Protein 4DXM (pdb70)

Solvent-accessible surface area: 31803 Å² total

B-factor: mean 14.16, std 7.62, range [3.79, 49.58]

Nearest PDB structures (foldseek):
  4dxm-assembly1_B  TM=1.004E+00  e=4.460E-47  synthetic construct
  4dxi-assembly1_D  TM=1.003E+00  e=5.837E-47  synthetic construct
  4tzg-assembly2_B  TM=1.002E+00  e=8.785E-44  synthetic construct
  4jc2-assembly1_A  TM=1.002E+00  e=3.962E-43  Alcyonium
  8i4k-assembly1_A  TM=1.000E+00  e=3.558E-43  Galaxea fascicularis

Sequence (878 aa):
SVIKSSDMMKIKLRMEEGTTVNNGHKFVIEGEGEGKPYEGTQTMMNLKVKEGAPLPFAYDILTTAFNRVFTKKYPKDIPDYFKQSFPEGYSWERSMTFEDGGICTATSDITLEGDCFFFYEIRFDGVNFPPNGPVMQKKTLKWEPSTEKMMYVRDGVLMMGDVNMALLLEGGGHYRCDFKTTYKAKKGVQLPDYHFVDHRIEILSHDKDYNNVKLYEHAVARYSMLPRQVIKSSDMMKIKLRMEGTTVNNGHKFVIEGEGEGKPYEGTQTMMNLKVKEGAPLPFAYDILTTAFNRVFTKYPKDIPDYFKQSFPEGYSWERSMTFEDGGICTATSDITLEGDCFFYEIRFDGVNFPPNGPVMQKKTLKWEPSTEKMMYVRDGVLMGDVNMALLLEGGGHYRCDFKTTYKAKKGVQQLPDYHFVDHRIEILSHDKDYNNVKLYEHAVARYSMLPRQAKSVIKSSDMMKKIKLRMEGTTVNNGHKFVIEGEGEGKPYEGTQTMMNLKVKEGAPLPFAYDILTTAFNRVFTKYPKDIPDYFKQSFPEGYSSWERSMTFEDGGICTATSDITLEGDCFFYEIRFDGVNFPPNGPVMQKKKTLKWEPSTEKMMYVRDGVLMMGDVNMALLLEGGGHYRCDFKTTYKAKKGVQLPDYHFVDHRIEILSHDKDYNNVKLYEHAVARYSMLPRQSVIKSDMMKIKLRMEGTTVNGHHKFVIEGEGEGKPYEGTQTMMNLKVKEGAPLPFAYDILTTAFNRVFTKYPKDIPDYFKQSFPEGYSSWERSMTFEDGGICTATSDITLEGDCFFYEEIRFDGVNFPPNGPVMQKKTLKWEPSTEKMMYVRDGVLMMGDVNMALLLEGGGHYRCDFKTTYKAKKGVQLPDYHFVDHRIEILSHDKKDYNNVKLYEHAVARYSMLPRQA

Secondary structure (DSSP, 8-state):
--S-SSEEEEEEEEEEETTEEEEEEEEEEEETTTTEEEEEEEEEESPSPSS-THHHHTT--TTSSB--TTS--HHHHTTTT-EEEEEEEEETTS-EEEEEEEEEEETTEEEEEEEEEEE---TTSTTTTT-EEEEPPEEEEEEEETTEEEEEEEEEEEETTS-EEEEEEEEEEEESS--PPPPSEEEEEEEEEEEE-TTSSEEEEEEEEEEE--SSPP-/---SSEEEEEEEEEEETTEEEEEEEEEEEETTTTEEEEEEEEEESPSP-S-THHHHTT--TTSSB--TTS--HHHHTTTT-EEEEEEEEETTS-EEEEEEEEEEETTEEEEEEEEEEE---TTSTTTTT-EEEEPPEEEEEEEETTEEEEEEEEEEEETTS-EEEEEEEEEEEESS--PPPPSEEEEEEEEEEEE-GGGSEEEEEEEEEEE---SPP---/--S-SSEEEEEEEEEEETTEEEEEEEEEEEETTTTEEEEEEEEEESPSP-S-THHHHTT--TTSSB--TTS--HHHHTTTT-EEEEEEEEETTS-EEEEEEEEEEETTEEEEEEEEEEE---TTSTTTTT-EEEEPPEEEEEEEETTEEEEEEEEEEEETTS-EEEEEEEEEEEESS--PPPPSEEEEEEEEEEEE-TTSSEEEEEEEEEEE--SSPP-/--S-SSEEEEEEEEEEETTEEEEEEEEEEEETTTTEEEEEEEEEESPSP-S-THHHHTT--TTSSB--TTS--HHHHTTTT-EEEEEEEEETTS-EEEEEEEEEEETTEEEEEEEEEEE---TTSTTTTT-EEEEPPEEEEEEEETTEEEEEEEEEEEETTS-EEEEEEEEEEEESS--PPPPSEEEEEEEEEEEE-TTSSEEEEEEEEEEE---SPP--

Structure (mmCIF, N/CA/C/O backbone):
data_4DXM
#
_entry.id   4DXM
#
_cell.length_a   106.280
_cell.length_b   92.710
_cell.length_c   89.060
_cell.angle_alpha   90.00
_cell.angle_beta   93.18
_cell.angle_gamma   90.00
#
_symmetry.space_group_name_H-M   'C 1 2 1'
#
loop_
_entity.i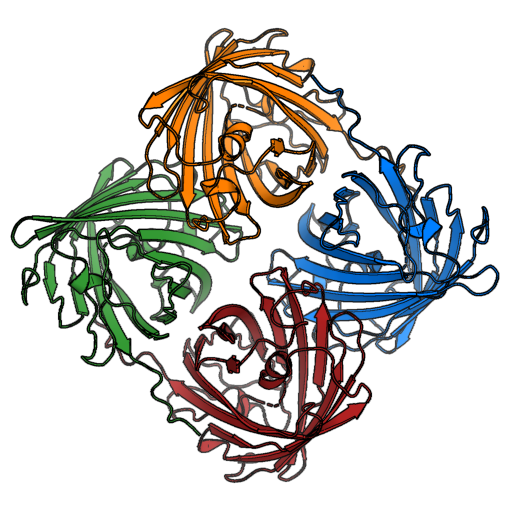d
_entity.type
_entity.pdbx_description
1 polymer 'GREEN FLUORESCENT PROTEIN'
2 non-polymer 'SULFATE ION'
3 water water
#
loop_
_atom_site.group_PDB
_atom_site.id
_atom_site.type_symbol
_atom_site.label_atom_id
_atom_site.label_alt_id
_atom_site.label_comp_id
_atom_site.label_asym_id
_atom_site.label_entity_id
_atom_site.label_seq_id
_atom_site.pdbx_PDB_ins_code
_atom_site.Cartn_x
_atom_site.Cartn_y
_atom_site.Cartn_z
_atom_site.occupancy
_atom_site.B_iso_or_equiv
_atom_site.auth_seq_id
_atom_site.auth_comp_id
_atom_site.auth_asym_id
_atom_site.auth_atom_id
_atom_site.pdbx_PDB_model_num
ATOM 1 N N . SER A 1 2 ? -40.577 2.412 37.339 1.00 28.39 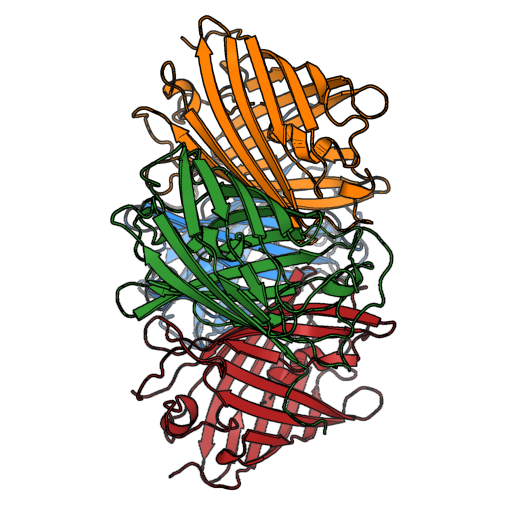2 SER A N 1
ATOM 2 C CA . SER A 1 2 ? -39.417 1.551 37.732 1.00 27.65 2 SER A CA 1
ATOM 3 C C . SER A 1 2 ? -38.121 1.935 36.982 1.00 26.40 2 SER A C 1
ATOM 4 O O . SER A 1 2 ? -38.082 2.946 36.266 1.00 26.80 2 SER A O 1
ATOM 7 N N . VAL A 1 3 ? -37.046 1.162 37.174 1.00 24.46 3 VAL A N 1
ATOM 8 C CA . VAL A 1 3 ? -35.822 1.339 36.381 1.00 23.10 3 VAL A CA 1
ATOM 9 C C . VAL A 1 3 ? -36.063 0.932 34.931 1.00 21.25 3 VAL A C 1
ATOM 10 O O . VAL A 1 3 ? -35.356 1.373 34.034 1.00 21.30 3 VAL A O 1
ATOM 14 N N . ILE A 1 4 ? -37.084 0.115 34.710 1.00 19.45 4 ILE A N 1
ATOM 15 C CA . ILE A 1 4 ? -37.425 -0.297 33.356 1.00 18.29 4 ILE A CA 1
ATOM 16 C C . ILE A 1 4 ? -38.441 0.708 32.810 1.00 17.73 4 ILE A C 1
ATOM 17 O O . ILE A 1 4 ? -39.605 0.736 33.234 1.00 16.81 4 ILE A O 1
ATOM 22 N N . LYS A 1 5 ? -37.978 1.514 31.858 1.00 17.41 5 LYS A N 1
ATOM 23 C CA . LYS A 1 5 ? -38.791 2.568 31.261 1.00 17.88 5 LYS A CA 1
ATOM 24 C C . LYS A 1 5 ? -39.478 2.081 30.008 1.00 16.93 5 LYS A C 1
ATOM 25 O O . LYS A 1 5 ? -39.219 0.976 29.519 1.00 15.38 5 LYS A O 1
ATOM 31 N N A SER A 1 6 ? -40.366 2.904 29.466 0.80 16.20 6 SER A N 1
ATOM 32 N N B SER A 1 6 ? -40.372 2.908 29.476 0.20 16.55 6 SER A N 1
ATOM 33 C CA A SER A 1 6 ? -41.139 2.500 28.303 0.80 16.35 6 SER A CA 1
ATOM 34 C CA B SER A 1 6 ? -41.146 2.553 28.289 0.20 16.37 6 SER A CA 1
ATOM 35 C C A SER A 1 6 ? -40.260 2.316 27.058 0.80 15.45 6 SER A C 1
ATOM 36 C C B SER A 1 6 ? -40.267 2.335 27.053 0.20 15.96 6 SER A C 1
ATOM 37 O O A SER A 1 6 ? -40.611 1.557 26.164 0.80 13.92 6 SER A O 1
ATOM 38 O O B SER A 1 6 ? -40.625 1.570 26.161 0.20 15.66 6 SER A O 1
ATOM 43 N N . ASP A 1 7 ? -39.131 3.028 27.013 1.00 15.32 7 ASP A N 1
ATOM 44 C CA . ASP A 1 7 ? -38.126 2.871 25.975 1.00 15.50 7 ASP A CA 1
ATOM 45 C C . ASP A 1 7 ? -36.775 2.594 26.612 1.00 14.87 7 ASP A C 1
ATOM 46 O O . ASP A 1 7 ? -36.351 3.296 27.532 1.00 15.52 7 ASP A O 1
ATOM 51 N N A MET A 1 8 ? -36.111 1.547 26.146 0.70 13.44 8 MET A N 1
ATOM 52 N N B MET A 1 8 ? -36.086 1.570 26.121 0.30 14.68 8 MET A N 1
ATOM 53 C CA A MET A 1 8 ? -34.788 1.209 26.650 0.70 13.26 8 MET A CA 1
ATOM 54 C CA B MET A 1 8 ? -34.781 1.212 26.663 0.30 14.66 8 MET A CA 1
ATOM 55 C C A MET A 1 8 ? -33.870 0.903 25.482 0.70 13.10 8 MET A C 1
ATOM 56 C C B MET A 1 8 ? -33.841 0.739 25.569 0.30 14.11 8 MET A C 1
ATOM 57 O O A MET A 1 8 ? -34.334 0.487 24.411 0.70 13.18 8 MET A O 1
ATOM 58 O O B MET A 1 8 ? -34.247 0.001 24.667 0.30 13.89 8 MET A O 1
ATOM 67 N N . LYS A 1 9 ? -32.577 1.137 25.684 1.00 13.14 9 LYS A N 1
ATOM 68 C CA . LYS A 1 9 ? -31.546 0.774 24.717 1.00 13.40 9 LYS A CA 1
ATOM 69 C C . LYS A 1 9 ? -30.951 -0.587 25.098 1.00 12.74 9 LYS A C 1
ATOM 70 O O . LYS A 1 9 ? -31.134 -1.089 26.225 1.00 11.81 9 LYS A O 1
ATOM 76 N N . ILE A 1 10 ? -30.270 -1.177 24.122 1.00 12.19 10 ILE A N 1
ATOM 77 C CA . ILE A 1 10 ? -29.617 -2.488 24.253 1.00 12.67 10 ILE A CA 1
ATOM 78 C C . ILE A 1 10 ? -28.231 -2.452 23.601 1.00 12.80 10 ILE A C 1
ATOM 79 O O . ILE A 1 10 ? -28.064 -1.891 22.525 1.00 11.90 10 ILE A O 1
ATOM 84 N N . LYS A 1 11 ? -27.249 -3.074 24.255 1.00 12.42 11 LYS A N 1
ATOM 85 C CA . LYS A 1 11 ? -25.959 -3.336 23.659 1.00 12.95 11 LYS A CA 1
ATOM 86 C C . LYS A 1 11 ? -25.626 -4.787 23.971 1.00 11.76 11 LYS A C 1
ATOM 87 O O . LYS A 1 11 ? -25.994 -5.302 25.028 1.00 12.57 11 LYS A O 1
ATOM 93 N N . LEU A 1 12 ? -24.934 -5.446 23.062 1.00 10.03 12 LEU A N 1
ATOM 94 C CA . LEU A 1 12 ? -24.562 -6.843 23.283 1.00 10.02 12 LEU A CA 1
ATOM 95 C C . LEU A 1 12 ? -23.262 -7.202 22.604 1.00 10.03 12 LEU A C 1
ATOM 96 O O . LEU A 1 12 ? -22.846 -6.576 21.622 1.00 9.86 12 LEU A O 1
ATOM 101 N N . ARG A 1 13 ? -22.629 -8.235 23.141 1.00 9.37 13 ARG A N 1
ATOM 102 C CA . ARG A 1 13 ? -21.521 -8.917 22.490 1.00 9.78 13 ARG A CA 1
ATOM 103 C C . ARG A 1 13 ? -21.757 -10.415 22.639 1.00 9.80 13 ARG A C 1
ATOM 104 O O . ARG A 1 13 ? -21.968 -10.897 23.730 1.00 10.73 13 ARG A O 1
ATOM 112 N N . MET A 1 14 ? -21.710 -11.111 21.521 1.00 8.94 14 MET A N 1
ATOM 113 C CA . MET A 1 14 ? -21.696 -12.559 21.474 1.00 9.07 14 MET A CA 1
ATOM 114 C C . MET A 1 14 ? -20.349 -13.055 20.952 1.00 9.43 14 MET A C 1
ATOM 115 O O . MET A 1 14 ? -19.823 -12.574 19.944 1.00 9.85 14 MET A O 1
ATOM 120 N N A GLU A 1 15 ? -19.792 -14.028 21.674 0.80 9.68 15 GLU A N 1
ATOM 121 N N B GLU A 1 15 ? -19.783 -14.022 21.664 0.20 9.50 15 GLU A N 1
ATOM 122 C CA A GLU A 1 15 ? -18.646 -14.781 21.217 0.80 10.38 15 GLU A CA 1
ATOM 123 C CA B GLU A 1 15 ? -18.653 -14.767 21.153 0.20 9.56 15 GLU A CA 1
ATOM 124 C C A GLU A 1 15 ? -19.084 -16.237 21.095 0.80 10.02 15 GLU A C 1
ATOM 125 C C B GLU A 1 15 ? -19.066 -16.225 21.100 0.20 9.62 15 GLU A C 1
ATOM 126 O O A GLU A 1 15 ? -19.827 -16.718 21.919 0.80 9.36 15 GLU A O 1
ATOM 127 O O B GLU A 1 15 ? -19.772 -16.700 21.979 0.20 9.41 15 GLU A O 1
ATOM 138 N N . GLY A 1 16 ? -18.645 -16.930 20.060 1.00 9.31 16 GLY A N 1
ATOM 139 C CA . GLY A 1 16 ? -19.089 -18.303 19.876 1.00 9.68 16 GLY A CA 1
ATOM 140 C C . GLY A 1 16 ? -18.349 -19.090 18.840 1.00 10.45 16 GLY A C 1
ATOM 141 O O . GLY A 1 16 ? -17.418 -18.594 18.224 1.00 9.95 16 GLY A O 1
ATOM 142 N N . THR A 1 17 ? -18.772 -20.343 18.717 1.00 11.24 17 THR A N 1
ATOM 143 C CA A THR A 1 17 ? -18.246 -21.272 17.738 0.70 12.63 17 THR A CA 1
ATOM 144 C CA B THR A 1 17 ? -18.267 -21.266 17.695 0.30 10.98 17 THR A CA 1
ATOM 145 C C . THR A 1 17 ? -19.418 -22.088 17.179 1.00 11.48 17 THR A C 1
ATOM 146 O O . THR A 1 17 ? -20.324 -22.447 17.927 1.00 12.76 17 THR A O 1
ATOM 153 N N . VAL A 1 18 ? -19.422 -22.338 15.876 1.00 10.11 18 VAL A N 1
ATOM 154 C CA . VAL A 1 18 ? -20.354 -23.268 15.278 1.00 10.62 18 VAL A CA 1
ATOM 155 C C . VAL A 1 18 ? -19.539 -24.163 14.354 1.00 10.70 18 VAL A C 1
ATOM 156 O O . VAL A 1 18 ? -18.822 -23.672 13.498 1.00 11.38 18 VAL A O 1
ATOM 160 N N . ASN A 1 19 ? -19.644 -25.476 14.544 1.00 11.71 19 ASN A N 1
ATOM 161 C CA A ASN A 1 19 ? -18.887 -26.357 13.645 0.40 12.15 19 ASN A CA 1
ATOM 162 C CA B ASN A 1 19 ? -18.853 -26.499 13.848 0.60 11.93 19 ASN A CA 1
ATOM 163 C C . ASN A 1 19 ? -17.368 -26.067 13.759 1.00 12.43 19 ASN A C 1
ATOM 164 O O . ASN A 1 19 ? -16.645 -26.208 12.756 1.00 13.69 19 ASN A O 1
ATOM 173 N N . GLY A 1 20 ? -16.891 -25.599 14.914 1.00 12.51 20 GLY A N 1
ATOM 174 C CA . GLY A 1 20 ? -15.499 -25.221 15.109 1.00 13.25 20 GLY A CA 1
ATOM 175 C C . GLY A 1 20 ? -15.142 -23.845 14.615 1.00 13.87 20 GLY A C 1
ATOM 176 O O . GLY A 1 20 ? -14.024 -23.400 14.821 1.00 15.63 20 GLY A O 1
ATOM 177 N N . HIS A 1 21 ? -16.070 -23.180 13.940 1.00 13.63 21 HIS A N 1
ATOM 178 C CA . HIS A 1 21 ? -15.807 -21.851 13.365 1.00 13.17 21 HIS A CA 1
ATOM 179 C C . HIS A 1 21 ? -16.070 -20.766 14.392 1.00 11.81 21 HIS A C 1
ATOM 180 O O . HIS A 1 21 ? -17.210 -20.596 14.830 1.00 11.91 21 HIS A O 1
ATOM 187 N N . LYS A 1 22 ? -15.026 -20.028 14.756 1.00 11.92 22 LYS A N 1
ATOM 188 C CA . LYS A 1 22 ? -15.111 -18.952 15.744 1.00 12.21 22 LYS A CA 1
ATOM 189 C C . LYS A 1 22 ? -15.651 -17.661 15.162 1.00 11.09 22 LYS A C 1
ATOM 190 O O . LYS A 1 22 ? -15.385 -17.309 13.999 1.00 11.72 22 LYS A O 1
ATOM 196 N N . PHE A 1 23 ? -16.413 -16.936 15.974 1.00 10.09 23 PHE A N 1
ATOM 197 C CA . PHE A 1 23 ? -16.944 -15.649 15.555 1.00 10.05 23 PHE A CA 1
ATOM 198 C C . PHE A 1 23 ? -17.248 -14.753 16.737 1.00 10.12 23 PHE A C 1
ATOM 199 O O . PHE A 1 23 ? -17.383 -15.213 17.865 1.00 9.63 23 PHE A O 1
ATOM 207 N N . VAL A 1 24 ? -17.325 -13.451 16.464 1.00 10.13 24 VAL A N 1
ATOM 208 C CA . VAL A 1 24 ? -17.802 -12.463 17.430 1.00 10.75 24 VAL A CA 1
ATOM 209 C C . VAL A 1 24 ? -18.794 -11.566 16.700 1.00 10.16 24 VAL A C 1
ATOM 210 O O . VAL A 1 24 ? -18.523 -11.146 15.556 1.00 10.07 24 VAL A O 1
ATOM 214 N N . ILE A 1 25 ? -19.904 -11.269 17.370 1.00 9.85 25 ILE A N 1
ATOM 215 C CA . ILE A 1 25 ? -20.921 -10.349 16.875 1.00 10.10 25 ILE A CA 1
ATOM 216 C C . ILE A 1 25 ? -21.244 -9.350 17.952 1.00 11.17 25 ILE A C 1
ATOM 217 O O . ILE A 1 25 ? -21.382 -9.705 19.105 1.00 11.05 25 ILE A O 1
ATOM 222 N N . GLU A 1 26 ? -21.306 -8.081 17.569 1.00 11.50 26 GLU A N 1
ATOM 223 C CA . GLU A 1 26 ? -21.750 -7.019 18.459 1.00 12.45 26 GLU A CA 1
ATOM 224 C C . GLU A 1 26 ? -23.069 -6.443 17.976 1.00 11.49 26 GLU A C 1
ATOM 225 O O . GLU A 1 26 ? -23.336 -6.393 16.766 1.00 12.34 26 GLU A O 1
ATOM 231 N N . GLY A 1 27 ? -23.884 -5.973 18.912 1.00 11.57 27 GLY A N 1
ATOM 232 C CA . GLY A 1 27 ? -25.174 -5.418 18.577 1.00 11.75 27 GLY A CA 1
ATOM 233 C C . GLY A 1 27 ? -25.523 -4.174 19.375 1.00 10.96 27 GLY A C 1
ATOM 234 O O . GLY A 1 27 ? -25.070 -3.980 20.500 1.00 10.36 27 GLY A O 1
ATOM 235 N N . GLU A 1 28 ? -26.361 -3.343 18.772 1.00 11.76 28 GLU A N 1
ATOM 236 C CA . GLU A 1 28 ? -26.950 -2.197 19.430 1.00 11.59 28 GLU A CA 1
ATOM 237 C C . GLU A 1 28 ? -28.385 -2.091 18.964 1.00 11.21 28 GLU A C 1
ATOM 238 O O . GLU A 1 28 ? -28.677 -2.305 17.785 1.00 11.51 28 GLU A O 1
ATOM 244 N N . GLY A 1 29 ? -29.282 -1.794 19.891 1.00 10.65 29 GLY A N 1
ATOM 245 C CA . GLY A 1 29 ? -30.664 -1.627 19.528 1.00 11.29 29 GLY A CA 1
ATOM 246 C C . GLY A 1 29 ? -31.474 -0.926 20.575 1.00 10.52 29 GLY A C 1
ATOM 247 O O . GLY A 1 29 ? -30.956 -0.242 21.451 1.00 10.87 29 GLY A O 1
ATOM 248 N N . GLU A 1 30 ? -32.776 -1.112 20.489 1.00 11.56 30 GLU A N 1
ATOM 249 C CA . GLU A 1 30 ? -33.693 -0.504 21.433 1.00 12.95 30 GLU A CA 1
ATOM 250 C C . GLU A 1 30 ? -34.990 -1.285 21.415 1.00 12.00 30 GLU A C 1
ATOM 251 O O . GLU A 1 30 ? -35.270 -2.043 20.475 1.00 12.83 30 GLU A O 1
ATOM 257 N N . GLY A 1 31 ? -35.793 -1.080 22.437 1.00 11.53 31 GLY A N 1
ATOM 258 C CA . GLY A 1 31 ? -37.059 -1.753 22.489 1.00 11.33 31 GLY A CA 1
ATOM 259 C C . GLY A 1 31 ? -37.998 -1.107 23.472 1.00 10.49 31 GLY A C 1
ATOM 260 O O . GLY A 1 31 ? -37.660 -0.129 24.156 1.00 11.40 31 GLY A O 1
ATOM 261 N N . LYS A 1 32 ? -39.162 -1.709 23.567 1.00 10.58 32 LYS A N 1
ATOM 262 C CA . LYS A 1 32 ? -40.256 -1.208 24.360 1.00 10.98 32 LYS A CA 1
ATOM 263 C C . LYS A 1 32 ? -40.637 -2.343 25.307 1.00 9.96 32 LYS A C 1
ATOM 264 O O . LYS A 1 32 ? -41.390 -3.236 24.938 1.00 10.11 32 LYS A O 1
ATOM 270 N N . PRO A 1 33 ? -40.072 -2.333 26.520 1.00 9.59 33 PRO A N 1
ATOM 271 C CA . PRO A 1 33 ? -40.248 -3.524 27.393 1.00 9.33 33 PRO A CA 1
ATOM 272 C C . PRO A 1 33 ? -41.686 -3.909 27.664 1.00 9.82 33 PRO A C 1
ATOM 273 O O . PRO A 1 33 ? -42.030 -5.086 27.772 1.00 9.94 33 PRO A O 1
ATOM 277 N N . TYR A 1 34 ? -42.534 -2.908 27.817 1.00 9.35 34 TYR A N 1
ATOM 278 C CA . TYR A 1 34 ? -43.924 -3.151 28.185 1.00 10.26 34 TYR A CA 1
ATOM 279 C C . TYR A 1 34 ? -44.804 -3.516 26.994 1.00 10.13 34 TYR A C 1
ATOM 280 O O . TYR A 1 34 ? -45.856 -4.127 27.181 1.00 11.57 34 TYR A O 1
ATOM 289 N N . GLU A 1 35 ? -44.348 -3.227 25.779 1.00 10.43 35 GLU A N 1
ATOM 290 C CA . GLU A 1 35 ? -45.006 -3.696 24.564 1.00 10.36 35 GLU A CA 1
ATOM 291 C C . GLU A 1 35 ? -44.557 -5.101 24.168 1.00 10.14 35 GLU A C 1
ATOM 292 O O . GLU A 1 35 ? -45.249 -5.788 23.439 1.00 11.32 35 GLU A O 1
ATOM 298 N N . GLY A 1 36 ? -43.380 -5.488 24.638 1.00 8.84 36 GLY A N 1
ATOM 299 C CA . GLY A 1 36 ? -42.770 -6.736 24.252 1.00 9.15 36 GLY A CA 1
ATOM 300 C C . GLY A 1 36 ? -42.131 -6.705 22.896 1.00 9.42 36 GLY A C 1
ATOM 301 O O . GLY A 1 36 ? -42.072 -7.741 22.240 1.00 11.35 36 GLY A O 1
ATOM 302 N N . THR A 1 37 ? -41.603 -5.547 22.476 1.00 9.55 37 THR A N 1
ATOM 303 C CA . THR A 1 37 ? -40.980 -5.443 21.147 1.00 10.61 37 THR A CA 1
ATOM 304 C C . THR A 1 37 ? -39.571 -4.930 21.244 1.00 11.38 37 THR A C 1
ATOM 305 O O . THR A 1 37 ? -39.224 -4.212 22.181 1.00 11.46 37 THR A O 1
ATOM 309 N N . GLN A 1 38 ? -38.747 -5.301 20.272 1.00 11.78 38 GLN A N 1
ATOM 310 C CA . GLN A 1 38 ? -37.375 -4.814 20.257 1.00 12.65 38 GLN A CA 1
ATOM 311 C C . GLN A 1 38 ? -36.743 -5.000 18.886 1.00 12.52 38 GLN A C 1
ATOM 312 O O . GLN A 1 38 ? -37.120 -5.908 18.124 1.00 11.35 38 GLN A O 1
ATOM 318 N N . THR A 1 39 ? -35.778 -4.135 18.582 1.00 12.86 39 THR A N 1
ATOM 319 C CA . THR A 1 39 ? -35.079 -4.162 17.308 1.00 14.35 39 THR A CA 1
ATOM 320 C C . THR A 1 39 ? -33.595 -3.978 17.591 1.00 14.51 39 THR A C 1
ATOM 321 O O . THR A 1 39 ? -33.230 -3.203 18.469 1.00 15.69 39 THR A O 1
ATOM 325 N N . MET A 1 40 ? -32.757 -4.694 16.849 1.00 14.38 40 MET A N 1
ATOM 326 C CA A MET A 1 40 ? -31.327 -4.613 17.027 0.50 14.45 40 MET A CA 1
ATOM 327 C CA B MET A 1 40 ? -31.299 -4.730 17.049 0.50 14.53 40 MET A CA 1
ATOM 328 C C . MET A 1 40 ? -30.617 -4.644 15.697 1.00 13.57 40 MET A C 1
ATOM 329 O O . MET A 1 40 ? -31.072 -5.288 14.767 1.00 12.55 40 MET A O 1
ATOM 338 N N . ASN A 1 41 ? -29.507 -3.918 15.626 1.00 12.74 41 ASN A N 1
ATOM 339 C CA . ASN A 1 41 ? -28.590 -3.980 14.499 1.00 12.46 41 ASN A CA 1
ATOM 340 C C . ASN A 1 41 ? -27.343 -4.751 14.921 1.00 11.50 41 ASN A C 1
ATOM 341 O O . ASN A 1 41 ? -26.713 -4.393 15.909 1.00 11.95 41 ASN A O 1
ATOM 346 N N . LEU A 1 42 ? -26.998 -5.793 14.170 1.00 10.32 42 LEU A N 1
ATOM 347 C CA . LEU A 1 42 ? -25.909 -6.710 14.529 1.00 10.65 42 LEU A CA 1
ATOM 348 C C . LEU A 1 42 ? -24.811 -6.687 13.491 1.00 10.77 42 LEU A C 1
ATOM 349 O O . LEU A 1 42 ? -25.102 -6.640 12.287 1.00 10.64 42 LEU A O 1
ATOM 354 N N . LYS A 1 43 ? -23.570 -6.721 13.966 1.00 10.95 43 LYS A N 1
ATOM 355 C CA . LYS A 1 43 ? -22.398 -6.640 13.105 1.00 11.26 43 LYS A CA 1
ATOM 356 C C . LYS A 1 43 ? -21.444 -7.767 13.462 1.00 10.86 43 LYS A C 1
ATOM 357 O O . LYS A 1 43 ? -21.038 -7.875 14.612 1.00 11.28 43 LYS A O 1
ATOM 363 N N . VAL A 1 44 ? -21.086 -8.568 12.469 1.00 11.38 44 VAL A N 1
ATOM 364 C CA . VAL A 1 44 ? -20.012 -9.557 12.609 1.00 11.84 44 VAL A CA 1
ATOM 365 C C . VAL A 1 44 ? -18.647 -8.853 12.675 1.00 11.98 44 VAL A C 1
ATOM 366 O O . VAL A 1 44 ? -18.257 -8.101 11.767 1.00 13.30 44 VAL A O 1
ATOM 370 N N . LYS A 1 45 ? -17.948 -9.056 13.776 1.00 12.14 45 LYS A N 1
ATOM 371 C CA . LYS A 1 45 ? -16.658 -8.421 14.035 1.00 13.81 45 LYS A CA 1
ATOM 372 C C . LYS A 1 45 ? -15.499 -9.352 13.747 1.00 14.67 45 LYS A C 1
ATOM 373 O O . LYS A 1 45 ? -14.416 -8.914 13.388 1.00 15.28 45 LYS A O 1
ATOM 379 N N . GLU A 1 46 ? -15.705 -10.638 13.981 1.00 14.21 46 GLU A N 1
ATOM 380 C CA . GLU A 1 46 ? -14.686 -11.647 13.728 1.00 15.08 46 GLU A CA 1
ATOM 381 C C . GLU A 1 46 ? -15.381 -12.869 13.178 1.00 14.37 46 GLU A C 1
ATOM 382 O O . GLU A 1 46 ? -16.509 -13.184 13.598 1.00 13.34 46 GLU A O 1
ATOM 388 N N . GLY A 1 47 ? -14.716 -13.560 12.261 1.00 14.78 47 GLY A N 1
ATOM 389 C CA . GLY A 1 47 ? -15.238 -14.781 11.644 1.00 15.08 47 GLY A CA 1
ATOM 390 C C . GLY A 1 47 ? -16.081 -14.604 10.394 1.00 15.70 47 GLY A C 1
ATOM 391 O O . GLY A 1 47 ? -16.679 -15.559 9.911 1.00 15.32 47 GLY A O 1
ATOM 392 N N . ALA A 1 48 ? -16.105 -13.400 9.833 1.00 16.15 48 ALA A N 1
ATOM 393 C CA . ALA A 1 48 ? -16.832 -13.160 8.582 1.00 17.07 48 ALA A CA 1
ATOM 394 C C . ALA A 1 48 ? -16.099 -13.785 7.386 1.00 17.54 48 ALA A C 1
ATOM 395 O O . ALA A 1 48 ? -14.861 -13.791 7.361 1.00 18.39 48 ALA A O 1
ATOM 397 N N . PRO A 1 49 ? -16.851 -14.303 6.388 1.00 17.49 49 PRO A N 1
ATOM 398 C CA . PRO A 1 49 ? -18.312 -14.475 6.331 1.00 17.32 49 PRO A CA 1
ATOM 399 C C . PRO A 1 49 ? -18.733 -15.731 7.072 1.00 16.50 49 PRO A C 1
ATOM 400 O O . PRO A 1 49 ? -18.123 -16.777 6.877 1.00 17.35 49 PRO A O 1
ATOM 404 N N . LEU A 1 50 ? -19.766 -15.646 7.897 1.00 15.03 50 LEU A N 1
ATOM 405 C CA . LEU A 1 50 ? -20.185 -16.822 8.673 1.00 14.45 50 LEU A CA 1
ATOM 406 C C . LEU A 1 50 ? -20.584 -17.956 7.708 1.00 13.77 50 LEU A C 1
ATOM 407 O O . LEU A 1 50 ? -21.331 -17.729 6.764 1.00 13.00 50 LEU A O 1
ATOM 412 N N . PRO A 1 51 ? -20.095 -19.188 7.942 1.00 13.27 51 PRO A N 1
ATOM 413 C CA . PRO A 1 51 ? -20.380 -20.325 7.048 1.00 13.98 51 PRO A CA 1
ATOM 414 C C . PRO A 1 51 ? -21.621 -21.165 7.395 1.00 14.27 51 PRO A C 1
ATOM 415 O O . PRO A 1 51 ? -21.789 -22.268 6.879 1.00 16.96 51 PRO A O 1
ATOM 419 N N . PHE A 1 52 ? -22.502 -20.623 8.223 1.00 12.12 52 PHE A N 1
ATOM 420 C CA . PHE A 1 52 ? -23.697 -21.331 8.695 1.00 11.17 52 PHE A CA 1
ATOM 421 C C . PHE A 1 52 ? -24.887 -20.371 8.703 1.00 10.76 52 PHE A C 1
ATOM 422 O O . PHE A 1 52 ? -24.713 -19.161 8.669 1.00 11.85 52 PHE A O 1
ATOM 430 N N . ALA A 1 53 ? -26.083 -20.931 8.812 1.00 9.27 53 ALA A N 1
ATOM 431 C CA . ALA A 1 53 ? -27.344 -20.168 8.831 1.00 9.88 53 ALA A CA 1
ATOM 432 C C . ALA A 1 53 ? -27.386 -19.203 10.017 1.00 9.81 53 ALA A C 1
ATOM 433 O O . ALA A 1 53 ? -27.379 -19.626 11.174 1.00 9.91 53 ALA A O 1
ATOM 435 N N . TYR A 1 54 ? -27.475 -17.912 9.724 1.00 9.48 54 TYR A N 1
ATOM 436 C CA . TYR A 1 54 ? -27.533 -16.890 10.750 1.00 9.03 54 TYR A CA 1
ATOM 437 C C . TYR A 1 54 ? -28.707 -17.085 11.702 1.00 8.27 54 TYR A C 1
ATOM 438 O O . TYR A 1 54 ? -28.601 -16.790 12.899 1.00 8.36 54 TYR A O 1
ATOM 447 N N . ASP A 1 55 ? -29.805 -17.616 11.168 1.00 7.82 55 ASP A N 1
ATOM 448 C CA . ASP A 1 55 ? -30.998 -17.896 11.975 1.00 8.99 55 ASP A CA 1
ATOM 449 C C . ASP A 1 55 ? -30.704 -18.651 13.262 1.00 8.81 55 ASP A C 1
ATOM 450 O O . ASP A 1 55 ? -31.390 -18.428 14.258 1.00 9.45 55 ASP A O 1
ATOM 455 N N . ILE A 1 56 ? -29.712 -19.541 13.271 1.00 8.60 56 ILE A N 1
ATOM 456 C CA . ILE A 1 56 ? -29.483 -20.275 14.543 1.00 8.89 56 ILE A CA 1
ATOM 457 C C . ILE A 1 56 ? -29.053 -19.384 15.718 1.00 8.86 56 ILE A C 1
ATOM 458 O O . ILE A 1 56 ? -29.213 -19.749 16.882 1.00 9.11 56 ILE A O 1
ATOM 463 N N . LEU A 1 57 ? -28.520 -18.209 15.399 1.00 7.91 57 LEU A N 1
ATOM 464 C CA . LEU A 1 57 ? -28.065 -17.278 16.417 1.00 7.99 57 LEU A CA 1
ATOM 465 C C . LEU A 1 57 ? -29.130 -16.334 16.974 1.00 8.30 57 LEU A C 1
ATOM 466 O O . LEU A 1 57 ? -28.958 -15.775 18.064 1.00 8.42 57 LEU A O 1
ATOM 471 N N . THR A 1 58 ? -30.209 -16.126 16.226 1.00 7.74 58 THR A N 1
ATOM 472 C CA . THR A 1 58 ? -31.017 -14.942 16.467 1.00 7.49 58 THR A CA 1
ATOM 473 C C . THR A 1 58 ? -31.770 -14.952 17.798 1.00 7.74 58 THR A C 1
ATOM 474 O O . THR A 1 58 ? -31.928 -13.897 18.410 1.00 7.35 58 THR A O 1
ATOM 478 N N . THR A 1 59 ? -32.194 -16.128 18.256 1.00 8.03 59 THR A N 1
ATOM 479 C CA . THR A 1 59 ? -32.887 -16.209 19.533 1.00 7.86 59 THR A CA 1
ATOM 480 C C . THR A 1 59 ? -31.951 -16.010 20.728 1.00 7.87 59 THR A C 1
ATOM 481 O O . THR A 1 59 ? -32.413 -15.756 21.837 1.00 8.10 59 THR A O 1
ATOM 485 N N . ALA A 1 60 ? -30.635 -16.048 20.508 1.00 7.51 60 ALA A N 1
ATOM 486 C CA . ALA A 1 60 ? -29.695 -15.709 21.581 1.00 7.47 60 ALA A CA 1
ATOM 487 C C . ALA A 1 60 ? -29.542 -14.195 21.707 1.00 7.78 60 ALA A C 1
ATOM 488 O O . ALA A 1 60 ? -29.254 -13.693 22.782 1.00 8.42 60 ALA A O 1
ATOM 490 N N . PHE A 1 61 ? -29.761 -13.473 20.611 1.00 8.24 61 PHE A N 1
ATOM 491 C CA . PHE A 1 61 ? -29.775 -12.005 20.644 1.00 7.93 61 PHE A CA 1
ATOM 492 C C . PHE A 1 61 ? -31.093 -11.506 21.211 1.00 8.57 61 PHE A C 1
ATOM 493 O O . PHE A 1 61 ? -31.132 -10.586 22.019 1.00 8.75 61 PHE A O 1
ATOM 526 N N . ASN A 1 63 ? -33.850 -11.736 25.450 1.00 8.38 65 ASN A N 1
ATOM 527 C CA . ASN A 1 63 ? -34.058 -10.979 26.701 1.00 7.71 65 ASN A CA 1
ATOM 528 C C . ASN A 1 63 ? -35.536 -10.834 26.961 1.00 7.59 65 ASN A C 1
ATOM 529 O O . ASN A 1 63 ? -36.205 -9.982 26.365 1.00 8.72 65 ASN A O 1
ATOM 534 N N . ARG A 1 64 ? -36.050 -11.696 27.820 1.00 7.68 66 ARG A N 1
ATOM 535 C CA . ARG A 1 64 ? -37.459 -11.717 28.141 1.00 7.86 66 ARG A CA 1
ATOM 536 C C . ARG A 1 64 ? -37.984 -10.497 28.905 1.00 7.83 66 ARG A C 1
ATOM 537 O O . ARG A 1 64 ? -39.177 -10.421 29.153 1.00 8.80 66 ARG A O 1
ATOM 545 N N . VAL A 1 65 ? -37.124 -9.546 29.277 1.00 7.85 67 VAL A N 1
ATOM 546 C CA . VAL A 1 65 ? -37.621 -8.229 29.679 1.00 8.67 67 VAL A CA 1
ATOM 547 C C . VAL A 1 65 ? -38.535 -7.666 28.595 1.00 8.64 67 VAL A C 1
ATOM 548 O O . VAL A 1 65 ? -39.518 -6.981 28.909 1.00 9.57 67 VAL A O 1
ATOM 552 N N . PHE A 1 66 ? -38.219 -7.942 27.329 1.00 9.15 68 PHE A N 1
ATOM 553 C CA . PHE A 1 66 ? -39.046 -7.467 26.224 1.00 9.01 68 PHE A CA 1
ATOM 554 C C . PHE A 1 66 ? -40.163 -8.471 25.932 1.00 8.75 68 PHE A C 1
ATOM 555 O O . PHE A 1 66 ? -40.178 -9.171 24.915 1.00 8.78 68 PHE A O 1
ATOM 563 N N . THR A 1 67 ? -41.090 -8.543 26.877 1.00 8.21 69 THR A N 1
ATOM 564 C CA . THR A 1 67 ? -42.275 -9.382 26.798 1.00 7.84 69 THR A CA 1
ATOM 565 C C . THR A 1 67 ? -43.411 -8.597 27.442 1.00 8.49 69 THR A C 1
ATOM 566 O O . THR A 1 67 ? -43.254 -8.100 28.542 1.00 9.16 69 THR A O 1
ATOM 570 N N . LYS A 1 68 ? -44.552 -8.476 26.775 1.00 8.90 70 LYS A N 1
ATOM 571 C CA A LYS A 1 68 ? -45.713 -7.875 27.413 0.60 9.54 70 LYS A CA 1
ATOM 572 C CA B LYS A 1 68 ? -45.738 -7.881 27.384 0.40 9.70 70 LYS A CA 1
ATOM 573 C C . LYS A 1 68 ? -46.331 -8.857 28.391 1.00 9.76 70 LYS A C 1
ATOM 574 O O . LYS A 1 68 ? -46.855 -9.889 27.997 1.00 9.69 70 LYS A O 1
ATOM 585 N N . TYR A 1 69 ? -46.256 -8.515 29.670 1.00 9.21 71 TYR A N 1
ATOM 586 C CA . TYR A 1 69 ? -46.824 -9.318 30.747 1.00 9.94 71 TYR A CA 1
ATOM 587 C C . TYR A 1 69 ? -48.125 -8.700 31.264 1.00 10.58 71 TYR A C 1
ATOM 588 O O . TYR A 1 69 ? -48.118 -7.540 31.707 1.00 10.27 71 TYR A O 1
ATOM 597 N N . PRO A 1 70 ? -49.240 -9.452 31.187 1.00 11.57 72 PRO A N 1
ATOM 598 C CA . PRO A 1 70 ? -50.440 -8.942 31.831 1.00 12.45 72 PRO A CA 1
ATOM 599 C C . PRO A 1 70 ? -50.257 -8.831 33.346 1.00 13.32 72 PRO A C 1
ATOM 600 O O . PRO A 1 70 ? -49.434 -9.502 33.918 1.00 12.43 72 PRO A O 1
ATOM 604 N N . LYS A 1 71 ? -51.023 -7.955 33.981 1.00 14.03 73 LYS A N 1
ATOM 605 C CA . LYS A 1 71 ? -50.891 -7.711 35.410 1.00 15.78 73 LYS A CA 1
ATOM 606 C C . LYS A 1 71 ? -51.134 -8.952 36.268 1.00 15.56 73 LYS A C 1
ATOM 607 O O . LYS A 1 71 ? -50.576 -9.066 37.363 1.00 16.00 73 LYS A O 1
ATOM 613 N N . ASP A 1 72 ? -51.932 -9.892 35.768 1.00 15.72 74 ASP A N 1
ATOM 614 C CA . ASP A 1 72 ? -52.249 -11.117 36.517 1.00 15.97 74 ASP A CA 1
ATOM 615 C C . ASP A 1 72 ? -51.243 -12.275 36.358 1.00 14.68 74 ASP A C 1
ATOM 616 O O . ASP A 1 72 ? -51.512 -13.357 36.857 1.00 15.22 74 ASP A O 1
ATOM 621 N N . ILE A 1 73 ? -50.113 -12.027 35.685 1.00 12.90 75 ILE A N 1
ATOM 622 C CA . ILE A 1 73 ? -48.989 -12.956 35.653 1.00 12.06 75 ILE A CA 1
ATOM 623 C C . ILE A 1 73 ? -47.730 -12.228 36.157 1.00 10.69 75 ILE A C 1
ATOM 624 O O . ILE A 1 73 ? -47.270 -11.278 35.523 1.00 10.35 75 ILE A O 1
ATOM 629 N N . PRO A 1 74 ? -47.178 -12.663 37.295 1.00 9.93 76 PRO A N 1
ATOM 630 C CA . PRO A 1 74 ? -45.921 -12.084 37.769 1.00 10.31 76 PRO A CA 1
ATOM 631 C C . PRO A 1 74 ? -44.858 -12.138 36.682 1.00 10.39 76 PRO A C 1
ATOM 632 O O . PRO A 1 74 ? -44.729 -13.164 36.001 1.00 10.44 76 PRO A O 1
ATOM 636 N N . ASP A 1 75 ? -44.149 -11.019 36.515 1.00 9.95 77 ASP A N 1
ATOM 637 C CA . ASP A 1 75 ? -43.160 -10.837 35.458 1.00 9.47 77 ASP A CA 1
ATOM 638 C C . ASP A 1 75 ? -41.792 -11.094 36.067 1.00 8.77 77 ASP A C 1
ATOM 639 O O . ASP A 1 75 ? -41.197 -10.243 36.726 1.00 9.29 77 ASP A O 1
ATOM 644 N N . TYR A 1 76 ? -41.314 -12.318 35.882 1.00 8.11 78 TYR A N 1
ATOM 645 C CA . TYR A 1 76 ? -40.057 -12.765 36.464 1.00 7.79 78 TYR A CA 1
ATOM 646 C C . TYR A 1 76 ? -38.884 -11.862 36.064 1.00 7.60 78 TYR A C 1
ATOM 647 O O . TYR A 1 76 ? -37.988 -11.568 36.853 1.00 9.17 78 TYR A O 1
ATOM 656 N N . PHE A 1 77 ? -38.935 -11.390 34.835 1.00 7.62 79 PHE A N 1
ATOM 657 C CA . PHE A 1 77 ? -37.821 -10.690 34.227 1.00 8.12 79 PHE A CA 1
ATOM 658 C C . PHE A 1 77 ? -37.738 -9.232 34.652 1.00 8.57 79 PHE A C 1
ATOM 659 O O . PHE A 1 77 ? -36.687 -8.783 35.089 1.00 9.83 79 PHE A O 1
ATOM 667 N N . LYS A 1 78 ? -38.844 -8.495 34.558 1.00 9.32 80 LYS A N 1
ATOM 668 C CA . LYS A 1 78 ? -38.807 -7.084 34.933 1.00 8.93 80 LYS A CA 1
ATOM 669 C C . LYS A 1 78 ? -38.568 -6.940 36.446 1.00 9.79 80 LYS A C 1
ATOM 670 O O . LYS A 1 78 ? -37.876 -6.021 36.869 1.00 10.25 80 LYS A O 1
ATOM 676 N N . GLN A 1 79 ? -39.110 -7.867 37.239 1.00 9.74 81 GLN A N 1
ATOM 677 C CA . GLN A 1 79 ? -38.942 -7.794 38.681 1.00 9.79 81 GLN A CA 1
ATOM 678 C C . GLN A 1 79 ? -37.471 -7.946 39.084 1.00 9.08 81 GLN A C 1
ATOM 679 O O . GLN A 1 79 ? -37.096 -7.511 40.171 1.00 10.83 81 GLN A O 1
ATOM 685 N N . SER A 1 80 ? -36.651 -8.570 38.239 1.00 9.57 82 SER A N 1
ATOM 686 C CA . SER A 1 80 ? -35.276 -8.886 38.593 1.00 9.70 82 SER A CA 1
ATOM 687 C C . SER A 1 80 ? -34.342 -7.703 38.555 1.00 10.31 82 SER A C 1
ATOM 688 O O . SER A 1 80 ? -33.249 -7.777 39.102 1.00 11.67 82 SER A O 1
ATOM 691 N N . PHE A 1 81 ? -34.776 -6.602 37.958 1.00 10.55 83 PHE A N 1
ATOM 692 C CA . PHE A 1 81 ? -33.923 -5.433 37.821 1.00 11.53 83 PHE A CA 1
ATOM 693 C C . PHE A 1 81 ? -34.094 -4.502 39.023 1.00 13.45 83 PHE A C 1
ATOM 694 O O . PHE A 1 81 ? -35.143 -4.522 39.668 1.00 13.99 83 PHE A O 1
ATOM 702 N N . PRO A 1 82 ? -33.044 -3.740 39.359 1.00 14.25 84 PRO A N 1
ATOM 703 C CA . PRO A 1 82 ? -31.815 -3.484 38.594 1.00 14.64 84 PRO A CA 1
ATOM 704 C C . PRO A 1 82 ? -30.734 -4.576 38.612 1.00 14.34 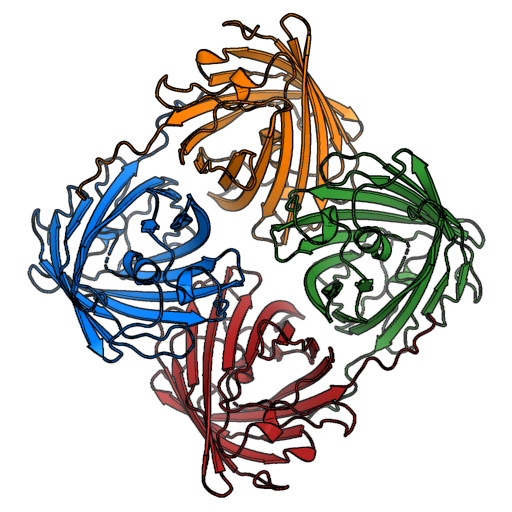84 PRO A C 1
ATOM 705 O O . PRO A 1 82 ? -29.865 -4.532 37.760 1.00 15.04 84 PRO A O 1
ATOM 709 N N . GLU A 1 83 ? -30.795 -5.541 39.525 1.00 14.07 85 GLU A N 1
ATOM 710 C CA . GLU A 1 83 ? -29.766 -6.602 39.593 1.00 14.57 85 GLU A CA 1
ATOM 711 C C . GLU A 1 83 ? -29.671 -7.435 38.304 1.00 12.95 85 GLU A C 1
ATOM 712 O O . GLU A 1 83 ? -28.577 -7.737 37.827 1.00 14.35 85 GLU A O 1
ATOM 718 N N . GLY A 1 84 ? -30.817 -7.776 37.736 1.00 11.36 86 GLY A N 1
ATOM 719 C CA . GLY A 1 84 ? -30.897 -8.466 36.467 1.00 10.18 86 GLY A CA 1
ATOM 720 C C . GLY A 1 84 ? -30.975 -9.975 36.652 1.00 8.86 86 GLY A C 1
ATOM 721 O O . GLY A 1 84 ? -31.354 -10.499 37.719 1.00 8.65 86 GLY A O 1
ATOM 722 N N . TYR A 1 85 ? -30.606 -10.681 35.595 1.00 8.48 87 TYR A N 1
ATOM 723 C CA . TYR A 1 85 ? -30.803 -12.129 35.543 1.00 8.54 87 TYR A CA 1
ATOM 724 C C . TYR A 1 85 ? -29.877 -12.694 34.489 1.00 8.22 87 TYR A C 1
ATOM 725 O O . TYR A 1 85 ? -29.314 -11.971 33.674 1.00 8.40 87 TYR A O 1
ATOM 734 N N . SER A 1 86 ? -29.712 -14.006 34.523 1.00 8.12 88 SER A N 1
ATOM 735 C CA . SER A 1 86 ? -28.947 -14.701 33.499 1.00 8.57 88 SER A CA 1
ATOM 736 C C . SER A 1 86 ? -29.834 -15.793 32.923 1.00 7.94 88 SER A C 1
ATOM 737 O O . SER A 1 86 ? -30.815 -16.202 33.539 1.00 7.73 88 SER A O 1
ATOM 740 N N . TRP A 1 87 ? -29.494 -16.275 31.744 1.00 7.03 89 TRP A N 1
ATOM 741 C CA . TRP A 1 87 ? -30.163 -17.450 31.223 1.00 7.12 89 TRP A CA 1
ATOM 742 C C . TRP A 1 87 ? -29.170 -18.425 30.620 1.00 6.89 89 TRP A C 1
ATOM 743 O O . TRP A 1 87 ? -28.070 -18.062 30.221 1.00 6.83 89 TRP A O 1
ATOM 754 N N . GLU A 1 88 ? -29.603 -19.680 30.583 1.00 6.94 90 GLU A N 1
ATOM 755 C CA . GLU A 1 88 ? -28.856 -20.792 29.999 1.00 7.57 90 GLU A CA 1
ATOM 756 C C . GLU A 1 88 ? -29.799 -21.585 29.122 1.00 6.88 90 GLU A C 1
ATOM 757 O O . GLU A 1 88 ? -30.938 -21.822 29.510 1.00 6.91 90 GLU A O 1
ATOM 763 N N . ARG A 1 89 ? -29.334 -22.001 27.950 1.00 6.38 91 ARG A N 1
ATOM 764 C CA . ARG A 1 89 ? -30.218 -22.622 26.955 1.00 6.39 91 ARG A CA 1
ATOM 765 C C . ARG A 1 89 ? -29.548 -23.754 26.221 1.00 5.60 91 ARG A C 1
ATOM 766 O O . ARG A 1 89 ? -28.361 -23.670 25.875 1.00 6.01 91 ARG A O 1
ATOM 774 N N . SER A 1 90 ? -30.297 -24.844 26.032 1.00 6.41 92 SER A N 1
ATOM 775 C CA . SER A 1 90 ? -29.916 -25.841 25.051 1.00 5.96 92 SER A CA 1
ATOM 776 C C . SER A 1 90 ? -30.882 -25.831 23.866 1.00 5.98 92 SER A C 1
ATOM 777 O O . SER A 1 90 ? -32.082 -25.625 24.040 1.00 6.88 92 SER A O 1
ATOM 780 N N . MET A 1 91 ? -30.325 -26.065 22.681 1.00 6.94 93 MET A N 1
ATOM 781 C CA . MET A 1 91 ? -31.060 -26.106 21.426 1.00 6.95 93 MET A CA 1
ATOM 782 C C . MET A 1 91 ? -30.757 -27.440 20.790 1.00 7.52 93 MET A C 1
ATOM 783 O O . MET A 1 91 ? -29.630 -27.673 20.369 1.00 8.48 93 MET A O 1
ATOM 788 N N . THR A 1 92 ? -31.738 -28.347 20.813 1.00 7.39 94 THR A N 1
ATOM 789 C CA . THR A 1 92 ? -31.566 -29.687 20.279 1.00 7.53 94 THR A CA 1
ATOM 790 C C . THR A 1 92 ? -32.274 -29.821 18.934 1.00 7.46 94 THR A C 1
ATOM 791 O O . THR A 1 92 ? -33.487 -29.835 18.862 1.00 7.55 94 THR A O 1
ATOM 795 N N . PHE A 1 93 ? -31.493 -29.863 17.866 1.00 7.50 95 PHE A N 1
ATOM 796 C CA . PHE A 1 93 ? -32.035 -29.948 16.518 1.00 8.08 95 PHE A CA 1
ATOM 797 C C . PHE A 1 93 ? -32.292 -31.415 16.121 1.00 9.22 95 PHE A C 1
ATOM 798 O O . PHE A 1 93 ? -31.653 -32.348 16.612 1.00 10.30 95 PHE A O 1
ATOM 806 N N . GLU A 1 94 ? -33.218 -31.608 15.185 1.00 9.24 96 GLU A N 1
ATOM 807 C CA . GLU A 1 94 ? -33.694 -32.945 14.871 1.00 10.53 96 GLU A CA 1
ATOM 808 C C . GLU A 1 94 ? -32.688 -33.830 14.151 1.00 11.15 96 GLU A C 1
ATOM 809 O O . GLU A 1 94 ? -32.880 -35.046 14.120 1.00 11.97 96 GLU A O 1
ATOM 815 N N . ASP A 1 95 ? -31.645 -33.222 13.599 1.00 11.06 97 ASP A N 1
ATOM 816 C CA . ASP A 1 95 ? -30.599 -33.973 12.861 1.00 11.99 97 ASP A CA 1
ATOM 817 C C . ASP A 1 95 ? -29.290 -34.141 13.633 1.00 12.75 97 ASP A C 1
ATOM 818 O O . ASP A 1 95 ? -28.254 -34.439 13.049 1.00 13.47 97 ASP A O 1
ATOM 823 N N . GLY A 1 96 ? -29.343 -33.943 14.943 1.00 12.65 98 GLY A N 1
ATOM 824 C CA . GLY A 1 96 ? -28.195 -34.163 15.800 1.00 12.37 98 GLY A CA 1
ATOM 825 C C . GLY A 1 96 ? -27.417 -32.921 16.187 1.00 11.64 98 GLY A C 1
ATOM 826 O O . GLY A 1 96 ? -26.613 -32.967 17.142 1.00 12.21 98 GLY A O 1
ATOM 827 N N . GLY A 1 97 ? -27.637 -31.798 15.495 1.00 10.12 99 GLY A N 1
ATOM 828 C CA . GLY A 1 97 ? -26.980 -30.546 15.876 1.00 10.31 99 GLY A CA 1
ATOM 829 C C . GLY A 1 97 ? -27.422 -30.175 17.285 1.00 8.70 99 GLY A C 1
ATOM 830 O O . GLY A 1 97 ? -28.600 -30.326 17.630 1.00 8.79 99 GLY A O 1
ATOM 831 N N . ILE A 1 98 ? -26.491 -29.671 18.105 1.00 8.30 100 ILE A N 1
ATOM 832 C CA . ILE A 1 98 ? -26.821 -29.212 19.464 1.00 9.25 100 ILE A CA 1
ATOM 833 C C . ILE A 1 98 ? -26.111 -27.886 19.671 1.00 8.41 100 ILE A C 1
ATOM 834 O O . ILE A 1 98 ? -24.928 -27.761 19.382 1.00 8.87 100 ILE A O 1
ATOM 839 N N . CYS A 1 99 ? -26.828 -26.913 20.223 1.00 7.74 101 CYS A N 1
ATOM 840 C CA . CYS A 1 99 ? -26.209 -25.679 20.664 1.00 8.28 101 CYS A CA 1
ATOM 841 C C . CYS A 1 99 ? -26.442 -25.467 22.142 1.00 7.85 101 CYS A C 1
ATOM 842 O O . CYS A 1 99 ? -27.492 -25.809 22.666 1.00 8.39 101 CYS A O 1
ATOM 845 N N . THR A 1 100 ? -25.462 -24.849 22.790 1.00 8.91 102 THR A N 1
ATOM 846 C CA . THR A 1 100 ? -25.648 -24.266 24.118 1.00 8.78 102 THR A CA 1
ATOM 847 C C . THR A 1 100 ? -25.464 -22.758 23.965 1.00 8.58 102 THR A C 1
ATOM 848 O O . THR A 1 100 ? -24.679 -22.289 23.148 1.00 8.62 102 THR A O 1
ATOM 852 N N . ALA A 1 101 ? -26.187 -22.002 24.767 1.00 7.91 103 ALA A N 1
ATOM 853 C CA . ALA A 1 101 ? -26.023 -20.551 24.816 1.00 8.17 103 ALA A CA 1
ATOM 854 C C . ALA A 1 101 ? -26.229 -20.094 26.242 1.00 7.85 103 ALA A C 1
ATOM 855 O O . ALA A 1 101 ? -27.058 -20.652 26.983 1.00 7.83 103 ALA A O 1
ATOM 857 N N . THR A 1 102 ? -25.485 -19.060 26.630 1.00 8.61 104 THR A N 1
ATOM 858 C CA . THR A 1 102 ? -25.681 -18.427 27.916 1.00 8.79 104 THR A CA 1
ATOM 859 C C . THR A 1 102 ? -25.640 -16.928 27.734 1.00 8.39 104 THR A C 1
ATOM 860 O O . THR A 1 102 ? -24.925 -16.436 26.854 1.00 9.18 104 THR A O 1
ATOM 864 N N . SER A 1 103 ? -26.371 -16.217 28.585 1.00 7.77 105 SER A N 1
ATOM 865 C CA . SER A 1 103 ? -26.357 -14.763 28.564 1.00 7.82 105 SER A CA 1
ATOM 866 C C . SER A 1 103 ? -26.494 -14.207 29.963 1.00 8.75 105 SER A C 1
ATOM 867 O O . SER A 1 103 ? -27.252 -14.698 30.766 1.00 8.58 105 SER A O 1
ATOM 870 N N . ASP A 1 104 ? -25.733 -13.174 30.225 1.00 8.65 106 ASP A N 1
ATOM 871 C CA . ASP A 1 104 ? -25.839 -12.398 31.432 1.00 10.55 106 ASP A CA 1
ATOM 872 C C . ASP A 1 104 ? -26.381 -11.024 31.052 1.00 10.48 106 ASP A C 1
ATOM 873 O O . ASP A 1 104 ? -25.781 -10.349 30.203 1.00 10.74 106 ASP A O 1
ATOM 878 N N . ILE A 1 105 ? -27.524 -10.660 31.625 1.00 11.05 107 ILE A N 1
ATOM 879 C CA . ILE A 1 105 ? -28.217 -9.415 31.283 1.00 11.10 107 ILE A CA 1
ATOM 880 C C . ILE A 1 105 ? -28.145 -8.441 32.435 1.00 11.72 107 ILE A C 1
ATOM 881 O O . ILE A 1 105 ? -28.627 -8.739 33.523 1.00 10.82 107 ILE A O 1
ATOM 886 N N . THR A 1 106 ? -27.503 -7.306 32.180 1.00 12.18 108 THR A N 1
ATOM 887 C CA . THR A 1 106 ? -27.319 -6.259 33.177 1.00 12.71 108 THR A CA 1
ATOM 888 C C . THR A 1 106 ? -27.897 -4.968 32.638 1.00 12.03 108 THR A C 1
ATOM 889 O O . THR A 1 106 ? -28.231 -4.885 31.471 1.00 11.28 108 THR A O 1
ATOM 893 N N . LEU A 1 107 ? -28.014 -3.989 33.522 1.00 11.87 109 LEU A N 1
ATOM 894 C CA . LEU A 1 107 ? -28.632 -2.701 33.209 1.00 11.82 109 LEU A CA 1
ATOM 895 C C . LEU A 1 107 ? -27.763 -1.597 33.759 1.00 12.87 109 LEU A C 1
ATOM 896 O O . LEU A 1 107 ? -27.367 -1.651 34.916 1.00 12.64 109 LEU A O 1
ATOM 901 N N . GLU A 1 108 ? -27.434 -0.632 32.907 1.00 14.58 110 GLU A N 1
ATOM 902 C CA . GLU A 1 108 ? -26.741 0.581 33.335 1.00 16.66 110 GLU A CA 1
ATOM 903 C C . GLU A 1 108 ? -27.457 1.750 32.709 1.00 16.47 110 GLU A C 1
ATOM 904 O O . GLU A 1 108 ? -27.515 1.868 31.501 1.00 16.21 110 GLU A O 1
ATOM 910 N N . GLY A 1 109 ? -27.996 2.620 33.547 1.00 17.27 111 GLY A N 1
ATOM 911 C CA . GLY A 1 109 ? -28.795 3.726 33.063 1.00 17.90 111 GLY A CA 1
ATOM 912 C C . GLY A 1 109 ? -29.987 3.221 32.279 1.00 18.12 111 GLY A C 1
ATOM 913 O O . GLY A 1 109 ? -30.804 2.464 32.797 1.00 19.00 111 GLY A O 1
ATOM 914 N N . ASP A 1 110 ? -30.099 3.669 31.036 1.00 18.38 112 ASP A N 1
ATOM 915 C CA . ASP A 1 110 ? -31.216 3.295 30.178 1.00 18.89 112 ASP A CA 1
ATOM 916 C C . ASP A 1 110 ? -30.881 2.144 29.223 1.00 17.56 112 ASP A C 1
ATOM 917 O O . ASP A 1 110 ? -31.626 1.911 28.278 1.00 17.54 112 ASP A O 1
ATOM 922 N N . CYS A 1 111 ? -29.803 1.404 29.495 1.00 15.46 113 CYS A N 1
ATOM 923 C CA . CYS A 1 111 ? -29.263 0.485 28.511 1.00 14.46 113 CYS A CA 1
ATOM 924 C C . CYS A 1 111 ? -28.992 -0.857 29.141 1.00 13.35 113 CYS A C 1
ATOM 925 O O . CYS A 1 111 ? -28.263 -0.958 30.123 1.00 13.02 113 CYS A O 1
ATOM 928 N N . PHE A 1 112 ? -29.609 -1.882 28.568 1.00 11.86 114 PHE A N 1
ATOM 929 C CA . PHE A 1 112 ? -29.265 -3.265 28.889 1.00 11.53 114 PHE A CA 1
ATOM 930 C C . PHE A 1 112 ? -27.974 -3.655 28.190 1.00 12.20 114 PHE A C 1
ATOM 931 O O . PHE A 1 112 ? -27.706 -3.215 27.066 1.00 11.73 114 PHE A O 1
ATOM 939 N N A PHE A 1 113 ? -27.225 -4.540 28.843 0.60 11.30 115 PHE A N 1
ATOM 940 N N B PHE A 1 113 ? -27.144 -4.463 28.852 0.40 12.03 115 PHE A N 1
ATOM 941 C CA A PHE A 1 113 ? -26.015 -5.113 28.274 0.60 11.24 115 PHE A CA 1
ATOM 942 C CA B PHE A 1 113 ? -26.032 -5.109 28.149 0.40 12.19 115 PHE A CA 1
ATOM 943 C C A PHE A 1 113 ? -26.162 -6.627 28.346 0.60 11.15 115 PHE A C 1
ATOM 944 C C B PHE A 1 113 ? -26.110 -6.603 28.336 0.40 11.83 115 PHE A C 1
ATOM 945 O O A PHE A 1 113 ? -26.533 -7.161 29.385 0.60 11.07 115 PHE A O 1
ATOM 946 O O B PHE A 1 113 ? -26.325 -7.100 29.438 0.40 11.75 115 PHE A O 1
ATOM 961 N N . TYR A 1 114 ? -25.916 -7.301 27.232 1.00 11.14 116 TYR A N 1
ATOM 962 C CA . TYR A 1 114 ? -25.933 -8.759 27.210 1.00 11.28 116 TYR A CA 1
ATOM 963 C C . TYR A 1 114 ? -24.559 -9.280 26.865 1.00 12.08 116 TYR A C 1
ATOM 964 O O . TYR A 1 114 ? -24.001 -8.922 25.830 1.00 13.11 116 TYR A O 1
ATOM 973 N N . GLU A 1 115 ? -24.043 -10.161 27.713 1.00 11.23 117 GLU A N 1
ATOM 974 C CA . GLU A 1 115 ? -22.810 -10.874 27.454 1.00 11.47 117 GLU A CA 1
ATOM 975 C C . GLU A 1 115 ? -23.207 -12.296 27.075 1.00 9.49 117 GLU A C 1
ATOM 976 O O . GLU A 1 115 ? -23.673 -13.038 27.923 1.00 8.67 117 GLU A O 1
ATOM 982 N N . ILE A 1 116 ? -23.040 -12.657 25.808 1.00 8.17 118 ILE A N 1
ATOM 983 C CA . ILE A 1 116 ? -23.537 -13.928 25.280 1.00 7.78 118 ILE A CA 1
ATOM 984 C C . ILE A 1 116 ? -22.409 -14.857 24.843 1.00 8.09 118 ILE A C 1
ATOM 985 O O . ILE A 1 116 ? -21.461 -14.437 24.181 1.00 8.33 118 ILE A O 1
ATOM 990 N N . ARG A 1 117 ? -22.559 -16.135 25.193 1.00 7.49 119 ARG A N 1
ATOM 991 C CA . ARG A 1 117 ? -21.721 -17.182 24.655 1.00 7.87 119 ARG A CA 1
ATOM 992 C C . ARG A 1 117 ? -22.598 -18.184 23.918 1.00 7.79 119 ARG A C 1
ATOM 993 O O . ARG A 1 117 ? -23.678 -18.524 24.400 1.00 8.24 119 ARG A O 1
ATOM 1001 N N . PHE A 1 118 ? -22.131 -18.618 22.748 1.00 7.95 120 PHE A N 1
ATOM 1002 C CA . PHE A 1 118 ? -22.904 -19.518 21.874 1.00 8.23 120 PHE A CA 1
ATOM 1003 C C . PHE A 1 118 ? -22.009 -20.572 21.273 1.00 7.94 120 PHE A C 1
ATOM 1004 O O . PHE A 1 118 ? -21.001 -20.251 20.699 1.00 9.55 120 PHE A O 1
ATOM 1012 N N . ASP A 1 119 ? -22.379 -21.843 21.416 1.00 7.44 121 ASP A N 1
ATOM 1013 C CA . ASP A 1 119 ? -21.581 -22.922 20.834 1.00 8.30 121 ASP A CA 1
ATOM 1014 C C . ASP A 1 119 ? -22.462 -23.995 20.212 1.00 8.85 121 ASP A C 1
ATOM 1015 O O . ASP A 1 119 ? -23.371 -24.477 20.859 1.00 10.57 121 ASP A O 1
ATOM 1020 N N . GLY A 1 120 ? -22.227 -24.313 18.935 1.00 9.10 122 GLY A N 1
ATOM 1021 C CA . GLY A 1 120 ? -22.998 -25.283 18.199 1.00 8.61 122 GLY A CA 1
ATOM 1022 C C . GLY A 1 120 ? -22.085 -26.372 17.675 1.00 8.39 122 GLY A C 1
ATOM 1023 O O . GLY A 1 120 ? -21.006 -26.086 17.145 1.00 9.24 122 GLY A O 1
ATOM 1024 N N . VAL A 1 121 ? -22.516 -27.616 17.864 1.00 7.88 123 VAL A N 1
ATOM 1025 C CA . VAL A 1 121 ? -21.736 -28.780 17.493 1.00 8.08 123 VAL A CA 1
ATOM 1026 C C . VAL A 1 121 ? -22.567 -29.802 16.725 1.00 7.36 123 VAL A C 1
ATOM 1027 O O . VAL A 1 121 ? -23.778 -29.873 16.853 1.00 7.31 123 VAL A O 1
ATOM 1031 N N . ASN A 1 122 ? -21.878 -30.640 15.965 1.00 7.94 124 ASN A N 1
ATOM 1032 C CA . ASN A 1 122 ? -22.488 -31.816 15.318 1.00 7.86 124 ASN A CA 1
ATOM 1033 C C . ASN A 1 122 ? -23.556 -31.484 14.274 1.00 8.59 124 ASN A C 1
ATOM 1034 O O . ASN A 1 122 ? -24.468 -32.261 14.021 1.00 9.70 124 ASN A O 1
ATOM 1039 N N . PHE A 1 123 ? -23.448 -30.328 13.643 1.00 9.08 125 PHE A N 1
ATOM 1040 C CA . PHE A 1 123 ? -24.359 -30.042 12.530 1.00 9.45 125 PHE A CA 1
ATOM 1041 C C . PHE A 1 123 ? -23.894 -30.789 11.281 1.00 10.07 125 PHE A C 1
ATOM 1042 O O . PHE A 1 123 ? -22.743 -30.635 10.865 1.00 10.10 125 PHE A O 1
ATOM 1050 N N . PRO A 1 124 ? -24.791 -31.565 10.665 1.00 9.67 126 PRO A N 1
ATOM 1051 C CA . PRO A 1 124 ? -24.379 -32.283 9.439 1.00 11.00 126 PRO A CA 1
ATOM 1052 C C . PRO A 1 124 ? -23.895 -31.349 8.332 1.00 11.92 126 PRO A C 1
ATOM 1053 O O . PRO A 1 124 ? -24.490 -30.300 8.114 1.00 10.51 126 PRO A O 1
ATOM 1057 N N . PRO A 1 125 ? -22.813 -31.717 7.625 1.00 12.27 127 PRO A N 1
ATOM 1058 C CA . PRO A 1 125 ? -22.243 -30.776 6.676 1.00 13.51 127 PRO A CA 1
ATOM 1059 C C . PRO A 1 125 ? -23.161 -30.427 5.513 1.00 14.07 127 PRO A C 1
ATOM 1060 O O . PRO A 1 125 ? -23.016 -29.343 4.941 1.00 14.55 127 PRO A O 1
ATOM 1064 N N . ASN A 1 126 ? -24.110 -31.302 5.194 1.00 15.48 128 ASN A N 1
ATOM 1065 C CA . ASN A 1 126 ? -25.051 -31.075 4.095 1.00 16.39 128 ASN A CA 1
ATOM 1066 C C . ASN A 1 126 ? -26.459 -30.751 4.586 1.00 15.66 128 ASN A C 1
ATOM 1067 O O . ASN A 1 126 ? -27.395 -30.696 3.802 1.00 15.67 128 ASN A O 1
ATOM 1072 N N . GLY A 1 127 ? -26.587 -30.478 5.885 1.00 13.57 129 GLY A N 1
ATOM 1073 C CA . GLY A 1 127 ? -27.852 -30.091 6.481 1.00 13.15 129 GLY A CA 1
ATOM 1074 C C . GLY A 1 127 ? -28.170 -28.627 6.237 1.00 11.73 129 GLY A C 1
ATOM 1075 O O . GLY A 1 127 ? -27.330 -27.866 5.744 1.00 11.40 129 GLY A O 1
ATOM 1076 N N . PRO A 1 128 ? -29.367 -28.199 6.641 1.00 11.67 1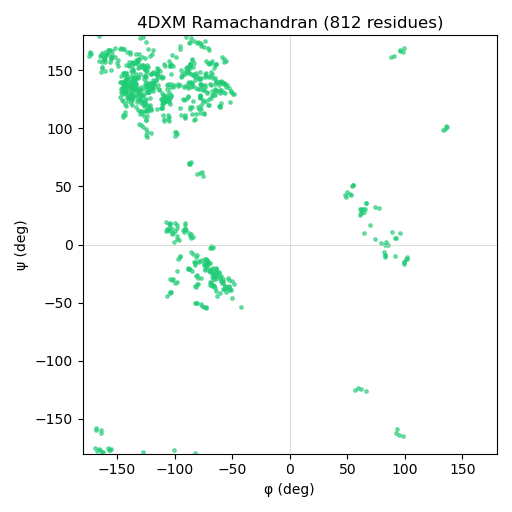30 PRO A N 1
ATOM 1077 C CA . PRO A 1 128 ? -29.810 -26.847 6.328 1.00 11.77 130 PRO A CA 1
ATOM 1078 C C . PRO A 1 128 ? -29.071 -25.735 7.044 1.00 10.91 130 PRO A C 1
ATOM 1079 O O . PRO A 1 128 ? -29.022 -24.613 6.530 1.00 10.98 130 PRO A O 1
ATOM 1083 N N . VAL A 1 129 ? -28.433 -26.045 8.171 1.00 9.89 131 VAL A N 1
ATOM 1084 C CA . VAL A 1 129 ? -27.673 -25.026 8.905 1.00 10.14 131 VAL A CA 1
ATOM 1085 C C . VAL A 1 129 ? -26.360 -24.762 8.177 1.00 10.69 131 VAL A C 1
ATOM 1086 O O . VAL A 1 129 ? -26.051 -23.641 7.827 1.00 10.23 131 VAL A O 1
ATOM 1090 N N . MET A 1 130 ? -25.592 -25.807 7.893 1.00 10.66 132 MET A N 1
ATOM 1091 C CA . MET A 1 130 ? -24.298 -25.584 7.219 1.00 11.38 132 MET A CA 1
ATOM 1092 C C . MET A 1 130 ? -24.425 -25.214 5.737 1.00 12.31 132 MET A C 1
ATOM 1093 O O . MET A 1 130 ? -23.491 -24.645 5.181 1.00 13.64 132 MET A O 1
ATOM 1098 N N . GLN A 1 131 ? -25.556 -25.551 5.115 1.00 11.94 133 GLN A N 1
ATOM 1099 C CA . GLN A 1 131 ? -25.821 -25.169 3.711 1.00 13.47 133 GLN A CA 1
ATOM 1100 C C . GLN A 1 131 ? -26.656 -23.900 3.576 1.00 12.84 133 GLN A C 1
ATOM 1101 O O . GLN A 1 131 ? -27.023 -23.501 2.460 1.00 13.56 133 GLN A O 1
ATOM 1107 N N . LYS A 1 132 ? -26.964 -23.259 4.700 1.00 12.07 134 LYS A N 1
ATOM 1108 C CA . LYS A 1 132 ? -27.673 -21.975 4.678 1.00 12.49 134 LYS A CA 1
ATOM 1109 C C . LYS A 1 132 ? -28.995 -22.039 3.893 1.00 12.25 134 LYS A C 1
ATOM 1110 O O . LYS A 1 132 ? -29.262 -21.217 2.990 1.00 12.38 134 LYS A O 1
ATOM 1116 N N . LYS A 1 133 ? -29.815 -23.025 4.243 1.00 12.90 135 LYS A N 1
ATOM 1117 C CA . LYS A 1 133 ? -31.080 -23.250 3.564 1.00 13.95 135 LYS A CA 1
ATOM 1118 C C . LYS A 1 133 ? -32.297 -22.840 4.370 1.00 13.36 135 LYS A C 1
ATOM 1119 O O . LYS A 1 133 ? -33.408 -23.226 4.017 1.00 13.77 135 LYS A O 1
ATOM 1125 N N . THR A 1 134 ? -32.090 -22.091 5.452 1.00 12.20 136 THR A N 1
ATOM 1126 C CA . THR A 1 134 ? -33.202 -21.645 6.302 1.00 12.48 136 THR A CA 1
ATOM 1127 C C . THR A 1 134 ? -33.711 -20.282 5.807 1.00 12.26 136 THR A C 1
ATOM 1128 O O . THR A 1 134 ? -32.960 -19.479 5.271 1.00 12.89 136 THR A O 1
ATOM 1132 N N . LEU A 1 135 ? -35.007 -20.063 5.950 1.00 11.12 137 LEU A N 1
ATOM 1133 C CA . LEU A 1 135 ? -35.633 -18.799 5.615 1.00 10.97 137 LEU A CA 1
ATOM 1134 C C . LEU A 1 135 ? -35.967 -17.944 6.840 1.00 10.68 137 LEU A C 1
ATOM 1135 O O . LEU A 1 135 ? -35.783 -16.727 6.814 1.00 10.77 137 LEU A O 1
ATOM 1140 N N . LYS A 1 136 ? -36.465 -18.585 7.896 1.00 9.98 138 LYS A N 1
ATOM 1141 C CA . LYS A 1 136 ? -36.875 -17.896 9.120 1.00 9.97 138 LYS A CA 1
ATOM 1142 C C . LYS A 1 136 ? -37.252 -18.922 10.161 1.00 9.56 138 LYS A C 1
ATOM 1143 O O . LYS A 1 136 ? -37.489 -20.080 9.843 1.00 10.10 138 LYS A O 1
ATOM 1149 N N . TRP A 1 137 ? -37.297 -18.484 11.415 1.00 8.22 139 TRP A N 1
ATOM 1150 C CA . TRP A 1 137 ? -38.059 -19.220 12.430 1.00 8.61 139 TRP A CA 1
ATOM 1151 C C . TRP A 1 137 ? -39.535 -18.934 12.264 1.00 8.48 139 TRP A C 1
ATOM 1152 O O . TRP A 1 137 ? -39.921 -17.789 12.002 1.00 9.27 139 TRP A O 1
ATOM 1163 N N . GLU A 1 138 ? -40.353 -19.948 12.486 1.00 7.37 140 GLU A N 1
ATOM 1164 C CA . GLU A 1 138 ? -41.779 -19.753 12.652 1.00 7.43 140 GLU A CA 1
ATOM 1165 C C . GLU A 1 138 ? -42.057 -19.044 13.986 1.00 7.00 140 GLU A C 1
ATOM 1166 O O . GLU A 1 138 ? -41.284 -19.139 14.920 1.00 6.89 140 GLU A O 1
ATOM 1172 N N . PRO A 1 139 ? -43.190 -18.338 14.093 1.00 7.35 141 PRO A N 1
ATOM 1173 C CA . PRO A 1 139 ? -43.645 -17.889 15.422 1.00 7.77 141 PRO A CA 1
ATOM 1174 C C . PRO A 1 139 ? -43.794 -19.097 16.335 1.00 7.89 141 PRO A C 1
ATOM 1175 O O . PRO A 1 139 ? -43.881 -20.235 15.852 1.00 8.27 141 PRO A O 1
ATOM 1179 N N . SER A 1 140 ? -43.782 -18.859 17.642 1.00 7.31 142 SER A N 1
ATOM 1180 C CA . SER A 1 140 ? -43.746 -19.960 18.585 1.00 6.75 142 SER A CA 1
ATOM 1181 C C . SER A 1 140 ? -44.529 -19.624 19.851 1.00 6.61 142 SER A C 1
ATOM 1182 O O . SER A 1 140 ? -44.887 -18.460 20.098 1.00 7.29 142 SER A O 1
ATOM 1185 N N . THR A 1 141 ? -44.747 -20.648 20.675 1.00 6.03 143 THR A N 1
ATOM 1186 C CA . THR A 1 141 ? -45.327 -20.502 22.005 1.00 6.78 143 THR A CA 1
ATOM 1187 C C . THR A 1 141 ? -44.446 -21.289 22.967 1.00 6.60 143 THR A C 1
ATOM 1188 O O . THR A 1 141 ? -44.357 -22.503 22.885 1.00 7.47 143 THR A O 1
ATOM 1192 N N . GLU A 1 142 ? -43.827 -20.565 23.888 1.00 5.88 144 GLU A N 1
ATOM 1193 C CA . GLU A 1 142 ? -42.941 -21.110 24.891 1.00 6.34 144 GLU A CA 1
ATOM 1194 C C . GLU A 1 142 ? -43.741 -21.342 26.158 1.00 6.61 144 GLU A C 1
ATOM 1195 O O . GLU A 1 142 ? -44.581 -20.538 26.546 1.00 7.56 144 GLU A O 1
ATOM 1201 N N . LYS A 1 143 ? -43.497 -22.481 26.776 1.00 6.25 145 LYS A N 1
ATOM 1202 C CA . LYS A 1 143 ? -44.175 -22.905 27.982 1.00 6.39 145 LYS A CA 1
ATOM 1203 C C . LYS A 1 143 ? -43.263 -22.602 29.168 1.00 6.59 145 LYS A C 1
ATOM 1204 O O . LYS A 1 143 ? -42.147 -23.091 29.225 1.00 7.26 145 LYS A O 1
ATOM 1210 N N A MET A 1 144 ? -43.738 -21.745 30.058 0.80 6.70 146 MET A N 1
ATOM 1211 N N B MET A 1 144 ? -43.752 -21.744 30.060 0.20 7.02 146 MET A N 1
ATOM 1212 C CA A MET A 1 144 ? -42.984 -21.256 31.210 0.80 6.54 146 MET A CA 1
ATOM 1213 C CA B MET A 1 144 ? -43.000 -21.261 31.210 0.20 7.11 146 MET A CA 1
ATOM 1214 C C A MET A 1 144 ? -43.489 -21.856 32.511 0.80 7.31 146 MET A C 1
ATOM 1215 C C B MET A 1 144 ? -43.500 -21.951 32.470 0.20 7.41 146 MET A C 1
ATOM 1216 O O A MET A 1 144 ? -44.683 -21.804 32.786 0.80 7.62 146 MET A O 1
ATOM 1217 O O B MET A 1 144 ? -44.709 -22.108 32.653 0.20 7.36 146 MET A O 1
ATOM 1226 N N . TYR A 1 145 ? -42.575 -22.366 33.332 1.00 7.33 147 TYR A N 1
ATOM 1227 C CA . TYR A 1 145 ? -42.940 -23.010 34.584 1.00 8.01 147 TYR A CA 1
ATOM 1228 C C . TYR A 1 145 ? -41.774 -22.933 35.560 1.00 7.61 147 TYR A C 1
ATOM 1229 O O . TYR A 1 145 ? -40.622 -22.942 35.145 1.00 7.88 147 TYR A O 1
ATOM 1238 N N . VAL A 1 146 ? -42.093 -22.918 36.847 1.00 7.56 148 VAL A N 1
ATOM 1239 C CA . VAL A 1 146 ? -41.092 -22.889 37.881 1.00 8.80 148 VAL A CA 1
ATOM 1240 C C . VAL A 1 146 ? -40.486 -24.281 38.084 1.00 9.01 148 VAL A C 1
ATOM 1241 O O . VAL A 1 146 ? -41.184 -25.289 38.057 1.00 8.87 148 VAL A O 1
ATOM 1245 N N . ARG A 1 147 ? -39.175 -24.314 38.248 1.00 9.52 149 ARG A N 1
ATOM 1246 C CA . ARG A 1 147 ? -38.447 -25.558 38.548 1.00 11.65 149 ARG A CA 1
ATOM 1247 C C . ARG A 1 147 ? -37.309 -25.132 39.466 1.00 11.93 149 ARG A C 1
ATOM 1248 O O . ARG A 1 147 ? -36.550 -24.248 39.127 1.00 12.39 149 ARG A O 1
ATOM 1256 N N . ASP A 1 148 ? -37.223 -25.735 40.645 1.00 12.95 150 ASP A N 1
ATOM 1257 C CA . ASP A 1 148 ? -36.142 -25.483 41.589 1.00 14.35 150 ASP A CA 1
ATOM 1258 C C . ASP A 1 148 ? -35.943 -23.995 41.878 1.00 13.22 150 ASP A C 1
ATOM 1259 O O . ASP A 1 148 ? -34.810 -23.466 41.923 1.00 15.29 150 ASP A O 1
ATOM 1264 N N . GLY A 1 149 ? -37.066 -23.310 42.071 1.00 12.60 151 GLY A N 1
ATOM 1265 C CA . GLY A 1 149 ? -37.080 -21.911 42.485 1.00 11.85 151 GLY A CA 1
ATOM 1266 C C . GLY A 1 149 ? -36.705 -20.856 41.468 1.00 11.18 151 GLY A C 1
ATOM 1267 O O . GLY A 1 149 ? -36.640 -19.658 41.818 1.00 12.91 151 GLY A O 1
ATOM 1268 N N . VAL A 1 150 ? -36.481 -21.284 40.222 1.00 10.23 152 VAL A N 1
ATOM 1269 C CA . VAL A 1 150 ? -36.232 -20.359 39.125 1.00 9.04 152 VAL A CA 1
ATOM 1270 C C . VAL A 1 150 ? -37.208 -20.690 37.996 1.00 8.85 152 VAL A C 1
ATOM 1271 O O . VAL A 1 150 ? -38.041 -21.587 38.149 1.00 9.62 152 VAL A O 1
ATOM 1275 N N . LEU A 1 151 ? -37.131 -19.979 36.874 1.00 8.26 153 LEU A N 1
ATOM 1276 C CA . LEU A 1 151 ? -38.110 -20.139 35.812 1.00 8.01 153 LEU A CA 1
ATOM 1277 C C . LEU A 1 151 ? -37.506 -20.898 34.644 1.00 8.37 153 LEU A C 1
ATOM 1278 O O . LEU A 1 151 ? -36.398 -20.589 34.199 1.00 9.79 153 LEU A O 1
ATOM 1283 N N . MET A 1 152 ? -38.256 -21.883 34.148 1.00 8.15 154 MET A N 1
ATOM 1284 C CA A MET A 1 152 ? -37.887 -22.682 32.980 0.60 8.50 154 MET A CA 1
ATOM 1285 C CA B MET A 1 152 ? -37.829 -22.655 32.989 0.40 7.80 154 MET A CA 1
ATOM 1286 C C . MET A 1 152 ? -38.796 -22.359 31.838 1.00 8.29 154 MET A C 1
ATOM 1287 O O . MET A 1 152 ? -39.992 -22.109 32.056 1.00 8.96 154 MET A O 1
ATOM 1296 N N . GLY A 1 153 ? -38.255 -22.392 30.625 1.00 7.36 155 GLY A N 1
ATOM 1297 C CA . GLY A 1 153 ? -39.043 -22.257 29.408 1.00 7.17 155 GLY A CA 1
ATOM 1298 C C . GLY A 1 153 ? -38.682 -23.333 28.420 1.00 7.48 155 GLY A C 1
ATOM 1299 O O . GLY A 1 153 ? -37.499 -23.579 28.160 1.00 9.24 155 GLY A O 1
ATOM 1300 N N . ASP A 1 154 ? -39.699 -23.987 27.881 1.00 6.78 156 ASP A N 1
ATOM 1301 C CA . ASP A 1 154 ? -39.507 -24.989 26.828 1.00 6.92 156 ASP A CA 1
ATOM 1302 C C . ASP A 1 154 ? -40.273 -24.527 25.594 1.00 7.24 156 ASP A C 1
ATOM 1303 O O . ASP A 1 154 ? -41.415 -24.122 25.695 1.00 7.58 156 ASP A O 1
ATOM 1308 N N . VAL A 1 155 ? -39.638 -24.586 24.428 1.00 6.70 157 VAL A N 1
ATOM 1309 C CA . VAL A 1 155 ? -40.345 -24.226 23.211 1.00 6.97 157 VAL A CA 1
ATOM 1310 C C . VAL A 1 155 ? -39.957 -25.125 22.048 1.00 7.08 157 VAL A C 1
ATOM 1311 O O . VAL A 1 155 ? -38.778 -25.392 21.833 1.00 8.52 157 VAL A O 1
ATOM 1315 N N . ASN A 1 156 ? -40.979 -25.574 21.321 1.00 6.95 158 ASN A N 1
ATOM 1316 C CA . ASN A 1 156 ? -40.827 -26.303 20.061 1.00 7.84 158 ASN A CA 1
ATOM 1317 C C . ASN A 1 156 ? -40.680 -25.260 18.966 1.00 8.15 158 ASN A C 1
ATOM 1318 O O . ASN A 1 156 ? -41.598 -24.480 18.690 1.00 9.08 158 ASN A O 1
ATOM 1323 N N . MET A 1 157 ? -39.501 -25.218 18.385 1.00 6.90 159 MET A N 1
ATOM 1324 C CA . MET A 1 157 ? -39.157 -24.260 17.349 1.00 7.35 159 MET A CA 1
ATOM 1325 C C . MET A 1 157 ? -39.037 -24.940 16.000 1.00 7.35 159 MET A C 1
ATOM 1326 O O . MET A 1 157 ? -38.736 -26.126 15.916 1.00 7.39 159 MET A O 1
ATOM 1331 N N . ALA A 1 158 ? -39.238 -24.171 14.938 1.00 6.95 160 ALA A N 1
ATOM 1332 C CA . ALA A 1 158 ? -39.095 -24.703 13.574 1.00 7.38 160 ALA A CA 1
ATOM 1333 C C . ALA A 1 158 ? -38.570 -23.649 12.636 1.00 7.62 160 ALA A C 1
ATOM 1334 O O . ALA A 1 158 ? -39.101 -22.532 12.592 1.00 8.77 160 ALA A O 1
ATOM 1336 N N . LEU A 1 159 ? -37.548 -24.020 11.873 1.00 7.48 161 LEU A N 1
ATOM 1337 C CA . LEU A 1 159 ? -37.049 -23.213 10.783 1.00 7.79 161 LEU A CA 1
ATOM 1338 C C . LEU A 1 159 ? -37.792 -23.597 9.505 1.00 8.57 161 LEU A C 1
ATOM 1339 O O . LEU A 1 159 ? -37.828 -24.769 9.142 1.00 9.08 161 LEU A O 1
ATOM 1344 N N . LEU A 1 160 ? -38.386 -22.599 8.856 1.00 9.29 162 LEU A N 1
ATOM 1345 C CA . LEU A 1 160 ? -38.938 -22.793 7.523 1.00 11.47 162 LEU A CA 1
ATOM 1346 C C . LEU A 1 160 ? -37.763 -22.862 6.544 1.00 11.87 162 LEU A C 1
ATOM 1347 O O . LEU A 1 160 ? -36.828 -22.059 6.614 1.00 11.69 162 LEU A O 1
ATOM 1352 N N . LEU A 1 161 ? -37.793 -23.850 5.663 1.00 13.37 163 LEU A N 1
ATOM 1353 C CA . LEU A 1 161 ? -36.694 -24.057 4.741 1.00 15.06 163 LEU A CA 1
ATOM 1354 C C . LEU A 1 161 ? -36.994 -23.563 3.337 1.00 17.44 163 LEU A C 1
ATOM 1355 O O . LEU A 1 161 ? -38.157 -23.517 2.931 1.00 16.26 163 LEU A O 1
ATOM 1360 N N . GLU A 1 162 ? -35.926 -23.255 2.606 1.00 20.04 164 GLU A N 1
ATOM 1361 C CA . GLU A 1 162 ? -36.003 -23.024 1.154 1.00 23.48 164 GLU A CA 1
ATOM 1362 C C . GLU A 1 162 ? -36.586 -24.254 0.485 1.00 25.13 164 GLU A C 1
ATOM 1363 O O . GLU A 1 162 ? -36.257 -25.392 0.842 1.00 25.80 164 GLU A O 1
ATOM 1369 N N . GLY A 1 163 ? -37.476 -24.023 -0.470 1.00 26.82 165 GLY A N 1
ATOM 1370 C CA . GLY A 1 163 ? -38.075 -25.127 -1.215 1.00 27.75 165 GLY A CA 1
ATOM 1371 C C . GLY A 1 163 ? -39.015 -25.921 -0.337 1.00 27.71 165 GLY A C 1
ATOM 1372 O O . GLY A 1 163 ? -39.379 -27.056 -0.657 1.00 29.44 165 GLY A O 1
ATOM 1373 N N . GLY A 1 164 ? -39.397 -25.322 0.788 1.00 27.01 166 GLY A N 1
ATOM 1374 C CA . GLY A 1 164 ? -40.415 -25.871 1.628 1.00 25.20 166 GLY A CA 1
ATOM 1375 C C . GLY A 1 164 ? -39.908 -26.853 2.660 1.00 23.23 166 GLY A C 1
ATOM 1376 O O . GLY A 1 164 ? -38.820 -27.449 2.543 1.00 24.72 166 GLY A O 1
ATOM 1377 N N . GLY A 1 165 ? -40.759 -27.042 3.647 1.00 19.61 167 GLY A N 1
ATOM 1378 C CA . GLY A 1 165 ? -40.513 -27.962 4.740 1.00 16.84 167 GLY A CA 1
ATOM 1379 C C . GLY A 1 165 ? -40.005 -27.195 5.938 1.00 13.86 167 GLY A C 1
ATOM 1380 O O . GLY A 1 165 ? -39.631 -26.021 5.837 1.00 13.72 167 GLY A O 1
ATOM 1381 N N . HIS A 1 166 ? -39.973 -27.899 7.058 1.00 10.94 168 HIS A N 1
ATOM 1382 C CA . HIS A 1 166 ? -39.496 -27.382 8.322 1.00 10.04 168 HIS A CA 1
ATOM 1383 C C . HIS A 1 166 ? -38.401 -28.247 8.901 1.00 9.13 168 HIS A C 1
ATOM 1384 O O . HIS A 1 166 ? -38.354 -29.461 8.673 1.00 10.48 168 HIS A O 1
ATOM 1391 N N . TYR A 1 167 ? -37.534 -27.593 9.660 1.00 8.69 169 TYR A N 1
ATOM 1392 C CA . TYR A 1 167 ? -36.443 -28.208 10.391 1.00 8.74 169 TYR A CA 1
ATOM 1393 C C . TYR A 1 167 ? -36.619 -27.834 11.863 1.00 8.26 169 TYR A C 1
ATOM 1394 O O . TYR A 1 167 ? -36.626 -26.664 12.229 1.00 8.43 169 TYR A O 1
ATOM 1403 N N . ARG A 1 168 ? -36.781 -28.849 12.696 1.00 7.23 170 ARG A N 1
ATOM 1404 C CA . ARG A 1 168 ? -37.218 -28.697 14.080 1.00 7.82 170 ARG A CA 1
ATOM 1405 C C . ARG A 1 168 ? -36.066 -28.592 15.070 1.00 7.68 170 ARG A C 1
ATOM 1406 O O . ARG A 1 168 ? -35.031 -29.230 14.907 1.00 8.23 170 ARG A O 1
ATOM 1414 N N . CYS A 1 169 ? -36.292 -27.783 16.090 1.00 7.81 171 CYS A N 1
ATOM 1415 C CA . CYS A 1 169 ? -35.367 -27.602 17.204 1.00 7.79 171 CYS A CA 1
ATOM 1416 C C . CYS A 1 169 ? -36.165 -27.463 18.485 1.00 7.73 171 CYS A C 1
ATOM 1417 O O . CYS A 1 169 ? -37.171 -26.752 18.515 1.00 8.55 171 CYS A O 1
ATOM 1420 N N . ASP A 1 170 ? -35.702 -28.114 19.542 1.00 7.39 172 ASP A N 1
ATOM 1421 C CA . ASP A 1 170 ? -36.304 -27.992 20.857 1.00 8.18 172 ASP A CA 1
ATOM 1422 C C . ASP A 1 170 ? -35.408 -27.178 21.795 1.00 7.53 172 ASP A C 1
ATOM 1423 O O . ASP A 1 170 ? -34.228 -27.480 21.950 1.00 6.96 172 ASP A O 1
ATOM 1428 N N . PHE A 1 171 ? -35.968 -26.113 22.359 1.00 7.09 173 PHE A N 1
ATOM 1429 C CA . PHE A 1 171 ? -35.249 -25.236 23.277 1.00 6.98 173 PHE A CA 1
ATOM 1430 C C . PHE A 1 171 ? -35.647 -25.572 24.698 1.00 6.84 173 PHE A C 1
ATOM 1431 O O . PHE A 1 171 ? -36.828 -25.724 24.970 1.00 7.26 173 PHE A O 1
ATOM 1439 N N . LYS A 1 172 ? -34.659 -25.647 25.588 1.00 6.16 174 LYS A N 1
ATOM 1440 C CA . LYS A 1 172 ? -34.882 -25.639 27.031 1.00 7.09 174 LYS A CA 1
ATOM 1441 C C . LYS A 1 172 ? -34.033 -24.537 27.606 1.00 6.87 174 LYS A C 1
ATOM 1442 O O . LYS A 1 172 ? -32.819 -24.542 27.424 1.00 6.26 174 LYS A O 1
ATOM 1448 N N . THR A 1 173 ? -34.675 -23.598 28.286 1.00 6.63 175 THR A N 1
ATOM 1449 C CA . THR A 1 173 ? -33.987 -22.465 28.867 1.00 6.84 175 THR A CA 1
ATOM 1450 C C . THR A 1 173 ? -34.267 -22.405 30.363 1.00 6.55 175 THR A C 1
ATOM 1451 O O . THR A 1 173 ? -35.398 -22.592 30.803 1.00 6.81 175 THR A O 1
ATOM 1455 N N . THR A 1 174 ? -33.241 -22.107 31.143 1.00 5.17 176 THR A N 1
ATOM 1456 C CA . THR A 1 174 ? -33.405 -21.750 32.549 1.00 6.11 176 THR A CA 1
ATOM 1457 C C . THR A 1 174 ? -33.081 -20.281 32.715 1.00 5.65 176 THR A C 1
ATOM 1458 O O . THR A 1 174 ? -32.007 -19.815 32.270 1.00 6.55 176 THR A O 1
ATOM 1462 N N . TYR A 1 175 ? -34.008 -19.567 33.361 1.00 5.42 177 TYR A N 1
ATOM 1463 C CA . TYR A 1 175 ? -33.912 -18.121 33.621 1.00 5.74 177 TYR A CA 1
ATOM 1464 C C . TYR A 1 175 ? -33.701 -17.922 35.125 1.00 6.52 177 TYR A C 1
ATOM 1465 O O . TYR A 1 175 ? -34.492 -18.390 35.919 1.00 6.65 177 TYR A O 1
ATOM 1474 N N . LYS A 1 176 ? -32.642 -17.215 35.515 1.00 6.93 178 LYS A N 1
ATOM 1475 C CA . LYS A 1 176 ? -32.214 -17.163 36.909 1.00 7.55 178 LYS A CA 1
ATOM 1476 C C . LYS A 1 176 ? -32.030 -15.707 37.366 1.00 7.49 178 LYS A C 1
ATOM 1477 O O . LYS A 1 176 ? -31.059 -15.034 37.007 1.00 8.38 178 LYS A O 1
ATOM 1483 N N . ALA A 1 177 ? -33.011 -15.232 38.118 1.00 7.37 179 ALA A N 1
ATOM 1484 C CA . ALA A 1 177 ? -32.987 -13.869 38.667 1.00 6.98 179 ALA A CA 1
ATOM 1485 C C . ALA A 1 177 ? -31.911 -13.742 39.737 1.00 8.19 179 ALA A C 1
ATOM 1486 O O . ALA A 1 177 ? -31.767 -14.628 40.567 1.00 9.17 179 ALA A O 1
ATOM 1488 N N . LYS A 1 178 ? -31.189 -12.622 39.722 1.00 8.98 180 LYS A N 1
ATOM 1489 C CA . LYS A 1 178 ? -30.133 -12.331 40.712 1.00 8.94 180 LYS A CA 1
ATOM 1490 C C . LYS A 1 178 ? -30.669 -11.795 42.050 1.00 9.08 180 LYS A C 1
ATOM 1491 O O . LYS A 1 178 ? -29.937 -11.699 43.018 1.00 9.68 180 LYS A O 1
ATOM 1497 N N . LYS A 1 179 ? -31.951 -11.482 42.096 1.00 9.38 181 LYS A N 1
ATOM 1498 C CA . LYS A 1 179 ? -32.669 -11.169 43.330 1.00 10.15 181 LYS A CA 1
ATOM 1499 C C . LYS A 1 179 ? -33.949 -11.987 43.347 1.00 10.22 181 LYS A C 1
ATOM 1500 O O . LYS A 1 179 ? -34.442 -12.429 42.291 1.00 10.79 181 LYS A O 1
ATOM 1506 N N . GLY A 1 180 ? -34.515 -12.161 44.535 1.00 9.61 182 GLY A N 1
ATOM 1507 C CA . GLY A 1 180 ? -35.773 -12.865 44.663 1.00 10.13 182 GLY A CA 1
ATOM 1508 C C . GLY A 1 180 ? -36.887 -12.047 44.042 1.00 10.83 182 GLY A C 1
ATOM 1509 O O . GLY A 1 180 ? -36.958 -10.811 44.203 1.00 12.91 182 GLY A O 1
ATOM 1510 N N . VAL A 1 181 ? -37.747 -12.746 43.310 1.00 10.39 183 VAL A N 1
ATOM 1511 C CA . VAL A 1 181 ? -38.894 -12.152 42.637 1.00 10.67 183 VAL A CA 1
ATOM 1512 C C . VAL A 1 181 ? -40.117 -13.022 42.907 1.00 11.08 183 VAL A C 1
ATOM 1513 O O . VAL A 1 181 ? -39.992 -14.199 43.232 1.00 11.37 183 VAL A O 1
ATOM 1517 N N . GLN A 1 182 ? -41.302 -12.448 42.767 1.00 10.82 184 GLN A N 1
ATOM 1518 C CA . GLN A 1 182 ? -42.524 -13.231 42.830 1.00 11.30 184 GLN A CA 1
ATOM 1519 C C . GLN A 1 182 ? -42.587 -14.180 41.641 1.00 10.88 184 GLN A C 1
ATOM 1520 O O . GLN A 1 182 ? -42.426 -13.769 40.489 1.00 10.56 184 GLN A O 1
ATOM 1526 N N . LEU A 1 183 ? -42.828 -15.448 41.936 1.00 10.69 185 LEU A N 1
ATOM 1527 C CA . LEU A 1 183 ? -42.812 -16.480 40.908 1.00 11.09 185 LEU A CA 1
ATOM 1528 C C . LEU A 1 183 ? -44.182 -16.626 40.266 1.00 11.11 185 LEU A C 1
ATOM 1529 O O . LEU A 1 183 ? -45.191 -16.627 40.961 1.00 11.73 185 LEU A O 1
ATOM 1534 N N . PRO A 1 184 ? -44.218 -16.798 38.942 1.00 10.24 186 PRO A N 1
ATOM 1535 C CA . PRO A 1 184 ? -45.482 -17.007 38.250 1.00 10.03 186 PRO A CA 1
ATOM 1536 C C . PRO A 1 184 ? -45.940 -18.463 38.251 1.00 9.96 186 PRO A C 1
ATOM 1537 O O . PRO A 1 184 ? -45.124 -19.378 38.385 1.00 11.44 186 PRO A O 1
ATOM 1541 N N . ASP A 1 185 ? -47.243 -18.652 38.050 1.00 9.54 187 ASP A N 1
ATOM 1542 C CA . ASP A 1 185 ? -47.792 -19.953 37.718 1.00 10.50 187 ASP A CA 1
ATOM 1543 C C . ASP A 1 185 ? -47.465 -20.280 36.259 1.00 9.60 187 ASP A C 1
ATOM 1544 O O . ASP A 1 185 ? -46.972 -19.453 35.510 1.00 9.52 187 ASP A O 1
ATOM 1549 N N . TYR A 1 186 ? -47.727 -21.528 35.889 1.00 8.80 188 TYR A N 1
ATOM 1550 C CA . TYR A 1 186 ? -47.525 -21.998 34.542 1.00 8.57 188 TYR A CA 1
ATOM 1551 C C . TYR A 1 186 ? -48.190 -21.067 33.546 1.00 8.17 188 TYR A C 1
ATOM 1552 O O . TYR A 1 186 ? -49.366 -20.706 33.696 1.00 7.68 188 TYR A O 1
ATOM 1561 N N . HIS A 1 187 ? -47.464 -20.680 32.510 1.00 6.41 189 HIS A N 1
ATOM 1562 C CA . HIS A 1 187 ? -48.042 -19.799 31.512 1.00 7.33 189 HIS A CA 1
ATOM 1563 C C . HIS A 1 187 ? -47.295 -19.915 30.202 1.00 6.82 189 HIS A C 1
ATOM 1564 O O . HIS A 1 187 ? -46.424 -20.791 30.051 1.00 6.25 189 HIS A O 1
ATOM 1571 N N . PHE A 1 188 ? -47.674 -19.077 29.241 1.00 7.18 190 PHE A N 1
ATOM 1572 C CA . PHE A 1 188 ? -47.181 -19.166 27.865 1.00 6.35 190 PHE A CA 1
ATOM 1573 C C . PHE A 1 188 ? -46.618 -17.829 27.447 1.00 6.93 190 PHE A C 1
ATOM 1574 O O . PHE A 1 188 ? -47.102 -16.788 27.864 1.00 8.41 190 PHE A O 1
ATOM 1582 N N . VAL A 1 189 ? -45.571 -17.873 26.640 1.00 6.58 191 VAL A N 1
ATOM 1583 C CA . VAL A 1 189 ? -45.091 -16.693 25.951 1.00 7.45 191 VAL A CA 1
ATOM 1584 C C . VAL A 1 189 ? -45.144 -16.957 24.456 1.00 7.71 191 VAL A C 1
ATOM 1585 O O . VAL A 1 189 ? -44.475 -17.863 23.954 1.00 8.07 191 VAL A O 1
ATOM 1589 N N . ASP A 1 190 ? -45.968 -16.197 23.744 1.00 7.46 192 ASP A N 1
ATOM 1590 C CA . ASP A 1 190 ? -46.011 -16.272 22.290 1.00 7.72 192 ASP A CA 1
ATOM 1591 C C . ASP A 1 190 ? -44.941 -15.347 21.727 1.00 7.74 192 ASP A C 1
ATOM 1592 O O . ASP A 1 190 ? -44.783 -14.205 22.205 1.00 8.02 192 ASP A O 1
ATOM 1597 N N . HIS A 1 191 ? -44.202 -15.831 20.727 1.00 7.23 193 HIS A N 1
ATOM 1598 C CA . HIS A 1 191 ? -43.120 -15.081 20.107 1.00 7.27 193 HIS A CA 1
ATOM 1599 C C . HIS A 1 191 ? -43.283 -15.003 18.597 1.00 8.05 193 HIS A C 1
ATOM 1600 O O . HIS A 1 191 ? -43.827 -15.906 17.961 1.00 7.91 193 HIS A O 1
ATOM 1607 N N . ARG A 1 192 ? -42.717 -13.936 18.029 1.00 7.51 194 ARG A N 1
ATOM 1608 C CA . ARG A 1 192 ? -42.382 -13.910 16.617 1.00 8.59 194 ARG A CA 1
ATOM 1609 C C . ARG A 1 192 ? -41.085 -13.147 16.424 1.00 8.24 194 ARG A C 1
ATOM 1610 O O . ARG A 1 192 ? -41.032 -11.931 16.671 1.00 8.83 194 ARG A O 1
ATOM 1618 N N . ILE A 1 193 ? -40.055 -13.863 15.980 1.00 8.10 195 ILE A N 1
ATOM 1619 C CA . ILE A 1 193 ? -38.736 -13.277 15.712 1.00 8.17 195 ILE A CA 1
ATOM 1620 C C . ILE A 1 193 ? -38.524 -13.194 14.210 1.00 8.62 195 ILE A C 1
ATOM 1621 O O . ILE A 1 193 ? -38.863 -14.138 13.490 1.00 8.95 195 ILE A O 1
ATOM 1626 N N . GLU A 1 194 ? -37.975 -12.065 13.734 1.00 9.11 196 GLU A N 1
ATOM 1627 C CA . GLU A 1 194 ? -37.817 -11.835 12.297 1.00 10.47 196 GLU A CA 1
ATOM 1628 C C . GLU A 1 194 ? -36.564 -11.040 11.988 1.00 10.71 196 GLU A C 1
ATOM 1629 O O . GLU A 1 194 ? -36.317 -9.996 12.608 1.00 10.20 196 GLU A O 1
ATOM 1635 N N . ILE A 1 195 ? -35.823 -11.485 10.982 1.00 10.68 197 ILE A N 1
ATOM 1636 C CA . ILE A 1 195 ? -34.805 -10.648 10.375 1.00 10.96 197 ILE A CA 1
ATOM 1637 C C . ILE A 1 195 ? -35.549 -9.649 9.461 1.00 12.08 197 ILE A C 1
ATOM 1638 O O . ILE A 1 195 ? -36.277 -10.043 8.555 1.00 13.78 197 ILE A O 1
ATOM 1643 N N . LEU A 1 196 ? -35.396 -8.362 9.734 1.00 12.04 198 LEU A N 1
ATOM 1644 C CA . LEU A 1 196 ? -36.036 -7.323 8.907 1.00 12.58 198 LEU A CA 1
ATOM 1645 C C . LEU A 1 196 ? -35.212 -7.020 7.663 1.00 13.28 198 LEU A C 1
ATOM 1646 O O . LEU A 1 196 ? -35.775 -6.705 6.606 1.00 15.16 198 LEU A O 1
ATOM 1651 N N . SER A 1 197 ? -33.892 -7.073 7.788 1.00 13.19 199 SER A N 1
ATOM 1652 C CA . SER A 1 197 ? -33.003 -6.849 6.648 1.00 13.76 199 SER A CA 1
ATOM 1653 C C . SER A 1 197 ? -31.628 -7.395 6.964 1.00 12.90 199 SER A C 1
ATOM 1654 O O . SER A 1 197 ? -31.301 -7.619 8.134 1.00 12.48 199 SER A O 1
ATOM 1657 N N . HIS A 1 198 ? -30.833 -7.615 5.924 1.00 11.67 200 HIS A N 1
ATOM 1658 C CA . HIS A 1 198 ? -29.485 -8.116 6.063 1.00 12.19 200 HIS A CA 1
ATOM 1659 C C . HIS A 1 198 ? -28.716 -7.871 4.772 1.00 12.76 200 HIS A C 1
ATOM 1660 O O . HIS A 1 198 ? -29.325 -7.732 3.724 1.00 12.90 200 HIS A O 1
ATOM 1667 N N . ASP A 1 199 ? -27.394 -7.826 4.879 1.00 12.58 201 ASP A N 1
ATOM 1668 C CA . ASP A 1 199 ? -26.532 -7.800 3.699 1.00 13.73 201 ASP A CA 1
ATOM 1669 C C . ASP A 1 199 ? -26.200 -9.216 3.219 1.00 14.46 201 ASP A C 1
ATOM 1670 O O . ASP A 1 199 ? -26.573 -10.211 3.846 1.00 13.79 201 ASP A O 1
ATOM 1675 N N . LYS A 1 200 ? -25.528 -9.293 2.076 1.00 15.90 202 LYS A N 1
ATOM 1676 C CA . LYS A 1 200 ? -25.367 -10.556 1.364 1.00 18.14 202 LYS A CA 1
ATOM 1677 C C . LYS A 1 200 ? -24.871 -11.678 2.272 1.00 17.98 202 LYS A C 1
ATOM 1678 O O . LYS A 1 200 ? -25.442 -12.774 2.283 1.00 18.51 202 LYS A O 1
ATOM 1684 N N . ASP A 1 201 ? -23.858 -11.378 3.079 1.00 17.63 203 ASP A N 1
ATOM 1685 C CA . ASP A 1 201 ? -23.193 -12.411 3.873 1.00 17.54 203 ASP A CA 1
ATOM 1686 C C . ASP A 1 201 ? -23.604 -12.367 5.350 1.00 15.73 203 ASP A C 1
ATOM 1687 O O . ASP A 1 201 ? -23.001 -13.037 6.196 1.00 15.74 203 ASP A O 1
ATOM 1692 N N . TYR A 1 202 ? -24.648 -11.595 5.652 1.00 13.60 204 TYR A N 1
ATOM 1693 C CA . TYR A 1 202 ? -25.153 -11.418 7.025 1.00 13.03 204 TYR A CA 1
ATOM 1694 C C . TYR A 1 202 ? -24.118 -10.803 7.976 1.00 12.95 204 TYR A C 1
ATOM 1695 O O . TYR A 1 202 ? -24.217 -10.960 9.183 1.00 12.80 204 TYR A O 1
ATOM 1704 N N . ASN A 1 203 ? -23.158 -10.044 7.443 1.00 12.04 205 ASN A N 1
ATOM 1705 C CA . ASN A 1 203 ? -22.271 -9.246 8.295 1.00 12.97 205 ASN A CA 1
ATOM 1706 C C . ASN A 1 203 ? -23.024 -8.139 9.025 1.00 12.28 205 ASN A C 1
ATOM 1707 O O . ASN A 1 203 ? -22.603 -7.677 10.087 1.00 12.63 205 ASN A O 1
ATOM 1712 N N . ASN A 1 204 ? -24.117 -7.691 8.419 1.00 12.35 206 ASN A N 1
ATOM 1713 C CA . ASN A 1 204 ? -25.015 -6.738 9.009 1.00 12.35 206 ASN A CA 1
ATOM 1714 C C . ASN A 1 204 ? -26.429 -7.284 8.963 1.00 11.78 206 ASN A C 1
ATOM 1715 O O . ASN A 1 204 ? -26.905 -7.711 7.922 1.00 12.22 206 ASN A O 1
ATOM 1720 N N . VAL A 1 205 ? -27.088 -7.299 10.108 1.00 10.61 207 VAL A N 1
ATOM 1721 C CA . VAL A 1 205 ? -28.433 -7.849 10.226 1.00 10.60 207 VAL A CA 1
ATOM 1722 C C . VAL A 1 205 ? -29.265 -6.932 11.131 1.00 10.52 207 VAL A C 1
ATOM 1723 O O . VAL A 1 205 ? -28.796 -6.508 12.198 1.00 10.74 207 VAL A O 1
ATOM 1727 N N . LYS A 1 206 ? -30.504 -6.658 10.721 1.00 10.07 208 LYS A N 1
ATOM 1728 C CA . LYS A 1 206 ? -31.457 -5.939 11.573 1.00 10.34 208 LYS A CA 1
ATOM 1729 C C . LYS A 1 206 ? -32.499 -6.964 12.016 1.00 9.78 208 LYS A C 1
ATOM 1730 O O . LYS A 1 206 ? -33.091 -7.607 11.188 1.00 9.43 208 LYS A O 1
ATOM 1736 N N . LEU A 1 207 ? -32.703 -7.095 13.327 1.00 9.21 209 LEU A N 1
ATOM 1737 C CA . LEU A 1 207 ? -33.473 -8.189 13.905 1.00 10.58 209 LEU A CA 1
ATOM 1738 C C . LEU A 1 207 ? -34.580 -7.619 14.780 1.00 10.52 209 LEU A C 1
ATOM 1739 O O . LEU A 1 207 ? -34.365 -6.636 15.498 1.00 12.12 209 LEU A O 1
ATOM 1744 N N . TYR A 1 208 ? -35.731 -8.279 14.770 1.00 9.95 210 TYR A N 1
ATOM 1745 C CA . TYR A 1 208 ? -36.911 -7.828 15.491 1.00 9.83 210 TYR A CA 1
ATOM 1746 C C . TYR A 1 208 ? -37.526 -9.007 16.227 1.00 9.45 210 TYR A C 1
ATOM 1747 O O . TYR A 1 208 ? -37.566 -10.121 15.701 1.00 10.16 210 TYR A O 1
ATOM 1756 N N . GLU A 1 209 ? -38.033 -8.762 17.428 1.00 8.37 211 GLU A N 1
ATOM 1757 C CA . GLU A 1 209 ? -38.888 -9.727 18.128 1.00 9.34 211 GLU A CA 1
ATOM 1758 C C . GLU A 1 209 ? -40.071 -9.059 18.794 1.00 9.39 211 GLU A C 1
ATOM 1759 O O . GLU A 1 209 ? -39.964 -7.934 19.306 1.00 10.49 211 GLU A O 1
ATOM 1765 N N . HIS A 1 210 ? -41.190 -9.781 18.792 1.00 9.26 212 HIS A N 1
ATOM 1766 C CA . HIS A 1 210 ? -42.385 -9.393 19.552 1.00 9.02 212 HIS A CA 1
ATOM 1767 C C . HIS A 1 210 ? -42.753 -10.604 20.412 1.00 8.63 212 HIS A C 1
ATOM 1768 O O . HIS A 1 210 ? -42.826 -11.726 19.917 1.00 9.62 212 HIS A O 1
ATOM 1775 N N . ALA A 1 211 ? -42.949 -10.385 21.700 1.00 8.08 213 ALA A N 1
ATOM 1776 C CA . ALA A 1 211 ? -43.314 -11.462 22.614 1.00 8.19 213 ALA A CA 1
ATOM 1777 C C . ALA A 1 211 ? -44.393 -10.980 23.593 1.00 7.80 213 ALA A C 1
ATOM 1778 O O . ALA A 1 211 ? -44.309 -9.872 24.105 1.00 8.23 213 ALA A O 1
ATOM 1780 N N . VAL A 1 212 ? -45.381 -11.824 23.873 1.00 8.14 214 VAL A N 1
ATOM 1781 C CA . VAL A 1 212 ? -46.508 -11.518 24.750 1.00 8.39 214 VAL A CA 1
ATOM 1782 C C . VAL A 1 212 ? -46.865 -12.751 25.602 1.00 7.84 214 VAL A C 1
ATOM 1783 O O . VAL A 1 212 ? -47.057 -13.835 25.079 1.00 7.86 214 VAL A O 1
ATOM 1787 N N . ALA A 1 213 ? -46.908 -12.569 26.912 1.00 7.74 215 ALA A N 1
ATOM 1788 C CA . ALA A 1 213 ? -47.262 -13.625 27.869 1.00 7.54 215 ALA A CA 1
ATOM 1789 C C . ALA A 1 213 ? -48.767 -13.728 28.069 1.00 7.82 215 ALA A C 1
ATOM 1790 O O . ALA A 1 213 ? -49.487 -12.714 28.017 1.00 9.20 215 ALA A O 1
ATOM 1792 N N . ARG A 1 214 ? -49.251 -14.943 28.309 1.00 7.63 216 ARG A N 1
ATOM 1793 C CA . ARG A 1 214 ? -50.666 -15.172 28.556 1.00 8.31 216 ARG A CA 1
ATOM 1794 C C . ARG A 1 214 ? -50.863 -16.478 29.313 1.00 7.86 216 ARG A C 1
ATOM 1795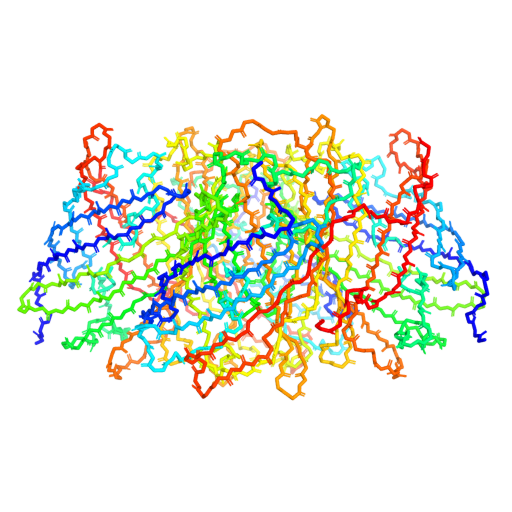 O O . ARG A 1 214 ? -49.989 -17.349 29.337 1.00 8.02 216 ARG A O 1
ATOM 1803 N N . TYR A 1 215 ? -52.057 -16.648 29.869 1.00 8.40 217 TYR A N 1
ATOM 1804 C CA . TYR A 1 215 ? -52.574 -17.945 30.209 1.00 9.79 217 TYR A CA 1
ATOM 1805 C C . TYR A 1 215 ? -53.255 -18.527 28.973 1.00 11.03 217 TYR A C 1
ATOM 1806 O O . TYR A 1 215 ? -53.323 -17.893 27.920 1.00 11.97 217 TYR A O 1
ATOM 1815 N N . SER A 1 216 ? -53.749 -19.747 29.072 1.00 11.66 218 SER A N 1
ATOM 1816 C CA . SER A 1 216 ? -54.589 -20.268 28.018 1.00 13.04 218 SER A CA 1
ATOM 1817 C C . SER A 1 216 ? -55.871 -19.439 27.931 1.00 16.13 218 SER A C 1
ATOM 1818 O O . SER A 1 216 ? -56.467 -19.115 28.953 1.00 17.79 218 SER A O 1
ATOM 1821 N N . MET A 1 217 ? -56.289 -19.182 26.698 1.00 18.68 219 MET A N 1
ATOM 1822 C CA . MET A 1 217 ? -57.529 -18.471 26.404 1.00 20.74 219 MET A CA 1
ATOM 1823 C C . MET A 1 217 ? -58.764 -19.404 26.480 1.00 19.53 219 MET A C 1
ATOM 1824 O O . MET A 1 217 ? -59.917 -18.956 26.470 1.00 20.01 219 MET A O 1
ATOM 1829 N N . LEU A 1 218 ? -58.528 -20.708 26.579 1.00 17.17 220 LEU A N 1
ATOM 1830 C CA . LEU A 1 218 ? -59.608 -21.680 26.641 1.00 16.97 220 LEU A CA 1
ATOM 1831 C C . LEU A 1 218 ? -60.118 -21.806 28.081 1.00 18.79 220 LEU A C 1
ATOM 1832 O O . LEU A 1 218 ? -59.337 -22.100 28.995 1.00 18.99 220 LEU A O 1
ATOM 1837 N N . PRO A 1 219 ? -61.427 -21.586 28.299 1.00 21.19 221 PRO A N 1
ATOM 1838 C CA . PRO A 1 219 ? -61.926 -21.576 29.688 1.00 23.34 221 PRO A CA 1
ATOM 1839 C C . PRO A 1 219 ? -61.835 -22.929 30.380 1.00 25.71 221 PRO A C 1
ATOM 1840 O O . PRO A 1 219 ? -61.889 -23.960 29.711 1.00 25.10 221 PRO A O 1
ATOM 1844 N N . ARG A 1 220 ? -61.698 -22.930 31.705 1.00 28.87 222 ARG A N 1
ATOM 1845 C CA . ARG A 1 220 ? -61.786 -24.179 32.466 1.00 31.69 222 ARG A CA 1
ATOM 1846 C C . ARG A 1 220 ? -63.217 -24.723 32.409 1.00 33.56 222 ARG A C 1
ATOM 1847 O O . ARG A 1 220 ? -64.175 -24.003 32.704 1.00 33.39 222 ARG A O 1
ATOM 1855 N N . GLN A 1 221 ? -63.324 -26.002 32.040 1.00 35.57 223 GLN A N 1
ATOM 1856 C CA . GLN A 1 221 ? -64.516 -26.623 31.418 1.00 37.33 223 GLN A CA 1
ATOM 1857 C C . GLN A 1 221 ? -65.373 -25.683 30.561 1.00 37.81 223 GLN A C 1
ATOM 1858 O O . GLN A 1 221 ? -66.532 -25.995 30.255 1.00 38.29 223 GLN A O 1
ATOM 1864 N N . VAL B 1 3 ? -70.358 -34.825 5.884 1.00 24.71 3 VAL B N 1
ATOM 1865 C CA . VAL B 1 3 ? -70.653 -35.985 6.771 1.00 24.73 3 VAL B CA 1
ATOM 1866 C C . VAL B 1 3 ? -70.307 -35.674 8.228 1.00 24.10 3 VAL B C 1
ATOM 1867 O O . VAL B 1 3 ? -70.738 -36.383 9.136 1.00 24.54 3 VAL B O 1
ATOM 1871 N N . ILE B 1 4 ? -69.534 -34.616 8.442 1.00 23.30 4 ILE B N 1
ATOM 1872 C CA . ILE B 1 4 ? -69.252 -34.151 9.798 1.00 22.66 4 ILE B CA 1
ATOM 1873 C C . ILE B 1 4 ? -70.308 -33.108 10.195 1.00 21.56 4 ILE B C 1
ATOM 1874 O O . ILE B 1 4 ? -70.345 -31.998 9.663 1.00 20.28 4 ILE B O 1
ATOM 1879 N N . LYS B 1 5 ? -71.169 -33.516 11.116 1.00 21.10 5 LYS B N 1
ATOM 1880 C CA . LYS B 1 5 ? -72.312 -32.711 11.562 1.00 20.91 5 LYS B CA 1
ATOM 1881 C C . LYS B 1 5 ? -71.959 -31.899 12.800 1.00 20.40 5 LYS B C 1
ATOM 1882 O O . LYS B 1 5 ? -70.911 -32.112 13.410 1.00 19.29 5 LYS B O 1
ATOM 1888 N N A SER B 1 6 ? -72.834 -30.967 13.172 0.50 19.93 6 SER B N 1
ATOM 1889 N N B SER B 1 6 ? -72.835 -30.971 13.172 0.50 19.92 6 SER B N 1
ATOM 1890 C CA A SER B 1 6 ? -72.580 -30.085 14.312 0.50 20.01 6 SER B CA 1
ATOM 1891 C CA B SER B 1 6 ? -72.589 -30.093 14.313 0.50 19.99 6 SER B CA 1
ATOM 1892 C C A SER B 1 6 ? -72.544 -30.835 15.644 0.50 19.70 6 SER B C 1
ATOM 1893 C C B SER B 1 6 ? -72.543 -30.838 15.642 0.50 19.69 6 SER B C 1
ATOM 1894 O O A SER B 1 6 ? -71.914 -30.375 16.592 0.50 19.03 6 SER B O 1
ATOM 1895 O O B SER B 1 6 ? -71.909 -30.378 16.588 0.50 19.02 6 SER B O 1
ATOM 1900 N N . ASP B 1 7 ? -73.219 -31.985 15.699 1.00 19.59 7 ASP B N 1
ATOM 1901 C CA . ASP B 1 7 ? -73.192 -32.875 16.858 1.00 19.65 7 ASP B CA 1
ATOM 1902 C C . ASP B 1 7 ? -72.849 -34.284 16.385 1.00 18.74 7 ASP B C 1
ATOM 1903 O O . ASP B 1 7 ? -73.456 -34.792 15.451 1.00 18.87 7 ASP B O 1
ATOM 1908 N N . MET B 1 8 ? -71.832 -34.890 16.991 1.00 17.74 8 MET B N 1
ATOM 1909 C CA A MET B 1 8 ? -71.390 -36.231 16.620 0.70 17.52 8 MET B CA 1
ATOM 1910 C CA B MET B 1 8 ? -71.432 -36.235 16.620 0.30 17.48 8 MET B CA 1
ATOM 1911 C C . MET B 1 8 ? -71.153 -37.049 17.867 1.00 17.11 8 MET B C 1
ATOM 1912 O O . MET B 1 8 ? -70.823 -36.496 18.916 1.00 17.44 8 MET B O 1
ATOM 1921 N N . LYS B 1 9 ? -71.334 -38.365 17.747 1.00 15.93 9 LYS B N 1
ATOM 1922 C CA . LYS B 1 9 ? -71.091 -39.291 18.832 1.00 16.25 9 LYS B CA 1
ATOM 1923 C C . LYS B 1 9 ? -69.760 -39.993 18.634 1.00 15.41 9 LYS B C 1
ATOM 1924 O O . LYS B 1 9 ? -69.182 -39.961 17.555 1.00 14.99 9 LYS B O 1
ATOM 1930 N N . ILE B 1 10 ? -69.285 -40.590 19.722 1.00 14.66 10 ILE B N 1
ATOM 1931 C CA . ILE B 1 10 ? -67.998 -41.265 19.772 1.00 15.29 10 ILE B CA 1
ATOM 1932 C C . ILE B 1 10 ? -68.110 -42.593 20.528 1.00 15.20 10 ILE B C 1
ATOM 1933 O O . ILE B 1 10 ? -68.750 -42.681 21.578 1.00 14.35 10 ILE B O 1
ATOM 1938 N N . LYS B 1 11 ? -67.472 -43.628 19.988 1.00 15.00 11 LYS B N 1
ATOM 1939 C CA . LYS B 1 11 ? -67.170 -44.827 20.766 1.00 15.53 11 LYS B CA 1
ATOM 1940 C C . LYS B 1 11 ? -65.708 -45.167 20.540 1.00 14.53 11 LYS B C 1
ATOM 1941 O O . LYS B 1 11 ? -65.151 -44.841 19.495 1.00 13.86 11 LYS B O 1
ATOM 1947 N N . LEU B 1 12 ? -65.098 -45.803 21.527 1.00 13.88 12 LEU B N 1
ATOM 1948 C CA . LEU B 1 12 ? -63.719 -46.228 21.400 1.00 12.95 12 LEU B CA 1
ATOM 1949 C C . LEU B 1 12 ? -63.420 -47.447 22.247 1.00 12.84 12 LEU B C 1
ATOM 1950 O O . LEU B 1 12 ? -64.139 -47.772 23.222 1.00 13.02 12 LEU B O 1
ATOM 1955 N N . ARG B 1 13 ? -62.324 -48.087 21.868 1.00 12.05 13 ARG B N 1
ATOM 1956 C CA . ARG B 1 13 ? -61.723 -49.150 22.650 1.00 11.98 13 ARG B CA 1
ATOM 1957 C C . ARG B 1 13 ? -60.220 -48.941 22.610 1.00 11.32 13 ARG B C 1
ATOM 1958 O O . ARG B 1 13 ? -59.631 -48.849 21.525 1.00 11.75 13 ARG B O 1
ATOM 1966 N N . MET B 1 14 ? -59.622 -48.914 23.797 1.00 10.75 14 MET B N 1
ATOM 1967 C CA . MET B 1 14 ? -58.180 -48.898 23.934 1.00 10.65 14 MET B CA 1
ATOM 1968 C C . MET B 1 14 ? -57.742 -50.202 24.566 1.00 10.90 14 MET B C 1
ATOM 1969 O O . MET B 1 14 ? -58.290 -50.634 25.580 1.00 11.40 14 MET B O 1
ATOM 1974 N N . GLU B 1 15 ? -56.707 -50.802 23.994 1.00 10.39 15 GLU B N 1
ATOM 1975 C CA . GLU B 1 15 ? -55.990 -51.894 24.633 1.00 11.71 15 GLU B CA 1
ATOM 1976 C C . GLU B 1 15 ? -54.554 -51.440 24.829 1.00 10.14 15 GLU B C 1
ATOM 1977 O O . GLU B 1 15 ? -53.980 -50.795 23.974 1.00 10.27 15 GLU B O 1
ATOM 1983 N N . GLY B 1 16 ? -53.945 -51.798 25.938 1.00 10.64 16 GLY B N 1
ATOM 1984 C CA . GLY B 1 16 ? -52.570 -51.388 26.126 1.00 10.94 16 GLY B CA 1
ATOM 1985 C C . GLY B 1 16 ? -51.868 -52.029 27.272 1.00 11.29 16 GLY B C 1
ATOM 1986 O O . GLY B 1 16 ? -52.420 -52.923 27.912 1.00 10.72 16 GLY B O 1
ATOM 1987 N N . THR B 1 17 ? -50.640 -51.558 27.483 1.00 11.51 17 THR B N 1
ATOM 1988 C CA A THR B 1 17 ? -49.790 -52.001 28.570 0.70 13.30 17 THR B CA 1
ATOM 1989 C CA B THR B 1 17 ? -49.791 -51.986 28.593 0.30 12.11 17 THR B CA 1
ATOM 1990 C C . THR B 1 17 ? -49.022 -50.786 29.102 1.00 12.71 17 THR B C 1
ATOM 1991 O O . THR B 1 17 ? -48.643 -49.911 28.337 1.00 13.33 17 THR B O 1
ATOM 1998 N N . VAL B 1 18 ? -48.821 -50.724 30.408 1.00 11.68 18 VAL B N 1
ATOM 1999 C CA . VAL B 1 18 ? -47.931 -49.716 31.000 1.00 11.53 18 VAL B CA 1
ATOM 2000 C C . VAL B 1 18 ? -47.119 -50.453 32.036 1.00 11.79 18 VAL B C 1
ATOM 2001 O O . VAL B 1 18 ? -47.691 -51.112 32.915 1.00 12.13 18 VAL B O 1
ATOM 2005 N N . ASN B 1 19 ? -45.796 -50.364 31.920 1.00 12.12 19 ASN B N 1
ATOM 2006 C CA A ASN B 1 19 ? -44.980 -51.040 32.920 0.40 12.76 19 ASN B CA 1
ATOM 2007 C CA B ASN B 1 19 ? -44.830 -51.090 32.732 0.60 12.51 19 ASN B CA 1
ATOM 2008 C C . ASN B 1 19 ? -45.254 -52.562 32.883 1.00 12.91 19 ASN B C 1
ATOM 2009 O O . ASN B 1 19 ? -45.192 -53.187 33.932 1.00 13.94 19 ASN B O 1
ATOM 2018 N N . GLY B 1 20 ? -45.641 -53.119 31.741 1.00 13.14 20 GLY B N 1
ATOM 2019 C CA . GLY B 1 20 ? -46.012 -54.552 31.662 1.00 13.12 20 GLY B CA 1
ATOM 2020 C C . GLY B 1 20 ? -47.441 -54.886 32.070 1.00 13.68 20 GLY B C 1
ATOM 2021 O O . GLY B 1 20 ? -47.892 -56.036 31.909 1.00 14.64 20 GLY B O 1
ATOM 2022 N N . HIS B 1 21 ? -48.159 -53.912 32.621 1.00 12.98 21 HIS B N 1
ATOM 2023 C CA . HIS B 1 21 ? -49.517 -54.137 33.093 1.00 12.71 21 HIS B CA 1
ATOM 2024 C C . HIS B 1 21 ? -50.529 -53.951 31.980 1.00 11.77 21 HIS B C 1
ATOM 2025 O O . HIS B 1 21 ? -50.680 -52.844 31.457 1.00 11.62 21 HIS B O 1
ATOM 2032 N N . LYS B 1 22 ? -51.269 -55.007 31.656 1.00 11.22 22 LYS B N 1
ATOM 2033 C CA . LYS B 1 22 ? -52.250 -54.969 30.581 1.00 11.56 22 LYS B CA 1
ATOM 2034 C C . LYS B 1 22 ? -53.597 -54.398 31.016 1.00 11.80 22 LYS B C 1
ATOM 2035 O O . LYS B 1 22 ? -54.028 -54.607 32.140 1.00 12.08 22 LYS B O 1
ATOM 2041 N N . PHE B 1 23 ? -54.256 -53.694 30.110 1.00 11.27 23 PHE B N 1
ATOM 2042 C CA . PHE B 1 23 ? -55.567 -53.142 30.393 1.00 10.44 23 PHE B CA 1
ATOM 2043 C C . PHE B 1 23 ? -56.377 -52.917 29.118 1.00 10.60 23 PHE B C 1
ATOM 2044 O O . PHE B 1 23 ? -55.855 -52.879 27.994 1.00 10.55 23 PHE B O 1
ATOM 2052 N N . VAL B 1 24 ? -57.675 -52.784 29.309 1.00 10.89 24 VAL B N 1
ATOM 2053 C CA . VAL B 1 24 ? -58.596 -52.441 28.235 1.00 10.39 24 VAL B CA 1
ATOM 2054 C C . VAL B 1 24 ? -59.567 -51.420 28.803 1.00 10.81 24 VAL B C 1
ATOM 2055 O O . VAL B 1 24 ? -60.069 -51.602 29.935 1.00 11.11 24 VAL B O 1
ATOM 2059 N N . ILE B 1 25 ? -59.806 -50.349 28.047 1.00 10.57 25 ILE B N 1
ATOM 2060 C CA . ILE B 1 25 ? -60.755 -49.300 28.422 1.00 11.08 25 ILE B CA 1
ATOM 2061 C C . ILE B 1 25 ? -61.687 -49.073 27.238 1.00 11.59 25 ILE B C 1
ATOM 2062 O O . ILE B 1 25 ? -61.239 -49.044 26.080 1.00 12.70 25 ILE B O 1
ATOM 2067 N N . GLU B 1 26 ? -62.990 -48.957 27.514 1.00 13.05 26 GLU B N 1
ATOM 2068 C CA . GLU B 1 26 ? -63.939 -48.582 26.481 1.00 13.44 26 GLU B CA 1
ATOM 2069 C C . GLU B 1 26 ? -64.568 -47.241 26.812 1.00 13.01 26 GLU B C 1
ATOM 2070 O O . GLU B 1 26 ? -64.666 -46.866 27.974 1.00 14.02 26 GLU B O 1
ATOM 2076 N N . GLY B 1 27 ? -64.974 -46.511 25.781 1.00 12.67 27 GLY B N 1
ATOM 2077 C CA . GLY B 1 27 ? -65.517 -45.170 25.972 1.00 12.92 27 GLY B CA 1
ATOM 2078 C C . GLY B 1 27 ? -66.696 -44.932 25.069 1.00 12.85 27 GLY B C 1
ATOM 2079 O O . GLY B 1 27 ? -66.803 -45.532 23.991 1.00 12.93 27 GLY B O 1
ATOM 2080 N N . GLU B 1 28 ? -67.565 -44.025 25.506 1.00 13.52 28 GLU B N 1
ATOM 2081 C CA . GLU B 1 28 ? -68.616 -43.495 24.672 1.00 13.78 28 GLU B CA 1
ATOM 2082 C C . GLU B 1 28 ? -68.768 -42.035 25.030 1.00 13.45 28 GLU B C 1
ATOM 2083 O O . GLU B 1 28 ? -68.705 -41.673 26.220 1.00 13.45 28 GLU B O 1
ATOM 2089 N N . GLY B 1 29 ? -68.984 -41.196 24.022 1.00 13.11 29 GLY B N 1
ATOM 2090 C CA . GLY B 1 29 ? -69.135 -39.791 24.270 1.00 13.90 29 GLY B CA 1
ATOM 2091 C C . GLY B 1 29 ? -69.749 -39.079 23.103 1.00 13.29 29 GLY B C 1
ATOM 2092 O O . GLY B 1 29 ? -70.390 -39.673 22.246 1.00 12.94 29 GLY B O 1
ATOM 2093 N N . GLU B 1 30 ? -69.585 -37.771 23.104 1.00 14.48 30 GLU B N 1
ATOM 2094 C CA . GLU B 1 30 ? -70.134 -36.935 22.065 1.00 15.45 30 GLU B CA 1
ATOM 2095 C C . GLU B 1 30 ? -69.387 -35.617 22.045 1.00 14.93 30 GLU B C 1
ATOM 2096 O O . GLU B 1 30 ? -68.697 -35.262 23.009 1.00 15.47 30 GLU B O 1
ATOM 2102 N N . GLY B 1 31 ? -69.526 -34.884 20.957 1.00 13.53 31 GLY B N 1
ATOM 2103 C CA . GLY B 1 31 ? -68.927 -33.570 20.892 1.00 13.78 31 GLY B CA 1
ATOM 2104 C C . GLY B 1 31 ? -69.443 -32.723 19.771 1.00 12.84 31 GLY B C 1
ATOM 2105 O O . GLY B 1 31 ? -70.357 -33.125 19.028 1.00 13.60 31 GLY B O 1
ATOM 2106 N N . LYS B 1 32 ? -68.854 -31.541 19.672 1.00 13.50 32 LYS B N 1
ATOM 2107 C CA . LYS B 1 32 ? -69.204 -30.535 18.692 1.00 13.26 32 LYS B CA 1
ATOM 2108 C C . LYS B 1 32 ? -67.991 -30.217 17.824 1.00 12.73 32 LYS B C 1
ATOM 2109 O O . LYS B 1 32 ? -67.128 -29.432 18.209 1.00 11.58 32 LYS B O 1
ATOM 2115 N N . PRO B 1 33 ? -67.904 -30.863 16.653 1.00 11.95 33 PRO B N 1
ATOM 2116 C CA . PRO B 1 33 ? -66.683 -30.743 15.844 1.00 12.42 33 PRO B CA 1
ATOM 2117 C C . PRO B 1 33 ? -66.278 -29.312 15.505 1.00 12.38 33 PRO B C 1
ATOM 2118 O O . PRO B 1 33 ? -65.090 -28.965 15.540 1.00 12.19 33 PRO B O 1
ATOM 2122 N N . TYR B 1 34 ? -67.261 -28.476 15.182 1.00 12.60 34 TYR B N 1
ATOM 2123 C CA . TYR B 1 34 ? -66.983 -27.126 14.740 1.00 12.93 34 TYR B CA 1
ATOM 2124 C C . TYR B 1 34 ? -66.744 -26.159 15.888 1.00 13.30 34 TYR B C 1
ATOM 2125 O O . TYR B 1 34 ? -66.224 -25.088 15.655 1.00 13.77 34 TYR B O 1
ATOM 2134 N N . GLU B 1 35 ? -67.100 -26.544 17.112 1.00 13.43 35 GLU B N 1
ATOM 2135 C CA . GLU B 1 35 ? -66.782 -25.743 18.297 1.00 14.40 35 GLU B CA 1
ATOM 2136 C C . GLU B 1 35 ? -65.494 -26.228 18.954 1.00 13.62 35 GLU B C 1
ATOM 2137 O O . GLU B 1 35 ? -64.957 -25.587 19.831 1.00 14.02 35 GLU B O 1
ATOM 2143 N N . GLY B 1 36 ? -65.006 -27.385 18.518 1.00 12.23 36 GLY B N 1
ATOM 2144 C CA . GLY B 1 36 ? -63.828 -28.010 19.114 1.00 11.85 36 GLY B CA 1
ATOM 2145 C C . GLY B 1 36 ? -63.973 -28.493 20.546 1.00 12.07 36 GLY B C 1
ATOM 2146 O O . GLY B 1 36 ? -63.022 -28.445 21.310 1.00 12.09 36 GLY B O 1
ATOM 2147 N N . THR B 1 37 ? -65.140 -29.000 20.906 1.00 12.11 37 THR B N 1
ATOM 2148 C CA . THR B 1 37 ? -65.382 -29.497 22.247 1.00 12.90 37 THR B CA 1
ATOM 2149 C C . THR B 1 37 ? -65.886 -30.931 22.221 1.00 13.33 37 THR B C 1
ATOM 2150 O O . THR B 1 37 ? -66.504 -31.368 21.240 1.00 13.45 37 THR B O 1
ATOM 2154 N N . GLN B 1 38 ? -65.595 -31.677 23.284 1.00 13.59 38 GLN B N 1
ATOM 2155 C CA . GLN B 1 38 ? -66.046 -33.055 23.389 1.00 14.64 38 GLN B CA 1
ATOM 2156 C C . GLN B 1 38 ? -65.963 -33.580 24.800 1.00 14.46 38 GLN B C 1
ATOM 2157 O O . GLN B 1 38 ? -65.098 -33.172 25.572 1.00 13.52 38 GLN B O 1
ATOM 2163 N N . THR B 1 39 ? -66.845 -34.528 25.108 1.00 14.91 39 THR B N 1
ATOM 2164 C CA . THR B 1 39 ? -66.882 -35.187 26.394 1.00 15.51 39 THR B CA 1
ATOM 2165 C C . THR B 1 39 ? -67.050 -36.680 26.183 1.00 15.85 39 THR B C 1
ATOM 2166 O O . THR B 1 39 ? -67.765 -37.113 25.268 1.00 16.89 39 THR B O 1
ATOM 2170 N N . MET B 1 40 ? -66.399 -37.458 27.036 1.00 15.10 40 MET B N 1
ATOM 2171 C CA A MET B 1 40 ? -66.519 -38.895 26.958 0.70 15.81 40 MET B CA 1
ATOM 2172 C CA B MET B 1 40 ? -66.357 -38.928 26.941 0.30 15.13 40 MET B CA 1
ATOM 2173 C C . MET B 1 40 ? -66.530 -39.511 28.334 1.00 14.70 40 MET B C 1
ATOM 2174 O O . MET B 1 40 ? -66.009 -38.944 29.289 1.00 13.01 40 MET B O 1
ATOM 2183 N N . ASN B 1 41 ? -67.207 -40.656 28.436 1.00 13.79 41 ASN B N 1
ATOM 2184 C CA . ASN B 1 41 ? -67.256 -41.451 29.651 1.00 13.97 41 ASN B CA 1
ATOM 2185 C C . ASN B 1 41 ? -66.478 -42.720 29.352 1.00 13.26 41 ASN B C 1
ATOM 2186 O O . ASN B 1 41 ? -66.761 -43.404 28.363 1.00 13.43 41 ASN B O 1
ATOM 2191 N N . LEU B 1 42 ? -65.475 -42.994 30.177 1.00 12.14 42 LEU B N 1
ATOM 2192 C CA . LEU B 1 42 ? -64.580 -44.126 29.972 1.00 11.91 42 LEU B CA 1
ATOM 2193 C C . LEU B 1 42 ? -64.692 -45.125 31.107 1.00 12.08 42 LEU B C 1
ATOM 2194 O O . LEU B 1 42 ? -64.768 -44.730 32.277 1.00 11.76 42 LEU B O 1
ATOM 2199 N N . LYS B 1 43 ? -64.636 -46.413 30.755 1.00 12.20 43 LYS B N 1
ATOM 2200 C CA . LYS B 1 43 ? -64.782 -47.506 31.711 1.00 13.62 43 LYS B CA 1
ATOM 2201 C C . LYS B 1 43 ? -63.635 -48.508 31.534 1.00 12.57 43 LYS B C 1
ATOM 2202 O O . LYS B 1 43 ? -63.425 -49.040 30.411 1.00 13.09 43 LYS B O 1
ATOM 2208 N N . VAL B 1 44 ? -62.926 -48.798 32.617 1.00 12.16 44 VAL B N 1
ATOM 2209 C CA . VAL B 1 44 ? -61.911 -49.862 32.618 1.00 13.30 44 VAL B CA 1
ATOM 2210 C C . VAL B 1 44 ? -62.625 -51.210 32.580 1.00 14.25 44 VAL B C 1
ATOM 2211 O O . VAL B 1 44 ? -63.498 -51.497 33.432 1.00 15.12 44 VAL B O 1
ATOM 2215 N N . LYS B 1 45 ? -62.299 -52.013 31.570 1.00 14.90 45 LYS B N 1
ATOM 2216 C CA . LYS B 1 45 ? -62.923 -53.334 31.380 1.00 16.05 45 LYS B CA 1
ATOM 2217 C C . LYS B 1 45 ? -62.017 -54.493 31.799 1.00 16.25 45 LYS B C 1
ATOM 2218 O O . LYS B 1 45 ? -62.494 -55.579 32.165 1.00 17.36 45 LYS B O 1
ATOM 2224 N N . GLU B 1 46 ? -60.714 -54.282 31.673 1.00 15.74 46 GLU B N 1
ATOM 2225 C CA . GLU B 1 46 ? -59.706 -55.239 32.076 1.00 16.26 46 GLU B CA 1
ATOM 2226 C C . GLU B 1 46 ? -58.546 -54.475 32.685 1.00 15.41 46 GLU B C 1
ATOM 2227 O O . GLU B 1 46 ? -58.196 -53.378 32.238 1.00 15.28 46 GLU B O 1
ATOM 2233 N N . GLY B 1 47 ? -57.940 -55.057 33.708 1.00 15.16 47 GLY B N 1
ATOM 2234 C CA . GLY B 1 47 ? -56.718 -54.527 34.300 1.00 15.63 47 GLY B CA 1
ATOM 2235 C C . GLY B 1 47 ? -56.905 -53.644 35.517 1.00 15.93 47 GLY B C 1
ATOM 2236 O O . GLY B 1 47 ? -55.955 -53.047 35.987 1.00 15.42 47 GLY B O 1
ATOM 2237 N N . ALA B 1 48 ? -58.115 -53.601 36.058 1.00 16.22 48 ALA B N 1
ATOM 2238 C CA . ALA B 1 48 ? -58.392 -52.825 37.267 1.00 16.62 48 ALA B CA 1
ATOM 2239 C C . ALA B 1 48 ? -57.788 -53.533 38.483 1.00 17.50 48 ALA B C 1
ATOM 2240 O O . ALA B 1 48 ? -57.743 -54.778 38.507 1.00 17.96 48 ALA B O 1
ATOM 2242 N N . PRO B 1 49 ? -57.277 -52.765 39.465 1.00 17.87 49 PRO B N 1
ATOM 2243 C CA . PRO B 1 49 ? -57.067 -51.309 39.468 1.00 17.60 49 PRO B CA 1
ATOM 2244 C C . PRO B 1 49 ? -55.826 -50.937 38.661 1.00 16.57 49 PRO B C 1
ATOM 2245 O O . PRO B 1 49 ? -54.777 -51.567 38.809 1.00 16.93 49 PRO B O 1
ATOM 2249 N N . LEU B 1 50 ? -55.934 -49.900 37.841 1.00 15.16 50 LEU B N 1
ATOM 2250 C CA . LEU B 1 50 ? -54.784 -49.457 37.052 1.00 13.99 50 LEU B CA 1
ATOM 2251 C C . LEU B 1 50 ? -53.695 -48.952 37.997 1.00 13.66 50 LEU B C 1
ATOM 2252 O O . LEU B 1 50 ? -53.987 -48.169 38.896 1.00 14.57 50 LEU B O 1
ATOM 2257 N N . PRO B 1 51 ? -52.447 -49.401 37.820 1.00 12.66 51 PRO B N 1
ATOM 2258 C CA . PRO B 1 51 ? -51.383 -49.063 38.752 1.00 12.73 51 PRO B CA 1
ATOM 2259 C C . PRO B 1 51 ? -50.599 -47.795 38.408 1.00 12.55 51 PRO B C 1
ATOM 2260 O O . PRO B 1 51 ? -49.558 -47.551 38.986 1.00 13.94 51 PRO B O 1
ATOM 2264 N N . PHE B 1 52 ? -51.106 -46.991 37.495 1.00 11.73 52 PHE B N 1
ATOM 2265 C CA . PHE B 1 52 ? -50.375 -45.828 36.985 1.00 11.05 52 PHE B CA 1
ATOM 2266 C C . PHE B 1 52 ? -51.334 -44.661 36.850 1.00 10.08 52 PHE B C 1
ATOM 2267 O O . PHE B 1 52 ? -52.547 -44.851 36.828 1.00 10.18 52 PHE B O 1
ATOM 2275 N N . ALA B 1 53 ? -50.779 -43.461 36.719 1.00 9.85 53 ALA B N 1
ATOM 2276 C CA . ALA B 1 53 ? -51.550 -42.218 36.565 1.00 9.38 53 ALA B CA 1
ATOM 2277 C C . ALA B 1 53 ? -52.416 -42.251 35.315 1.00 9.38 53 ALA B C 1
ATOM 2278 O O . ALA B 1 53 ? -51.887 -42.365 34.186 1.00 8.87 53 ALA B O 1
ATOM 2280 N N . TYR B 1 54 ? -53.732 -42.145 35.508 1.00 9.73 54 TYR B N 1
ATOM 2281 C CA . TYR B 1 54 ? -54.672 -42.186 34.381 1.00 9.03 54 TYR B CA 1
ATOM 2282 C C . TYR B 1 54 ? -54.372 -41.089 33.364 1.00 8.77 54 TYR B C 1
ATOM 2283 O O . TYR B 1 54 ? -54.632 -41.237 32.177 1.00 8.57 54 TYR B O 1
ATOM 2292 N N . ASP B 1 55 ? -53.861 -39.953 33.840 1.00 8.17 55 ASP B N 1
ATOM 2293 C CA . ASP B 1 55 ? -53.606 -38.814 32.971 1.00 9.15 55 ASP B CA 1
ATOM 2294 C C . ASP B 1 55 ? -52.736 -39.190 31.769 1.00 9.19 55 ASP B C 1
ATOM 2295 O O . ASP B 1 55 ? -52.843 -38.578 30.716 1.00 9.07 55 ASP B O 1
ATOM 2300 N N . ILE B 1 56 ? -51.873 -40.195 31.891 1.00 8.39 56 ILE B N 1
ATOM 2301 C CA . ILE B 1 56 ? -51.023 -40.524 30.728 1.00 8.80 56 ILE B CA 1
ATOM 2302 C C . ILE B 1 56 ? -51.830 -41.062 29.559 1.00 8.76 56 ILE B C 1
ATOM 2303 O O . ILE B 1 56 ? -51.379 -41.027 28.421 1.00 9.64 56 ILE B O 1
ATOM 2308 N N . LEU B 1 57 ? -53.038 -41.543 29.828 1.00 8.00 57 LEU B N 1
ATOM 2309 C CA . LEU B 1 57 ? -53.873 -42.083 28.774 1.00 7.94 57 LEU B CA 1
ATOM 2310 C C . LEU B 1 57 ? -54.758 -41.082 28.082 1.00 8.13 57 LEU B C 1
ATOM 2311 O O . LEU B 1 57 ? -55.254 -41.371 26.993 1.00 8.82 57 LEU B O 1
ATOM 2316 N N . THR B 1 58 ? -55.026 -39.942 28.733 1.00 8.40 58 THR B N 1
ATOM 2317 C CA . THR B 1 58 ? -56.195 -39.173 28.364 1.00 8.22 58 THR B CA 1
ATOM 2318 C C . THR B 1 58 ? -56.097 -38.508 26.988 1.00 7.41 58 THR B C 1
ATOM 2319 O O . THR B 1 58 ? -57.115 -38.353 26.285 1.00 8.51 58 THR B O 1
ATOM 2323 N N . THR B 1 59 ? -54.888 -38.113 26.584 1.00 7.14 59 THR B N 1
ATOM 2324 C CA . THR B 1 59 ? -54.718 -37.508 25.265 1.00 7.88 59 THR B CA 1
ATOM 2325 C C . THR B 1 59 ? -54.824 -38.541 24.143 1.00 7.94 59 THR B C 1
ATOM 2326 O O . THR B 1 59 ? -54.943 -38.166 22.990 1.00 8.39 59 THR B O 1
ATOM 2330 N N . ALA B 1 60 ? -54.788 -39.838 24.471 1.00 7.82 60 ALA B N 1
ATOM 2331 C CA . ALA B 1 60 ? -55.031 -40.858 23.445 1.00 8.86 60 ALA B CA 1
ATOM 2332 C C . ALA B 1 60 ? -56.534 -41.027 23.197 1.00 9.17 60 ALA B C 1
ATOM 2333 O O . ALA B 1 60 ? -56.953 -41.414 22.103 1.00 9.59 60 ALA B O 1
ATOM 2335 N N . PHE B 1 61 ? -57.344 -40.715 24.202 1.00 9.16 61 PHE B N 1
ATOM 2336 C CA . PHE B 1 61 ? -58.811 -40.780 24.063 1.00 9.41 61 PHE B CA 1
ATOM 2337 C C . PHE B 1 61 ? -59.287 -39.517 23.367 1.00 10.19 61 PHE B C 1
ATOM 2338 O O . PHE B 1 61 ? -60.184 -39.489 22.527 1.00 9.33 61 PHE B O 1
ATOM 2371 N N . ASN B 1 63 ? -58.720 -37.007 18.990 1.00 7.27 65 ASN B N 1
ATOM 2372 C CA . ASN B 1 63 ? -59.329 -36.915 17.646 1.00 8.73 65 ASN B CA 1
ATOM 2373 C C . ASN B 1 63 ? -59.451 -35.466 17.287 1.00 9.20 65 ASN B C 1
ATOM 2374 O O . ASN B 1 63 ? -60.375 -34.787 17.718 1.00 10.07 65 ASN B O 1
ATOM 2379 N N . ARG B 1 64 ? -58.526 -35.018 16.442 1.00 9.29 66 ARG B N 1
ATOM 2380 C CA . ARG B 1 64 ? -58.465 -33.621 16.031 1.00 9.13 66 ARG B CA 1
ATOM 2381 C C . ARG B 1 64 ? -59.624 -33.157 15.130 1.00 10.14 66 ARG B C 1
ATOM 2382 O O . ARG B 1 64 ? -59.709 -31.992 14.837 1.00 10.32 66 ARG B O 1
ATOM 2390 N N . VAL B 1 65 ? -60.536 -34.042 14.741 1.00 10.02 67 VAL B N 1
ATOM 2391 C CA . VAL B 1 65 ? -61.841 -33.569 14.235 1.00 10.72 67 VAL B CA 1
ATOM 2392 C C . VAL B 1 65 ? -62.473 -32.564 15.210 1.00 10.49 67 VAL B C 1
ATOM 2393 O O . VAL B 1 65 ? -63.107 -31.594 14.768 1.00 10.82 67 VAL B O 1
ATOM 2397 N N . PHE B 1 66 ? -62.334 -32.808 16.523 1.00 9.31 68 PHE B N 1
ATOM 2398 C CA . PHE B 1 66 ? -62.904 -31.925 17.530 1.00 10.15 68 PHE B CA 1
ATOM 2399 C C . PHE B 1 66 ? -61.906 -30.793 17.814 1.00 9.66 68 PHE B C 1
ATOM 2400 O O . PHE B 1 66 ? -61.324 -30.705 18.903 1.00 9.73 68 PHE B O 1
ATOM 2408 N N . THR B 1 67 ? -61.781 -29.900 16.823 1.00 9.99 69 THR B N 1
ATOM 2409 C CA . THR B 1 67 ? -60.936 -28.708 16.869 1.00 10.52 69 THR B CA 1
ATOM 2410 C C . THR B 1 67 ? -61.647 -27.616 16.073 1.00 10.26 69 THR B C 1
ATOM 2411 O O . THR B 1 67 ? -62.058 -27.832 14.937 1.00 11.05 69 THR B O 1
ATOM 2415 N N . LYS B 1 68 ? -61.798 -26.435 16.654 1.00 9.78 70 LYS B N 1
ATOM 2416 C CA . LYS B 1 68 ? -62.328 -25.320 15.905 1.00 10.58 70 LYS B CA 1
ATOM 2417 C C . LYS B 1 68 ? -61.253 -24.812 14.949 1.00 11.04 70 LYS B C 1
ATOM 2418 O O . LYS B 1 68 ? -60.248 -24.283 15.391 1.00 11.23 70 LYS B O 1
ATOM 2424 N N . TYR B 1 69 ? -61.482 -24.977 13.651 1.00 11.11 71 TYR B N 1
ATOM 2425 C CA . TYR B 1 69 ? -60.576 -24.462 12.615 1.00 12.32 71 TYR B CA 1
ATOM 2426 C C . TYR B 1 69 ? -61.151 -23.201 11.940 1.00 13.31 71 TYR B C 1
ATOM 2427 O O . TYR B 1 69 ? -62.263 -23.242 11.412 1.00 14.43 71 TYR B O 1
ATOM 2436 N N . PRO B 1 70 ? -60.388 -22.103 11.911 1.00 14.43 72 PRO B N 1
ATOM 2437 C CA . PRO B 1 70 ? -60.840 -20.941 11.154 1.00 15.62 72 PRO B CA 1
ATOM 2438 C C . PRO B 1 70 ? -60.831 -21.235 9.658 1.00 16.93 72 PRO B C 1
ATOM 2439 O O . PRO B 1 70 ? -60.125 -22.138 9.197 1.00 16.07 72 PRO B O 1
ATOM 2443 N N . LYS B 1 71 ? -61.618 -20.484 8.897 1.00 17.98 73 LYS B N 1
ATOM 2444 C CA . LYS B 1 71 ? -61.715 -20.742 7.458 1.00 19.34 73 LYS B CA 1
ATOM 2445 C C . LYS B 1 71 ? -60.375 -20.629 6.717 1.00 18.58 73 LYS B C 1
ATOM 2446 O O . LYS B 1 71 ? -60.154 -21.336 5.716 1.00 19.04 73 LYS B O 1
ATOM 2452 N N . ASP B 1 72 ? -59.478 -19.772 7.211 1.00 18.27 74 ASP B N 1
ATOM 2453 C CA . ASP B 1 72 ? -58.187 -19.521 6.557 1.00 18.13 74 ASP B CA 1
ATOM 2454 C C . ASP B 1 72 ? -57.098 -20.550 6.924 1.00 16.82 74 ASP B C 1
ATOM 2455 O O . ASP B 1 72 ? -55.956 -20.395 6.513 1.00 17.32 74 ASP B O 1
ATOM 2460 N N . ILE B 1 73 ? -57.457 -21.596 7.665 1.00 14.50 75 ILE B N 1
ATOM 2461 C CA . ILE B 1 73 ? -56.541 -22.734 7.843 1.00 13.67 75 ILE B CA 1
ATOM 2462 C C . ILE B 1 73 ? -57.205 -24.033 7.392 1.00 13.33 75 ILE B C 1
ATOM 2463 O O . ILE B 1 73 ? -58.204 -24.449 7.979 1.00 13.18 75 ILE B O 1
ATOM 2468 N N . PRO B 1 74 ? -56.645 -24.689 6.349 1.00 13.09 76 PRO B N 1
ATOM 2469 C CA . PRO B 1 74 ? -57.232 -25.975 5.978 1.00 13.46 76 PRO B CA 1
ATOM 2470 C C . PRO B 1 74 ? -57.284 -26.939 7.157 1.00 13.03 76 PRO B C 1
ATOM 2471 O O . PRO B 1 74 ? -56.313 -27.048 7.907 1.00 12.21 76 PRO B O 1
ATOM 2475 N N . ASP B 1 75 ? -58.414 -27.625 7.278 1.00 12.49 77 ASP B N 1
ATOM 2476 C CA . ASP B 1 75 ? -58.715 -28.553 8.350 1.00 12.54 77 ASP B CA 1
ATOM 2477 C C . ASP B 1 75 ? -58.426 -29.949 7.832 1.00 12.09 77 ASP B C 1
ATOM 2478 O O . ASP B 1 75 ? -59.261 -30.573 7.186 1.00 12.45 77 ASP B O 1
ATOM 2483 N N . TYR B 1 76 ? -57.216 -30.432 8.120 1.00 11.80 78 TYR B N 1
ATOM 2484 C CA . TYR B 1 76 ? -56.746 -31.731 7.654 1.00 11.57 78 TYR B CA 1
ATOM 2485 C C . TYR B 1 76 ? -57.692 -32.855 8.084 1.00 11.63 78 TYR B C 1
ATOM 2486 O O . TYR B 1 76 ? -57.897 -33.837 7.362 1.00 12.46 78 TYR B O 1
ATOM 2495 N N . PHE B 1 77 ? -58.262 -32.707 9.272 1.00 11.68 79 PHE B N 1
ATOM 2496 C CA . PHE B 1 77 ? -58.973 -33.796 9.938 1.00 10.98 79 PHE B CA 1
ATOM 2497 C C . PHE B 1 77 ? -60.391 -33.925 9.427 1.00 11.88 79 PHE B C 1
ATOM 2498 O O . PHE B 1 77 ? -60.813 -35.002 9.050 1.00 12.03 79 PHE B O 1
ATOM 2506 N N . LYS B 1 78 ? -61.126 -32.828 9.402 1.00 12.14 80 LYS B N 1
ATOM 2507 C CA . LYS B 1 78 ? -62.480 -32.891 8.869 1.00 12.84 80 LYS B CA 1
ATOM 2508 C C . LYS B 1 78 ? -62.486 -33.232 7.371 1.00 13.39 80 LYS B C 1
ATOM 2509 O O . LYS B 1 78 ? -63.351 -33.986 6.934 1.00 14.03 80 LYS B O 1
ATOM 2515 N N . GLN B 1 79 ? -61.525 -32.714 6.597 1.00 13.86 81 GLN B N 1
ATOM 2516 C CA . GLN B 1 79 ? -61.440 -33.050 5.169 1.00 14.14 81 GLN B CA 1
ATOM 2517 C C . GLN B 1 79 ? -61.222 -34.534 4.919 1.00 14.45 81 GLN B C 1
ATOM 2518 O O . GLN B 1 79 ? -61.537 -35.028 3.837 1.00 14.81 81 GLN B O 1
ATOM 2524 N N . SER B 1 80 ? -60.675 -35.260 5.893 1.00 14.22 82 SER B N 1
ATOM 2525 C CA . SER B 1 80 ? -60.296 -36.645 5.654 1.00 15.14 82 SER B CA 1
ATOM 2526 C C . SER B 1 80 ? -61.484 -37.598 5.599 1.00 15.69 82 SER B C 1
ATOM 2527 O O . SER B 1 80 ? -61.341 -38.719 5.117 1.00 15.94 82 SER B O 1
ATOM 2530 N N . PHE B 1 81 ? -62.640 -37.185 6.114 1.00 15.62 83 PHE B N 1
ATOM 2531 C CA . PHE B 1 81 ? -63.831 -38.037 6.115 1.00 15.82 83 PHE B CA 1
ATOM 2532 C C . PHE B 1 81 ? -64.595 -37.867 4.810 1.00 16.11 83 PHE B C 1
ATOM 2533 O O . PHE B 1 81 ? -64.513 -36.813 4.188 1.00 16.41 83 PHE B O 1
ATOM 2541 N N . PRO B 1 82 ? -65.338 -38.909 4.397 1.00 16.36 84 PRO B N 1
ATOM 2542 C CA . PRO B 1 82 ? -65.706 -40.139 5.118 1.00 16.83 84 PRO B CA 1
ATOM 2543 C C . PRO B 1 82 ? -64.629 -41.211 5.368 1.00 16.62 84 PRO B C 1
ATOM 2544 O O . PRO B 1 82 ? -64.811 -42.069 6.247 1.00 16.95 84 PRO B O 1
ATOM 2548 N N . GLU B 1 83 ? -63.539 -41.166 4.600 1.00 17.49 85 GLU B N 1
ATOM 2549 C CA . GLU B 1 83 ? -62.508 -42.206 4.663 1.00 17.77 85 GLU B CA 1
ATOM 2550 C C . GLU B 1 83 ? -61.836 -42.270 6.040 1.00 16.89 85 GLU B C 1
ATOM 2551 O O . GLU B 1 83 ? -61.645 -43.345 6.587 1.00 17.34 85 GLU B O 1
ATOM 2557 N N . GLY B 1 84 ? -61.512 -41.111 6.584 1.00 15.40 86 GLY B N 1
ATOM 2558 C CA . GLY B 1 84 ? -60.956 -41.035 7.918 1.00 14.61 86 GLY B CA 1
ATOM 2559 C C . GLY B 1 84 ? -59.444 -40.907 7.898 1.00 13.40 86 GLY B C 1
ATOM 2560 O O . GLY B 1 84 ? -58.814 -40.574 6.883 1.00 12.74 86 GLY B O 1
ATOM 2561 N N . TYR B 1 85 ? -58.870 -41.150 9.070 1.00 12.10 87 TYR B N 1
ATOM 2562 C CA . TYR B 1 85 ? -57.436 -40.965 9.256 1.00 11.00 87 TYR B CA 1
ATOM 2563 C C . TYR B 1 85 ? -56.981 -41.832 10.424 1.00 10.58 87 TYR B C 1
ATOM 2564 O O . TYR B 1 85 ? -57.796 -42.381 11.176 1.00 11.82 87 TYR B O 1
ATOM 2573 N N . SER B 1 86 ? -55.664 -41.965 10.548 1.00 9.95 88 SER B N 1
ATOM 2574 C CA . SER B 1 86 ? -55.056 -42.630 11.692 1.00 9.75 88 SER B CA 1
ATOM 2575 C C . SER B 1 86 ? -54.025 -41.680 12.232 1.00 9.44 88 SER B C 1
ATOM 2576 O O . SER B 1 86 ? -53.594 -40.758 11.537 1.00 9.90 88 SER B O 1
ATOM 2579 N N . TRP B 1 87 ? -53.628 -41.912 13.468 1.00 8.29 89 TRP B N 1
ATOM 2580 C CA . TRP B 1 87 ? -52.499 -41.208 14.021 1.00 8.59 89 TRP B CA 1
ATOM 2581 C C . TRP B 1 87 ? -51.593 -42.150 14.787 1.00 7.98 89 TRP B C 1
ATOM 2582 O O . TRP B 1 87 ? -51.992 -43.225 15.218 1.00 8.17 89 TRP B O 1
ATOM 2593 N N . GLU B 1 88 ? -50.341 -41.722 14.883 1.00 7.91 90 GLU B N 1
ATOM 2594 C CA . GLU B 1 88 ? -49.280 -42.414 15.620 1.00 8.66 90 GLU B CA 1
ATOM 2595 C C . GLU B 1 88 ? -48.590 -41.364 16.479 1.00 7.58 90 GLU B C 1
ATOM 2596 O O . GLU B 1 88 ? -48.383 -40.243 16.025 1.00 8.00 90 GLU B O 1
ATOM 2602 N N . ARG B 1 89 ? -48.181 -41.743 17.681 1.00 7.27 91 ARG B N 1
ATOM 2603 C CA . ARG B 1 89 ? -47.660 -40.773 18.632 1.00 7.35 91 ARG B CA 1
ATOM 2604 C C . ARG B 1 89 ? -46.584 -41.399 19.485 1.00 6.77 91 ARG B C 1
ATOM 2605 O O . ARG B 1 89 ? -46.731 -42.525 19.939 1.00 8.10 91 ARG B O 1
ATOM 2613 N N . SER B 1 90 ? -45.534 -40.634 19.748 1.00 6.30 92 SER B N 1
ATOM 2614 C CA . SER B 1 90 ? -44.612 -40.943 20.831 1.00 6.85 92 SER B CA 1
ATOM 2615 C C . SER B 1 90 ? -44.713 -39.861 21.903 1.00 6.65 92 SER B C 1
ATOM 2616 O O . SER B 1 90 ? -44.892 -38.662 21.600 1.00 7.14 92 SER B O 1
ATOM 2619 N N . MET B 1 91 ? -44.580 -40.313 23.146 1.00 6.50 93 MET B N 1
ATOM 2620 C CA . MET B 1 91 ? -44.634 -39.481 24.338 1.00 6.70 93 MET B CA 1
ATOM 2621 C C . MET B 1 91 ? -43.350 -39.737 25.119 1.00 6.37 93 MET B C 1
ATOM 2622 O O . MET B 1 91 ? -43.158 -40.819 25.681 1.00 7.89 93 MET B O 1
ATOM 2627 N N . THR B 1 92 ? -42.438 -38.757 25.110 1.00 6.67 94 THR B N 1
ATOM 2628 C CA . THR B 1 92 ? -41.134 -38.907 25.720 1.00 7.21 94 THR B CA 1
ATOM 2629 C C . THR B 1 92 ? -41.104 -38.112 27.018 1.00 6.61 94 THR B C 1
ATOM 2630 O O . THR B 1 92 ? -41.129 -36.875 27.002 1.00 6.68 94 THR B O 1
ATOM 2634 N N . PHE B 1 93 ? -41.120 -38.813 28.141 1.00 7.30 95 PHE B N 1
ATOM 2635 C CA . PHE B 1 93 ? -41.184 -38.155 29.442 1.00 7.68 95 PHE B CA 1
ATOM 2636 C C . PHE B 1 93 ? -39.786 -37.803 29.903 1.00 8.75 95 PHE B C 1
ATOM 2637 O O . PHE B 1 93 ? -38.812 -38.463 29.558 1.00 9.07 95 PHE B O 1
ATOM 2645 N N . GLU B 1 94 ? -39.672 -36.795 30.758 1.00 8.83 96 GLU B N 1
ATOM 2646 C CA . GLU B 1 94 ? -38.345 -36.308 31.124 1.00 9.61 96 GLU B CA 1
ATOM 2647 C C . GLU B 1 94 ? -37.537 -37.252 32.017 1.00 9.79 96 GLU B C 1
ATOM 2648 O O . GLU B 1 94 ? -36.341 -37.040 32.148 1.00 11.13 96 GLU B O 1
ATOM 2654 N N . ASP B 1 95 ? -38.177 -38.261 32.627 1.00 9.88 97 ASP B N 1
ATOM 2655 C CA . ASP B 1 95 ? -37.464 -39.233 33.471 1.00 11.13 97 ASP B CA 1
ATOM 2656 C C . ASP B 1 95 ? -37.256 -40.588 32.799 1.00 10.59 97 ASP B C 1
ATOM 2657 O O . ASP B 1 95 ? -36.942 -41.578 33.481 1.00 12.34 97 ASP B O 1
ATOM 2662 N N . GLY B 1 96 ? -37.374 -40.633 31.473 1.00 10.55 98 GLY B N 1
ATOM 2663 C CA . GLY B 1 96 ? -37.073 -41.840 30.718 1.00 10.58 98 GLY B CA 1
ATOM 2664 C C . GLY B 1 96 ? -38.264 -42.680 30.310 1.00 9.43 98 GLY B C 1
ATOM 2665 O O . GLY B 1 96 ? -38.134 -43.548 29.451 1.00 11.11 98 GLY B O 1
ATOM 2666 N N . GLY B 1 97 ? -39.424 -42.450 30.909 1.00 9.32 99 GLY B N 1
ATOM 2667 C CA . GLY B 1 97 ? -40.616 -43.106 30.442 1.00 7.99 99 GLY B CA 1
ATOM 2668 C C . GLY B 1 97 ? -40.910 -42.766 28.997 1.00 8.86 99 GLY B C 1
ATOM 2669 O O . GLY B 1 97 ? -40.734 -41.623 28.575 1.00 8.05 99 GLY B O 1
ATOM 2670 N N . ILE B 1 98 ? -41.364 -43.764 28.249 1.00 7.92 100 ILE B N 1
ATOM 2671 C CA . ILE B 1 98 ? -41.726 -43.559 26.843 1.00 8.43 100 ILE B CA 1
ATOM 2672 C C . ILE B 1 98 ? -43.017 -44.275 26.591 1.00 8.37 100 ILE B C 1
ATOM 2673 O O . ILE B 1 98 ? -43.151 -45.429 26.953 1.00 8.65 100 ILE B O 1
ATOM 2678 N N . CYS B 1 99 ? -43.962 -43.602 25.953 1.00 7.94 101 CYS B N 1
ATOM 2679 C CA . CYS B 1 99 ? -45.134 -44.276 25.415 1.00 8.46 101 CYS B CA 1
ATOM 2680 C C . CYS B 1 99 ? -45.239 -44.128 23.905 1.00 8.57 101 CYS B C 1
ATOM 2681 O O . CYS B 1 99 ? -44.792 -43.152 23.316 1.00 7.97 101 CYS B O 1
ATOM 2684 N N . THR B 1 100 ? -45.791 -45.167 23.284 1.00 7.69 102 THR B N 1
ATOM 2685 C CA . THR B 1 100 ? -46.270 -45.095 21.934 1.00 8.77 102 THR B CA 1
ATOM 2686 C C . THR B 1 100 ? -47.770 -45.323 21.938 1.00 9.02 102 THR B C 1
ATOM 2687 O O . THR B 1 100 ? -48.287 -46.087 22.750 1.00 9.27 102 THR B O 1
ATOM 2691 N N . ALA B 1 101 ? -48.464 -44.673 21.018 1.00 8.98 103 ALA B N 1
ATOM 2692 C CA . ALA B 1 101 ? -49.898 -44.842 20.889 1.00 9.21 103 ALA B CA 1
ATOM 2693 C C . ALA B 1 101 ? -50.256 -44.719 19.436 1.00 9.92 103 ALA B C 1
ATOM 2694 O O . ALA B 1 101 ? -49.636 -43.963 18.699 1.00 10.22 103 ALA B O 1
ATOM 2696 N N . THR B 1 102 ? -51.251 -45.500 19.029 1.00 10.35 104 THR B N 1
ATOM 2697 C CA . THR B 1 102 ? -51.784 -45.430 17.669 1.00 10.19 104 THR B CA 1
ATOM 2698 C C . THR B 1 102 ? -53.287 -45.472 17.745 1.00 10.06 104 THR B C 1
ATOM 2699 O O . THR B 1 102 ? -53.851 -46.119 18.634 1.00 10.39 104 THR B O 1
ATOM 2703 N N . SER B 1 103 ? -53.932 -44.806 16.807 1.00 9.62 105 SER B N 1
ATOM 2704 C CA . SER B 1 103 ? -55.396 -44.805 16.747 1.00 9.40 105 SER B CA 1
ATOM 2705 C C . SER B 1 103 ? -55.833 -44.791 15.301 1.00 10.02 105 SER B C 1
ATOM 2706 O O . SER B 1 103 ? -55.284 -44.051 14.490 1.00 10.20 105 SER B O 1
ATOM 2709 N N . ASP B 1 104 ? -56.843 -45.604 15.010 1.00 10.72 106 ASP B N 1
ATOM 2710 C CA . ASP B 1 104 ? -57.515 -45.591 13.735 1.00 12.45 106 ASP B CA 1
ATOM 2711 C C . ASP B 1 104 ? -58.900 -45.027 13.959 1.00 13.03 106 ASP B C 1
ATOM 2712 O O . ASP B 1 104 ? -59.666 -45.566 14.767 1.00 12.89 106 ASP B O 1
ATOM 2717 N N . ILE B 1 105 ? -59.210 -43.956 13.241 1.00 12.80 107 ILE B N 1
ATOM 2718 C CA . ILE B 1 105 ? -60.490 -43.254 13.438 1.00 13.29 107 ILE B CA 1
ATOM 2719 C C . ILE B 1 105 ? -61.376 -43.432 12.206 1.00 13.89 107 ILE B C 1
ATOM 2720 O O . ILE B 1 105 ? -61.020 -43.014 11.110 1.00 12.82 107 ILE B O 1
ATOM 2725 N N . THR B 1 106 ? -62.519 -44.073 12.423 1.00 13.79 108 THR B N 1
ATOM 2726 C CA . THR B 1 106 ? -63.493 -44.311 11.372 1.00 14.90 108 THR B CA 1
ATOM 2727 C C . THR B 1 106 ? -64.805 -43.642 11.750 1.00 15.13 108 THR B C 1
ATOM 2728 O O . THR B 1 106 ? -65.025 -43.292 12.911 1.00 13.29 108 THR B O 1
ATOM 2732 N N . LEU B 1 107 ? -65.673 -43.485 10.754 1.00 16.20 109 LEU B N 1
ATOM 2733 C CA . LEU B 1 107 ? -66.985 -42.876 10.948 1.00 17.63 109 LEU B CA 1
ATOM 2734 C C . LEU B 1 107 ? -68.055 -43.752 10.315 1.00 19.32 109 LEU B C 1
ATOM 2735 O O . LEU B 1 107 ? -67.918 -44.158 9.168 1.00 18.67 109 LEU B O 1
ATOM 2740 N N . GLU B 1 108 ? -69.094 -44.062 11.083 1.00 21.11 110 GLU B N 1
ATOM 2741 C CA . GLU B 1 108 ? -70.305 -44.674 10.517 1.00 23.20 110 GLU B CA 1
ATOM 2742 C C . GLU B 1 108 ? -71.504 -43.905 11.031 1.00 23.29 110 GLU B C 1
ATOM 2743 O O . GLU B 1 108 ? -71.695 -43.798 12.244 1.00 22.89 110 GLU B O 1
ATOM 2749 N N . GLY B 1 109 ? -72.328 -43.405 10.121 1.00 24.24 111 GLY B N 1
ATOM 2750 C CA . GLY B 1 109 ? -73.481 -42.592 10.517 1.00 24.16 111 GLY B CA 1
ATOM 2751 C C . GLY B 1 109 ? -73.008 -41.339 11.236 1.00 24.32 111 GLY B C 1
ATOM 2752 O O . GLY B 1 109 ? -72.214 -40.583 10.695 1.00 23.82 111 GLY B O 1
ATOM 2753 N N . ASP B 1 110 ? -73.495 -41.130 12.459 1.00 24.01 112 ASP B N 1
ATOM 2754 C CA . ASP B 1 110 ? -73.123 -39.959 13.253 1.00 23.68 112 ASP B CA 1
ATOM 2755 C C . ASP B 1 110 ? -72.054 -40.275 14.297 1.00 22.25 112 ASP B C 1
ATOM 2756 O O . ASP B 1 110 ? -71.794 -39.447 15.158 1.00 22.23 112 ASP B O 1
ATOM 2761 N N . CYS B 1 111 ? -71.431 -41.450 14.211 1.00 20.41 113 CYS B N 1
ATOM 2762 C CA . CYS B 1 111 ? -70.591 -41.946 15.310 1.00 19.54 113 CYS B CA 1
ATOM 2763 C C . CYS B 1 111 ? -69.197 -42.313 14.846 1.00 17.53 113 CYS B C 1
ATOM 2764 O O . CYS B 1 111 ? -69.030 -43.157 13.975 1.00 17.35 113 CYS B O 1
ATOM 2767 N N . PHE B 1 112 ? -68.198 -41.682 15.455 1.00 15.47 114 PHE B N 1
ATOM 2768 C CA . PHE B 1 112 ? -66.813 -42.056 15.232 1.00 14.62 114 PHE B CA 1
ATOM 2769 C C . PHE B 1 112 ? -66.518 -43.302 16.033 1.00 14.32 114 PHE B C 1
ATOM 2770 O O . PHE B 1 112 ? -67.084 -43.500 17.103 1.00 14.79 114 PHE B O 1
ATOM 2778 N N . PHE B 1 113 ? -65.620 -44.143 15.525 1.00 13.94 115 PHE B N 1
ATOM 2779 C CA . PHE B 1 113 ? -65.045 -45.192 16.343 1.00 14.49 115 PHE B CA 1
ATOM 2780 C C . PHE B 1 113 ? -63.546 -45.065 16.354 1.00 13.32 115 PHE B C 1
ATOM 2781 O O . PHE B 1 113 ? -62.938 -44.920 15.283 1.00 13.40 115 PHE B O 1
ATOM 2789 N N . TYR B 1 114 ? -62.951 -45.119 17.549 1.00 13.37 116 TYR B N 1
ATOM 2790 C CA . TYR B 1 114 ? -61.490 -45.111 17.661 1.00 13.35 116 TYR B CA 1
ATOM 2791 C C . TYR B 1 114 ? -60.979 -46.457 18.153 1.00 13.48 116 TYR B C 1
ATOM 2792 O O . TYR B 1 114 ? -61.370 -46.912 19.213 1.00 14.65 116 TYR B O 1
ATOM 2801 N N . GLU B 1 115 ? -60.061 -47.062 17.404 1.00 13.06 117 GLU B N 1
ATOM 2802 C CA . GLU B 1 115 ? -59.411 -48.290 17.812 1.00 13.26 117 GLU B CA 1
ATOM 2803 C C . GLU B 1 115 ? -58.009 -47.860 18.227 1.00 11.74 117 GLU B C 1
ATOM 2804 O O . GLU B 1 115 ? -57.206 -47.475 17.364 1.00 11.00 117 GLU B O 1
ATOM 2810 N N . ILE B 1 116 ? -57.730 -47.947 19.532 1.00 10.58 118 ILE B N 1
ATOM 2811 C CA . ILE B 1 116 ? -56.504 -47.371 20.106 1.00 10.28 118 ILE B CA 1
ATOM 2812 C C . ILE B 1 116 ? -55.608 -48.443 20.721 1.00 10.32 118 ILE B C 1
ATOM 2813 O O . ILE B 1 116 ? -56.082 -49.334 21.407 1.00 9.97 118 ILE B O 1
ATOM 2818 N N . ARG B 1 117 ? -54.304 -48.316 20.485 1.00 10.23 119 ARG B N 1
ATOM 2819 C CA . ARG B 1 117 ? -53.301 -49.121 21.169 1.00 10.77 119 ARG B CA 1
ATOM 2820 C C . ARG B 1 117 ? -52.368 -48.177 21.896 1.00 9.84 119 ARG B C 1
ATOM 2821 O O . ARG B 1 117 ? -51.998 -47.144 21.355 1.00 10.23 119 ARG B O 1
ATOM 2829 N N . PHE B 1 118 ? -51.998 -48.543 23.126 1.00 9.80 120 PHE B N 1
ATOM 2830 C CA . PHE B 1 118 ? -51.152 -47.708 23.991 1.00 8.72 120 PHE B CA 1
ATOM 2831 C C . PHE B 1 118 ? -50.176 -48.559 24.746 1.00 8.97 120 PHE B C 1
ATOM 2832 O O . PHE B 1 118 ? -50.569 -49.536 25.369 1.00 9.76 120 PHE B O 1
ATOM 2840 N N . ASP B 1 119 ? -48.894 -48.220 24.660 1.00 8.42 121 ASP B N 1
ATOM 2841 C CA . ASP B 1 119 ? -47.874 -48.934 25.389 1.00 8.95 121 ASP B CA 1
ATOM 2842 C C . ASP B 1 119 ? -46.869 -47.994 26.006 1.00 8.82 121 ASP B C 1
ATOM 2843 O O . ASP B 1 119 ? -46.301 -47.169 25.306 1.00 11.08 121 ASP B O 1
ATOM 2848 N N . GLY B 1 120 ? -46.640 -48.167 27.299 1.00 8.68 122 GLY B N 1
ATOM 2849 C CA . GLY B 1 120 ? -45.714 -47.346 28.044 1.00 8.47 122 GLY B CA 1
ATOM 2850 C C . GLY B 1 120 ? -44.659 -48.208 28.688 1.00 8.29 122 GLY B C 1
ATOM 2851 O O . GLY B 1 120 ? -44.960 -49.233 29.287 1.00 9.20 122 GLY B O 1
ATOM 2852 N N . VAL B 1 121 ? -43.409 -47.761 28.592 1.00 7.08 123 VAL B N 1
ATOM 2853 C CA . VAL B 1 121 ? -42.275 -48.493 29.126 1.00 7.88 123 VAL B CA 1
ATOM 2854 C C . VAL B 1 121 ? -41.324 -47.590 29.899 1.00 7.15 123 VAL B C 1
ATOM 2855 O O . VAL B 1 121 ? -41.268 -46.379 29.695 1.00 7.39 123 VAL B O 1
ATOM 2859 N N . ASN B 1 122 ? -40.568 -48.202 30.798 1.00 7.25 124 ASN B N 1
ATOM 2860 C CA . ASN B 1 122 ? -39.444 -47.561 31.468 1.00 7.73 124 ASN B CA 1
ATOM 2861 C C . ASN B 1 122 ? -39.871 -46.390 32.383 1.00 8.00 124 ASN B C 1
ATOM 2862 O O . ASN B 1 122 ? -39.101 -45.463 32.609 1.00 7.94 124 ASN B O 1
ATOM 2867 N N . PHE B 1 123 ? -41.067 -46.467 32.945 1.00 7.77 125 PHE B N 1
ATOM 2868 C CA . PHE B 1 123 ? -41.438 -45.477 33.959 1.00 8.69 125 PHE B CA 1
ATOM 2869 C C . PHE B 1 123 ? -40.778 -45.836 35.292 1.00 8.77 125 PHE B C 1
ATOM 2870 O O . PHE B 1 123 ? -40.933 -46.964 35.766 1.00 9.01 125 PHE B O 1
ATOM 2878 N N . PRO B 1 124 ? -40.044 -44.893 35.905 1.00 8.63 126 PRO B N 1
ATOM 2879 C CA . PRO B 1 124 ? -39.431 -45.212 37.182 1.00 9.03 126 PRO B CA 1
ATOM 2880 C C . PRO B 1 124 ? -40.480 -45.615 38.231 1.00 9.92 126 PRO B C 1
ATOM 2881 O O . PRO B 1 124 ? -41.555 -45.022 38.293 1.00 9.37 126 PRO B O 1
ATOM 2885 N N . PRO B 1 125 ? -40.175 -46.638 39.045 1.00 10.93 127 PRO B N 1
ATOM 2886 C CA . PRO B 1 125 ? -41.210 -47.148 39.972 1.00 11.40 127 PRO B CA 1
ATOM 2887 C C . PRO B 1 125 ? -41.678 -46.142 41.037 1.00 12.12 127 PRO B C 1
ATOM 2888 O O . PRO B 1 125 ? -42.807 -46.245 41.521 1.00 13.56 127 PRO B O 1
ATOM 2892 N N . ASN B 1 126 ? -40.820 -45.188 41.394 1.00 12.01 128 ASN B N 1
ATOM 2893 C CA . ASN B 1 126 ? -41.160 -44.125 42.344 1.00 13.13 128 ASN B CA 1
ATOM 2894 C C . ASN B 1 126 ? -41.390 -42.774 41.697 1.00 12.38 128 ASN B C 1
ATOM 2895 O O . ASN B 1 126 ? -41.509 -41.754 42.392 1.00 13.27 128 ASN B O 1
ATOM 2900 N N . GLY B 1 127 ? -41.516 -42.769 40.367 1.00 10.76 129 GLY B N 1
ATOM 2901 C CA . GLY B 1 127 ? -41.837 -41.556 39.628 1.00 10.31 129 GLY B CA 1
ATOM 2902 C C . GLY B 1 127 ? -43.295 -41.196 39.739 1.00 9.84 129 GLY B C 1
ATOM 2903 O O . GLY B 1 127 ? -44.107 -41.996 40.256 1.00 9.68 129 GLY B O 1
ATOM 2904 N N . PRO B 1 128 ? -43.653 -40.004 39.207 1.00 9.94 130 PRO B N 1
ATOM 2905 C CA . PRO B 1 128 ? -45.013 -39.501 39.384 1.00 9.59 130 PRO B CA 1
ATOM 2906 C C . PRO B 1 128 ? -46.095 -40.334 38.667 1.00 9.49 130 PRO B C 1
ATOM 2907 O O . PRO B 1 128 ? -47.255 -40.295 39.061 1.00 10.50 130 PRO B O 1
ATOM 2911 N N . VAL B 1 129 ? -45.718 -41.041 37.607 1.00 8.99 131 VAL B N 1
ATOM 2912 C CA . VAL B 1 129 ? -46.664 -41.856 36.881 1.00 9.04 131 VAL B CA 1
ATOM 2913 C C . VAL B 1 129 ? -47.007 -43.132 37.650 1.00 9.27 131 VAL B C 1
ATOM 2914 O O . VAL B 1 129 ? -48.168 -43.404 37.923 1.00 9.38 131 VAL B O 1
ATOM 2918 N N . MET B 1 130 ? -45.987 -43.894 38.044 1.00 9.11 132 MET B N 1
ATOM 2919 C CA . MET B 1 130 ? -46.265 -45.109 38.782 1.00 10.03 132 MET B CA 1
ATOM 2920 C C . MET B 1 130 ? -46.724 -44.858 40.219 1.00 10.59 132 MET B C 1
ATOM 2921 O O . MET B 1 130 ? -47.307 -45.760 40.822 1.00 11.74 132 MET B O 1
ATOM 2926 N N . GLN B 1 131 ? -46.506 -43.647 40.732 1.00 10.90 133 GLN B N 1
ATOM 2927 C CA . GLN B 1 131 ? -46.971 -43.306 42.082 1.00 11.72 133 GLN B CA 1
ATOM 2928 C C . GLN B 1 131 ? -48.275 -42.495 42.082 1.00 12.17 133 GLN B C 1
ATOM 2929 O O . GLN B 1 131 ? -48.752 -42.104 43.154 1.00 11.74 133 GLN B O 1
ATOM 2935 N N . LYS B 1 132 ? -48.839 -42.253 40.892 1.00 11.74 134 LYS B N 1
ATOM 2936 C CA . LYS B 1 132 ? -50.116 -41.533 40.757 1.00 12.79 134 LYS B CA 1
ATOM 2937 C C . LYS B 1 132 ? -50.044 -40.188 41.455 1.00 12.48 134 LYS B C 1
ATOM 2938 O O . LYS B 1 132 ? -50.932 -39.821 42.246 1.00 13.16 134 LYS B O 1
ATOM 2944 N N . LYS B 1 133 ? -48.999 -39.428 41.127 1.00 11.65 135 LYS B N 1
ATOM 2945 C CA . LYS B 1 133 ? -48.779 -38.118 41.745 1.00 12.86 135 LYS B CA 1
ATOM 2946 C C . LYS B 1 133 ? -49.196 -36.968 40.854 1.00 12.34 135 LYS B C 1
ATOM 2947 O O . LYS B 1 133 ? -48.937 -35.819 41.197 1.00 13.10 135 LYS B O 1
ATOM 2953 N N . THR B 1 134 ? -49.881 -37.244 39.748 1.00 11.11 136 THR B N 1
ATOM 2954 C CA . THR B 1 134 ? -50.277 -36.167 38.815 1.00 11.47 136 THR B CA 1
ATOM 2955 C C . THR B 1 134 ? -51.649 -35.608 39.167 1.00 11.06 136 THR B C 1
ATOM 2956 O O . THR B 1 134 ? -52.514 -36.327 39.680 1.00 11.88 136 THR B O 1
ATOM 2960 N N . LEU B 1 135 ? -51.836 -34.322 38.889 1.00 10.64 137 LEU B N 1
ATOM 2961 C CA . LEU B 1 135 ? -53.139 -33.700 39.086 1.00 10.75 137 LEU B CA 1
ATOM 2962 C C . LEU B 1 135 ? -53.899 -33.464 37.794 1.00 10.21 137 LEU B C 1
ATOM 2963 O O . LEU B 1 135 ? -55.104 -33.646 37.738 1.00 10.87 137 LEU B O 1
ATOM 2968 N N . LYS B 1 136 ? -53.186 -33.029 36.754 1.00 8.91 138 LYS B N 1
ATOM 2969 C CA . LYS B 1 136 ? -53.788 -32.746 35.467 1.00 9.01 138 LYS B CA 1
ATOM 2970 C C . LYS B 1 136 ? -52.688 -32.447 34.460 1.00 7.92 138 LYS B C 1
ATOM 2971 O O . LYS B 1 136 ? -51.548 -32.187 34.836 1.00 8.60 138 LYS B O 1
ATOM 2977 N N . TRP B 1 137 ? -53.030 -32.482 33.181 1.00 6.99 139 TRP B N 1
ATOM 2978 C CA . TRP B 1 137 ? -52.202 -31.812 32.170 1.00 6.69 139 TRP B CA 1
ATOM 2979 C C . TRP B 1 137 ? -52.507 -30.330 32.209 1.00 7.37 139 TRP B C 1
ATOM 2980 O O . TRP B 1 137 ? -53.653 -29.927 32.374 1.00 8.45 139 TRP B O 1
ATOM 2991 N N . GLU B 1 138 ? -51.490 -29.517 32.005 1.00 7.53 140 GLU B N 1
ATOM 2992 C CA . GLU B 1 138 ? -51.715 -28.112 31.779 1.00 6.84 140 GLU B CA 1
ATOM 2993 C C . GLU B 1 138 ? -52.310 -27.939 30.383 1.00 7.12 140 GLU B C 1
ATOM 2994 O O . GLU B 1 138 ? -52.105 -28.780 29.490 1.00 6.99 140 GLU B O 1
ATOM 3000 N N . PRO B 1 139 ? -52.998 -26.816 30.137 1.00 6.92 141 PRO B N 1
ATOM 3001 C CA . PRO B 1 139 ? -53.294 -26.465 28.763 1.00 7.11 141 PRO B CA 1
ATOM 3002 C C . PRO B 1 139 ? -52.026 -26.365 27.936 1.00 6.68 141 PRO B C 1
ATOM 3003 O O . PRO B 1 139 ? -50.947 -26.183 28.479 1.00 7.78 141 PRO B O 1
ATOM 3007 N N . SER B 1 140 ? -52.158 -26.519 26.627 1.00 6.32 142 SER B N 1
ATOM 3008 C CA . SER B 1 140 ? -50.978 -26.610 25.763 1.00 6.40 142 SER B CA 1
ATOM 3009 C C . SER B 1 140 ? -51.204 -25.926 24.427 1.00 6.90 142 SER B C 1
ATOM 3010 O O . SER B 1 140 ? -52.321 -25.604 24.060 1.00 7.59 142 SER B O 1
ATOM 3013 N N . THR B 1 141 ? -50.114 -25.745 23.693 1.00 6.35 143 THR B N 1
ATOM 3014 C CA . THR B 1 141 ? -50.138 -25.305 22.304 1.00 6.15 143 THR B CA 1
ATOM 3015 C C . THR B 1 141 ? -49.291 -26.263 21.457 1.00 6.15 143 THR B C 1
ATOM 3016 O O . THR B 1 141 ? -48.083 -26.334 21.607 1.00 7.30 143 THR B O 1
ATOM 3020 N N . GLU B 1 142 ? -49.960 -26.997 20.559 1.00 6.34 144 GLU B N 1
ATOM 3021 C CA . GLU B 1 142 ? -49.354 -27.937 19.667 1.00 7.00 144 GLU B CA 1
ATOM 3022 C C . GLU B 1 142 ? -48.977 -27.236 18.361 1.00 6.74 144 GLU B C 1
ATOM 3023 O O . GLU B 1 142 ? -49.762 -26.450 17.844 1.00 7.88 144 GLU B O 1
ATOM 3029 N N . LYS B 1 143 ? -47.777 -27.516 17.854 1.00 6.43 145 LYS B N 1
ATOM 3030 C CA . LYS B 1 143 ? -47.245 -26.941 16.617 1.00 7.20 145 LYS B CA 1
ATOM 3031 C C . LYS B 1 143 ? -47.508 -27.919 15.486 1.00 7.44 145 LYS B C 1
ATOM 3032 O O . LYS B 1 143 ? -47.037 -29.041 15.533 1.00 8.24 145 LYS B O 1
ATOM 3038 N N A MET B 1 144 ? -48.294 -27.501 14.495 0.50 7.86 146 MET B N 1
ATOM 3039 N N B MET B 1 144 ? -48.299 -27.494 14.500 0.50 8.23 146 MET B N 1
ATOM 3040 C CA A MET B 1 144 ? -48.682 -28.370 13.381 0.50 8.40 146 MET B CA 1
ATOM 3041 C CA B MET B 1 144 ? -48.710 -28.344 13.379 0.50 9.06 146 MET B CA 1
ATOM 3042 C C A MET B 1 144 ? -47.963 -27.965 12.098 0.50 9.14 146 MET B C 1
ATOM 3043 C C B MET B 1 144 ? -47.947 -27.957 12.106 0.50 9.49 146 MET B C 1
ATOM 3044 O O A MET B 1 144 ? -47.964 -26.804 11.713 0.50 8.99 146 MET B O 1
ATOM 3045 O O B MET B 1 144 ? -47.896 -26.790 11.738 0.50 9.31 146 MET B O 1
ATOM 3054 N N . TYR B 1 145 ? -47.372 -28.943 11.432 1.00 9.70 147 TYR B N 1
ATOM 3055 C CA . TYR B 1 145 ? -46.621 -28.692 10.199 1.00 10.27 147 TYR B CA 1
ATOM 3056 C C . TYR B 1 145 ? -46.616 -29.947 9.329 1.00 10.26 147 TYR B C 1
ATOM 3057 O O . TYR B 1 145 ? -46.648 -31.068 9.814 1.00 10.33 147 TYR B O 1
ATOM 3066 N N . VAL B 1 146 ? -46.548 -29.733 8.023 1.00 10.58 148 VAL B N 1
ATOM 3067 C CA . VAL B 1 146 ? -46.468 -30.826 7.084 1.00 10.54 148 VAL B CA 1
ATOM 3068 C C . VAL B 1 146 ? -45.056 -31.446 7.036 1.00 10.92 148 VAL B C 1
ATOM 3069 O O . VAL B 1 146 ? -44.051 -30.742 7.061 1.00 10.40 148 VAL B O 1
ATOM 3073 N N . ARG B 1 147 ? -45.010 -32.771 6.996 1.00 11.16 149 ARG B N 1
ATOM 3074 C CA . ARG B 1 147 ? -43.758 -33.526 6.820 1.00 13.11 149 ARG B CA 1
ATOM 3075 C C . ARG B 1 147 ? -44.080 -34.732 5.939 1.00 14.73 149 ARG B C 1
ATOM 3076 O O . ARG B 1 147 ? -44.908 -35.564 6.298 1.00 14.49 149 ARG B O 1
ATOM 3084 N N . ASP B 1 148 ? -43.401 -34.815 4.801 1.00 16.44 150 ASP B N 1
ATOM 3085 C CA . ASP B 1 148 ? -43.510 -35.978 3.905 1.00 17.54 150 ASP B CA 1
ATOM 3086 C C . ASP B 1 148 ? -44.975 -36.300 3.542 1.00 17.64 150 ASP B C 1
ATOM 3087 O O . ASP B 1 148 ? -45.395 -37.461 3.531 1.00 19.16 150 ASP B O 1
ATOM 3092 N N . GLY B 1 149 ? -45.731 -35.246 3.254 1.00 16.67 151 GLY B N 1
ATOM 3093 C CA . GLY B 1 149 ? -47.122 -35.352 2.795 1.00 16.37 151 GLY B CA 1
ATOM 3094 C C . GLY B 1 149 ? -48.215 -35.608 3.806 1.00 16.12 151 GLY B C 1
ATOM 3095 O O . GLY B 1 149 ? -49.370 -35.716 3.421 1.00 16.84 151 GLY B O 1
ATOM 3096 N N . VAL B 1 150 ? -47.858 -35.707 5.085 1.00 14.19 152 VAL B N 1
ATOM 3097 C CA . VAL B 1 150 ? -48.836 -35.915 6.165 1.00 13.39 152 VAL B CA 1
ATOM 3098 C C . VAL B 1 150 ? -48.633 -34.798 7.185 1.00 12.27 152 VAL B C 1
ATOM 3099 O O . VAL B 1 150 ? -47.724 -33.991 7.037 1.00 11.21 152 VAL B O 1
ATOM 3103 N N . LEU B 1 151 ? -49.494 -34.727 8.199 1.00 10.99 153 LEU B N 1
ATOM 3104 C CA . LEU B 1 151 ? -49.451 -33.606 9.149 1.00 10.49 153 LEU B CA 1
ATOM 3105 C C . LEU B 1 151 ? -48.800 -34.085 10.428 1.00 10.16 153 LEU B C 1
ATOM 3106 O O . LEU B 1 151 ? -49.184 -35.120 10.990 1.00 10.01 153 LEU B O 1
ATOM 3111 N N . MET B 1 152 ? -47.804 -33.322 10.875 1.00 9.93 154 MET B N 1
ATOM 3112 C CA . MET B 1 152 ? -47.150 -33.560 12.151 1.00 10.21 154 MET B CA 1
ATOM 3113 C C . MET B 1 152 ? -47.614 -32.574 13.181 1.00 9.43 154 MET B C 1
ATOM 3114 O O . MET B 1 152 ? -47.850 -31.428 12.860 1.00 10.06 154 MET B O 1
ATOM 3119 N N . GLY B 1 153 ? -47.671 -33.030 14.428 1.00 8.18 155 GLY B N 1
ATOM 3120 C CA . GLY B 1 153 ? -47.877 -32.130 15.549 1.00 7.90 155 GLY B CA 1
ATOM 3121 C C . GLY B 1 153 ? -46.885 -32.427 16.647 1.00 7.89 155 GLY B C 1
ATOM 3122 O O . GLY B 1 153 ? -46.713 -33.581 17.061 1.00 9.79 155 GLY B O 1
ATOM 3123 N N . ASP B 1 154 ? -46.252 -31.385 17.146 1.00 7.11 156 ASP B N 1
ATOM 3124 C CA . ASP B 1 154 ? -45.340 -31.509 18.272 1.00 6.99 156 ASP B CA 1
ATOM 3125 C C . ASP B 1 154 ? -45.855 -30.623 19.390 1.00 6.30 156 ASP B C 1
ATOM 3126 O O . ASP B 1 154 ? -46.224 -29.482 19.152 1.00 6.80 156 ASP B O 1
ATOM 3131 N N . VAL B 1 155 ? -45.891 -31.158 20.603 1.00 6.73 157 VAL B N 1
ATOM 3132 C CA . VAL B 1 155 ? -46.361 -30.356 21.736 1.00 6.74 157 VAL B CA 1
ATOM 3133 C C . VAL B 1 155 ? -45.556 -30.642 23.016 1.00 6.64 157 VAL B C 1
ATOM 3134 O O . VAL B 1 155 ? -45.327 -31.805 23.363 1.00 8.26 157 VAL B O 1
ATOM 3138 N N . ASN B 1 156 ? -45.109 -29.574 23.665 1.00 7.31 158 ASN B N 1
ATOM 3139 C CA . ASN B 1 156 ? -44.506 -29.647 24.974 1.00 7.27 158 ASN B CA 1
ATOM 3140 C C . ASN B 1 156 ? -45.633 -29.704 25.988 1.00 6.89 158 ASN B C 1
ATOM 3141 O O . ASN B 1 156 ? -46.380 -28.721 26.169 1.00 7.84 158 ASN B O 1
ATOM 3146 N N . MET B 1 157 ? -45.758 -30.846 26.637 1.00 6.20 159 MET B N 1
ATOM 3147 C CA . MET B 1 157 ? -46.814 -31.099 27.608 1.00 6.35 159 MET B CA 1
ATOM 3148 C C . MET B 1 157 ? -46.257 -31.126 29.034 1.00 6.01 159 MET B C 1
ATOM 3149 O O . MET B 1 157 ? -45.072 -31.406 29.245 1.00 6.90 159 MET B O 1
ATOM 3154 N N . ALA B 1 158 ? -47.099 -30.800 30.004 1.00 6.02 160 ALA B N 1
ATOM 3155 C CA . ALA B 1 158 ? -46.674 -30.800 31.386 1.00 6.09 160 ALA B CA 1
ATOM 3156 C C . ALA B 1 158 ? -47.795 -31.256 32.286 1.00 6.96 160 ALA B C 1
ATOM 3157 O O . ALA B 1 158 ? -48.909 -30.749 32.211 1.00 8.05 160 ALA B O 1
ATOM 3159 N N . LEU B 1 159 ? -47.463 -32.193 33.164 1.00 7.44 161 LEU B N 1
ATOM 3160 C CA . LEU B 1 159 ? -48.354 -32.636 34.220 1.00 7.68 161 LEU B CA 1
ATOM 3161 C C . LEU B 1 159 ? -48.069 -31.816 35.472 1.00 8.46 161 LEU B C 1
ATOM 3162 O O . LEU B 1 159 ? -46.933 -31.730 35.914 1.00 8.63 161 LEU B O 1
ATOM 3167 N N . LEU B 1 160 ? -49.112 -31.186 35.999 1.00 7.65 162 LEU B N 1
ATOM 3168 C CA . LEU B 1 160 ? -49.067 -30.521 37.304 1.00 9.24 162 LEU B CA 1
ATOM 3169 C C . LEU B 1 160 ? -49.028 -31.629 38.359 1.00 10.45 162 LEU B C 1
ATOM 3170 O O . LEU B 1 160 ? -49.812 -32.568 38.288 1.00 10.67 162 LEU B O 1
ATOM 3175 N N . LEU B 1 161 ? -48.095 -31.538 39.308 1.00 11.39 163 LEU B N 1
ATOM 3176 C CA . LEU B 1 161 ? -47.940 -32.567 40.338 1.00 13.42 163 LEU B CA 1
ATOM 3177 C C . LEU B 1 161 ? -48.555 -32.152 41.656 1.00 15.76 163 LEU B C 1
ATOM 3178 O O . LEU B 1 161 ? -48.636 -30.961 41.969 1.00 14.78 163 LEU B O 1
ATOM 3183 N N . GLU B 1 162 ? -48.952 -33.158 42.438 1.00 18.60 164 GLU B N 1
ATOM 3184 C CA . GLU B 1 162 ? -49.311 -32.962 43.854 1.00 21.90 164 GLU B CA 1
ATOM 3185 C C . GLU B 1 162 ? -48.147 -32.312 44.571 1.00 22.98 164 GLU B C 1
ATOM 3186 O O . GLU B 1 162 ? -47.007 -32.754 44.437 1.00 23.37 164 GLU B O 1
ATOM 3192 N N . GLY B 1 163 ? -48.425 -31.250 45.318 1.00 24.76 165 GLY B N 1
ATOM 3193 C CA . GLY B 1 163 ? -47.377 -30.551 46.049 1.00 25.42 165 GLY B CA 1
ATOM 3194 C C . GLY B 1 163 ? -46.791 -29.428 45.220 1.00 25.44 165 GLY B C 1
ATOM 3195 O O . GLY B 1 163 ? -46.028 -28.593 45.715 1.00 26.85 165 GLY B O 1
ATOM 3196 N N . GLY B 1 164 ? -47.153 -29.390 43.947 1.00 24.33 166 GLY B N 1
ATOM 3197 C CA . GLY B 1 164 ? -46.601 -28.409 43.065 1.00 22.64 166 GLY B CA 1
ATOM 3198 C C . GLY B 1 164 ? -45.422 -28.975 42.290 1.00 20.52 166 GLY B C 1
ATOM 3199 O O . GLY B 1 164 ? -44.829 -30.025 42.606 1.00 21.92 166 GLY B O 1
ATOM 3200 N N . GLY B 1 165 ? -45.074 -28.222 41.278 1.00 17.03 167 GLY B N 1
ATOM 3201 C CA . GLY B 1 165 ? -44.083 -28.615 40.327 1.00 14.04 167 GLY B CA 1
ATOM 3202 C C . GLY B 1 165 ? -44.762 -29.243 39.131 1.00 11.58 167 GLY B C 1
ATOM 3203 O O . GLY B 1 165 ? -45.956 -29.551 39.148 1.00 11.75 167 GLY B O 1
ATOM 3204 N N . HIS B 1 166 ? -43.967 -29.405 38.087 1.00 9.26 168 HIS B N 1
ATOM 3205 C CA . HIS B 1 166 ? -44.426 -29.989 36.833 1.00 8.57 168 HIS B CA 1
ATOM 3206 C C . HIS B 1 166 ? -43.527 -31.124 36.419 1.00 9.08 168 HIS B C 1
ATOM 3207 O O . HIS B 1 166 ? -42.357 -31.127 36.739 1.00 9.80 168 HIS B O 1
ATOM 3214 N N . TYR B 1 167 ? -44.109 -32.039 35.645 1.00 8.08 169 TYR B N 1
ATOM 3215 C CA . TYR B 1 167 ? -43.411 -33.185 35.075 1.00 7.70 169 TYR B CA 1
ATOM 3216 C C . TYR B 1 167 ? -43.650 -33.129 33.564 1.00 7.39 169 TYR B C 1
ATOM 3217 O O . TYR B 1 167 ? -44.796 -33.137 33.104 1.00 7.75 169 TYR B O 1
ATOM 3226 N N . ARG B 1 168 ? -42.568 -33.048 32.797 1.00 6.56 170 ARG B N 1
ATOM 3227 C CA . ARG B 1 168 ? -42.638 -32.747 31.369 1.00 7.29 170 ARG B CA 1
ATOM 3228 C C . ARG B 1 168 ? -42.655 -33.964 30.488 1.00 6.73 170 ARG B C 1
ATOM 3229 O O . ARG B 1 168 ? -42.028 -34.997 30.778 1.00 7.40 170 ARG B O 1
ATOM 3237 N N . CYS B 1 169 ? -43.410 -33.841 29.400 1.00 6.44 171 CYS B N 1
ATOM 3238 C CA . CYS B 1 169 ? -43.474 -34.849 28.343 1.00 7.87 171 CYS B CA 1
ATOM 3239 C C . CYS B 1 169 ? -43.512 -34.183 26.998 1.00 7.86 171 CYS B C 1
ATOM 3240 O O . CYS B 1 169 ? -44.238 -33.210 26.837 1.00 8.24 171 CYS B O 1
ATOM 3243 N N . ASP B 1 170 ? -42.745 -34.682 26.049 1.00 8.03 172 ASP B N 1
ATOM 3244 C CA . ASP B 1 170 ? -42.788 -34.178 24.668 1.00 7.80 172 ASP B CA 1
ATOM 3245 C C . ASP B 1 170 ? -43.526 -35.155 23.760 1.00 6.91 172 ASP B C 1
ATOM 3246 O O . ASP B 1 170 ? -43.175 -36.327 23.706 1.00 7.91 172 ASP B O 1
ATOM 3251 N N . PHE B 1 171 ? -44.577 -34.669 23.116 1.00 7.33 173 PHE B N 1
ATOM 3252 C CA . PHE B 1 171 ? -45.333 -35.471 22.138 1.00 7.32 173 PHE B CA 1
ATOM 3253 C C . PHE B 1 171 ? -44.874 -35.165 20.713 1.00 6.90 173 PHE B C 1
ATOM 3254 O O . PHE B 1 171 ? -44.704 -33.998 20.349 1.00 7.35 173 PHE B O 1
ATOM 3262 N N . LYS B 1 172 ? -44.742 -36.220 19.909 1.00 6.08 174 LYS B N 1
ATOM 3263 C CA . LYS B 1 172 ? -44.629 -36.107 18.455 1.00 6.77 174 LYS B CA 1
ATOM 3264 C C . LYS B 1 172 ? -45.695 -37.007 17.866 1.00 6.40 174 LYS B C 1
ATOM 3265 O O . LYS B 1 172 ? -45.686 -38.213 18.089 1.00 6.80 174 LYS B O 1
ATOM 3271 N N . THR B 1 173 ? -46.610 -36.412 17.107 1.00 6.32 175 THR B N 1
ATOM 3272 C CA . THR B 1 173 ? -47.693 -37.160 16.486 1.00 7.22 175 THR B CA 1
ATOM 3273 C C . THR B 1 173 ? -47.638 -37.012 14.982 1.00 7.38 175 THR B C 1
ATOM 3274 O O . THR B 1 173 ? -47.387 -35.909 14.495 1.00 7.69 175 THR B O 1
ATOM 3278 N N . THR B 1 174 ? -47.884 -38.121 14.269 1.00 7.91 176 THR B N 1
ATOM 3279 C CA . THR B 1 174 ? -48.087 -38.082 12.836 1.00 8.35 176 THR B CA 1
ATOM 3280 C C . THR B 1 174 ? -49.555 -38.402 12.579 1.00 7.70 176 THR B C 1
ATOM 3281 O O . THR B 1 174 ? -50.058 -39.446 12.998 1.00 7.74 176 THR B O 1
ATOM 3285 N N . TYR B 1 175 ? -50.213 -37.488 11.888 1.00 7.91 177 TYR B N 1
ATOM 3286 C CA . TYR B 1 175 ? -51.635 -37.607 11.520 1.00 8.04 177 TYR B CA 1
ATOM 3287 C C . TYR B 1 175 ? -51.690 -37.956 10.055 1.00 9.48 177 TYR B C 1
ATOM 3288 O O . TYR B 1 175 ? -51.133 -37.245 9.262 1.00 9.11 177 TYR B O 1
ATOM 3297 N N . LYS B 1 176 ? -52.361 -39.060 9.739 1.00 8.83 178 LYS B N 1
ATOM 3298 C CA . LYS B 1 176 ? -52.320 -39.665 8.371 1.00 9.30 178 LYS B CA 1
ATOM 3299 C C . LYS B 1 176 ? -53.721 -39.848 7.777 1.00 10.04 178 LYS B C 1
ATOM 3300 O O . LYS B 1 176 ? -54.415 -40.818 8.064 1.00 9.42 178 LYS B O 1
ATOM 3306 N N . ALA B 1 177 ? -54.092 -38.919 6.919 1.00 11.24 179 ALA B N 1
ATOM 3307 C CA . ALA B 1 177 ? -55.364 -38.997 6.203 1.00 13.17 179 ALA B CA 1
ATOM 3308 C C . ALA B 1 177 ? -55.369 -40.159 5.240 1.00 13.50 179 ALA B C 1
ATOM 3309 O O . ALA B 1 177 ? -54.359 -40.443 4.581 1.00 13.47 179 ALA B O 1
ATOM 3311 N N . LYS B 1 178 ? -56.527 -40.808 5.112 1.00 14.53 180 LYS B N 1
ATOM 3312 C CA . LYS B 1 178 ? -56.707 -41.883 4.126 1.00 16.21 180 LYS B CA 1
ATOM 3313 C C . LYS B 1 178 ? -57.203 -41.417 2.747 1.00 17.08 180 LYS B C 1
ATOM 3314 O O . LYS B 1 178 ? -57.634 -42.242 1.934 1.00 19.21 180 LYS B O 1
ATOM 3320 N N . LYS B 1 179 ? -57.177 -40.115 2.496 1.00 17.62 181 LYS B N 1
ATOM 3321 C CA . LYS B 1 179 ? -57.453 -39.568 1.170 1.00 17.93 181 LYS B CA 1
ATOM 3322 C C . LYS B 1 179 ? -56.698 -38.269 1.024 1.00 17.62 181 LYS B C 1
ATOM 3323 O O . LYS B 1 179 ? -56.196 -37.726 2.020 1.00 16.97 181 LYS B O 1
ATOM 3329 N N . GLY B 1 180 ? -56.640 -37.743 -0.192 1.00 17.03 182 GLY B N 1
ATOM 3330 C CA . GLY B 1 180 ? -56.070 -36.449 -0.415 1.00 17.25 182 GLY B CA 1
ATOM 3331 C C . GLY B 1 180 ? -56.875 -35.350 0.254 1.00 17.55 182 GLY B C 1
ATOM 3332 O O . GLY B 1 180 ? -58.096 -35.312 0.159 1.00 17.29 182 GLY B O 1
ATOM 3333 N N . VAL B 1 181 ? -56.166 -34.465 0.931 1.00 16.75 183 VAL B N 1
ATOM 3334 C CA . VAL B 1 181 ? -56.739 -33.284 1.588 1.00 16.49 183 VAL B CA 1
ATOM 3335 C C . VAL B 1 181 ? -55.831 -32.087 1.384 1.00 16.73 183 VAL B C 1
ATOM 3336 O O . VAL B 1 181 ? -54.625 -32.241 1.126 1.00 16.89 183 VAL B O 1
ATOM 3340 N N . GLN B 1 182 ? -56.412 -30.895 1.491 1.00 16.69 184 GLN B N 1
ATOM 3341 C CA A GLN B 1 182 ? -55.672 -29.642 1.393 0.80 17.83 184 GLN B CA 1
ATOM 3342 C CA B GLN B 1 182 ? -55.663 -29.663 1.400 0.20 16.50 184 GLN B CA 1
ATOM 3343 C C . GLN B 1 182 ? -54.796 -29.561 2.631 1.00 16.70 184 GLN B C 1
ATOM 3344 O O . GLN B 1 182 ? -55.301 -29.660 3.746 1.00 18.13 184 GLN B O 1
ATOM 3355 N N . LEU B 1 183 ? -53.501 -29.374 2.423 1.00 15.22 185 LEU B N 1
ATOM 3356 C CA . LEU B 1 183 ? -52.554 -29.355 3.519 1.00 14.05 185 LEU B CA 1
ATOM 3357 C C . LEU B 1 183 ? -52.444 -27.943 4.066 1.00 13.95 185 LEU B C 1
ATOM 3358 O O . LEU B 1 183 ? -52.350 -26.980 3.310 1.00 13.95 185 LEU B O 1
ATOM 3363 N N . PRO B 1 184 ? -52.432 -27.805 5.398 1.00 12.44 186 PRO B N 1
ATOM 3364 C CA . PRO B 1 184 ? -52.298 -26.489 5.980 1.00 12.72 186 PRO B CA 1
ATOM 3365 C C . PRO B 1 184 ? -50.851 -26.027 6.058 1.00 12.24 186 PRO B C 1
ATOM 3366 O O . PRO B 1 184 ? -49.931 -26.847 6.065 1.00 13.83 186 PRO B O 1
ATOM 3370 N N . ASP B 1 185 ? -50.670 -24.721 6.098 1.00 12.65 187 ASP B N 1
ATOM 3371 C CA . ASP B 1 185 ? -49.395 -24.133 6.482 1.00 13.16 187 ASP B CA 1
ATOM 3372 C C . ASP B 1 185 ? -49.174 -24.337 7.979 1.00 11.88 187 ASP B C 1
ATOM 3373 O O . ASP B 1 185 ? -50.069 -24.738 8.725 1.00 10.30 187 ASP B O 1
ATOM 3378 N N . TYR B 1 186 ? -47.955 -24.045 8.396 1.00 10.25 188 TYR B N 1
ATOM 3379 C CA . TYR B 1 186 ? -47.575 -24.092 9.808 1.00 9.37 188 TYR B CA 1
ATOM 3380 C C . TYR B 1 186 ? -48.595 -23.348 10.649 1.00 8.52 188 TYR B C 1
ATOM 3381 O O . TYR B 1 186 ? -48.938 -22.199 10.359 1.00 9.41 188 TYR B O 1
ATOM 3390 N N . HIS B 1 187 ? -49.081 -23.989 11.698 1.00 7.49 189 HIS B N 1
ATOM 3391 C CA . HIS B 1 187 ? -50.066 -23.343 12.588 1.00 7.10 189 HIS B CA 1
ATOM 3392 C C . HIS B 1 187 ? -50.051 -23.972 13.972 1.00 7.32 189 HIS B C 1
ATOM 3393 O O . HIS B 1 187 ? -49.247 -24.842 14.249 1.00 7.66 189 HIS B O 1
ATOM 3400 N N . PHE B 1 188 ? -50.946 -23.507 14.819 1.00 7.38 190 PHE B N 1
ATOM 3401 C CA . PHE B 1 188 ? -51.004 -23.900 16.231 1.00 8.06 190 PHE B CA 1
ATOM 3402 C C . PHE B 1 188 ? -52.369 -24.430 16.579 1.00 7.40 190 PHE B C 1
ATOM 3403 O O . PHE B 1 188 ? -53.388 -23.973 16.035 1.00 8.49 190 PHE B O 1
ATOM 3411 N N . VAL B 1 189 ? -52.412 -25.430 17.450 1.00 7.37 191 VAL B N 1
ATOM 3412 C CA . VAL B 1 189 ? -53.662 -25.846 18.060 1.00 7.58 191 VAL B CA 1
ATOM 3413 C C . VAL B 1 189 ? -53.509 -25.691 19.575 1.00 8.32 191 VAL B C 1
ATOM 3414 O O . VAL B 1 189 ? -52.673 -26.339 20.192 1.00 8.32 191 VAL B O 1
ATOM 3418 N N . ASP B 1 190 ? -54.314 -24.811 20.160 1.00 7.92 192 ASP B N 1
ATOM 3419 C CA . ASP B 1 190 ? -54.393 -24.658 21.614 1.00 7.63 192 ASP B CA 1
ATOM 3420 C C . ASP B 1 190 ? -55.362 -25.695 22.163 1.00 7.07 192 ASP B C 1
ATOM 3421 O O . ASP B 1 190 ? -56.439 -25.923 21.584 1.00 8.23 192 ASP B O 1
ATOM 3426 N N . HIS B 1 191 ? -54.980 -26.327 23.268 1.00 7.07 193 HIS B N 1
ATOM 3427 C CA . HIS B 1 191 ? -55.776 -27.366 23.907 1.00 6.84 193 HIS B CA 1
ATOM 3428 C C . HIS B 1 191 ? -55.977 -27.094 25.390 1.00 7.25 193 HIS B C 1
ATOM 3429 O O . HIS B 1 191 ? -55.125 -26.465 26.039 1.00 7.37 193 HIS B O 1
ATOM 3436 N N . ARG B 1 192 ? -57.069 -27.642 25.912 1.00 7.15 194 ARG B N 1
ATOM 3437 C CA . ARG B 1 192 ? -57.236 -27.837 27.345 1.00 7.47 194 ARG B CA 1
ATOM 3438 C C . ARG B 1 192 ? -58.006 -29.128 27.575 1.00 8.02 194 ARG B C 1
ATOM 3439 O O . ARG B 1 192 ? -59.200 -29.213 27.288 1.00 9.21 194 ARG B O 1
ATOM 3447 N N . ILE B 1 193 ? -57.316 -30.131 28.092 1.00 8.32 195 ILE B N 1
ATOM 3448 C CA . ILE B 1 193 ? -57.935 -31.418 28.429 1.00 8.38 195 ILE B CA 1
ATOM 3449 C C . ILE B 1 193 ? -58.113 -31.521 29.936 1.00 9.00 195 ILE B C 1
ATOM 3450 O O . ILE B 1 193 ? -57.217 -31.153 30.700 1.00 7.87 195 ILE B O 1
ATOM 3455 N N . GLU B 1 194 ? -59.288 -31.991 30.360 1.00 9.67 196 GLU B N 1
ATOM 3456 C CA . GLU B 1 194 ? -59.626 -32.037 31.780 1.00 10.45 196 GLU B CA 1
ATOM 3457 C C . GLU B 1 194 ? -60.410 -33.297 32.105 1.00 10.45 196 GLU B C 1
ATOM 3458 O O . GLU B 1 194 ? -61.397 -33.597 31.431 1.00 10.11 196 GLU B O 1
ATOM 3464 N N . ILE B 1 195 ? -60.011 -33.990 33.159 1.00 10.22 197 ILE B N 1
ATOM 3465 C CA . ILE B 1 195 ? -60.879 -35.005 33.783 1.00 11.18 197 ILE B CA 1
ATOM 3466 C C . ILE B 1 195 ? -61.921 -34.232 34.605 1.00 11.87 197 ILE B C 1
ATOM 3467 O O . ILE B 1 195 ? -61.576 -33.582 35.590 1.00 13.00 197 ILE B O 1
ATOM 3472 N N . LEU B 1 196 ? -63.190 -34.352 34.231 1.00 12.22 198 LEU B N 1
ATOM 3473 C CA . LEU B 1 196 ? -64.269 -33.656 34.957 1.00 12.97 198 LEU B CA 1
ATOM 3474 C C . LEU B 1 196 ? -64.685 -34.385 36.227 1.00 14.25 198 LEU B C 1
ATOM 3475 O O . LEU B 1 196 ? -65.049 -33.765 37.229 1.00 15.89 198 LEU B O 1
ATOM 3480 N N . SER B 1 197 ? -64.633 -35.706 36.184 1.00 14.13 199 SER B N 1
ATOM 3481 C CA . SER B 1 197 ? -64.965 -36.517 37.349 1.00 14.41 199 SER B CA 1
ATOM 3482 C C . SER B 1 197 ? -64.390 -37.909 37.192 1.00 13.25 199 SER B C 1
ATOM 3483 O O . SER B 1 197 ? -64.057 -38.340 36.079 1.00 12.65 199 SER B O 1
ATOM 3486 N N . HIS B 1 198 ? -64.249 -38.597 38.312 1.00 13.29 200 HIS B N 1
ATOM 3487 C CA . HIS B 1 198 ? -63.796 -39.974 38.296 1.00 13.02 200 HIS B CA 1
ATOM 3488 C C . HIS B 1 198 ? -64.156 -40.646 39.609 1.00 13.79 200 HIS B C 1
ATOM 3489 O O . HIS B 1 198 ? -64.374 -39.982 40.613 1.00 14.65 200 HIS B O 1
ATOM 3496 N N . ASP B 1 199 ? -64.206 -41.964 39.592 1.00 13.82 201 ASP B N 1
ATOM 3497 C CA . ASP B 1 199 ? -64.420 -42.733 40.813 1.00 15.20 201 ASP B CA 1
ATOM 3498 C C . ASP B 1 199 ? -63.079 -43.272 41.306 1.00 14.87 201 ASP B C 1
ATOM 3499 O O . ASP B 1 199 ? -62.007 -42.943 40.760 1.00 14.07 201 ASP B O 1
ATOM 3504 N N . LYS B 1 200 ? -63.116 -44.047 42.381 1.00 15.45 202 LYS B N 1
ATOM 3505 C CA . LYS B 1 200 ? -61.909 -44.589 42.948 1.00 16.82 202 LYS B CA 1
ATOM 3506 C C . LYS B 1 200 ? -61.211 -45.486 41.920 1.00 16.70 202 LYS B C 1
ATOM 3507 O O . LYS B 1 200 ? -61.842 -46.268 41.196 1.00 17.89 202 LYS B O 1
ATOM 3513 N N . ASP B 1 201 ? -59.906 -45.330 41.851 1.00 17.15 203 ASP B N 1
ATOM 3514 C CA . ASP B 1 201 ? -59.056 -46.068 40.919 1.00 16.70 203 ASP B CA 1
ATOM 3515 C C . ASP B 1 201 ? -59.343 -45.762 39.465 1.00 15.18 203 ASP B C 1
ATOM 3516 O O . ASP B 1 201 ? -58.816 -46.444 38.599 1.00 14.29 203 ASP B O 1
ATOM 3521 N N . TYR B 1 202 ? -60.155 -44.743 39.189 1.00 13.95 204 TYR B N 1
ATOM 3522 C CA . TYR B 1 202 ? -60.399 -44.295 37.813 1.00 13.08 204 TYR B CA 1
ATOM 3523 C C . TYR B 1 202 ? -61.025 -45.377 36.929 1.00 13.00 204 TYR B C 1
ATOM 3524 O O . TYR B 1 202 ? -60.821 -45.407 35.711 1.00 12.28 204 TYR B O 1
ATOM 3533 N N . ASN B 1 203 ? -61.811 -46.255 37.542 1.00 13.44 205 ASN B N 1
ATOM 3534 C CA . ASN B 1 203 ? -62.579 -47.233 36.805 1.00 13.81 205 ASN B CA 1
ATOM 3535 C C . ASN B 1 203 ? -63.626 -46.603 35.893 1.00 13.21 205 ASN B C 1
ATOM 3536 O O . ASN B 1 203 ? -63.979 -47.141 34.844 1.00 13.96 205 ASN B O 1
ATOM 3541 N N . ASN B 1 204 ? -64.101 -45.435 36.304 1.00 12.95 206 ASN B N 1
ATOM 3542 C CA . ASN B 1 204 ? -65.034 -44.631 35.555 1.00 12.96 206 ASN B CA 1
ATOM 3543 C C . ASN B 1 204 ? -64.517 -43.200 35.534 1.00 12.64 206 ASN B C 1
ATOM 3544 O O . ASN B 1 204 ? -64.192 -42.642 36.577 1.00 14.35 206 ASN B O 1
ATOM 3549 N N . VAL B 1 205 ? -64.413 -42.635 34.348 1.00 11.28 207 VAL B N 1
ATOM 3550 C CA . VAL B 1 205 ? -63.831 -41.301 34.184 1.00 11.44 207 VAL B CA 1
ATOM 3551 C C . VAL B 1 205 ? -64.665 -40.539 33.173 1.00 10.67 207 VAL B C 1
ATOM 3552 O O . VAL B 1 205 ? -65.034 -41.090 32.127 1.00 12.27 207 VAL B O 1
ATOM 3556 N N . LYS B 1 206 ? -64.931 -39.264 33.476 1.00 11.08 208 LYS B N 1
ATOM 3557 C CA . LYS B 1 206 ? -65.524 -38.327 32.533 1.00 11.27 208 LYS B CA 1
ATOM 3558 C C . LYS B 1 206 ? -64.450 -37.342 32.119 1.00 10.97 208 LYS B C 1
ATOM 3559 O O . LYS B 1 206 ? -63.860 -36.656 32.965 1.00 10.37 208 LYS B O 1
ATOM 3565 N N . LEU B 1 207 ? -64.231 -37.258 30.816 1.00 10.37 209 LEU B N 1
ATOM 3566 C CA . LEU B 1 207 ? -63.109 -36.529 30.238 1.00 10.15 209 LEU B CA 1
ATOM 3567 C C . LEU B 1 207 ? -63.607 -35.500 29.230 1.00 9.71 209 LEU B C 1
ATOM 3568 O O . LEU B 1 207 ? -64.494 -35.799 28.423 1.00 11.47 209 LEU B O 1
ATOM 3573 N N . TYR B 1 208 ? -63.004 -34.313 29.223 1.00 10.23 210 TYR B N 1
ATOM 3574 C CA . TYR B 1 208 ? -63.378 -33.224 28.359 1.00 10.31 210 TYR B CA 1
ATOM 3575 C C . TYR B 1 208 ? -62.154 -32.622 27.668 1.00 10.05 210 TYR B C 1
ATOM 3576 O O . TYR B 1 208 ? -61.087 -32.561 28.270 1.00 9.63 210 TYR B O 1
ATOM 3585 N N . GLU B 1 209 ? -62.303 -32.193 26.416 1.00 8.96 211 GLU B N 1
ATOM 3586 C CA . GLU B 1 209 ? -61.265 -31.405 25.729 1.00 9.52 211 GLU B CA 1
ATOM 3587 C C . GLU B 1 209 ? -61.879 -30.305 24.912 1.00 9.72 211 GLU B C 1
ATOM 3588 O O . GLU B 1 209 ? -62.963 -30.465 24.319 1.00 11.06 211 GLU B O 1
ATOM 3594 N N . HIS B 1 210 ? -61.184 -29.174 24.914 1.00 10.08 212 HIS B N 1
ATOM 3595 C CA . HIS B 1 210 ? -61.457 -28.045 24.048 1.00 9.73 212 HIS B CA 1
ATOM 3596 C C . HIS B 1 210 ? -60.197 -27.737 23.269 1.00 9.03 212 HIS B C 1
ATOM 3597 O O . HIS B 1 210 ? -59.131 -27.624 23.860 1.00 8.90 212 HIS B O 1
ATOM 3604 N N . ALA B 1 211 ? -60.316 -27.585 21.957 1.00 8.45 213 ALA B N 1
ATOM 3605 C CA . ALA B 1 211 ? -59.162 -27.338 21.094 1.00 8.07 213 ALA B CA 1
ATOM 3606 C C . ALA B 1 211 ? -59.558 -26.348 19.989 1.00 8.47 213 ALA B C 1
ATOM 3607 O O . ALA B 1 211 ? -60.642 -26.459 19.405 1.00 8.92 213 ALA B O 1
ATOM 3609 N N . VAL B 1 212 ? -58.680 -25.392 19.728 1.00 8.48 214 VAL B N 1
ATOM 3610 C CA . VAL B 1 212 ? -58.906 -24.331 18.743 1.00 9.12 214 VAL B CA 1
ATOM 3611 C C . VAL B 1 212 ? -57.613 -24.055 17.975 1.00 8.70 214 VAL B C 1
ATOM 3612 O O . VAL B 1 212 ? -56.574 -23.836 18.575 1.00 8.83 214 VAL B O 1
ATOM 3616 N N . ALA B 1 213 ? -57.693 -24.080 16.649 1.00 8.32 215 ALA B N 1
ATOM 3617 C CA . ALA B 1 213 ? -56.556 -23.800 15.792 1.00 7.78 215 ALA B CA 1
ATOM 3618 C C . ALA B 1 213 ? -56.437 -22.320 15.501 1.00 8.46 215 ALA B C 1
ATOM 3619 O O . ALA B 1 213 ? -57.453 -21.614 15.468 1.00 9.99 215 ALA B O 1
ATOM 3621 N N . ARG B 1 214 ? -55.212 -21.874 15.231 1.00 8.30 216 ARG B N 1
ATOM 3622 C CA . ARG B 1 214 ? -54.911 -20.472 14.915 1.00 9.33 216 ARG B CA 1
ATOM 3623 C C . ARG B 1 214 ? -53.535 -20.324 14.292 1.00 9.47 216 ARG B C 1
ATOM 3624 O O . ARG B 1 214 ? -52.686 -21.217 14.386 1.00 9.38 216 ARG B O 1
ATOM 3632 N N . TYR B 1 215 ? -53.325 -19.176 13.651 1.00 10.05 217 TYR B N 1
ATOM 3633 C CA . TYR B 1 215 ? -51.995 -18.673 13.374 1.00 11.11 217 TYR B CA 1
ATOM 3634 C C . TYR B 1 215 ? -51.541 -17.877 14.592 1.00 12.58 217 TYR B C 1
ATOM 3635 O O . TYR B 1 215 ? -52.301 -17.681 15.544 1.00 14.05 217 TYR B O 1
ATOM 3644 N N . SER B 1 216 ? -50.292 -17.433 14.591 1.00 12.08 218 SER B N 1
ATOM 3645 C CA . SER B 1 216 ? -49.873 -16.456 15.573 1.00 13.46 218 SER B CA 1
ATOM 3646 C C . SER B 1 216 ? -50.624 -15.170 15.251 1.00 15.50 218 SER B C 1
ATOM 3647 O O . SER B 1 216 ? -50.625 -14.741 14.096 1.00 17.74 218 SER B O 1
ATOM 3650 N N . MET B 1 217 ? -51.224 -14.552 16.252 1.00 18.33 219 MET B N 1
ATOM 3651 C CA . MET B 1 217 ? -51.786 -13.212 16.030 1.00 19.59 219 MET B CA 1
ATOM 3652 C C . MET B 1 217 ? -50.812 -12.095 16.386 1.00 18.71 219 MET B C 1
ATOM 3653 O O . MET B 1 217 ? -51.194 -10.936 16.402 1.00 18.93 219 MET B O 1
ATOM 3658 N N . LEU B 1 218 ? -49.536 -12.417 16.598 1.00 16.67 220 LEU B N 1
ATOM 3659 C CA . LEU B 1 218 ? -48.509 -11.380 16.576 1.00 16.03 220 LEU B CA 1
ATOM 3660 C C . LEU B 1 218 ? -48.272 -11.013 15.116 1.00 17.63 220 LEU B C 1
ATOM 3661 O O . LEU B 1 218 ? -47.963 -11.879 14.309 1.00 17.42 220 LEU B O 1
ATOM 3666 N N . PRO B 1 219 ? -48.438 -9.730 14.765 1.00 19.19 221 PRO B N 1
ATOM 3667 C CA . PRO B 1 219 ? -48.352 -9.385 13.345 1.00 20.67 221 PRO B CA 1
ATOM 3668 C C . PRO B 1 219 ? -46.937 -9.502 12.761 1.00 21.57 221 PRO B C 1
ATOM 3669 O O . PRO B 1 219 ? -45.967 -9.228 13.450 1.00 21.29 221 PRO B O 1
ATOM 3673 N N . ARG B 1 220 ? -46.833 -9.930 11.503 1.00 23.18 222 ARG B N 1
ATOM 3674 C CA . ARG B 1 220 ? -45.555 -9.903 10.794 1.00 25.21 222 ARG B CA 1
ATOM 3675 C C . ARG B 1 220 ? -45.067 -8.460 10.599 1.00 26.16 222 ARG B C 1
ATOM 3676 O O . ARG B 1 220 ? -45.833 -7.579 10.183 1.00 26.09 222 ARG B O 1
ATOM 3684 N N . GLN B 1 221 ? -43.795 -8.227 10.902 1.00 27.15 223 GLN B N 1
ATOM 3685 C CA . GLN B 1 221 ? -43.151 -6.921 10.729 1.00 28.91 223 GLN B CA 1
ATOM 3686 C C . GLN B 1 221 ? -42.286 -6.864 9.455 1.00 29.96 223 GLN B C 1
ATOM 3687 O O . GLN B 1 221 ? -42.124 -5.797 8.866 1.00 29.60 223 GLN B O 1
ATOM 3693 N N . ALA B 1 222 ? -41.732 -8.004 9.040 1.00 31.12 224 ALA B N 1
ATOM 3694 C CA . ALA B 1 222 ? -40.799 -8.051 7.912 1.00 32.49 224 ALA B CA 1
ATOM 3695 C C . ALA B 1 222 ? -41.533 -7.977 6.579 1.00 33.99 224 ALA B C 1
ATOM 3696 O O . ALA B 1 222 ? -42.604 -8.559 6.427 1.00 34.37 224 ALA B O 1
ATOM 3698 N N . LYS B 1 223 ? -40.938 -7.278 5.614 1.00 35.54 225 LYS B N 1
ATOM 3699 C CA . LYS B 1 223 ? -41.512 -7.155 4.270 1.00 36.83 225 LYS B CA 1
ATOM 3700 C C . LYS B 1 223 ? -41.189 -8.391 3.435 1.00 37.19 225 LYS B C 1
ATOM 3701 O O . LYS B 1 223 ? -42.025 -8.865 2.656 1.00 38.12 225 LYS B O 1
ATOM 3707 N N . SER C 1 2 ? -29.984 -76.836 38.991 1.00 25.61 2 SER C N 1
ATOM 3708 C CA . SER C 1 2 ? -30.577 -75.599 38.400 1.00 24.89 2 SER C CA 1
ATOM 3709 C C . SER C 1 2 ? -31.634 -75.996 37.378 1.00 23.70 2 SER C C 1
ATOM 3710 O O . SER C 1 2 ? -31.468 -76.995 36.661 1.00 23.26 2 SER C O 1
ATOM 3713 N N . VAL C 1 3 ? -32.715 -75.220 37.302 1.00 21.52 3 VAL C N 1
ATOM 3714 C CA . VAL C 1 3 ? -33.697 -75.416 36.252 1.00 20.29 3 VAL C CA 1
ATOM 3715 C C . VAL C 1 3 ? -33.170 -74.971 34.889 1.00 19.11 3 VAL C C 1
ATOM 3716 O O . VAL C 1 3 ? -33.754 -75.328 33.879 1.00 19.47 3 VAL C O 1
ATOM 3720 N N . ILE C 1 4 ? -32.070 -74.217 34.853 1.00 17.77 4 ILE C N 1
ATOM 3721 C CA . ILE C 1 4 ? -31.495 -73.835 33.567 1.00 17.19 4 ILE C CA 1
ATOM 3722 C C . ILE C 1 4 ? -30.400 -74.840 33.200 1.00 15.76 4 ILE C C 1
ATOM 3723 O O . ILE C 1 4 ? -29.351 -74.925 33.850 1.00 15.45 4 ILE C O 1
ATOM 3728 N N . LYS C 1 5 ? -30.683 -75.615 32.159 1.00 15.67 5 LYS C N 1
ATOM 3729 C CA . LYS C 1 5 ? -29.802 -76.689 31.705 1.00 15.77 5 LYS C CA 1
ATOM 3730 C C . LYS C 1 5 ? -28.899 -76.217 30.586 1.00 15.28 5 LYS C C 1
ATOM 3731 O O . LYS C 1 5 ? -29.058 -75.108 30.070 1.00 14.27 5 LYS C O 1
ATOM 3737 N N . SER C 1 6 ? -27.933 -77.042 30.216 1.00 15.09 6 SER C N 1
ATOM 3738 C CA A SER C 1 6 ? -26.963 -76.670 29.192 0.70 15.63 6 SER C CA 1
ATOM 3739 C CA B SER C 1 6 ? -26.962 -76.678 29.191 0.30 14.99 6 SER C CA 1
ATOM 3740 C C . SER C 1 6 ? -27.605 -76.462 27.817 1.00 14.69 6 SER C C 1
ATOM 3741 O O . SER C 1 6 ? -27.122 -75.664 27.018 1.00 13.88 6 SER C O 1
ATOM 3746 N N . ASP C 1 7 ? -28.680 -77.192 27.545 1.00 14.66 7 ASP C N 1
ATOM 3747 C CA . ASP C 1 7 ? -29.465 -77.046 26.340 1.00 14.72 7 ASP C CA 1
ATOM 3748 C C . ASP C 1 7 ? -30.903 -76.759 26.735 1.00 14.27 7 ASP C C 1
ATOM 3749 O O . ASP C 1 7 ? -31.457 -77.433 27.597 1.00 15.01 7 ASP C O 1
ATOM 3754 N N . MET C 1 8 ? -31.498 -75.731 26.123 1.00 12.79 8 MET C N 1
ATOM 3755 C CA A MET C 1 8 ? -32.885 -75.358 26.393 0.70 12.01 8 MET C CA 1
ATOM 3756 C CA B MET C 1 8 ? -32.891 -75.403 26.369 0.30 12.94 8 MET C CA 1
ATOM 3757 C C . MET C 1 8 ? -33.591 -75.021 25.084 1.00 12.17 8 MET C C 1
ATOM 3758 O O . MET C 1 8 ? -32.950 -74.600 24.126 1.00 13.05 8 MET C O 1
ATOM 3767 N N A LYS C 1 9 ? -34.911 -75.194 25.071 0.70 12.08 9 LYS C N 1
ATOM 3768 N N B LYS C 1 9 ? -34.911 -75.172 25.083 0.30 12.40 9 LYS C N 1
ATOM 3769 C CA A LYS C 1 9 ? -35.742 -74.853 23.923 0.70 12.35 9 LYS C CA 1
ATOM 3770 C CA B LYS C 1 9 ? -35.735 -74.848 23.932 0.30 12.41 9 LYS C CA 1
ATOM 3771 C C A LYS C 1 9 ? -36.385 -73.491 24.154 0.70 11.99 9 LYS C C 1
ATOM 3772 C C B LYS C 1 9 ? -36.399 -73.498 24.156 0.30 12.08 9 LYS C C 1
ATOM 3773 O O A LYS C 1 9 ? -36.413 -72.976 25.280 0.70 10.61 9 LYS C O 1
ATOM 3774 O O B LYS C 1 9 ? -36.440 -72.989 25.280 0.30 11.48 9 LYS C O 1
ATOM 3785 N N . ILE C 1 10 ? -36.893 -72.916 23.070 1.00 11.21 10 ILE C N 1
ATOM 3786 C CA . ILE C 1 10 ? -37.565 -71.623 23.106 1.00 11.57 10 ILE C CA 1
ATOM 3787 C C . ILE C 1 10 ? -38.805 -71.694 22.230 1.00 11.32 10 ILE C C 1
ATOM 3788 O O . ILE C 1 10 ? -38.792 -72.313 21.165 1.00 11.02 10 ILE C O 1
ATOM 3793 N N . LYS C 1 11 ? -39.858 -71.029 22.683 1.00 11.93 11 LYS C N 1
ATOM 3794 C CA . LYS C 1 11 ? -41.051 -70.780 21.883 1.00 11.14 11 LYS C CA 1
ATOM 3795 C C . LYS C 1 11 ? -41.452 -69.331 22.112 1.00 11.28 11 LYS C C 1
ATOM 3796 O O . LYS C 1 11 ? -41.310 -68.830 23.232 1.00 12.77 11 LYS C O 1
ATOM 3802 N N . LEU C 1 12 ? -41.952 -68.658 21.082 1.00 10.18 12 LEU C N 1
ATOM 3803 C CA . LEU C 1 12 ? -42.394 -67.271 21.287 1.00 10.34 12 LEU C CA 1
ATOM 3804 C C . LEU C 1 12 ? -43.536 -66.916 20.364 1.00 9.78 12 LEU C C 1
ATOM 3805 O O . LEU C 1 12 ? -43.753 -67.565 19.325 1.00 10.15 12 LEU C O 1
ATOM 3810 N N . ARG C 1 13 ? -44.263 -65.879 20.768 1.00 10.14 13 ARG C N 1
ATOM 3811 C CA . ARG C 1 13 ? -45.248 -65.232 19.932 1.00 10.75 13 ARG C CA 1
ATOM 3812 C C . ARG C 1 13 ? -45.090 -63.729 20.111 1.00 10.10 13 ARG C C 1
ATOM 3813 O O . ARG C 1 13 ? -45.073 -63.244 21.230 1.00 9.85 13 ARG C O 1
ATOM 3821 N N . MET C 1 14 ? -44.971 -63.025 18.996 1.00 9.16 14 MET C N 1
ATOM 3822 C CA . MET C 1 14 ? -44.969 -61.570 18.982 1.00 9.17 14 MET C CA 1
ATOM 3823 C C . MET C 1 14 ? -46.207 -61.079 18.266 1.00 9.40 14 MET C C 1
ATOM 3824 O O . MET C 1 14 ? -46.535 -61.546 17.172 1.00 10.39 14 MET C O 1
ATOM 3829 N N . GLU C 1 15 ? -46.881 -60.109 18.870 1.00 9.67 15 GLU C N 1
ATOM 3830 C CA . GLU C 1 15 ? -47.946 -59.376 18.215 1.00 10.12 15 GLU C CA 1
ATOM 3831 C C . GLU C 1 15 ? -47.497 -57.918 18.206 1.00 9.80 15 GLU C C 1
ATOM 3832 O O . GLU C 1 15 ? -46.949 -57.418 19.192 1.00 8.49 15 GLU C O 1
ATOM 3838 N N . GLY C 1 16 ? -47.737 -57.234 17.109 1.00 9.46 16 GLY C N 1
ATOM 3839 C CA . GLY C 1 16 ? -47.282 -55.858 17.017 1.00 10.20 16 GLY C CA 1
ATOM 3840 C C . GLY C 1 16 ? -47.851 -55.013 15.911 1.00 10.88 16 GLY C C 1
ATOM 3841 O O . GLY C 1 16 ? -48.660 -55.468 15.081 1.00 10.26 16 GLY C O 1
ATOM 3842 N N . THR C 1 17 ? -47.401 -53.765 15.898 1.00 11.44 17 THR C N 1
ATOM 3843 C CA A THR C 1 17 ? -47.758 -52.827 14.858 0.80 12.81 17 THR C CA 1
ATOM 3844 C CA B THR C 1 17 ? -47.753 -52.811 14.853 0.20 11.22 17 THR C CA 1
ATOM 3845 C C . THR C 1 17 ? -46.527 -51.994 14.525 1.00 11.58 17 THR C C 1
ATOM 3846 O O . THR C 1 17 ? -45.723 -51.678 15.414 1.00 13.04 17 THR C O 1
ATOM 3853 N N . VAL C 1 18 ? -46.350 -51.669 13.257 1.00 11.21 18 VAL C N 1
ATOM 3854 C CA . VAL C 1 18 ? -45.299 -50.731 12.830 1.00 11.40 18 VAL C CA 1
ATOM 3855 C C . VAL C 1 18 ? -45.927 -49.816 11.794 1.00 11.83 18 VAL C C 1
ATOM 3856 O O . VAL C 1 18 ? -46.478 -50.297 10.796 1.00 11.74 18 VAL C O 1
ATOM 3860 N N . ASN C 1 19 ? -45.869 -48.498 12.015 1.00 11.81 19 ASN C N 1
ATOM 3861 C CA A ASN C 1 19 ? -46.456 -47.611 11.004 0.40 12.81 19 ASN C CA 1
ATOM 3862 C CA B ASN C 1 19 ? -46.517 -47.473 11.191 0.60 12.73 19 ASN C CA 1
ATOM 3863 C C . ASN C 1 19 ? -47.955 -47.908 10.848 1.00 13.27 19 ASN C C 1
ATOM 3864 O O . ASN C 1 19 ? -48.469 -47.775 9.743 1.00 14.27 19 ASN C O 1
ATOM 3873 N N . GLY C 1 20 ? -48.619 -48.393 11.893 1.00 12.78 20 GLY C N 1
ATOM 3874 C CA . GLY C 1 20 ? -50.022 -48.826 11.818 1.00 13.42 20 GLY C CA 1
ATOM 3875 C C . GLY C 1 20 ? -50.287 -50.234 11.284 1.00 13.31 20 GLY C C 1
ATOM 3876 O O . GLY C 1 20 ? -51.426 -50.730 11.362 1.00 14.27 20 GLY C O 1
ATOM 3877 N N . HIS C 1 21 ? -49.251 -50.879 10.755 1.00 13.10 21 HIS C N 1
ATOM 3878 C CA . HIS C 1 21 ? -49.407 -52.195 10.147 1.00 13.07 21 HIS C CA 1
ATOM 3879 C C . HIS C 1 21 ? -49.337 -53.297 11.193 1.00 12.16 21 HIS C C 1
ATOM 3880 O O . HIS C 1 21 ? -48.322 -53.464 11.840 1.00 11.77 21 HIS C O 1
ATOM 3887 N N . LYS C 1 22 ? -50.409 -54.060 11.336 1.00 11.51 22 LYS C N 1
ATOM 3888 C CA . LYS C 1 22 ? -50.487 -55.139 12.303 1.00 12.13 22 LYS C CA 1
ATOM 3889 C C . LYS C 1 22 ? -49.840 -56.422 11.806 1.00 11.25 22 LYS C C 1
ATOM 3890 O O . LYS C 1 22 ? -49.920 -56.778 10.624 1.00 12.80 22 LYS C O 1
ATOM 3896 N N . PHE C 1 23 ? -49.212 -57.134 12.723 1.00 11.57 23 PHE C N 1
ATOM 3897 C CA . PHE C 1 23 ? -48.616 -58.428 12.406 1.00 10.97 23 PHE C CA 1
ATOM 3898 C C . PHE C 1 23 ? -48.513 -59.344 13.626 1.00 10.53 23 PHE C C 1
ATOM 3899 O O . PHE C 1 23 ? -48.609 -58.905 14.785 1.00 10.32 23 PHE C O 1
ATOM 3907 N N . VAL C 1 24 ? -48.319 -60.632 13.333 1.00 10.39 24 VAL C N 1
ATOM 3908 C CA . VAL C 1 24 ? -48.077 -61.642 14.339 1.00 10.91 24 VAL C CA 1
ATOM 3909 C C . VAL C 1 24 ? -46.971 -62.561 13.837 1.00 10.24 24 VAL C C 1
ATOM 3910 O O . VAL C 1 24 ? -47.006 -63.014 12.686 1.00 11.38 24 VAL C O 1
ATOM 3914 N N . ILE C 1 25 ? -45.965 -62.804 14.670 1.00 10.73 25 ILE C N 1
ATOM 3915 C CA . ILE C 1 25 ? -44.875 -63.715 14.326 1.00 10.67 25 ILE C CA 1
ATOM 3916 C C . ILE C 1 25 ? -44.759 -64.755 15.426 1.00 11.57 25 ILE C C 1
ATOM 3917 O O . ILE C 1 25 ? -44.859 -64.422 16.587 1.00 11.71 25 ILE C O 1
ATOM 3922 N N . GLU C 1 26 ? -44.580 -66.015 15.043 1.00 10.83 26 GLU C N 1
ATOM 3923 C CA . GLU C 1 26 ? -44.329 -67.088 15.967 1.00 11.63 26 GLU C CA 1
ATOM 3924 C C . GLU C 1 26 ? -42.938 -67.655 15.733 1.00 10.44 26 GLU C C 1
ATOM 3925 O O . GLU C 1 26 ? -42.415 -67.637 14.619 1.00 11.53 26 GLU C O 1
ATOM 3931 N N . GLY C 1 27 ? -42.325 -68.142 16.802 1.00 11.04 27 GLY C N 1
ATOM 3932 C CA . GLY C 1 27 ? -40.992 -68.685 16.705 1.00 11.26 27 GLY C CA 1
ATOM 3933 C C . GLY C 1 27 ? -40.765 -69.903 17.562 1.00 10.89 27 GLY C C 1
ATOM 3934 O O . GLY C 1 27 ? -41.435 -70.114 18.588 1.00 10.33 27 GLY C O 1
ATOM 3935 N N . GLU C 1 28 ? -39.810 -70.703 17.115 1.00 10.86 28 GLU C N 1
ATOM 3936 C CA . GLU C 1 28 ? -39.331 -71.839 17.890 1.00 11.08 28 GLU C CA 1
ATOM 3937 C C . GLU C 1 28 ? -37.849 -71.953 17.701 1.00 10.91 28 GLU C C 1
ATOM 3938 O O . GLU C 1 28 ? -37.329 -71.706 16.611 1.00 11.35 28 GLU C O 1
ATOM 3944 N N . GLY C 1 29 ? -37.143 -72.327 18.757 1.00 11.02 29 GLY C N 1
ATOM 3945 C CA . GLY C 1 29 ? -35.697 -72.469 18.633 1.00 11.77 29 GLY C CA 1
ATOM 3946 C C . GLY C 1 29 ? -35.083 -73.153 19.824 1.00 10.67 29 GLY C C 1
ATOM 3947 O O . GLY C 1 29 ? -35.754 -73.874 20.575 1.00 10.39 29 GLY C O 1
ATOM 3948 N N . GLU C 1 30 ? -33.791 -72.921 20.005 1.00 10.79 30 GLU C N 1
ATOM 3949 C CA . GLU C 1 30 ? -33.069 -73.544 21.086 1.00 11.77 30 GLU C CA 1
ATOM 3950 C C . GLU C 1 30 ? -31.787 -72.805 21.295 1.00 11.29 30 GLU C C 1
ATOM 3951 O O . GLU C 1 30 ? -31.379 -72.021 20.445 1.00 11.41 30 GLU C O 1
ATOM 3957 N N . GLY C 1 31 ? -31.156 -73.044 22.418 1.00 11.02 31 GLY C N 1
ATOM 3958 C CA . GLY C 1 31 ? -29.872 -72.427 22.682 1.00 11.03 31 GLY C CA 1
ATOM 3959 C C . GLY C 1 31 ? -29.149 -73.048 23.830 1.00 10.36 31 GLY C C 1
ATOM 3960 O O . GLY C 1 31 ? -29.612 -74.035 24.417 1.00 10.80 31 GLY C O 1
ATOM 3961 N N . LYS C 1 32 ? -28.014 -72.460 24.146 1.00 10.13 32 LYS C N 1
ATOM 3962 C CA . LYS C 1 32 ? -27.102 -72.908 25.171 1.00 10.34 32 LYS C CA 1
ATOM 3963 C C . LYS C 1 32 ? -26.910 -71.744 26.133 1.00 9.44 32 LYS C C 1
ATOM 3964 O O . LYS C 1 32 ? -26.107 -70.836 25.888 1.00 9.68 32 LYS C O 1
ATOM 3970 N N . PRO C 1 33 ? -27.669 -71.759 27.237 1.00 8.96 33 PRO C N 1
ATOM 3971 C CA . PRO C 1 33 ? -27.645 -70.597 28.135 1.00 9.44 33 PRO C CA 1
ATOM 3972 C C . PRO C 1 33 ? -26.269 -70.235 28.671 1.00 9.89 33 PRO C C 1
ATOM 3973 O O . PRO C 1 33 ? -25.961 -69.047 28.776 1.00 9.57 33 PRO C O 1
ATOM 3977 N N . TYR C 1 34 ? -25.446 -71.232 28.981 1.00 10.71 34 TYR C N 1
ATOM 3978 C CA . TYR C 1 34 ? -24.150 -70.973 29.606 1.00 10.76 34 TYR C CA 1
ATOM 3979 C C . TYR C 1 34 ? -23.075 -70.616 28.581 1.00 10.73 34 TYR C C 1
ATOM 3980 O O . TYR C 1 34 ? -22.008 -70.095 28.942 1.00 12.28 34 TYR C O 1
ATOM 3989 N N . GLU C 1 35 ? -23.343 -70.876 27.307 1.00 10.99 35 GLU C N 1
ATOM 3990 C CA . GLU C 1 35 ? -22.427 -70.486 26.234 1.00 12.34 35 GLU C CA 1
ATOM 3991 C C . GLU C 1 35 ? -22.860 -69.174 25.618 1.00 10.76 35 GLU C C 1
ATOM 3992 O O . GLU C 1 35 ? -22.103 -68.566 24.876 1.00 11.34 35 GLU C O 1
ATOM 3998 N N . GLY C 1 36 ? -24.067 -68.726 25.930 1.00 9.94 36 GLY C N 1
ATOM 3999 C CA . GLY C 1 36 ? -24.567 -67.451 25.405 1.00 9.68 36 GLY C CA 1
ATOM 4000 C C . GLY C 1 36 ? -24.973 -67.454 23.942 1.00 9.57 36 GLY C C 1
ATOM 4001 O O . GLY C 1 36 ? -24.838 -66.447 23.263 1.00 10.33 36 GLY C O 1
ATOM 4002 N N . THR C 1 37 ? -25.470 -68.591 23.441 1.00 8.79 37 THR C N 1
ATOM 4003 C CA . THR C 1 37 ? -25.837 -68.720 22.044 1.00 10.25 37 THR C CA 1
ATOM 4004 C C . THR C 1 37 ? -27.255 -69.203 21.915 1.00 9.86 37 THR C C 1
ATOM 4005 O O . THR C 1 37 ? -27.736 -69.932 22.771 1.00 9.63 37 THR C O 1
ATOM 4009 N N . GLN C 1 38 ? -27.888 -68.835 20.810 1.00 10.12 38 GLN C N 1
ATOM 4010 C CA . GLN C 1 38 ? -29.251 -69.225 20.553 1.00 11.09 38 GLN C CA 1
ATOM 4011 C C . GLN C 1 38 ? -29.612 -69.028 19.099 1.00 11.32 38 GLN C C 1
ATOM 4012 O O . GLN C 1 38 ? -29.093 -68.125 18.437 1.00 10.04 38 GLN C O 1
ATOM 4018 N N . THR C 1 39 ? -30.507 -69.889 18.612 1.00 11.00 39 THR C N 1
ATOM 4019 C CA . THR C 1 39 ? -31.000 -69.851 17.245 1.00 12.61 39 THR C CA 1
ATOM 4020 C C . THR C 1 39 ? -32.503 -70.044 17.269 1.00 12.74 39 THR C C 1
ATOM 4021 O O . THR C 1 39 ? -33.014 -70.857 18.028 1.00 13.88 39 THR C O 1
ATOM 4025 N N . MET C 1 40 ? -33.182 -69.324 16.391 1.00 13.00 40 MET C N 1
ATOM 4026 C CA A MET C 1 40 ? -34.619 -69.382 16.292 0.60 13.31 40 MET C CA 1
ATOM 4027 C CA B MET C 1 40 ? -34.651 -69.271 16.312 0.40 12.90 40 MET C CA 1
ATOM 4028 C C . MET C 1 40 ? -35.078 -69.377 14.857 1.00 12.74 40 MET C C 1
ATOM 4029 O O . MET C 1 40 ? -34.447 -68.778 13.998 1.00 11.79 40 MET C O 1
ATOM 4038 N N . ASN C 1 41 ? -36.181 -70.081 14.606 1.00 10.98 41 ASN C N 1
ATOM 4039 C CA . ASN C 1 41 ? -36.875 -70.035 13.325 1.00 11.91 41 ASN C CA 1
ATOM 4040 C C . ASN C 1 41 ? -38.171 -69.288 13.538 1.00 11.42 41 ASN C C 1
ATOM 4041 O O . ASN C 1 41 ? -38.942 -69.614 14.437 1.00 12.42 41 ASN C O 1
ATOM 4046 N N . LEU C 1 42 ? -38.391 -68.268 12.709 1.00 10.52 42 LEU C N 1
ATOM 4047 C CA . LEU C 1 42 ? -39.490 -67.332 12.869 1.00 10.57 42 LEU C CA 1
ATOM 4048 C C . LEU C 1 42 ? -40.385 -67.377 11.652 1.00 10.39 42 LEU C C 1
ATOM 4049 O O . LEU C 1 42 ? -39.885 -67.390 10.518 1.00 11.30 42 LEU C O 1
ATOM 4054 N N . LYS C 1 43 ? -41.698 -67.374 11.889 1.00 11.16 43 LYS C N 1
ATOM 4055 C CA . LYS C 1 43 ? -42.694 -67.440 10.823 1.00 11.74 43 LYS C CA 1
ATOM 4056 C C . LYS C 1 43 ? -43.696 -66.316 11.002 1.00 11.65 43 LYS C C 1
ATOM 4057 O O . LYS C 1 43 ? -44.280 -66.164 12.076 1.00 11.67 43 LYS C O 1
ATOM 4063 N N . VAL C 1 44 ? -43.922 -65.546 9.943 1.00 10.76 44 VAL C N 1
ATOM 4064 C CA . VAL C 1 44 ? -44.980 -64.532 9.968 1.00 12.50 44 VAL C CA 1
ATOM 4065 C C . VAL C 1 44 ? -46.331 -65.252 9.828 1.00 13.48 44 VAL C C 1
ATOM 4066 O O . VAL C 1 44 ? -46.554 -66.003 8.874 1.00 14.64 44 VAL C O 1
ATOM 4070 N N . LYS C 1 45 ? -47.217 -65.024 10.780 1.00 14.55 45 LYS C N 1
ATOM 4071 C CA . LYS C 1 45 ? -48.536 -65.659 10.780 1.00 15.31 45 LYS C CA 1
ATOM 4072 C C . LYS C 1 45 ? -49.669 -64.745 10.309 1.00 15.92 45 LYS C C 1
ATOM 4073 O O . LYS C 1 45 ? -50.670 -65.216 9.768 1.00 16.20 45 LYS C O 1
ATOM 4079 N N . GLU C 1 46 ? -49.529 -63.451 10.555 1.00 15.59 46 GLU C N 1
ATOM 4080 C CA . GLU C 1 46 ? -50.474 -62.447 10.105 1.00 16.19 46 GLU C CA 1
ATOM 4081 C C . GLU C 1 46 ? -49.686 -61.224 9.698 1.00 15.20 46 GLU C C 1
ATOM 4082 O O . GLU C 1 46 ? -48.642 -60.939 10.299 1.00 14.17 46 GLU C O 1
ATOM 4088 N N . GLY C 1 47 ? -50.183 -60.490 8.706 1.00 14.65 47 GLY C N 1
ATOM 4089 C CA . GLY C 1 47 ? -49.537 -59.250 8.253 1.00 15.24 47 GLY C CA 1
ATOM 4090 C C . GLY C 1 47 ? -48.526 -59.361 7.126 1.00 15.65 47 GLY C C 1
ATOM 4091 O O . GLY C 1 47 ? -47.903 -58.365 6.752 1.00 15.83 47 GLY C O 1
ATOM 4092 N N . ALA C 1 48 ? -48.385 -60.554 6.549 1.00 15.87 48 ALA C N 1
ATOM 4093 C CA . ALA C 1 48 ? -47.457 -60.761 5.461 1.00 16.80 48 ALA C CA 1
ATOM 4094 C C . ALA C 1 48 ? -47.993 -60.127 4.185 1.00 17.89 48 ALA C C 1
ATOM 4095 O O . ALA C 1 48 ? -49.213 -60.077 3.994 1.00 18.80 48 ALA C O 1
ATOM 4097 N N . PRO C 1 49 ? -47.103 -59.603 3.322 1.00 18.95 49 PRO C N 1
ATOM 4098 C CA . PRO C 1 49 ? -45.648 -59.443 3.493 1.00 18.71 49 PRO C CA 1
ATOM 4099 C C . PRO C 1 49 ? -45.373 -58.206 4.366 1.00 18.09 49 PRO C C 1
ATOM 4100 O O . PRO C 1 49 ? -45.976 -57.161 4.152 1.00 17.50 49 PRO C O 1
ATOM 4104 N N . LEU C 1 50 ? -44.486 -58.320 5.351 1.00 16.62 50 LEU C N 1
ATOM 4105 C CA . LEU C 1 50 ? -44.221 -57.184 6.237 1.00 16.00 50 LEU C CA 1
ATOM 4106 C C . LEU C 1 50 ? -43.654 -56.013 5.424 1.00 15.35 50 LEU C C 1
ATOM 4107 O O . LEU C 1 50 ? -42.732 -56.199 4.623 1.00 14.82 50 LEU C O 1
ATOM 4112 N N . PRO C 1 51 ? -44.197 -54.797 5.621 1.00 14.50 51 PRO C N 1
ATOM 4113 C CA . PRO C 1 51 ? -43.768 -53.663 4.796 1.00 14.82 51 PRO C CA 1
ATOM 4114 C C . PRO C 1 51 ? -42.591 -52.825 5.321 1.00 14.51 51 PRO C C 1
ATOM 4115 O O . PRO C 1 51 ? -42.325 -51.725 4.811 1.00 16.06 51 PRO C O 1
ATOM 4119 N N . PHE C 1 52 ? -41.892 -53.335 6.318 1.00 13.05 52 PHE C N 1
ATOM 4120 C CA . PHE C 1 52 ? -40.815 -52.622 6.976 1.00 12.14 52 PHE C CA 1
ATOM 4121 C C . PHE C 1 52 ? -39.614 -53.561 7.130 1.00 11.00 52 PHE C C 1
ATOM 4122 O O . PHE C 1 52 ? -39.765 -54.779 7.019 1.00 10.55 52 PHE C O 1
ATOM 4130 N N . ALA C 1 53 ? -38.440 -52.995 7.411 1.00 10.27 53 ALA C N 1
ATOM 4131 C CA . ALA C 1 53 ? -37.231 -53.780 7.628 1.00 10.00 53 ALA C CA 1
ATOM 4132 C C . ALA C 1 53 ? -37.392 -54.736 8.791 1.00 10.07 53 ALA C C 1
ATOM 4133 O O . ALA C 1 53 ? -37.590 -54.337 9.922 1.00 8.97 53 ALA C O 1
ATOM 4135 N N . TYR C 1 54 ? -37.219 -56.023 8.509 1.00 9.47 54 TYR C N 1
ATOM 4136 C CA . TYR C 1 54 ? -37.343 -57.061 9.542 1.00 9.43 54 TYR C CA 1
ATOM 4137 C C . TYR C 1 54 ? -36.346 -56.851 10.661 1.00 9.53 54 TYR C C 1
ATOM 4138 O O . TYR C 1 54 ? -36.621 -57.203 11.805 1.00 8.84 54 TYR C O 1
ATOM 4147 N N . ASP C 1 55 ? -35.187 -56.299 10.349 1.00 9.30 55 ASP C N 1
ATOM 4148 C CA . ASP C 1 55 ? -34.158 -56.097 11.366 1.00 9.73 55 ASP C CA 1
ATOM 4149 C C . ASP C 1 55 ? -34.655 -55.340 12.593 1.00 10.26 55 ASP C C 1
ATOM 4150 O O . ASP C 1 55 ? -34.149 -55.553 13.679 1.00 9.72 55 ASP C O 1
ATOM 4155 N N . ILE C 1 56 ? -35.630 -54.448 12.458 1.00 9.77 56 ILE C N 1
ATOM 4156 C CA . ILE C 1 56 ? -36.074 -53.747 13.658 1.00 9.82 56 ILE C CA 1
ATOM 4157 C C . ILE C 1 56 ? -36.704 -54.651 14.704 1.00 9.22 56 ILE C C 1
ATOM 4158 O O . ILE C 1 56 ? -36.747 -54.313 15.881 1.00 8.76 56 ILE C O 1
ATOM 4163 N N . LEU C 1 57 ? -37.166 -55.831 14.306 1.00 8.14 57 LEU C N 1
ATOM 4164 C CA . LEU C 1 57 ? -37.819 -56.744 15.241 1.00 8.48 57 LEU C CA 1
ATOM 4165 C C . LEU C 1 57 ? -36.842 -57.689 15.958 1.00 8.19 57 LEU C C 1
ATOM 4166 O O . LEU C 1 57 ? -37.201 -58.305 16.963 1.00 7.93 57 LEU C O 1
ATOM 4171 N N . THR C 1 58 ? -35.656 -57.882 15.389 1.00 7.82 58 THR C N 1
ATOM 4172 C CA . THR C 1 58 ? -34.907 -59.083 15.731 1.00 7.46 58 THR C CA 1
ATOM 4173 C C . THR C 1 58 ? -34.385 -59.115 17.176 1.00 7.59 58 THR C C 1
ATOM 4174 O O . THR C 1 58 ? -34.311 -60.173 17.795 1.00 7.50 58 THR C O 1
ATOM 4178 N N . THR C 1 59 ? -34.037 -57.957 17.714 1.00 7.30 59 THR C N 1
ATOM 4179 C CA . THR C 1 59 ? -33.608 -57.889 19.105 1.00 7.59 59 THR C CA 1
ATOM 4180 C C . THR C 1 59 ? -34.742 -58.088 20.117 1.00 7.68 59 THR C C 1
ATOM 4181 O O . THR C 1 59 ? -34.483 -58.338 21.276 1.00 7.87 59 THR C O 1
ATOM 4185 N N . ALA C 1 60 ? -35.991 -58.027 19.675 1.00 7.05 60 ALA C N 1
ATOM 4186 C CA . ALA C 1 60 ? -37.103 -58.367 20.544 1.00 7.83 60 ALA C CA 1
ATOM 4187 C C . ALA C 1 60 ? -37.238 -59.879 20.627 1.00 7.36 60 ALA C C 1
ATOM 4188 O O . ALA C 1 60 ? -37.702 -60.399 21.620 1.00 7.18 60 ALA C O 1
ATOM 4190 N N . PHE C 1 61 ? -36.841 -60.592 19.580 1.00 6.98 61 PHE C N 1
ATOM 4191 C CA . PHE C 1 61 ? -36.826 -62.068 19.593 1.00 7.67 61 PHE C CA 1
ATOM 4192 C C . PHE C 1 61 ? -35.652 -62.596 20.402 1.00 8.12 61 PHE C C 1
ATOM 4193 O O . PHE C 1 61 ? -35.731 -63.574 21.157 1.00 9.18 61 PHE C O 1
ATOM 4226 N N . ASN C 1 63 ? -33.667 -62.409 25.053 1.00 7.36 65 ASN C N 1
ATOM 4227 C CA . ASN C 1 63 ? -33.698 -63.149 26.342 1.00 7.49 65 ASN C CA 1
ATOM 4228 C C . ASN C 1 63 ? -32.280 -63.285 26.840 1.00 7.47 65 ASN C C 1
ATOM 4229 O O . ASN C 1 63 ? -31.537 -64.176 26.416 1.00 7.06 65 ASN C O 1
ATOM 4234 N N . ARG C 1 64 ? -31.922 -62.414 27.774 1.00 7.72 66 ARG C N 1
ATOM 4235 C CA . ARG C 1 64 ? -30.565 -62.405 28.319 1.00 7.84 66 ARG C CA 1
ATOM 4236 C C . ARG C 1 64 ? -30.185 -63.622 29.168 1.00 7.84 66 ARG C C 1
ATOM 4237 O O . ARG C 1 64 ? -29.051 -63.707 29.589 1.00 8.03 66 ARG C O 1
ATOM 4245 N N . VAL C 1 65 ? -31.089 -64.578 29.382 1.00 7.14 67 VAL C N 1
ATOM 4246 C CA . VAL C 1 65 ? -30.678 -65.919 29.868 1.00 8.09 67 VAL C CA 1
ATOM 4247 C C . VAL C 1 65 ? -29.572 -66.478 28.970 1.00 6.63 67 VAL C C 1
ATOM 4248 O O . VAL C 1 65 ? -28.635 -67.105 29.476 1.00 8.25 67 VAL C O 1
ATOM 4252 N N . PHE C 1 66 ? -29.651 -66.241 27.652 1.00 7.85 68 PHE C N 1
ATOM 4253 C CA . PHE C 1 66 ? -28.643 -66.722 26.710 1.00 8.26 68 PHE C CA 1
ATOM 4254 C C . PHE C 1 66 ? -27.522 -65.687 26.620 1.00 8.40 68 PHE C C 1
ATOM 4255 O O . PHE C 1 66 ? -27.330 -64.996 25.630 1.00 8.16 68 PHE C O 1
ATOM 4263 N N . THR C 1 67 ? -26.782 -65.617 27.720 1.00 8.25 69 THR C N 1
ATOM 4264 C CA . THR C 1 67 ? -25.592 -64.774 27.845 1.00 8.14 69 THR C CA 1
ATOM 4265 C C . THR C 1 67 ? -24.574 -65.529 28.662 1.00 9.19 69 THR C C 1
ATOM 4266 O O . THR C 1 67 ? -24.917 -66.046 29.706 1.00 8.69 69 THR C O 1
ATOM 4270 N N . LYS C 1 68 ? -23.340 -65.627 28.194 1.00 7.74 70 LYS C N 1
ATOM 4271 C CA . LYS C 1 68 ? -22.276 -66.211 29.018 1.00 9.49 70 LYS C CA 1
ATOM 4272 C C . LYS C 1 68 ? -21.849 -65.232 30.095 1.00 9.80 70 LYS C C 1
ATOM 4273 O O . LYS C 1 68 ? -21.299 -64.183 29.772 1.00 9.83 70 LYS C O 1
ATOM 4279 N N . TYR C 1 69 ? -22.141 -65.567 31.353 1.00 10.09 71 TYR C N 1
ATOM 4280 C CA . TYR C 1 69 ? -21.788 -64.752 32.528 1.00 10.01 71 TYR C CA 1
ATOM 4281 C C . TYR C 1 69 ? -20.611 -65.380 33.264 1.00 10.98 71 TYR C C 1
ATOM 4282 O O . TYR C 1 69 ? -20.667 -66.561 33.666 1.00 11.87 71 TYR C O 1
ATOM 4291 N N . PRO C 1 70 ? -19.543 -64.603 33.493 1.00 10.20 72 PRO C N 1
ATOM 4292 C CA . PRO C 1 70 ? -18.469 -65.059 34.378 1.00 11.96 72 PRO C CA 1
ATOM 4293 C C . PRO C 1 70 ? -18.985 -65.225 35.795 1.00 12.61 72 PRO C C 1
ATOM 4294 O O . PRO C 1 70 ? -19.937 -64.569 36.197 1.00 12.93 72 PRO C O 1
ATOM 4298 N N . LYS C 1 71 ? -18.317 -66.081 36.556 1.00 14.98 73 LYS C N 1
ATOM 4299 C CA . LYS C 1 71 ? -18.716 -66.339 37.936 1.00 16.52 73 LYS C CA 1
ATOM 4300 C C . LYS C 1 71 ? -18.666 -65.076 38.815 1.00 15.89 73 LYS C C 1
ATOM 4301 O O . LYS C 1 71 ? -19.421 -64.985 39.770 1.00 17.01 73 LYS C O 1
ATOM 4307 N N . ASP C 1 72 ? -17.804 -64.112 38.496 1.00 15.73 74 ASP C N 1
ATOM 4308 C CA . ASP C 1 72 ? -17.674 -62.869 39.280 1.00 16.27 74 ASP C CA 1
ATOM 4309 C C . ASP C 1 72 ? -18.616 -61.700 38.896 1.00 14.52 74 ASP C C 1
ATOM 4310 O O . ASP C 1 72 ? -18.456 -60.568 39.380 1.00 14.98 74 ASP C O 1
ATOM 4315 N N . ILE C 1 73 ? -19.598 -61.981 38.037 1.00 11.40 75 ILE C N 1
ATOM 4316 C CA . ILE C 1 73 ? -20.717 -61.065 37.805 1.00 10.26 75 ILE C CA 1
ATOM 4317 C C . ILE C 1 73 ? -22.014 -61.807 38.083 1.00 9.31 75 ILE C C 1
ATOM 4318 O O . ILE C 1 73 ? -22.330 -62.801 37.398 1.00 9.89 75 ILE C O 1
ATOM 4323 N N . PRO C 1 74 ? -22.774 -61.356 39.085 1.00 9.34 76 PRO C N 1
ATOM 4324 C CA . PRO C 1 74 ? -24.067 -62.001 39.286 1.00 8.36 76 PRO C CA 1
ATOM 4325 C C . PRO C 1 74 ? -24.914 -61.952 38.031 1.00 8.73 76 PRO C C 1
ATOM 4326 O O . PRO C 1 74 ? -24.960 -60.921 37.359 1.00 8.97 76 PRO C O 1
ATOM 4330 N N . ASP C 1 75 ? -25.579 -63.072 37.745 1.00 7.26 77 ASP C N 1
ATOM 4331 C CA . ASP C 1 75 ? -26.352 -63.284 36.543 1.00 6.98 77 ASP C CA 1
ATOM 4332 C C . ASP C 1 75 ? -27.814 -63.067 36.876 1.00 6.77 77 ASP C C 1
ATOM 4333 O O . ASP C 1 75 ? -28.478 -63.949 37.407 1.00 8.17 77 ASP C O 1
ATOM 4338 N N . TYR C 1 76 ? -28.280 -61.843 36.654 1.00 6.74 78 TYR C N 1
ATOM 4339 C CA . TYR C 1 76 ? -29.630 -61.431 37.003 1.00 7.55 78 TYR C CA 1
ATOM 4340 C C . TYR C 1 76 ? -30.661 -62.361 36.384 1.00 7.19 78 TYR C C 1
ATOM 4341 O O . TYR C 1 76 ? -31.690 -62.670 36.984 1.00 8.54 78 TYR C O 1
ATOM 4350 N N . PHE C 1 77 ? -30.369 -62.817 35.180 1.00 7.26 79 PHE C N 1
ATOM 4351 C CA . PHE C 1 77 ? -31.352 -63.491 34.346 1.00 7.51 79 PHE C CA 1
ATOM 4352 C C . PHE C 1 77 ? -31.493 -64.932 34.721 1.00 7.52 79 PHE C C 1
ATOM 4353 O O . PHE C 1 77 ? -32.613 -65.395 34.966 1.00 9.01 79 PHE C O 1
ATOM 4361 N N . LYS C 1 78 ? -30.382 -65.642 34.827 1.00 8.21 80 LYS C N 1
ATOM 4362 C CA . LYS C 1 78 ? -30.466 -67.044 35.226 1.00 8.23 80 LYS C CA 1
ATOM 4363 C C . LYS C 1 78 ? -30.970 -67.190 36.665 1.00 8.94 80 LYS C C 1
ATOM 4364 O O . LYS C 1 78 ? -31.739 -68.103 36.945 1.00 10.56 80 LYS C O 1
ATOM 4370 N N . GLN C 1 79 ? -30.588 -66.275 37.552 1.00 8.84 81 GLN C N 1
ATOM 4371 C CA . GLN C 1 79 ? -31.080 -66.290 38.929 1.00 9.31 81 GLN C CA 1
ATOM 4372 C C . GLN C 1 79 ? -32.597 -66.117 39.019 1.00 9.74 81 GLN C C 1
ATOM 4373 O O . GLN C 1 79 ? -33.218 -66.526 39.998 1.00 10.55 81 GLN C O 1
ATOM 4379 N N . SER C 1 80 ? -33.210 -65.500 38.003 1.00 9.72 82 SER C N 1
ATOM 4380 C CA . SER C 1 80 ? -34.633 -65.176 38.102 1.00 10.37 82 SER C CA 1
ATOM 4381 C C . SER C 1 80 ? -35.529 -66.398 37.949 1.00 10.47 82 SER C C 1
ATOM 4382 O O . SER C 1 80 ? -36.706 -66.337 38.308 1.00 11.25 82 SER C O 1
ATOM 4385 N N . PHE C 1 81 ? -34.980 -67.496 37.443 1.00 10.46 83 PHE C N 1
ATOM 4386 C CA . PHE C 1 81 ? -35.771 -68.706 37.262 1.00 10.80 83 PHE C CA 1
ATOM 4387 C C . PHE C 1 81 ? -35.762 -69.561 38.535 1.00 12.13 83 PHE C C 1
ATOM 4388 O O . PHE C 1 81 ? -34.803 -69.486 39.305 1.00 12.77 83 PHE C O 1
ATOM 4396 N N . PRO C 1 82 ? -36.840 -70.344 38.782 1.00 12.76 84 PRO C N 1
ATOM 4397 C CA . PRO C 1 82 ? -37.923 -70.682 37.849 1.00 12.81 84 PRO C CA 1
ATOM 4398 C C . PRO C 1 82 ? -39.016 -69.635 37.618 1.00 12.70 84 PRO C C 1
ATOM 4399 O O . PRO C 1 82 ? -39.762 -69.760 36.647 1.00 12.82 84 PRO C O 1
ATOM 4403 N N . GLU C 1 83 ? -39.115 -68.605 38.450 1.00 12.18 85 GLU C N 1
ATOM 4404 C CA . GLU C 1 83 ? -40.242 -67.674 38.365 1.00 13.38 85 GLU C CA 1
ATOM 4405 C C . GLU C 1 83 ? -40.162 -66.816 37.089 1.00 12.51 85 GLU C C 1
ATOM 4406 O O . GLU C 1 83 ? -41.182 -66.486 36.510 1.00 14.05 85 GLU C O 1
ATOM 4412 N N . GLY C 1 84 ? -38.942 -66.473 36.673 1.00 11.70 86 GLY C N 1
ATOM 4413 C CA . GLY C 1 84 ? -38.675 -65.760 35.422 1.00 11.02 86 GLY C CA 1
ATOM 4414 C C . GLY C 1 84 ? -38.625 -64.257 35.592 1.00 10.04 86 GLY C C 1
ATOM 4415 O O . GLY C 1 84 ? -38.430 -63.737 36.671 1.00 9.08 86 GLY C O 1
ATOM 4416 N N . TYR C 1 85 ? -38.751 -63.560 34.474 1.00 8.72 87 TYR C N 1
ATOM 4417 C CA . TYR C 1 85 ? -38.573 -62.123 34.435 1.00 8.74 87 TYR C CA 1
ATOM 4418 C C . TYR C 1 85 ? -39.287 -61.555 33.230 1.00 8.50 87 TYR C C 1
ATOM 4419 O O . TYR C 1 85 ? -39.705 -62.277 32.321 1.00 9.06 87 TYR C O 1
ATOM 4428 N N . SER C 1 86 ? -39.419 -60.235 33.237 1.00 8.26 88 SER C N 1
ATOM 4429 C CA A SER C 1 86 ? -39.968 -59.517 32.100 0.60 8.46 88 SER C CA 1
ATOM 4430 C CA B SER C 1 86 ? -39.970 -59.506 32.113 0.40 8.59 88 SER C CA 1
ATOM 4431 C C . SER C 1 86 ? -38.997 -58.402 31.724 1.00 7.98 88 SER C C 1
ATOM 4432 O O . SER C 1 86 ? -38.153 -57.996 32.531 1.00 8.60 88 SER C O 1
ATOM 4437 N N . TRP C 1 87 ? -39.120 -57.912 30.507 1.00 6.79 89 TRP C N 1
ATOM 4438 C CA . TRP C 1 87 ? -38.354 -56.730 30.122 1.00 7.02 89 TRP C CA 1
ATOM 4439 C C . TRP C 1 87 ? -39.227 -55.766 29.342 1.00 7.08 89 TRP C C 1
ATOM 4440 O O . TRP C 1 87 ? -40.271 -56.140 28.766 1.00 7.39 89 TRP C O 1
ATOM 4451 N N . GLU C 1 88 ? -38.796 -54.502 29.375 1.00 7.17 90 GLU C N 1
ATOM 4452 C CA . GLU C 1 88 ? -39.455 -53.385 28.708 1.00 7.46 90 GLU C CA 1
ATOM 4453 C C . GLU C 1 88 ? -38.376 -52.597 28.013 1.00 6.72 90 GLU C C 1
ATOM 4454 O O . GLU C 1 88 ? -37.302 -52.415 28.560 1.00 7.04 90 GLU C O 1
ATOM 4460 N N . ARG C 1 89 ? -38.651 -52.142 26.801 1.00 6.21 91 ARG C N 1
ATOM 4461 C CA . ARG C 1 89 ? -37.606 -51.502 26.019 1.00 6.23 91 ARG C CA 1
ATOM 4462 C C . ARG C 1 89 ? -38.147 -50.360 25.167 1.00 6.42 91 ARG C C 1
ATOM 4463 O O . ARG C 1 89 ? -39.220 -50.485 24.567 1.00 6.23 91 ARG C O 1
ATOM 4471 N N . SER C 1 90 ? -37.389 -49.275 25.109 1.00 6.09 92 SER C N 1
ATOM 4472 C CA . SER C 1 90 ? -37.592 -48.255 24.078 1.00 6.12 92 SER C CA 1
ATOM 4473 C C . SER C 1 90 ? -36.421 -48.276 23.114 1.00 6.18 92 SER C C 1
ATOM 4474 O O . SER C 1 90 ? -35.280 -48.488 23.504 1.00 6.51 92 SER C O 1
ATOM 4477 N N . MET C 1 91 ? -36.748 -48.054 21.852 1.00 6.86 93 MET C N 1
ATOM 4478 C CA . MET C 1 91 ? -35.804 -47.979 20.766 1.00 6.40 93 MET C CA 1
ATOM 4479 C C . MET C 1 91 ? -36.008 -46.630 20.085 1.00 6.97 93 MET C C 1
ATOM 4480 O O . MET C 1 91 ? -37.014 -46.413 19.406 1.00 8.04 93 MET C O 1
ATOM 4485 N N . THR C 1 92 ? -35.037 -45.745 20.230 1.00 7.14 94 THR C N 1
ATOM 4486 C CA . THR C 1 92 ? -35.161 -44.398 19.724 1.00 7.90 94 THR C CA 1
ATOM 4487 C C . THR C 1 92 ? -34.228 -44.236 18.529 1.00 7.33 94 THR C C 1
ATOM 4488 O O . THR C 1 92 ? -32.998 -44.204 18.682 1.00 6.74 94 THR C O 1
ATOM 4492 N N . PHE C 1 93 ? -34.800 -44.162 17.342 1.00 8.58 95 PHE C N 1
ATOM 4493 C CA . PHE C 1 93 ? -34.021 -44.050 16.110 1.00 8.13 95 PHE C CA 1
ATOM 4494 C C . PHE C 1 93 ? -33.702 -42.587 15.794 1.00 9.07 95 PHE C C 1
ATOM 4495 O O . PHE C 1 93 ? -34.432 -41.659 16.197 1.00 9.40 95 PHE C O 1
ATOM 4503 N N . GLU C 1 94 ? -32.619 -42.390 15.046 1.00 9.17 96 GLU C N 1
ATOM 4504 C CA . GLU C 1 94 ? -32.095 -41.058 14.864 1.00 9.98 96 GLU C CA 1
ATOM 4505 C C . GLU C 1 94 ? -32.964 -40.170 13.987 1.00 10.69 96 GLU C C 1
ATOM 4506 O O . GLU C 1 94 ? -32.754 -38.954 13.975 1.00 12.41 96 GLU C O 1
ATOM 4512 N N . ASP C 1 95 ? -33.880 -40.775 13.228 1.00 10.17 97 ASP C N 1
ATOM 4513 C CA . ASP C 1 95 ? -34.786 -40.030 12.317 1.00 10.60 97 ASP C CA 1
ATOM 4514 C C . ASP C 1 95 ? -36.202 -39.854 12.855 1.00 11.62 97 ASP C C 1
ATOM 4515 O O . ASP C 1 95 ? -37.105 -39.516 12.109 1.00 12.48 97 ASP C O 1
ATOM 4520 N N . GLY C 1 96 ? -36.377 -40.132 14.138 1.00 11.57 98 GLY C N 1
ATOM 4521 C CA . GLY C 1 96 ? -37.634 -39.910 14.827 1.00 10.76 98 GLY C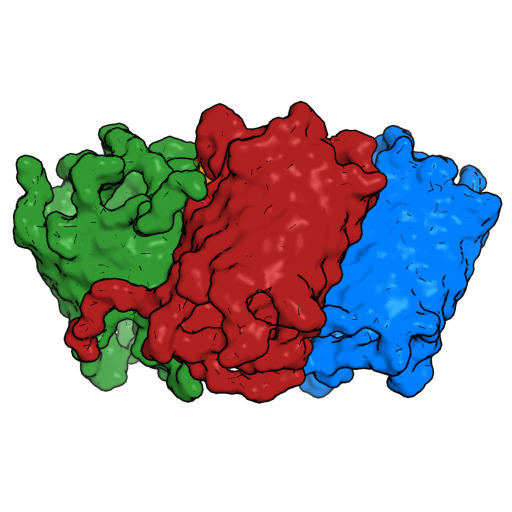 CA 1
ATOM 4522 C C . GLY C 1 96 ? -38.493 -41.133 15.042 1.00 10.20 98 GLY C C 1
ATOM 4523 O O . GLY C 1 96 ? -39.435 -41.090 15.812 1.00 11.16 98 GLY C O 1
ATOM 4524 N N . GLY C 1 97 ? -38.178 -42.238 14.386 1.00 9.40 99 GLY C N 1
ATOM 4525 C CA . GLY C 1 97 ? -38.916 -43.478 14.641 1.00 9.75 99 GLY C CA 1
ATOM 4526 C C . GLY C 1 97 ? -38.678 -43.899 16.074 1.00 8.82 99 GLY C C 1
ATOM 4527 O O . GLY C 1 97 ? -37.579 -43.739 16.615 1.00 8.72 99 GLY C O 1
ATOM 4528 N N . ILE C 1 98 ? -39.730 -44.400 16.709 1.00 8.86 100 ILE C N 1
ATOM 4529 C CA . ILE C 1 98 ? -39.649 -44.888 18.083 1.00 8.99 100 ILE C CA 1
ATOM 4530 C C . ILE C 1 98 ? -40.389 -46.215 18.171 1.00 7.81 100 ILE C C 1
ATOM 4531 O O . ILE C 1 98 ? -41.509 -46.331 17.689 1.00 8.12 100 ILE C O 1
ATOM 4536 N N . CYS C 1 99 ? -39.779 -47.206 18.804 1.00 7.12 101 CYS C N 1
ATOM 4537 C CA . CYS C 1 99 ? -40.463 -48.444 19.107 1.00 8.31 101 CYS C CA 1
ATOM 4538 C C . CYS C 1 99 ? -40.453 -48.661 20.591 1.00 8.35 101 CYS C C 1
ATOM 4539 O O . CYS C 1 99 ? -39.507 -48.278 21.303 1.00 8.87 101 CYS C O 1
ATOM 4542 N N . THR C 1 100 ? -41.532 -49.274 21.070 1.00 8.02 102 THR C N 1
ATOM 4543 C CA . THR C 1 100 ? -41.588 -49.864 22.390 1.00 8.79 102 THR C CA 1
ATOM 4544 C C . THR C 1 100 ? -41.770 -51.360 22.210 1.00 9.14 102 THR C C 1
ATOM 4545 O O . THR C 1 100 ? -42.417 -51.834 21.277 1.00 10.03 102 THR C O 1
ATOM 4549 N N . ALA C 1 101 ? -41.192 -52.119 23.111 1.00 9.02 103 ALA C N 1
ATOM 4550 C CA . ALA C 1 101 ? -41.389 -53.554 23.129 1.00 8.56 103 ALA C CA 1
ATOM 4551 C C . ALA C 1 101 ? -41.397 -54.039 24.566 1.00 8.28 103 ALA C C 1
ATOM 4552 O O . ALA C 1 101 ? -40.727 -53.498 25.443 1.00 9.07 103 ALA C O 1
ATOM 4554 N N . THR C 1 102 ? -42.173 -55.074 24.817 1.00 8.76 104 THR C N 1
ATOM 4555 C CA . THR C 1 102 ? -42.209 -55.714 26.107 1.00 9.16 104 THR C CA 1
ATOM 4556 C C . THR C 1 102 ? -42.208 -57.210 25.897 1.00 9.04 104 THR C C 1
ATOM 4557 O O . THR C 1 102 ? -42.761 -57.719 24.893 1.00 9.18 104 THR C O 1
ATOM 4561 N N . SER C 1 103 ? -41.637 -57.917 26.863 1.00 8.49 105 SER C N 1
ATOM 4562 C CA . SER C 1 103 ? -41.621 -59.375 26.802 1.00 8.43 105 SER C CA 1
ATOM 4563 C C . SER C 1 103 ? -41.749 -59.950 28.191 1.00 9.14 105 SER C C 1
ATOM 4564 O O . SER C 1 103 ? -41.110 -59.472 29.128 1.00 9.32 105 SER C O 1
ATOM 4567 N N . ASP C 1 104 ? -42.576 -60.984 28.314 1.00 9.27 106 ASP C N 1
ATOM 4568 C CA . ASP C 1 104 ? -42.710 -61.777 29.531 1.00 10.46 106 ASP C CA 1
ATOM 4569 C C . ASP C 1 104 ? -42.120 -63.151 29.258 1.00 10.38 106 ASP C C 1
ATOM 4570 O O . ASP C 1 104 ? -42.532 -63.826 28.314 1.00 10.96 106 ASP C O 1
ATOM 4575 N N . ILE C 1 105 ? -41.147 -63.535 30.058 1.00 10.44 107 ILE C N 1
ATOM 4576 C CA . ILE C 1 105 ? -40.396 -64.757 29.807 1.00 10.90 107 ILE C CA 1
ATOM 4577 C C . ILE C 1 105 ? -40.643 -65.749 30.928 1.00 11.20 107 ILE C C 1
ATOM 4578 O O . ILE C 1 105 ? -40.319 -65.522 32.092 1.00 10.87 107 ILE C O 1
ATOM 4583 N N . THR C 1 106 ? -41.241 -66.864 30.559 1.00 10.82 108 THR C N 1
ATOM 4584 C CA . THR C 1 106 ? -41.521 -67.937 31.504 1.00 11.98 108 THR C CA 1
ATOM 4585 C C . THR C 1 106 ? -40.795 -69.201 31.088 1.00 11.57 108 THR C C 1
ATOM 4586 O O . THR C 1 106 ? -40.245 -69.291 29.972 1.00 11.89 108 THR C O 1
ATOM 4590 N N . LEU C 1 107 ? -40.753 -70.168 32.005 1.00 12.07 109 LEU C N 1
ATOM 4591 C CA . LEU C 1 107 ? -40.088 -71.433 31.735 1.00 11.78 109 LEU C CA 1
ATOM 4592 C C . LEU C 1 107 ? -41.023 -72.571 32.124 1.00 12.47 109 LEU C C 1
ATOM 4593 O O . LEU C 1 107 ? -41.556 -72.586 33.217 1.00 12.14 109 LEU C O 1
ATOM 4598 N N . GLU C 1 108 ? -41.196 -73.503 31.196 1.00 11.67 110 GLU C N 1
ATOM 4599 C CA . GLU C 1 108 ? -41.962 -74.727 31.466 1.00 13.24 110 GLU C CA 1
ATOM 4600 C C . GLU C 1 108 ? -41.106 -75.893 31.015 1.00 12.76 110 GLU C C 1
ATOM 4601 O O . GLU C 1 108 ? -40.825 -76.024 29.826 1.00 12.35 110 GLU C O 1
ATOM 4607 N N . GLY C 1 109 ? -40.676 -76.731 31.948 1.00 14.52 111 GLY C N 1
ATOM 4608 C CA . GLY C 1 109 ? -39.844 -77.864 31.586 1.00 14.91 111 GLY C CA 1
ATOM 4609 C C . GLY C 1 109 ? -38.511 -77.334 31.065 1.00 15.27 111 GLY C C 1
ATOM 4610 O O . GLY C 1 109 ? -37.856 -76.511 31.716 1.00 16.87 111 GLY C O 1
ATOM 4611 N N . ASP C 1 110 ? -38.139 -77.772 29.862 1.00 15.63 112 ASP C N 1
ATOM 4612 C CA . ASP C 1 110 ? -36.884 -77.363 29.249 1.00 16.52 112 ASP C CA 1
ATOM 4613 C C . ASP C 1 110 ? -37.086 -76.257 28.216 1.00 15.17 112 ASP C C 1
ATOM 4614 O O . ASP C 1 110 ? -36.194 -76.027 27.406 1.00 15.44 112 ASP C O 1
ATOM 4619 N N . CYS C 1 111 ? -38.226 -75.565 28.281 1.00 13.60 113 CYS C N 1
ATOM 4620 C CA . CYS C 1 111 ? -38.611 -74.631 27.231 1.00 13.15 113 CYS C CA 1
ATOM 4621 C C . CYS C 1 111 ? -39.032 -73.284 27.770 1.00 12.24 113 CYS C C 1
ATOM 4622 O O . CYS C 1 111 ? -39.967 -73.162 28.574 1.00 12.31 113 CYS C O 1
ATOM 4625 N N . PHE C 1 112 ? -38.357 -72.255 27.277 1.00 11.66 114 PHE C N 1
ATOM 4626 C CA . PHE C 1 112 ? -38.761 -70.891 27.588 1.00 11.37 114 PHE C CA 1
ATOM 4627 C C . PHE C 1 112 ? -39.879 -70.472 26.659 1.00 11.57 114 PHE C C 1
ATOM 4628 O O . PHE C 1 112 ? -39.895 -70.851 25.491 1.00 13.55 114 PHE C O 1
ATOM 4636 N N . PHE C 1 113 ? -40.794 -69.664 27.173 1.00 12.31 115 PHE C N 1
ATOM 4637 C CA . PHE C 1 113 ? -41.870 -69.086 26.384 1.00 12.30 115 PHE C CA 1
ATOM 4638 C C . PHE C 1 113 ? -41.782 -67.560 26.470 1.00 11.77 115 PHE C C 1
ATOM 4639 O O . PHE C 1 113 ? -41.737 -67.029 27.576 1.00 11.03 115 PHE C O 1
ATOM 4647 N N . TYR C 1 114 ? -41.732 -66.879 25.326 1.00 11.27 116 TYR C N 1
ATOM 4648 C CA . TYR C 1 114 ? -41.736 -65.413 25.304 1.00 11.68 116 TYR C CA 1
ATOM 4649 C C . TYR C 1 114 ? -43.065 -64.924 24.761 1.00 11.68 116 TYR C C 1
ATOM 4650 O O . TYR C 1 114 ? -43.463 -65.297 23.658 1.00 13.93 116 TYR C O 1
ATOM 4659 N N . GLU C 1 115 ? -43.713 -64.030 25.497 1.00 10.67 117 GLU C N 1
ATOM 4660 C CA . GLU C 1 115 ? -44.914 -63.354 25.019 1.00 11.32 117 GLU C CA 1
ATOM 4661 C C . GLU C 1 115 ? -44.490 -61.900 24.781 1.00 10.04 117 GLU C C 1
ATOM 4662 O O . GLU C 1 115 ? -44.180 -61.197 25.736 1.00 9.49 117 GLU C O 1
ATOM 4668 N N . ILE C 1 116 ? -44.458 -61.494 23.516 1.00 8.32 118 ILE C N 1
ATOM 4669 C CA . ILE C 1 116 ? -43.835 -60.229 23.110 1.00 7.95 118 ILE C CA 1
ATOM 4670 C C . ILE C 1 116 ? -44.860 -59.307 22.480 1.00 8.32 118 ILE C C 1
ATOM 4671 O O . ILE C 1 116 ? -45.658 -59.710 21.655 1.00 9.06 118 ILE C O 1
ATOM 4676 N N . ARG C 1 117 ? -44.779 -58.027 22.822 1.00 8.32 119 ARG C N 1
ATOM 4677 C CA . ARG C 1 117 ? -45.545 -56.973 22.169 1.00 8.90 119 ARG C CA 1
ATOM 4678 C C . ARG C 1 117 ? -44.571 -55.939 21.613 1.00 8.54 119 ARG C C 1
ATOM 4679 O O . ARG C 1 117 ? -43.599 -55.568 22.276 1.00 9.44 119 ARG C O 1
ATOM 4687 N N . PHE C 1 118 ? -44.816 -55.498 20.386 1.00 8.78 120 PHE C N 1
ATOM 4688 C CA . PHE C 1 118 ? -43.909 -54.600 19.683 1.00 8.58 120 PHE C CA 1
ATOM 4689 C C . PHE C 1 118 ? -44.700 -53.535 18.979 1.00 8.46 120 PHE C C 1
ATOM 4690 O O . PHE C 1 118 ? -45.611 -53.844 18.218 1.00 9.44 120 PHE C O 1
ATOM 4698 N N . ASP C 1 119 ? -44.364 -52.267 19.210 1.00 8.11 121 ASP C N 1
ATOM 4699 C CA . ASP C 1 119 ? -45.011 -51.158 18.514 1.00 9.01 121 ASP C CA 1
ATOM 4700 C C . ASP C 1 119 ? -44.049 -50.084 18.048 1.00 8.94 121 ASP C C 1
ATOM 4701 O O . ASP C 1 119 ? -43.244 -49.603 18.826 1.00 11.04 121 ASP C O 1
ATOM 4706 N N . GLY C 1 120 ? -44.112 -49.757 16.763 1.00 9.12 122 GLY C N 1
ATOM 4707 C CA . GLY C 1 120 ? -43.208 -48.773 16.158 1.00 8.58 122 GLY C CA 1
ATOM 4708 C C . GLY C 1 120 ? -44.009 -47.673 15.506 1.00 7.83 122 GLY C C 1
ATOM 4709 O O . GLY C 1 120 ? -44.955 -47.924 14.762 1.00 8.98 122 GLY C O 1
ATOM 4710 N N . VAL C 1 121 ? -43.652 -46.429 15.796 1.00 7.76 123 VAL C N 1
ATOM 4711 C CA . VAL C 1 121 ? -44.345 -45.243 15.297 1.00 8.28 123 VAL C CA 1
ATOM 4712 C C . VAL C 1 121 ? -43.379 -44.222 14.720 1.00 8.02 123 VAL C C 1
ATOM 4713 O O . VAL C 1 121 ? -42.185 -44.197 15.054 1.00 8.17 123 VAL C O 1
ATOM 4717 N N . ASN C 1 122 ? -43.925 -43.367 13.861 1.00 8.03 124 ASN C N 1
ATOM 4718 C CA . ASN C 1 122 ? -43.230 -42.196 13.348 1.00 7.73 124 ASN C CA 1
ATOM 4719 C C . ASN C 1 122 ? -41.990 -42.514 12.513 1.00 8.19 124 ASN C C 1
ATOM 4720 O O . ASN C 1 122 ? -41.052 -41.710 12.428 1.00 9.17 124 ASN C O 1
ATOM 4725 N N . PHE C 1 123 ? -41.990 -43.649 11.816 1.00 8.44 125 PHE C N 1
ATOM 4726 C CA . PHE C 1 123 ? -40.890 -43.906 10.869 1.00 9.27 125 PHE C CA 1
ATOM 4727 C C . PHE C 1 123 ? -41.133 -43.112 9.608 1.00 9.14 125 PHE C C 1
ATOM 4728 O O . PHE C 1 123 ? -42.206 -43.191 9.020 1.00 9.38 125 PHE C O 1
ATOM 4736 N N . PRO C 1 124 ? -40.138 -42.341 9.162 1.00 9.18 126 PRO C N 1
ATOM 4737 C CA . PRO C 1 124 ? -40.328 -41.609 7.907 1.00 10.01 126 PRO C CA 1
ATOM 4738 C C . PRO C 1 124 ? -40.635 -42.553 6.740 1.00 11.02 126 PRO C C 1
ATOM 4739 O O . PRO C 1 124 ? -40.007 -43.591 6.602 1.00 10.15 126 PRO C O 1
ATOM 4743 N N . PRO C 1 125 ? -41.575 -42.179 5.862 1.00 11.77 127 PRO C N 1
ATOM 4744 C CA . PRO C 1 125 ? -41.963 -43.128 4.804 1.00 13.04 127 PRO C CA 1
ATOM 4745 C C . PRO C 1 125 ? -40.852 -43.431 3.805 1.00 12.80 127 PRO C C 1
ATOM 4746 O O . PRO C 1 125 ? -40.857 -44.501 3.234 1.00 13.23 127 PRO C O 1
ATOM 4750 N N . ASN C 1 126 ? -39.905 -42.525 3.606 1.00 12.99 128 ASN C N 1
ATOM 4751 C CA . ASN C 1 126 ? -38.798 -42.767 2.704 1.00 14.45 128 ASN C CA 1
ATOM 4752 C C . ASN C 1 126 ? -37.491 -43.092 3.431 1.00 13.77 128 ASN C C 1
ATOM 4753 O O . ASN C 1 126 ? -36.411 -43.078 2.834 1.00 15.02 128 ASN C O 1
ATOM 4758 N N . GLY C 1 127 ? -37.600 -43.407 4.723 1.00 11.85 129 GLY C N 1
ATOM 4759 C CA . GLY C 1 127 ? -36.451 -43.803 5.520 1.00 12.06 129 GLY C CA 1
ATOM 4760 C C . GLY C 1 127 ? -36.056 -45.260 5.342 1.00 11.24 129 GLY C C 1
ATOM 4761 O O . GLY C 1 127 ? -36.763 -46.019 4.690 1.00 11.85 129 GLY C O 1
ATOM 4762 N N . PRO C 1 128 ? -34.928 -45.650 5.944 1.00 11.30 130 PRO C N 1
ATOM 4763 C CA . PRO C 1 128 ? -34.383 -46.990 5.701 1.00 10.21 130 PRO C CA 1
ATOM 4764 C C . PRO C 1 128 ? -35.227 -48.133 6.255 1.00 10.18 130 PRO C C 1
ATOM 4765 O O . PRO C 1 128 ? -35.148 -49.245 5.747 1.00 10.26 130 PRO C O 1
ATOM 4769 N N . VAL C 1 129 ? -36.043 -47.865 7.270 1.00 9.52 131 VAL C N 1
ATOM 4770 C CA . VAL C 1 129 ? -36.934 -48.882 7.809 1.00 9.83 131 VAL C CA 1
ATOM 4771 C C . VAL C 1 129 ? -38.106 -49.166 6.858 1.00 9.82 131 VAL C C 1
ATOM 4772 O O . VAL C 1 129 ? -38.320 -50.295 6.447 1.00 10.62 131 VAL C O 1
ATOM 4776 N N . MET C 1 130 ? -38.856 -48.149 6.472 1.00 9.89 132 MET C N 1
ATOM 4777 C CA . MET C 1 130 ? -39.975 -48.370 5.574 1.00 11.17 132 MET C CA 1
ATOM 4778 C C . MET C 1 130 ? -39.575 -48.730 4.144 1.00 12.22 132 MET C C 1
ATOM 4779 O O . MET C 1 130 ? -40.372 -49.333 3.429 1.00 13.38 132 MET C O 1
ATOM 4784 N N . GLN C 1 131 ? -38.362 -48.365 3.741 1.00 11.80 133 GLN C N 1
ATOM 4785 C CA . GLN C 1 131 ? -37.844 -48.679 2.394 1.00 12.76 133 GLN C CA 1
ATOM 4786 C C . GLN C 1 131 ? -36.949 -49.910 2.402 1.00 13.06 133 GLN C C 1
ATOM 4787 O O . GLN C 1 131 ? -36.412 -50.279 1.368 1.00 13.17 133 GLN C O 1
ATOM 4793 N N . LYS C 1 132 ? -36.831 -50.570 3.547 1.00 11.84 134 LYS C N 1
ATOM 4794 C CA . LYS C 1 132 ? -36.090 -51.851 3.629 1.00 12.48 134 LYS C CA 1
ATOM 4795 C C . LYS C 1 132 ? -34.678 -51.740 3.063 1.00 12.46 134 LYS C C 1
ATOM 4796 O O . LYS C 1 132 ? -34.266 -52.530 2.198 1.00 13.80 134 LYS C O 1
ATOM 4802 N N A LYS C 1 133 ? -33.920 -50.789 3.592 0.80 12.20 135 LYS C N 1
ATOM 4803 N N B LYS C 1 133 ? -33.932 -50.768 3.583 0.20 12.67 135 LYS C N 1
ATOM 4804 C CA A LYS C 1 133 ? -32.575 -50.517 3.138 0.80 11.67 135 LYS C CA 1
ATOM 4805 C CA B LYS C 1 133 ? -32.570 -50.488 3.140 0.20 12.45 135 LYS C CA 1
ATOM 4806 C C A LYS C 1 133 ? -31.506 -50.996 4.119 0.80 11.31 135 LYS C C 1
ATOM 4807 C C B LYS C 1 133 ? -31.499 -51.025 4.093 0.20 11.97 135 LYS C C 1
ATOM 4808 O O A LYS C 1 133 ? -30.339 -50.666 3.970 0.80 11.75 135 LYS C O 1
ATOM 4809 O O B LYS C 1 133 ? -30.314 -50.767 3.890 0.20 12.07 135 LYS C O 1
ATOM 4820 N N . THR C 1 134 ? -31.904 -51.768 5.120 1.00 10.99 136 THR C N 1
ATOM 4821 C CA . THR C 1 134 ? -30.952 -52.266 6.116 1.00 11.31 136 THR C CA 1
ATOM 4822 C C . THR C 1 134 ? -30.332 -53.584 5.688 1.00 11.27 136 THR C C 1
ATOM 4823 O O . THR C 1 134 ? -30.944 -54.394 4.984 1.00 11.00 136 THR C O 1
ATOM 4827 N N . LEU C 1 135 ? -29.107 -53.791 6.134 1.00 10.46 137 LEU C N 1
ATOM 4828 C CA . LEU C 1 135 ? -28.383 -55.028 5.877 1.00 10.90 137 LEU C CA 1
ATOM 4829 C C . LEU C 1 135 ? -28.300 -55.882 7.143 1.00 10.30 137 LEU C C 1
ATOM 4830 O O . LEU C 1 135 ? -28.524 -57.075 7.086 1.00 10.61 137 LEU C O 1
ATOM 4835 N N . LYS C 1 136 ? -27.997 -55.272 8.298 1.00 9.57 138 LYS C N 1
ATOM 4836 C CA . LYS C 1 136 ? -27.845 -55.995 9.560 1.00 9.40 138 LYS C CA 1
ATOM 4837 C C . LYS C 1 136 ? -27.674 -54.979 10.679 1.00 8.49 138 LYS C C 1
ATOM 4838 O O . LYS C 1 136 ? -27.372 -53.826 10.410 1.00 8.43 138 LYS C O 1
ATOM 4844 N N . TRP C 1 137 ? -27.826 -55.439 11.918 1.00 7.16 139 TRP C N 1
ATOM 4845 C CA . TRP C 1 137 ? -27.299 -54.709 13.052 1.00 8.08 139 TRP C CA 1
ATOM 4846 C C . TRP C 1 137 ? -25.809 -54.974 13.155 1.00 7.55 139 TRP C C 1
ATOM 4847 O O . TRP C 1 137 ? -25.360 -56.096 12.945 1.00 8.28 139 TRP C O 1
ATOM 4858 N N . GLU C 1 138 ? -25.039 -53.961 13.519 1.00 6.97 140 GLU C N 1
ATOM 4859 C CA . GLU C 1 138 ? -23.672 -54.171 13.935 1.00 6.86 140 GLU C CA 1
ATOM 4860 C C . GLU C 1 138 ? -23.640 -54.894 15.273 1.00 6.40 140 GLU C C 1
ATOM 4861 O O . GLU C 1 138 ? -24.595 -54.817 16.054 1.00 6.55 140 GLU C O 1
ATOM 4867 N N . PRO C 1 139 ? -22.527 -55.586 15.559 1.00 6.44 141 PRO C N 1
ATOM 4868 C CA . PRO C 1 139 ? -22.332 -56.047 16.930 1.00 6.45 141 PRO C CA 1
ATOM 4869 C C . PRO C 1 139 ? -22.323 -54.842 17.880 1.00 6.93 141 PRO C C 1
ATOM 4870 O O . PRO C 1 139 ? -22.096 -53.700 17.454 1.00 7.69 141 PRO C O 1
ATOM 4874 N N . SER C 1 140 ? -22.542 -55.085 19.169 1.00 7.12 142 SER C N 1
ATOM 4875 C CA . SER C 1 140 ? -22.732 -54.001 20.117 1.00 6.65 142 SER C CA 1
ATOM 4876 C C . SER C 1 140 ? -22.189 -54.351 21.483 1.00 6.33 142 SER C C 1
ATOM 4877 O O . SER C 1 140 ? -21.884 -55.515 21.781 1.00 7.02 142 SER C O 1
ATOM 4880 N N . THR C 1 141 ? -22.102 -53.332 22.324 1.00 6.27 143 THR C N 1
ATOM 4881 C CA . THR C 1 141 ? -21.794 -53.495 23.720 1.00 5.87 143 THR C CA 1
ATOM 4882 C C . THR C 1 141 ? -22.849 -52.765 24.542 1.00 5.96 143 THR C C 1
ATOM 4883 O O . THR C 1 141 ? -22.914 -51.529 24.479 1.00 6.70 143 THR C O 1
ATOM 4887 N N . GLU C 1 142 ? -23.637 -53.512 25.321 1.00 5.95 144 GLU C N 1
ATOM 4888 C CA . GLU C 1 142 ? -24.677 -52.982 26.181 1.00 6.29 144 GLU C CA 1
ATOM 4889 C C . GLU C 1 142 ? -24.119 -52.716 27.571 1.00 6.26 144 GLU C C 1
ATOM 4890 O O . GLU C 1 142 ? -23.355 -53.495 28.105 1.00 6.95 144 GLU C O 1
ATOM 4896 N N . LYS C 1 143 ? -24.466 -51.570 28.132 1.00 6.89 145 LYS C N 1
ATOM 4897 C CA . LYS C 1 143 ? -24.018 -51.186 29.457 1.00 6.71 145 LYS C CA 1
ATOM 4898 C C . LYS C 1 143 ? -25.129 -51.533 30.446 1.00 6.65 145 LYS C C 1
ATOM 4899 O O . LYS C 1 143 ? -26.256 -51.044 30.325 1.00 6.49 145 LYS C O 1
ATOM 4905 N N A MET C 1 144 ? -24.806 -52.387 31.415 0.80 6.51 146 MET C N 1
ATOM 4906 N N B MET C 1 144 ? -24.794 -52.394 31.404 0.20 6.78 146 MET C N 1
ATOM 4907 C CA A MET C 1 144 ? -25.771 -52.900 32.377 0.80 6.93 146 MET C CA 1
ATOM 4908 C CA B MET C 1 144 ? -25.743 -52.921 32.374 0.20 6.93 146 MET C CA 1
ATOM 4909 C C A MET C 1 144 ? -25.507 -52.314 33.740 0.80 6.37 146 MET C C 1
ATOM 4910 C C B MET C 1 144 ? -25.493 -52.266 33.720 0.20 6.97 146 MET C C 1
ATOM 4911 O O A MET C 1 144 ? -24.377 -52.341 34.233 0.80 7.57 146 MET C O 1
ATOM 4912 O O B MET C 1 144 ? -24.345 -52.171 34.155 0.20 7.29 146 MET C O 1
ATOM 4921 N N . TYR C 1 145 ? -26.556 -51.808 34.380 1.00 7.25 147 TYR C N 1
ATOM 4922 C CA . TYR C 1 145 ? -26.422 -51.210 35.701 1.00 7.31 147 TYR C CA 1
ATOM 4923 C C . TYR C 1 145 ? -27.741 -51.257 36.446 1.00 7.01 147 TYR C C 1
ATOM 4924 O O . TYR C 1 145 ? -28.801 -51.183 35.835 1.00 7.03 147 TYR C O 1
ATOM 4933 N N . VAL C 1 146 ? -27.674 -51.360 37.765 1.00 7.07 148 VAL C N 1
ATOM 4934 C CA . VAL C 1 146 ? -28.870 -51.331 38.589 1.00 7.29 148 VAL C CA 1
ATOM 4935 C C . VAL C 1 146 ? -29.452 -49.928 38.675 1.00 7.48 148 VAL C C 1
ATOM 4936 O O . VAL C 1 146 ? -28.734 -48.947 38.809 1.00 8.49 148 VAL C O 1
ATOM 4940 N N . ARG C 1 147 ? -30.771 -49.847 38.570 1.00 7.35 149 ARG C N 1
ATOM 4941 C CA . ARG C 1 147 ? -31.527 -48.607 38.715 1.00 8.74 149 ARG C CA 1
ATOM 4942 C C . ARG C 1 147 ? -32.806 -48.934 39.426 1.00 10.12 149 ARG C C 1
ATOM 4943 O O . ARG C 1 147 ? -33.572 -49.745 38.969 1.00 9.64 149 ARG C O 1
ATOM 4951 N N . ASP C 1 148 ? -32.997 -48.332 40.582 1.00 11.41 150 ASP C N 1
ATOM 4952 C CA . ASP C 1 148 ? -34.207 -48.527 41.377 1.00 13.08 150 ASP C CA 1
ATOM 4953 C C . ASP C 1 148 ? -34.557 -50.005 41.586 1.00 11.70 150 ASP C C 1
ATOM 4954 O O . ASP C 1 148 ? -35.687 -50.417 41.430 1.00 12.64 150 ASP C O 1
ATOM 4959 N N . GLY C 1 149 ? -33.539 -50.788 41.920 1.00 11.16 151 GLY C N 1
ATOM 4960 C CA . GLY C 1 149 ? -33.719 -52.168 42.354 1.00 10.88 151 GLY C CA 1
ATOM 4961 C C . GLY C 1 149 ? -33.883 -53.221 41.273 1.00 10.36 151 GLY C C 1
ATOM 4962 O O . GLY C 1 149 ? -34.022 -54.393 41.585 1.00 11.08 151 GLY C O 1
ATOM 4963 N N . VAL C 1 150 ? -33.851 -52.812 40.011 1.00 9.66 152 VAL C N 1
ATOM 4964 C CA . VAL C 1 150 ? -33.892 -53.723 38.884 1.00 9.57 152 VAL C CA 1
ATOM 4965 C C . VAL C 1 150 ? -32.721 -53.397 37.964 1.00 8.76 152 VAL C C 1
ATOM 4966 O O . VAL C 1 150 ? -31.948 -52.483 38.229 1.00 9.84 152 VAL C O 1
ATOM 4970 N N . LEU C 1 151 ? -32.580 -54.154 36.887 1.00 7.48 153 LEU C N 1
ATOM 4971 C CA . LEU C 1 151 ? -31.414 -54.032 36.002 1.00 6.26 153 LEU C CA 1
ATOM 4972 C C . LEU C 1 151 ? -31.777 -53.274 34.751 1.00 6.66 153 LEU C C 1
ATOM 4973 O O . LEU C 1 151 ? -32.749 -53.576 34.100 1.00 8.34 153 LEU C O 1
ATOM 4978 N N . MET C 1 152 ? -30.997 -52.248 34.445 1.00 7.06 154 MET C N 1
ATOM 4979 C CA A MET C 1 152 ? -31.115 -51.470 33.214 0.60 7.84 154 MET C CA 1
ATOM 4980 C CA B MET C 1 152 ? -31.181 -51.487 33.230 0.40 7.07 154 MET C CA 1
ATOM 4981 C C . MET C 1 152 ? -30.015 -51.803 32.268 1.00 7.05 154 MET C C 1
ATOM 4982 O O . MET C 1 152 ? -28.876 -52.064 32.693 1.00 8.83 154 MET C O 1
ATOM 4991 N N . GLY C 1 153 ? -30.320 -51.772 30.979 1.00 6.75 155 GLY C N 1
ATOM 4992 C CA . GLY C 1 153 ? -29.292 -51.845 29.971 1.00 7.07 155 GLY C CA 1
ATOM 4993 C C . GLY C 1 153 ? -29.505 -50.791 28.919 1.00 7.01 155 GLY C C 1
ATOM 4994 O O . GLY C 1 153 ? -30.622 -50.622 28.428 1.00 7.58 155 GLY C O 1
ATOM 4995 N N . ASP C 1 154 ? -28.432 -50.094 28.561 1.00 6.32 156 ASP C N 1
ATOM 4996 C CA . ASP C 1 154 ? -28.440 -49.077 27.500 1.00 6.73 156 ASP C CA 1
ATOM 4997 C C . ASP C 1 154 ? -27.448 -49.512 26.441 1.00 5.67 156 ASP C C 1
ATOM 4998 O O . ASP C 1 154 ? -26.340 -49.934 26.765 1.00 6.05 156 ASP C O 1
ATOM 5003 N N . VAL C 1 155 ? -27.843 -49.443 25.179 1.00 5.81 157 VAL C N 1
ATOM 5004 C CA . VAL C 1 155 ? -26.923 -49.790 24.106 1.00 6.08 157 VAL C CA 1
ATOM 5005 C C . VAL C 1 155 ? -27.132 -48.907 22.890 1.00 6.40 157 VAL C C 1
ATOM 5006 O O . VAL C 1 155 ? -28.265 -48.639 22.454 1.00 7.40 157 VAL C O 1
ATOM 5010 N N . ASN C 1 156 ? -26.008 -48.422 22.390 1.00 5.87 158 ASN C N 1
ATOM 5011 C CA . ASN C 1 156 ? -25.930 -47.687 21.136 1.00 7.18 158 ASN C CA 1
ATOM 5012 C C . ASN C 1 156 ? -25.876 -48.691 20.012 1.00 7.00 158 ASN C C 1
ATOM 5013 O O . ASN C 1 156 ? -24.876 -49.392 19.838 1.00 8.12 158 ASN C O 1
ATOM 5018 N N . MET C 1 157 ? -26.969 -48.790 19.274 1.00 5.88 159 MET C N 1
ATOM 5019 C CA . MET C 1 157 ? -27.096 -49.748 18.173 1.00 6.46 159 MET C CA 1
ATOM 5020 C C . MET C 1 157 ? -26.964 -49.046 16.844 1.00 6.95 159 MET C C 1
ATOM 5021 O O . MET C 1 157 ? -27.250 -47.855 16.721 1.00 6.40 159 MET C O 1
ATOM 5026 N N . ALA C 1 158 ? -26.532 -49.787 15.843 1.00 6.36 160 ALA C N 1
ATOM 5027 C CA . ALA C 1 158 ? -26.447 -49.263 14.486 1.00 6.75 160 ALA C CA 1
ATOM 5028 C C . ALA C 1 158 ? -26.828 -50.290 13.458 1.00 6.68 160 ALA C C 1
ATOM 5029 O O . ALA C 1 158 ? -26.310 -51.398 13.477 1.00 7.62 160 ALA C O 1
ATOM 5031 N N . LEU C 1 159 ? -27.687 -49.892 12.541 1.00 6.98 161 LEU C N 1
ATOM 5032 C CA . LEU C 1 159 ? -27.988 -50.689 11.374 1.00 7.41 161 LEU C CA 1
ATOM 5033 C C . LEU C 1 159 ? -27.054 -50.281 10.242 1.00 7.22 161 LEU C C 1
ATOM 5034 O O . LEU C 1 159 ? -26.941 -49.104 9.883 1.00 9.02 161 LEU C O 1
ATOM 5039 N N . LEU C 1 160 ? -26.338 -51.258 9.697 1.00 7.80 162 LEU C N 1
ATOM 5040 C CA . LEU C 1 160 ? -25.555 -51.075 8.471 1.00 8.67 162 LEU C CA 1
ATOM 5041 C C . LEU C 1 160 ? -26.546 -50.973 7.311 1.00 8.81 162 LEU C C 1
ATOM 5042 O O . LEU C 1 160 ? -27.474 -51.775 7.205 1.00 9.45 162 LEU C O 1
ATOM 5047 N N . LEU C 1 161 ? -26.364 -49.969 6.471 1.00 9.86 163 LEU C N 1
ATOM 5048 C CA . LEU C 1 161 ? -27.263 -49.688 5.370 1.00 10.87 163 LEU C CA 1
ATOM 5049 C C . LEU C 1 161 ? -26.651 -50.126 4.059 1.00 13.07 163 LEU C C 1
ATOM 5050 O O . LEU C 1 161 ? -25.424 -50.181 3.902 1.00 12.26 163 LEU C O 1
ATOM 5055 N N . GLU C 1 162 ? -27.537 -50.409 3.109 1.00 15.02 164 GLU C N 1
ATOM 5056 C CA . GLU C 1 162 ? -27.125 -50.556 1.735 1.00 17.43 164 GLU C CA 1
ATOM 5057 C C . GLU C 1 162 ? -26.314 -49.328 1.335 1.00 18.58 164 GLU C C 1
ATOM 5058 O O . GLU C 1 162 ? -26.772 -48.172 1.501 1.00 18.16 164 GLU C O 1
ATOM 5064 N N . GLY C 1 163 ? -25.080 -49.567 0.890 1.00 19.99 165 GLY C N 1
ATOM 5065 C CA . GLY C 1 163 ? -24.131 -48.477 0.589 1.00 20.47 165 GLY C CA 1
ATOM 5066 C C . GLY C 1 163 ? -23.052 -48.218 1.638 1.00 21.51 165 GLY C C 1
ATOM 5067 O O . GLY C 1 163 ? -22.090 -47.485 1.369 1.00 22.15 165 GLY C O 1
ATOM 5068 N N . GLY C 1 164 ? -23.192 -48.794 2.834 1.00 20.56 166 GLY C N 1
ATOM 5069 C CA . GLY C 1 164 ? -22.120 -48.777 3.845 1.00 19.72 166 GLY C CA 1
ATOM 5070 C C . GLY C 1 164 ? -22.251 -47.780 4.994 1.00 18.12 166 GLY C C 1
ATOM 5071 O O . GLY C 1 164 ? -21.480 -47.827 5.961 1.00 18.70 166 GLY C O 1
ATOM 5072 N N . GLY C 1 165 ? -23.198 -46.862 4.893 1.00 15.89 167 GLY C N 1
ATOM 5073 C CA . GLY C 1 165 ? -23.476 -45.956 5.988 1.00 13.74 167 GLY C CA 1
ATOM 5074 C C . GLY C 1 165 ? -24.192 -46.670 7.120 1.00 11.61 167 GLY C C 1
ATOM 5075 O O . GLY C 1 165 ? -24.544 -47.853 7.022 1.00 11.04 167 GLY C O 1
ATOM 5076 N N . HIS C 1 166 ? -24.406 -45.942 8.212 1.00 9.77 168 HIS C N 1
ATOM 5077 C CA . HIS C 1 166 ? -25.129 -46.478 9.363 1.00 8.46 168 HIS C CA 1
ATOM 5078 C C . HIS C 1 166 ? -26.329 -45.628 9.742 1.00 8.28 168 HIS C C 1
ATOM 5079 O O . HIS C 1 166 ? -26.355 -44.425 9.484 1.00 9.31 168 HIS C O 1
ATOM 5086 N N . TYR C 1 167 ? -27.290 -46.283 10.380 1.00 7.87 169 TYR C N 1
ATOM 5087 C CA . TYR C 1 167 ? -28.502 -45.690 10.886 1.00 7.70 169 TYR C CA 1
ATOM 5088 C C . TYR C 1 167 ? -28.586 -46.087 12.371 1.00 6.53 169 TYR C C 1
ATOM 5089 O O . TYR C 1 167 ? -28.677 -47.268 12.713 1.00 7.67 169 TYR C O 1
ATOM 5098 N N . ARG C 1 168 ? -28.611 -45.075 13.238 1.00 6.83 170 ARG C N 1
ATOM 5099 C CA . ARG C 1 168 ? -28.458 -45.273 14.655 1.00 6.98 170 ARG C CA 1
ATOM 5100 C C . ARG C 1 168 ? -29.756 -45.393 15.414 1.00 6.74 170 ARG C C 1
ATOM 5101 O O . ARG C 1 168 ? -30.751 -44.759 15.082 1.00 6.85 170 ARG C O 1
ATOM 5109 N N . CYS C 1 169 ? -29.697 -46.148 16.492 1.00 6.83 171 CYS C N 1
ATOM 5110 C CA . CYS C 1 169 ? -30.826 -46.341 17.383 1.00 7.67 171 CYS C CA 1
ATOM 5111 C C . CYS C 1 169 ? -30.271 -46.514 18.775 1.00 7.42 171 CYS C C 1
ATOM 5112 O O . CYS C 1 169 ? -29.297 -47.241 18.954 1.00 8.12 171 CYS C O 1
ATOM 5115 N N . ASP C 1 170 ? -30.945 -45.915 19.757 1.00 7.82 172 ASP C N 1
ATOM 5116 C CA . ASP C 1 170 ? -30.565 -46.017 21.151 1.00 8.10 172 ASP C CA 1
ATOM 5117 C C . ASP C 1 170 ? -31.607 -46.863 21.885 1.00 7.43 172 ASP C C 1
ATOM 5118 O O . ASP C 1 170 ? -32.809 -46.555 21.865 1.00 6.61 172 ASP C O 1
ATOM 5123 N N . PHE C 1 171 ? -31.140 -47.954 22.478 1.00 6.97 173 PHE C N 1
ATOM 5124 C CA . PHE C 1 171 ? -31.997 -48.850 23.246 1.00 6.56 173 PHE C CA 1
ATOM 5125 C C . PHE C 1 171 ? -31.871 -48.497 24.722 1.00 5.38 173 PHE C C 1
ATOM 5126 O O . PHE C 1 171 ? -30.757 -48.372 25.251 1.00 6.80 173 PHE C O 1
ATOM 5134 N N . LYS C 1 172 ? -32.987 -48.454 25.415 1.00 5.50 174 LYS C N 1
ATOM 5135 C CA . LYS C 1 172 ? -32.986 -48.492 26.881 1.00 5.88 174 LYS C CA 1
ATOM 5136 C C . LYS C 1 172 ? -33.920 -49.608 27.294 1.00 5.93 174 LYS C C 1
ATOM 5137 O O . LYS C 1 172 ? -35.083 -49.605 26.921 1.00 6.30 174 LYS C O 1
ATOM 5143 N N . THR C 1 173 ? -33.410 -50.573 28.048 1.00 6.01 175 THR C N 1
ATOM 5144 C CA . THR C 1 173 ? -34.215 -51.703 28.490 1.00 6.19 175 THR C CA 1
ATOM 5145 C C . THR C 1 173 ? -34.216 -51.805 29.992 1.00 5.85 175 THR C C 1
ATOM 5146 O O . THR C 1 173 ? -33.171 -51.607 30.625 1.00 6.70 175 THR C O 1
ATOM 5150 N N . THR C 1 174 ? -35.380 -52.100 30.588 1.00 6.32 176 THR C N 1
ATOM 5151 C CA . THR C 1 174 ? -35.463 -52.413 32.001 1.00 6.23 176 THR C CA 1
ATOM 5152 C C . THR C 1 174 ? -35.792 -53.903 32.121 1.00 6.30 176 THR C C 1
ATOM 5153 O O . THR C 1 174 ? -36.744 -54.376 31.511 1.00 6.60 176 THR C O 1
ATOM 5157 N N . TYR C 1 175 ? -34.962 -54.625 32.854 1.00 5.89 177 TYR C N 1
ATOM 5158 C CA . TYR C 1 175 ? -35.122 -56.043 33.082 1.00 6.58 177 TYR C CA 1
ATOM 5159 C C . TYR C 1 175 ? -35.586 -56.250 34.512 1.00 6.55 177 TYR C C 1
ATOM 5160 O O . TYR C 1 175 ? -34.965 -55.759 35.458 1.00 7.26 177 TYR C O 1
ATOM 5169 N N . LYS C 1 176 ? -36.662 -57.009 34.688 1.00 7.47 178 LYS C N 1
ATOM 5170 C CA . LYS C 1 176 ? -37.360 -57.075 35.971 1.00 7.93 178 LYS C CA 1
ATOM 5171 C C . LYS C 1 176 ? -37.635 -58.519 36.419 1.00 7.78 178 LYS C C 1
ATOM 5172 O O . LYS C 1 176 ? -38.543 -59.164 35.927 1.00 8.11 178 LYS C O 1
ATOM 5178 N N . ALA C 1 177 ? -36.843 -58.992 37.370 1.00 7.95 179 ALA C N 1
ATOM 5179 C CA . ALA C 1 177 ? -37.003 -60.331 37.916 1.00 8.74 179 ALA C CA 1
ATOM 5180 C C . ALA C 1 177 ? -38.301 -60.391 38.728 1.00 10.25 179 ALA C C 1
ATOM 5181 O O . ALA C 1 177 ? -38.691 -59.434 39.386 1.00 10.91 179 ALA C O 1
ATOM 5183 N N . LYS C 1 178 ? -38.964 -61.550 38.685 1.00 11.62 180 LYS C N 1
ATOM 5184 C CA . LYS C 1 178 ? -40.195 -61.795 39.460 1.00 14.36 180 LYS C CA 1
ATOM 5185 C C . LYS C 1 178 ? -39.946 -62.281 40.897 1.00 16.33 180 LYS C C 1
ATOM 5186 O O . LYS C 1 178 ? -40.870 -62.695 41.597 1.00 19.55 180 LYS C O 1
ATOM 5192 N N . LYS C 1 179 ? -38.695 -62.309 41.297 1.00 16.69 181 LYS C N 1
ATOM 5193 C CA . LYS C 1 179 ? -38.280 -62.697 42.636 1.00 17.97 181 LYS C CA 1
ATOM 5194 C C . LYS C 1 179 ? -37.028 -61.891 42.894 1.00 17.20 181 LYS C C 1
ATOM 5195 O O . LYS C 1 179 ? -36.320 -61.546 41.955 1.00 16.20 181 LYS C O 1
ATOM 5201 N N . GLY C 1 180 ? -36.725 -61.612 44.154 1.00 16.75 182 GLY C N 1
ATOM 5202 C CA . GLY C 1 180 ? -35.430 -61.031 44.508 1.00 17.16 182 GLY C CA 1
ATOM 5203 C C . GLY C 1 180 ? -34.264 -61.906 44.066 1.00 15.75 182 GLY C C 1
ATOM 5204 O O . GLY C 1 180 ? -34.253 -63.107 44.293 1.00 17.80 182 GLY C O 1
ATOM 5205 N N . VAL C 1 181 ? -33.282 -61.284 43.404 1.00 13.52 183 VAL C N 1
ATOM 5206 C CA . VAL C 1 181 ? -32.059 -61.950 42.980 1.00 12.04 183 VAL C CA 1
ATOM 5207 C C . VAL C 1 181 ? -30.866 -61.094 43.393 1.00 11.32 183 VAL C C 1
ATOM 5208 O O . VAL C 1 181 ? -31.015 -59.899 43.665 1.00 12.07 183 VAL C O 1
ATOM 5212 N N . GLN C 1 182 ? -29.694 -61.697 43.473 1.00 9.97 184 GLN C N 1
ATOM 5213 C CA . GLN C 1 182 ? -28.466 -60.947 43.794 1.00 9.57 184 GLN C CA 1
ATOM 5214 C C . GLN C 1 182 ? -28.106 -60.004 42.649 1.00 9.21 184 GLN C C 1
ATOM 5215 O O . GLN C 1 182 ? -28.004 -60.414 41.487 1.00 9.86 184 GLN C O 1
ATOM 5221 N N . LEU C 1 183 ? -27.946 -58.724 42.989 1.00 9.21 185 LEU C N 1
ATOM 5222 C CA . LEU C 1 183 ? -27.765 -57.675 41.980 1.00 9.03 185 LEU C CA 1
ATOM 5223 C C . LEU C 1 183 ? -26.331 -57.526 41.564 1.00 8.65 185 LEU C C 1
ATOM 5224 O O . LEU C 1 183 ? -25.438 -57.593 42.407 1.00 9.62 185 LEU C O 1
ATOM 5229 N N . PRO C 1 184 ? -26.089 -57.313 40.258 1.00 8.35 186 PRO C N 1
ATOM 5230 C CA . PRO C 1 184 ? -24.724 -57.142 39.753 1.00 8.53 186 PRO C CA 1
ATOM 5231 C C . PRO C 1 184 ? -24.236 -55.683 39.773 1.00 9.04 186 PRO C C 1
ATOM 5232 O O . PRO C 1 184 ? -25.038 -54.744 39.674 1.00 11.19 186 PRO C O 1
ATOM 5236 N N . ASP C 1 185 ? -22.922 -55.505 39.882 1.00 9.12 187 ASP C N 1
ATOM 5237 C CA . ASP C 1 185 ? -22.281 -54.219 39.639 1.00 9.41 187 ASP C CA 1
ATOM 5238 C C . ASP C 1 185 ? -22.342 -53.897 38.145 1.00 8.42 187 ASP C C 1
ATOM 5239 O O . ASP C 1 185 ? -22.660 -54.741 37.314 1.00 8.11 187 ASP C O 1
ATOM 5244 N N . TYR C 1 186 ? -22.027 -52.645 37.829 1.00 7.68 188 TYR C N 1
ATOM 5245 C CA . TYR C 1 186 ? -21.938 -52.145 36.470 1.00 7.32 188 TYR C CA 1
ATOM 5246 C C . TYR C 1 186 ? -21.097 -53.079 35.633 1.00 5.85 188 TYR C C 1
ATOM 5247 O O . TYR C 1 186 ? -19.987 -53.437 36.022 1.00 7.35 188 TYR C O 1
ATOM 5256 N N . HIS C 1 187 ? -21.613 -53.479 34.481 1.00 6.48 189 HIS C N 1
ATOM 5257 C CA . HIS C 1 187 ? -20.879 -54.347 33.581 1.00 5.80 189 HIS C CA 1
ATOM 5258 C C . HIS C 1 187 ? -21.363 -54.195 32.141 1.00 5.24 189 HIS C C 1
ATOM 5259 O O . HIS C 1 187 ? -22.209 -53.356 31.852 1.00 6.27 189 HIS C O 1
ATOM 5266 N N . PHE C 1 188 ? -20.797 -55.012 31.256 1.00 4.81 190 PHE C N 1
ATOM 5267 C CA . PHE C 1 188 ? -21.008 -54.921 29.835 1.00 5.96 190 PHE C CA 1
ATOM 5268 C C . PHE C 1 188 ? -21.492 -56.261 29.321 1.00 6.15 190 PHE C C 1
ATOM 5269 O O . PHE C 1 188 ? -21.096 -57.321 29.818 1.00 7.45 190 PHE C O 1
ATOM 5277 N N . VAL C 1 189 ? -22.344 -56.203 28.305 1.00 6.51 191 VAL C N 1
ATOM 5278 C CA . VAL C 1 189 ? -22.709 -57.390 27.523 1.00 6.56 191 VAL C CA 1
ATOM 5279 C C . VAL C 1 189 ? -22.425 -57.123 26.070 1.00 6.75 191 VAL C C 1
ATOM 5280 O O . VAL C 1 189 ? -23.024 -56.235 25.474 1.00 6.69 191 VAL C O 1
ATOM 5284 N N . ASP C 1 190 ? -21.475 -57.858 25.502 1.00 5.77 192 ASP C N 1
ATOM 5285 C CA . ASP C 1 190 ? -21.184 -57.785 24.083 1.00 6.72 192 ASP C CA 1
ATOM 5286 C C . ASP C 1 190 ? -22.136 -58.721 23.361 1.00 6.21 192 ASP C C 1
ATOM 5287 O O . ASP C 1 190 ? -22.371 -59.848 23.810 1.00 7.53 192 ASP C O 1
ATOM 5292 N N . HIS C 1 191 ? -22.645 -58.262 22.227 1.00 5.75 193 HIS C N 1
ATOM 5293 C CA . HIS C 1 191 ? -23.619 -58.980 21.420 1.00 6.26 193 HIS C CA 1
ATOM 5294 C C . HIS C 1 191 ? -23.194 -59.051 19.963 1.00 6.97 193 HIS C C 1
ATOM 5295 O O . HIS C 1 191 ? -22.574 -58.115 19.443 1.00 6.44 193 HIS C O 1
ATOM 5302 N N . ARG C 1 192 ? -23.645 -60.092 19.272 1.00 6.65 194 ARG C N 1
ATOM 5303 C CA . ARG C 1 192 ? -23.715 -60.100 17.833 1.00 7.82 194 ARG C CA 1
ATOM 5304 C C . ARG C 1 192 ? -24.955 -60.882 17.408 1.00 7.67 194 ARG C C 1
ATOM 5305 O O . ARG C 1 192 ? -25.052 -62.102 17.622 1.00 8.49 194 ARG C O 1
ATOM 5313 N N . ILE C 1 193 ? -25.930 -60.156 16.857 1.00 6.82 195 ILE C N 1
ATOM 5314 C CA . ILE C 1 193 ? -27.173 -60.743 16.315 1.00 6.83 195 ILE C CA 1
ATOM 5315 C C . ILE C 1 193 ? -27.116 -60.790 14.803 1.00 7.74 195 ILE C C 1
ATOM 5316 O O . ILE C 1 193 ? -26.635 -59.836 14.157 1.00 8.04 195 ILE C O 1
ATOM 5321 N N . GLU C 1 194 ? -27.581 -61.900 14.232 1.00 8.42 196 GLU C N 1
ATOM 5322 C CA . GLU C 1 194 ? -27.447 -62.142 12.806 1.00 9.86 196 GLU C CA 1
ATOM 5323 C C . GLU C 1 194 ? -28.637 -62.927 12.277 1.00 9.48 196 GLU C C 1
ATOM 5324 O O . GLU C 1 194 ? -29.011 -63.956 12.851 1.00 9.46 196 GLU C O 1
ATOM 5330 N N . ILE C 1 195 ? -29.172 -62.468 11.163 1.00 10.34 197 ILE C N 1
ATOM 5331 C CA . ILE C 1 195 ? -30.084 -63.286 10.360 1.00 11.34 197 ILE C CA 1
ATOM 5332 C C . ILE C 1 195 ? -29.212 -64.241 9.556 1.00 12.18 197 ILE C C 1
ATOM 5333 O O . ILE C 1 195 ? -28.345 -63.826 8.774 1.00 13.33 197 ILE C O 1
ATOM 5338 N N . LEU C 1 196 ? -29.405 -65.530 9.788 1.00 11.86 198 LEU C N 1
ATOM 5339 C CA . LEU C 1 196 ? -28.657 -66.562 9.078 1.00 12.88 198 LEU C CA 1
ATOM 5340 C C . LEU C 1 196 ? -29.209 -66.880 7.698 1.00 13.42 198 LEU C C 1
ATOM 5341 O O . LEU C 1 196 ? -28.446 -67.203 6.783 1.00 14.89 198 LEU C O 1
ATOM 5346 N N . SER C 1 197 ? -30.527 -66.855 7.584 1.00 12.77 199 SER C N 1
ATOM 5347 C CA . SER C 1 197 ? -31.199 -67.088 6.327 1.00 13.65 199 SER C CA 1
ATOM 5348 C C . SER C 1 197 ? -32.613 -66.540 6.404 1.00 13.24 199 SER C C 1
ATOM 5349 O O . SER C 1 197 ? -33.168 -66.380 7.496 1.00 11.94 199 SER C O 1
ATOM 5352 N N . HIS C 1 198 ? -33.177 -66.240 5.236 1.00 13.66 200 HIS C N 1
ATOM 5353 C CA . HIS C 1 198 ? -34.539 -65.781 5.136 1.00 14.06 200 HIS C CA 1
ATOM 5354 C C . HIS C 1 198 ? -35.053 -66.080 3.742 1.00 15.15 200 HIS C C 1
ATOM 5355 O O . HIS C 1 198 ? -34.259 -66.214 2.820 1.00 16.08 200 HIS C O 1
ATOM 5362 N N . ASP C 1 199 ? -36.367 -66.177 3.606 1.00 16.06 201 ASP C N 1
ATOM 5363 C CA . ASP C 1 199 ? -36.975 -66.237 2.277 1.00 17.66 201 ASP C CA 1
ATOM 5364 C C . ASP C 1 199 ? -37.315 -64.827 1.760 1.00 19.00 201 ASP C C 1
ATOM 5365 O O . ASP C 1 199 ? -37.083 -63.823 2.444 1.00 18.54 201 ASP C O 1
ATOM 5370 N N . LYS C 1 200 ? -37.844 -64.754 0.543 1.00 20.44 202 LYS C N 1
ATOM 5371 C CA . LYS C 1 200 ? -38.015 -63.487 -0.176 1.00 22.19 202 LYS C CA 1
ATOM 5372 C C . LYS C 1 200 ? -38.533 -62.299 0.650 1.00 22.28 202 LYS C C 1
ATOM 5373 O O . LYS C 1 200 ? -37.906 -61.227 0.684 1.00 23.39 202 LYS C O 1
ATOM 5379 N N . ASP C 1 201 ? -39.660 -62.500 1.318 1.00 21.00 203 ASP C N 1
ATOM 5380 C CA . ASP C 1 201 ? -40.335 -61.418 2.023 1.00 20.65 203 ASP C CA 1
ATOM 5381 C C . ASP C 1 201 ? -40.189 -61.561 3.540 1.00 18.27 203 ASP C C 1
ATOM 5382 O O . ASP C 1 201 ? -40.942 -60.953 4.317 1.00 17.83 203 ASP C O 1
ATOM 5387 N N . TYR C 1 202 ? -39.205 -62.346 3.957 1.00 16.40 204 TYR C N 1
ATOM 5388 C CA . TYR C 1 202 ? -38.950 -62.573 5.385 1.00 14.65 204 TYR C CA 1
ATOM 5389 C C . TYR C 1 202 ? -40.119 -63.244 6.125 1.00 14.77 204 TYR C C 1
ATOM 5390 O O . TYR C 1 202 ? -40.268 -63.101 7.331 1.00 13.54 204 TYR C O 1
ATOM 5399 N N . ASN C 1 203 ? -40.939 -64.023 5.402 1.00 13.31 205 ASN C N 1
ATOM 5400 C CA . ASN C 1 203 ? -41.996 -64.791 6.049 1.00 13.78 205 ASN C CA 1
ATOM 5401 C C . ASN C 1 203 ? -41.383 -65.878 6.910 1.00 13.45 205 ASN C C 1
ATOM 5402 O O . ASN C 1 203 ? -41.985 -66.338 7.879 1.00 13.23 205 ASN C O 1
ATOM 5407 N N . ASN C 1 204 ? -40.192 -66.310 6.508 1.00 11.89 206 ASN C N 1
ATOM 5408 C CA . ASN C 1 204 ? -39.409 -67.289 7.236 1.00 13.09 206 ASN C CA 1
ATOM 5409 C C . ASN C 1 204 ? -38.012 -66.773 7.436 1.00 12.76 206 ASN C C 1
ATOM 5410 O O . ASN C 1 204 ? -37.356 -66.380 6.477 1.00 13.03 206 ASN C O 1
ATOM 5415 N N . VAL C 1 205 ? -37.582 -66.718 8.696 1.00 11.26 207 VAL C N 1
ATOM 5416 C CA . VAL C 1 205 ? -36.272 -66.190 9.068 1.00 11.54 207 VAL C CA 1
ATOM 5417 C C . VAL C 1 205 ? -35.618 -67.112 10.090 1.00 11.18 207 VAL C C 1
ATOM 5418 O O . VAL C 1 205 ? -36.268 -67.576 11.030 1.00 11.72 207 VAL C O 1
ATOM 5422 N N . LYS C 1 206 ? -34.330 -67.377 9.905 1.00 9.96 208 LYS C N 1
ATOM 5423 C CA . LYS C 1 206 ? -33.535 -68.026 10.930 1.00 10.71 208 LYS C CA 1
ATOM 5424 C C . LYS C 1 206 ? -32.582 -67.003 11.517 1.00 10.32 208 LYS C C 1
ATOM 5425 O O . LYS C 1 206 ? -31.821 -66.383 10.791 1.00 10.16 208 LYS C O 1
ATOM 5431 N N . LEU C 1 207 ? -32.630 -66.887 12.835 1.00 9.24 209 LEU C N 1
ATOM 5432 C CA . LEU C 1 207 ? -31.984 -65.808 13.594 1.00 8.94 209 LEU C CA 1
ATOM 5433 C C . LEU C 1 207 ? -31.074 -66.381 14.660 1.00 9.44 209 LEU C C 1
ATOM 5434 O O . LEU C 1 207 ? -31.439 -67.354 15.347 1.00 10.08 209 LEU C O 1
ATOM 5439 N N . TYR C 1 208 ? -29.906 -65.777 14.818 1.00 9.13 210 TYR C N 1
ATOM 5440 C CA . TYR C 1 208 ? -28.898 -66.218 15.778 1.00 8.46 210 TYR C CA 1
ATOM 5441 C C . TYR C 1 208 ? -28.409 -65.032 16.622 1.00 7.99 210 TYR C C 1
ATOM 5442 O O . TYR C 1 208 ? -28.302 -63.921 16.136 1.00 8.44 210 TYR C O 1
ATOM 5451 N N . GLU C 1 209 ? -28.072 -65.298 17.869 1.00 7.63 211 GLU C N 1
ATOM 5452 C CA . GLU C 1 209 ? -27.420 -64.314 18.713 1.00 8.61 211 GLU C CA 1
ATOM 5453 C C . GLU C 1 209 ? -26.388 -64.981 19.597 1.00 8.28 211 GLU C C 1
ATOM 5454 O O . GLU C 1 209 ? -26.590 -66.095 20.098 1.00 8.86 211 GLU C O 1
ATOM 5460 N N . HIS C 1 210 ? -25.273 -64.280 19.780 1.00 8.07 212 HIS C N 1
ATOM 5461 C CA . HIS C 1 210 ? -24.259 -64.647 20.761 1.00 7.80 212 HIS C CA 1
ATOM 5462 C C . HIS C 1 210 ? -24.011 -63.446 21.656 1.00 7.63 212 HIS C C 1
ATOM 5463 O O . HIS C 1 210 ? -23.895 -62.341 21.173 1.00 7.60 212 HIS C O 1
ATOM 5470 N N . ALA C 1 211 ? -23.970 -63.680 22.963 1.00 7.20 213 ALA C N 1
ATOM 5471 C CA . ALA C 1 211 ? -23.804 -62.608 23.968 1.00 7.32 213 ALA C CA 1
ATOM 5472 C C . ALA C 1 211 ? -22.917 -63.073 25.095 1.00 6.97 213 ALA C C 1
ATOM 5473 O O . ALA C 1 211 ? -23.072 -64.213 25.584 1.00 7.98 213 ALA C O 1
ATOM 5475 N N . VAL C 1 212 ? -22.000 -62.209 25.513 1.00 7.32 214 VAL C N 1
ATOM 5476 C CA . VAL C 1 212 ? -21.040 -62.518 26.572 1.00 7.92 214 VAL C CA 1
ATOM 5477 C C . VAL C 1 212 ? -20.903 -61.327 27.499 1.00 7.46 214 VAL C C 1
ATOM 5478 O O . VAL C 1 212 ? -20.647 -60.222 27.024 1.00 7.55 214 VAL C O 1
ATOM 5482 N N . ALA C 1 213 ? -21.086 -61.539 28.804 1.00 7.33 215 ALA C N 1
ATOM 5483 C CA . ALA C 1 213 ? -20.929 -60.483 29.815 1.00 7.61 215 ALA C CA 1
ATOM 5484 C C . ALA C 1 213 ? -19.486 -60.398 30.293 1.00 8.42 215 ALA C C 1
ATOM 5485 O O . ALA C 1 213 ? -18.784 -61.396 30.336 1.00 8.27 215 ALA C O 1
ATOM 5487 N N . ARG C 1 214 ? -19.051 -59.187 30.651 1.00 7.79 216 ARG C N 1
ATOM 5488 C CA . ARG C 1 214 ? -17.687 -58.934 31.114 1.00 7.91 216 ARG C CA 1
ATOM 5489 C C . ARG C 1 214 ? -17.626 -57.608 31.860 1.00 7.97 216 ARG C C 1
ATOM 5490 O O . ARG C 1 214 ? -18.509 -56.757 31.729 1.00 7.84 216 ARG C O 1
ATOM 5498 N N . TYR C 1 215 ? -16.580 -57.450 32.659 1.00 8.34 217 TYR C N 1
ATOM 5499 C CA . TYR C 1 215 ? -16.125 -56.133 33.072 1.00 9.62 217 TYR C CA 1
ATOM 5500 C C . TYR C 1 215 ? -15.250 -55.553 31.965 1.00 11.33 217 TYR C C 1
ATOM 5501 O O . TYR C 1 215 ? -15.030 -56.191 30.937 1.00 13.55 217 TYR C O 1
ATOM 5510 N N . SER C 1 216 ? -14.735 -54.355 32.175 1.00 11.26 218 SER C N 1
ATOM 5511 C CA . SER C 1 216 ? -13.775 -53.805 31.250 1.00 12.45 218 SER C CA 1
ATOM 5512 C C . SER C 1 216 ? -12.535 -54.650 31.272 1.00 15.10 218 SER C C 1
ATOM 5513 O O . SER C 1 216 ? -12.132 -55.088 32.317 1.00 16.42 218 SER C O 1
ATOM 5516 N N . MET C 1 217 ? -11.933 -54.802 30.100 1.00 18.29 219 MET C N 1
ATOM 5517 C CA . MET C 1 217 ? -10.701 -55.536 29.917 1.00 20.14 219 MET C CA 1
ATOM 5518 C C . MET C 1 217 ? -9.473 -54.648 30.215 1.00 19.34 219 MET C C 1
ATOM 5519 O O . MET C 1 217 ? -8.344 -55.145 30.293 1.00 20.53 219 MET C O 1
ATOM 5524 N N . LEU C 1 218 ? -9.696 -53.351 30.411 1.00 17.37 220 LEU C N 1
ATOM 5525 C CA . LEU C 1 218 ? -8.605 -52.415 30.678 1.00 16.72 220 LEU C CA 1
ATOM 5526 C C . LEU C 1 218 ? -8.321 -52.349 32.173 1.00 19.28 220 LEU C C 1
ATOM 5527 O O . LEU C 1 218 ? -9.235 -52.095 32.966 1.00 19.64 220 LEU C O 1
ATOM 5532 N N . PRO C 1 219 ? -7.054 -52.532 32.570 1.00 22.36 221 PRO C N 1
ATOM 5533 C CA . PRO C 1 219 ? -6.827 -52.612 34.012 1.00 24.63 221 PRO C CA 1
ATOM 5534 C C . PRO C 1 219 ? -7.001 -51.271 34.720 1.00 26.60 221 PRO C C 1
ATOM 5535 O O . PRO C 1 219 ? -6.903 -50.225 34.088 1.00 26.39 221 PRO C O 1
ATOM 5539 N N . ARG C 1 220 ? -7.306 -51.305 36.013 1.00 29.10 222 ARG C N 1
ATOM 5540 C CA . ARG C 1 220 ? -7.416 -50.079 36.796 1.00 31.50 222 ARG C CA 1
ATOM 5541 C C . ARG C 1 220 ? -6.042 -49.470 37.075 1.00 32.87 222 ARG C C 1
ATOM 5542 O O . ARG C 1 220 ? -5.073 -50.182 37.396 1.00 32.74 222 ARG C O 1
ATOM 5550 N N . GLN C 1 221 ? -5.974 -48.154 36.891 1.00 34.17 223 GLN C N 1
ATOM 5551 C CA . GLN C 1 221 ? -4.898 -47.301 37.383 1.00 35.51 223 GLN C CA 1
ATOM 5552 C C . GLN C 1 221 ? -3.557 -47.619 36.746 1.00 36.26 223 GLN C C 1
ATOM 5553 O O . GLN C 1 221 ? -3.125 -46.895 35.844 1.00 37.46 223 GLN C O 1
ATOM 5559 N N . SER D 1 2 ? 7.093 -42.073 11.535 1.00 29.28 2 SER D N 1
ATOM 5560 C CA . SER D 1 2 ? 5.921 -41.164 11.670 1.00 28.73 2 SER D CA 1
ATOM 5561 C C . SER D 1 2 ? 6.275 -39.924 12.478 1.00 27.47 2 SER D C 1
ATOM 5562 O O . SER D 1 2 ? 7.226 -39.920 13.248 1.00 28.38 2 SER D O 1
ATOM 5565 N N . VAL D 1 3 ? 5.476 -38.882 12.285 1.00 25.53 3 VAL D N 1
ATOM 5566 C CA . VAL D 1 3 ? 5.462 -37.678 13.121 1.00 23.55 3 VAL D CA 1
ATOM 5567 C C . VAL D 1 3 ? 4.909 -37.990 14.533 1.00 20.97 3 VAL D C 1
ATOM 5568 O O . VAL D 1 3 ? 5.170 -37.279 15.503 1.00 20.81 3 VAL D O 1
ATOM 5572 N N . ILE D 1 4 ? 4.163 -39.079 14.645 1.00 17.75 4 ILE D N 1
ATOM 5573 C CA . ILE D 1 4 ? 3.666 -39.541 15.932 1.00 16.57 4 ILE D CA 1
ATOM 5574 C C . ILE D 1 4 ? 4.685 -40.509 16.529 1.00 15.49 4 ILE D C 1
ATOM 5575 O O . ILE D 1 4 ? 4.862 -41.618 16.028 1.00 15.30 4 ILE D O 1
ATOM 5580 N N . LYS D 1 5 ? 5.333 -40.078 17.601 1.00 14.37 5 LYS D N 1
ATOM 5581 C CA . LYS D 1 5 ? 6.403 -40.852 18.249 1.00 15.08 5 LYS D CA 1
ATOM 5582 C C . LYS D 1 5 ? 5.862 -41.667 19.409 1.00 13.73 5 LYS D C 1
ATOM 5583 O O . LYS D 1 5 ? 4.733 -41.481 19.864 1.00 11.58 5 LYS D O 1
ATOM 5589 N N . SER D 1 6 ? 6.690 -42.579 19.890 1.00 13.13 6 SER D N 1
ATOM 5590 C CA . SER D 1 6 ? 6.300 -43.495 20.955 1.00 13.09 6 SER D CA 1
ATOM 5591 C C . SER D 1 6 ? 6.004 -42.794 22.275 1.00 12.14 6 SER D C 1
ATOM 5592 O O . SER D 1 6 ? 5.216 -43.293 23.074 1.00 10.89 6 SER D O 1
ATOM 5595 N N . ASP D 1 7 ? 6.669 -41.669 22.516 1.00 11.92 7 ASP D N 1
ATOM 5596 C CA . ASP D 1 7 ? 6.454 -40.870 23.709 1.00 12.91 7 ASP D CA 1
ATOM 5597 C C . ASP D 1 7 ? 6.232 -39.447 23.245 1.00 12.67 7 ASP D C 1
ATOM 5598 O O . ASP D 1 7 ? 6.999 -38.924 22.421 1.00 14.41 7 ASP D O 1
ATOM 5603 N N . MET D 1 8 ? 5.137 -38.839 23.703 1.00 11.26 8 MET D N 1
ATOM 5604 C CA A MET D 1 8 ? 4.764 -37.474 23.289 0.60 12.10 8 MET D CA 1
ATOM 5605 C CA B MET D 1 8 ? 4.829 -37.460 23.315 0.40 11.51 8 MET D CA 1
ATOM 5606 C C . MET D 1 8 ? 4.321 -36.642 24.481 1.00 12.03 8 MET D C 1
ATOM 5607 O O . MET D 1 8 ? 3.797 -37.181 25.443 1.00 12.59 8 MET D O 1
ATOM 5616 N N . LYS D 1 9 ? 4.531 -35.327 24.403 1.00 11.90 9 LYS D N 1
ATOM 5617 C CA . LYS D 1 9 ? 4.091 -34.435 25.438 1.00 11.74 9 LYS D CA 1
ATOM 5618 C C . LYS D 1 9 ? 2.780 -33.776 25.049 1.00 10.97 9 LYS D C 1
ATOM 5619 O O . LYS D 1 9 ? 2.368 -33.785 23.889 1.00 10.55 9 LYS D O 1
ATOM 5625 N N . ILE D 1 10 ? 2.109 -33.249 26.060 1.00 10.25 10 ILE D N 1
ATOM 5626 C CA . ILE D 1 10 ? 0.840 -32.581 25.861 1.00 10.26 10 ILE D CA 1
ATOM 5627 C C . ILE D 1 10 ? 0.788 -31.318 26.695 1.00 10.33 10 ILE D C 1
ATOM 5628 O O . ILE D 1 10 ? 1.257 -31.306 27.835 1.00 10.26 10 ILE D O 1
ATOM 5633 N N . LYS D 1 11 ? 0.230 -30.252 26.119 1.00 9.24 11 LYS D N 1
ATOM 5634 C CA . LYS D 1 11 ? -0.184 -29.086 26.882 1.00 9.98 11 LYS D CA 1
ATOM 5635 C C . LYS D 1 11 ? -1.591 -28.752 26.435 1.00 8.78 11 LYS D C 1
ATOM 5636 O O . LYS D 1 11 ? -1.977 -29.080 25.291 1.00 9.90 11 LYS D O 1
ATOM 5642 N N . LEU D 1 12 ? -2.346 -28.093 27.298 1.00 9.29 12 LEU D N 1
ATOM 5643 C CA . LEU D 1 12 ? -3.710 -27.689 26.950 1.00 9.47 12 LEU D CA 1
ATOM 5644 C C . LEU D 1 12 ? -4.173 -26.493 27.745 1.00 9.37 12 LEU D C 1
ATOM 5645 O O . LEU D 1 12 ? -3.613 -26.165 28.813 1.00 8.57 12 LEU D O 1
ATOM 5650 N N . ARG D 1 13 ? -5.205 -25.853 27.204 1.00 8.95 13 ARG D N 1
ATOM 5651 C CA . ARG D 1 13 ? -5.921 -24.797 27.889 1.00 9.60 13 ARG D CA 1
ATOM 5652 C C . ARG D 1 13 ? -7.402 -24.965 27.588 1.00 9.11 13 ARG D C 1
ATOM 5653 O O . ARG D 1 13 ? -7.805 -25.017 26.427 1.00 9.57 13 ARG D O 1
ATOM 5661 N N . MET D 1 14 ? -8.182 -25.087 28.643 1.00 8.90 14 MET D N 1
ATOM 5662 C CA . MET D 1 14 ? -9.634 -25.129 28.558 1.00 8.41 14 MET D CA 1
ATOM 5663 C C . MET D 1 14 ? -10.192 -23.851 29.160 1.00 8.66 14 MET D C 1
ATOM 5664 O O . MET D 1 14 ? -9.840 -23.465 30.290 1.00 9.45 14 MET D O 1
ATOM 5669 N N . GLU D 1 15 ? -11.079 -23.218 28.408 1.00 8.72 15 GLU D N 1
ATOM 5670 C CA . GLU D 1 15 ? -11.919 -22.154 28.950 1.00 9.65 15 GLU D CA 1
ATOM 5671 C C . GLU D 1 15 ? -13.362 -22.607 28.871 1.00 9.29 15 GLU D C 1
ATOM 5672 O O . GLU D 1 15 ? -13.772 -23.203 27.890 1.00 8.13 15 GLU D O 1
ATOM 5678 N N . GLY D 1 16 ? -14.152 -22.293 29.877 1.00 8.65 16 GLY D N 1
ATOM 5679 C CA . GLY D 1 16 ? -15.519 -22.757 29.845 1.00 9.48 16 GLY D CA 1
ATOM 5680 C C . GLY D 1 16 ? -16.429 -22.135 30.851 1.00 8.75 16 GLY D C 1
ATOM 5681 O O . GLY D 1 16 ? -16.037 -21.236 31.631 1.00 8.54 16 GLY D O 1
ATOM 5682 N N . THR D 1 17 ? -17.663 -22.612 30.822 1.00 9.00 17 THR D N 1
ATOM 5683 C CA A THR D 1 17 ? -18.665 -22.226 31.782 0.70 11.28 17 THR D CA 1
ATOM 5684 C CA B THR D 1 17 ? -18.671 -22.256 31.820 0.30 9.14 17 THR D CA 1
ATOM 5685 C C . THR D 1 17 ? -19.506 -23.474 32.144 1.00 9.85 17 THR D C 1
ATOM 5686 O O . THR D 1 17 ? -19.713 -24.343 31.309 1.00 11.10 17 THR D O 1
ATOM 5693 N N . VAL D 1 18 ? -19.983 -23.542 33.366 1.00 9.02 18 VAL D N 1
ATOM 5694 C CA . VAL D 1 18 ? -20.940 -24.556 33.791 1.00 9.61 18 VAL D CA 1
ATOM 5695 C C . VAL D 1 18 ? -21.952 -23.850 34.655 1.00 9.57 18 VAL D C 1
ATOM 5696 O O . VAL D 1 18 ? -21.594 -23.216 35.656 1.00 10.07 18 VAL D O 1
ATOM 5700 N N . ASN D 1 19 ? -23.213 -23.925 34.248 1.00 9.96 19 ASN D N 1
ATOM 5701 C CA . ASN D 1 19 ? -24.289 -23.195 34.920 1.00 11.06 19 ASN D CA 1
ATOM 5702 C C . ASN D 1 19 ? -23.916 -21.712 35.138 1.00 11.56 19 ASN D C 1
ATOM 5703 O O . ASN D 1 19 ? -24.197 -21.113 36.177 1.00 11.94 19 ASN D O 1
ATOM 5708 N N . GLY D 1 20 ? -23.284 -21.137 34.115 1.00 11.19 20 GLY D N 1
ATOM 5709 C CA . GLY D 1 20 ? -22.867 -19.734 34.122 1.00 11.60 20 GLY D CA 1
ATOM 5710 C C . GLY D 1 20 ? -21.552 -19.434 34.815 1.00 11.32 20 GLY D C 1
ATOM 5711 O O . GLY D 1 20 ? -21.044 -18.309 34.698 1.00 12.81 20 GLY D O 1
ATOM 5712 N N . HIS D 1 21 ? -20.994 -20.407 35.541 1.00 11.14 21 HIS D N 1
ATOM 5713 C CA A HIS D 1 21 ? -19.748 -20.188 36.265 0.60 11.04 21 HIS D CA 1
ATOM 5714 C CA B HIS D 1 21 ? -19.751 -20.221 36.285 0.40 10.99 21 HIS D CA 1
ATOM 5715 C C . HIS D 1 21 ? -18.559 -20.353 35.343 1.00 10.68 21 HIS D C 1
ATOM 5716 O O . HIS D 1 21 ? -18.348 -21.420 34.788 1.00 10.41 21 HIS D O 1
ATOM 5729 N N . LYS D 1 22 ? -17.792 -19.281 35.176 1.00 10.31 22 LYS D N 1
ATOM 5730 C CA . LYS D 1 22 ? -16.646 -19.269 34.282 1.00 10.42 22 LYS D CA 1
ATOM 5731 C C . LYS D 1 22 ? -15.409 -19.849 34.938 1.00 9.68 22 LYS D C 1
ATOM 5732 O O . LYS D 1 22 ? -15.179 -19.693 36.145 1.00 10.45 22 LYS D O 1
ATOM 5738 N N . PHE D 1 23 ? -14.585 -20.503 34.131 1.00 8.75 23 PHE D N 1
ATOM 5739 C CA . PHE D 1 23 ? -13.335 -21.075 34.620 1.00 9.38 23 PHE D CA 1
ATOM 5740 C C . PHE D 1 23 ? -12.318 -21.221 33.496 1.00 8.43 23 PHE D C 1
ATOM 5741 O O . PHE D 1 23 ? -12.670 -21.228 32.310 1.00 8.07 23 PHE D O 1
ATOM 5749 N N . VAL D 1 24 ? -11.048 -21.361 33.886 1.00 9.04 24 VAL D N 1
ATOM 5750 C CA . VAL D 1 24 ? -9.950 -21.670 32.983 1.00 8.73 24 VAL D CA 1
ATOM 5751 C C . VAL D 1 24 ? -9.083 -22.715 33.680 1.00 8.76 24 VAL D C 1
ATOM 5752 O O . VAL D 1 24 ? -8.782 -22.582 34.884 1.00 9.50 24 VAL D O 1
ATOM 5756 N N . ILE D 1 25 ? -8.712 -23.755 32.926 1.00 9.14 25 ILE D N 1
ATOM 5757 C CA . ILE D 1 25 ? -7.838 -24.828 33.393 1.00 8.83 25 ILE D CA 1
ATOM 5758 C C . ILE D 1 25 ? -6.718 -25.015 32.400 1.00 8.85 25 ILE D C 1
ATOM 5759 O O . ILE D 1 25 ? -6.949 -25.022 31.189 1.00 10.17 25 ILE D O 1
ATOM 5764 N N . GLU D 1 26 ? -5.487 -25.109 32.896 1.00 8.82 26 GLU D N 1
ATOM 5765 C CA . GLU D 1 26 ? -4.364 -25.439 32.039 1.00 9.74 26 GLU D CA 1
ATOM 5766 C C . GLU D 1 26 ? -3.802 -26.778 32.443 1.00 9.40 26 GLU D C 1
ATOM 5767 O O . GLU D 1 26 ? -3.932 -27.206 33.594 1.00 10.25 26 GLU D O 1
ATOM 5773 N N . GLY D 1 27 ? -3.222 -27.468 31.470 1.00 9.09 27 GLY D N 1
ATOM 5774 C CA . GLY D 1 27 ? -2.694 -28.802 31.688 1.00 9.37 27 GLY D CA 1
ATOM 5775 C C . GLY D 1 27 ? -1.361 -29.023 31.044 1.00 9.28 27 GLY D C 1
ATOM 5776 O O . GLY D 1 27 ? -1.060 -28.438 30.001 1.00 9.39 27 GLY D O 1
ATOM 5777 N N . GLU D 1 28 ? -0.588 -29.939 31.628 1.00 9.22 28 GLU D N 1
ATOM 5778 C CA . GLU D 1 28 ? 0.634 -30.442 30.997 1.00 9.46 28 GLU D CA 1
ATOM 5779 C C . GLU D 1 28 ? 0.714 -31.922 31.308 1.00 9.23 28 GLU D C 1
ATOM 5780 O O . GLU D 1 28 ? 0.443 -32.328 32.432 1.00 9.67 28 GLU D O 1
ATOM 5786 N N . GLY D 1 29 ? 1.157 -32.701 30.342 1.00 9.17 29 GLY D N 1
ATOM 5787 C CA . GLY D 1 29 ? 1.236 -34.145 30.532 1.00 9.76 29 GLY D CA 1
ATOM 5788 C C . GLY D 1 29 ? 2.018 -34.819 29.434 1.00 9.71 29 GLY D C 1
ATOM 5789 O O . GLY D 1 29 ? 2.822 -34.206 28.718 1.00 9.27 29 GLY D O 1
ATOM 5790 N N . GLU D 1 30 ? 1.773 -36.111 29.305 1.00 10.33 30 GLU D N 1
ATOM 5791 C CA . GLU D 1 30 ? 2.500 -36.918 28.339 1.00 10.95 30 GLU D CA 1
ATOM 5792 C C . GLU D 1 30 ? 1.747 -38.207 28.148 1.00 10.36 30 GLU D C 1
ATOM 5793 O O . GLU D 1 30 ? 0.904 -38.578 28.942 1.00 10.66 30 GLU D O 1
ATOM 5799 N N . GLY D 1 31 ? 2.071 -38.877 27.074 1.00 9.34 31 GLY D N 1
ATOM 5800 C CA . GLY D 1 31 ? 1.501 -40.167 26.801 1.00 9.11 31 GLY D CA 1
ATOM 5801 C C . GLY D 1 31 ? 2.238 -40.995 25.790 1.00 9.15 31 GLY D C 1
ATOM 5802 O O . GLY D 1 31 ? 3.290 -40.606 25.288 1.00 8.73 31 GLY D O 1
ATOM 5803 N N . LYS D 1 32 ? 1.669 -42.169 25.543 1.00 8.02 32 LYS D N 1
ATOM 5804 C CA . LYS D 1 32 ? 2.228 -43.200 24.681 1.00 8.95 32 LYS D CA 1
ATOM 5805 C C . LYS D 1 32 ? 1.169 -43.498 23.628 1.00 8.80 32 LYS D C 1
ATOM 5806 O O . LYS D 1 32 ? 0.271 -44.307 23.857 1.00 9.21 32 LYS D O 1
ATOM 5812 N N . PRO D 1 33 ? 1.237 -42.801 22.471 1.00 8.27 33 PRO D N 1
ATOM 5813 C CA . PRO D 1 33 ? 0.198 -42.927 21.461 1.00 8.95 33 PRO D CA 1
ATOM 5814 C C . PRO D 1 33 ? -0.120 -44.346 21.016 1.00 9.13 33 PRO D C 1
ATOM 5815 O O . PRO D 1 33 ? -1.314 -44.708 20.861 1.00 9.26 33 PRO D O 1
ATOM 5819 N N . TYR D 1 34 ? 0.912 -45.160 20.885 1.00 9.37 34 TYR D N 1
ATOM 5820 C CA . TYR D 1 34 ? 0.723 -46.509 20.372 1.00 10.34 34 TYR D CA 1
ATOM 5821 C C . TYR D 1 34 ? 0.269 -47.492 21.449 1.00 10.65 34 TYR D C 1
ATOM 5822 O O . TYR D 1 34 ? -0.208 -48.574 21.112 1.00 11.43 34 TYR D O 1
ATOM 5831 N N . GLU D 1 35 ? 0.405 -47.124 22.721 1.00 10.22 35 GLU D N 1
ATOM 5832 C CA . GLU D 1 35 ? -0.114 -47.941 23.836 1.00 11.04 35 GLU D CA 1
ATOM 5833 C C . GLU D 1 35 ? -1.490 -47.479 24.276 1.00 10.18 35 GLU D C 1
ATOM 5834 O O . GLU D 1 35 ? -2.140 -48.157 25.087 1.00 11.20 35 GLU D O 1
ATOM 5840 N N . GLY D 1 36 ? -1.929 -46.324 23.762 1.00 9.53 36 GLY D N 1
ATOM 5841 C CA . GLY D 1 36 ? -3.198 -45.739 24.146 1.00 8.37 36 GLY D CA 1
ATOM 5842 C C . GLY D 1 36 ? -3.273 -45.285 25.576 1.00 8.32 36 GLY D C 1
ATOM 5843 O O . GLY D 1 36 ? -4.321 -45.404 26.182 1.00 9.50 36 GLY D O 1
ATOM 5844 N N . THR D 1 37 ? -2.178 -44.759 26.128 1.00 8.94 37 THR D N 1
ATOM 5845 C CA . THR D 1 37 ? -2.185 -44.303 27.507 1.00 9.87 37 THR D CA 1
ATOM 5846 C C . THR D 1 37 ? -1.713 -42.863 27.568 1.00 9.90 37 THR D C 1
ATOM 5847 O O . THR D 1 37 ? -0.917 -42.417 26.720 1.00 9.95 37 THR D O 1
ATOM 5851 N N . GLN D 1 38 ? -2.211 -42.142 28.559 1.00 10.26 38 GLN D N 1
ATOM 5852 C CA . GLN D 1 38 ? -1.821 -40.754 28.767 1.00 11.36 38 GLN D CA 1
ATOM 5853 C C . GLN D 1 38 ? -2.127 -40.285 30.178 1.00 11.26 38 GLN D C 1
ATOM 5854 O O . GLN D 1 38 ? -3.076 -40.746 30.801 1.00 10.35 38 GLN D O 1
ATOM 5860 N N . THR D 1 39 ? -1.318 -39.356 30.668 1.00 11.78 39 THR D N 1
ATOM 5861 C CA . THR D 1 39 ? -1.472 -38.780 32.000 1.00 12.92 39 THR D CA 1
ATOM 5862 C C . THR D 1 39 ? -1.328 -37.273 31.874 1.00 12.87 39 THR D C 1
ATOM 5863 O O . THR D 1 39 ? -0.513 -36.781 31.092 1.00 13.29 39 THR D O 1
ATOM 5867 N N . MET D 1 40 ? -2.120 -36.552 32.649 1.00 11.89 40 MET D N 1
ATOM 5868 C CA A MET D 1 40 ? -2.067 -35.105 32.645 0.50 12.24 40 MET D CA 1
ATOM 5869 C CA B MET D 1 40 ? -2.178 -35.074 32.615 0.50 11.88 40 MET D CA 1
ATOM 5870 C C . MET D 1 40 ? -2.167 -34.537 34.040 1.00 11.17 40 MET D C 1
ATOM 5871 O O . MET D 1 40 ? -2.833 -35.085 34.898 1.00 10.17 40 MET D O 1
ATOM 5880 N N . ASN D 1 41 ? -1.441 -33.443 34.265 1.00 9.71 41 ASN D N 1
ATOM 5881 C CA . ASN D 1 41 ? -1.579 -32.639 35.483 1.00 10.26 41 ASN D CA 1
ATOM 5882 C C . ASN D 1 41 ? -2.309 -31.342 35.122 1.00 8.90 41 ASN D C 1
ATOM 5883 O O . ASN D 1 41 ? -1.876 -30.612 34.221 1.00 9.66 41 ASN D O 1
ATOM 5888 N N . LEU D 1 42 ? -3.410 -31.093 35.811 1.00 7.94 42 LEU D N 1
ATOM 5889 C CA . LEU D 1 42 ? -4.320 -29.991 35.517 1.00 8.58 42 LEU D CA 1
ATOM 5890 C C . LEU D 1 42 ? -4.386 -29.012 36.666 1.00 9.40 42 LEU D C 1
ATOM 5891 O O . LEU D 1 42 ? -4.480 -29.409 37.821 1.00 9.89 42 LEU D O 1
ATOM 5896 N N . LYS D 1 43 ? -4.337 -27.720 36.332 1.00 9.59 43 LYS D N 1
ATOM 5897 C CA . LYS D 1 43 ? -4.383 -26.639 37.312 1.00 10.95 43 LYS D CA 1
ATOM 5898 C C . LYS D 1 43 ? -5.523 -25.686 36.977 1.00 10.29 43 LYS D C 1
ATOM 5899 O O . LYS D 1 43 ? -5.607 -25.194 35.854 1.00 10.42 43 LYS D O 1
ATOM 5905 N N . VAL D 1 44 ? -6.406 -25.448 37.937 1.00 10.17 44 VAL D N 1
ATOM 5906 C CA . VAL D 1 44 ? -7.409 -24.387 37.808 1.00 10.63 44 VAL D CA 1
ATOM 5907 C C . VAL D 1 44 ? -6.720 -23.022 37.891 1.00 11.15 44 VAL D C 1
ATOM 5908 O O . VAL D 1 44 ? -6.088 -22.717 38.893 1.00 13.56 44 VAL D O 1
ATOM 5912 N N . LYS D 1 45 ? -6.847 -22.231 36.839 1.00 11.55 45 LYS D N 1
ATOM 5913 C CA . LYS D 1 45 ? -6.238 -20.887 36.759 1.00 12.53 45 LYS D CA 1
ATOM 5914 C C . LYS D 1 45 ? -7.200 -19.761 37.098 1.00 12.54 45 LYS D C 1
ATOM 5915 O O . LYS D 1 45 ? -6.775 -18.703 37.579 1.00 13.56 45 LYS D O 1
ATOM 5921 N N . GLU D 1 46 ? -8.474 -19.960 36.783 1.00 12.41 46 GLU D N 1
ATOM 5922 C CA . GLU D 1 46 ? -9.531 -19.014 37.075 1.00 13.00 46 GLU D CA 1
ATOM 5923 C C . GLU D 1 46 ? -10.809 -19.794 37.428 1.00 12.64 46 GLU D C 1
ATOM 5924 O O . GLU D 1 46 ? -11.045 -20.880 36.883 1.00 11.54 46 GLU D O 1
ATOM 5930 N N . GLY D 1 47 ? -11.624 -19.230 38.319 1.00 13.01 47 GLY D N 1
ATOM 5931 C CA . GLY D 1 47 ? -12.889 -19.817 38.724 1.00 12.92 47 GLY D CA 1
ATOM 5932 C C . GLY D 1 47 ? -12.839 -20.708 39.948 1.00 13.18 47 GLY D C 1
ATOM 5933 O O . GLY D 1 47 ? -13.835 -21.317 40.268 1.00 13.00 47 GLY D O 1
ATOM 5934 N N . ALA D 1 48 ? -11.690 -20.798 40.630 1.00 13.49 48 ALA D N 1
ATOM 5935 C CA . ALA D 1 48 ? -11.584 -21.616 41.853 1.00 14.83 48 ALA D CA 1
ATOM 5936 C C . ALA D 1 48 ? -12.310 -20.972 43.040 1.00 16.11 48 ALA D C 1
ATOM 5937 O O . ALA D 1 48 ? -12.329 -19.747 43.150 1.00 16.40 48 ALA D O 1
ATOM 5939 N N . PRO D 1 49 ? -12.878 -21.789 43.946 1.00 16.56 49 PRO D N 1
ATOM 5940 C CA . PRO D 1 49 ? -13.006 -23.252 43.856 1.00 16.24 49 PRO D CA 1
ATOM 5941 C C . PRO D 1 49 ? -14.154 -23.635 42.924 1.00 14.98 49 PRO D C 1
ATOM 5942 O O . PRO D 1 49 ? -15.251 -23.094 43.052 1.00 14.43 49 PRO D O 1
ATOM 5946 N N . LEU D 1 50 ? -13.928 -24.580 42.018 1.00 13.87 50 LEU D N 1
ATOM 5947 C CA . LEU D 1 50 ? -14.973 -24.933 41.067 1.00 12.93 50 LEU D CA 1
ATOM 5948 C C . LEU D 1 50 ? -16.200 -25.453 41.808 1.00 13.03 50 LEU D C 1
ATOM 5949 O O . LEU D 1 50 ? -16.072 -26.335 42.652 1.00 13.13 50 LEU D O 1
ATOM 5954 N N . PRO D 1 51 ? -17.387 -24.917 41.486 1.00 13.16 51 PRO D N 1
ATOM 5955 C CA . PRO D 1 51 ? -18.600 -25.275 42.202 1.00 13.49 51 PRO D CA 1
ATOM 5956 C C . PRO D 1 51 ? -19.374 -26.445 41.622 1.00 13.57 51 PRO D C 1
ATOM 5957 O O . PRO D 1 51 ? -20.560 -26.604 41.927 1.00 16.82 51 PRO D O 1
ATOM 5961 N N . PHE D 1 52 ? -18.718 -27.257 40.796 1.00 11.04 52 PHE D N 1
ATOM 5962 C CA . PHE D 1 52 ? -19.369 -28.402 40.162 1.00 9.76 52 PHE D CA 1
ATOM 5963 C C . PHE D 1 52 ? -18.412 -29.600 40.109 1.00 8.95 52 PHE D C 1
ATOM 5964 O O . PHE D 1 52 ? -17.211 -29.461 40.307 1.00 9.13 52 PHE D O 1
ATOM 5972 N N . ALA D 1 53 ? -18.962 -30.774 39.825 1.00 8.81 53 ALA D N 1
ATOM 5973 C CA . ALA D 1 53 ? -18.204 -32.015 39.747 1.00 8.39 53 ALA D CA 1
ATOM 5974 C C . ALA D 1 53 ? -17.151 -31.955 38.652 1.00 8.03 53 ALA D C 1
ATOM 5975 O O . ALA D 1 53 ? -17.465 -31.884 37.475 1.00 7.05 53 ALA D O 1
ATOM 5977 N N . TYR D 1 54 ? -15.904 -32.097 39.058 1.00 7.55 54 TYR D N 1
ATOM 5978 C CA . TYR D 1 54 ? -14.781 -32.047 38.139 1.00 7.30 54 TYR D CA 1
ATOM 5979 C C . TYR D 1 54 ? -14.897 -33.129 37.067 1.00 6.85 54 TYR D C 1
ATOM 5980 O O . TYR D 1 54 ? -14.467 -32.937 35.924 1.00 7.16 54 TYR D O 1
ATOM 5989 N N . ASP D 1 55 ? -15.470 -34.275 37.443 1.00 6.98 55 ASP D N 1
ATOM 5990 C CA . ASP D 1 55 ? -15.613 -35.393 36.513 1.00 7.63 55 ASP D CA 1
ATOM 5991 C C . ASP D 1 55 ? -16.246 -34.991 35.177 1.00 8.19 55 ASP D C 1
ATOM 5992 O O . ASP D 1 55 ? -15.905 -35.562 34.158 1.00 8.83 55 ASP D O 1
ATOM 5997 N N . ILE D 1 56 ? -17.136 -33.999 35.156 1.00 7.88 56 ILE D N 1
ATOM 5998 C CA . ILE D 1 56 ? -17.766 -33.653 33.878 1.00 8.10 56 ILE D CA 1
ATOM 5999 C C . ILE D 1 56 ? -16.778 -33.124 32.846 1.00 7.06 56 ILE D C 1
ATOM 6000 O O . ILE D 1 56 ? -17.061 -33.175 31.676 1.00 8.17 56 ILE D O 1
ATOM 6005 N N . LEU D 1 57 ? -15.629 -32.613 33.279 1.00 6.57 57 LEU D N 1
ATOM 6006 C CA . LEU D 1 57 ? -14.637 -32.028 32.388 1.00 6.84 57 LEU D CA 1
ATOM 6007 C C . LEU D 1 57 ? -13.644 -33.008 31.821 1.00 6.48 57 LEU D C 1
ATOM 6008 O O . LEU D 1 57 ? -12.949 -32.721 30.852 1.00 6.82 57 LEU D O 1
ATOM 6013 N N . THR D 1 58 ? -13.494 -34.150 32.488 1.00 7.21 58 THR D N 1
ATOM 6014 C CA . THR D 1 58 ? -12.280 -34.943 32.290 1.00 6.57 58 THR D CA 1
ATOM 6015 C C . THR D 1 58 ? -12.138 -35.554 30.902 1.00 7.04 58 THR D C 1
ATOM 6016 O O . THR D 1 58 ? -11.040 -35.632 30.389 1.00 6.79 58 THR D O 1
ATOM 6020 N N . THR D 1 59 ? -13.241 -35.961 30.297 1.00 6.34 59 THR D N 1
ATOM 6021 C CA . THR D 1 59 ? -13.193 -36.498 28.969 1.00 7.45 59 THR D CA 1
ATOM 6022 C C . THR D 1 59 ? -12.919 -35.437 27.909 1.00 6.38 59 THR D C 1
ATOM 6023 O O . THR D 1 59 ? -12.581 -35.782 26.784 1.00 7.87 59 THR D O 1
ATOM 6027 N N . ALA D 1 60 ? -13.036 -34.150 28.258 1.00 6.92 60 ALA D N 1
ATOM 6028 C CA . ALA D 1 60 ? -12.588 -33.100 27.348 1.00 7.28 60 ALA D CA 1
ATOM 6029 C C . ALA D 1 60 ? -11.086 -32.935 27.348 1.00 6.71 60 ALA D C 1
ATOM 6030 O O . ALA D 1 60 ? -10.515 -32.524 26.338 1.00 8.60 60 ALA D O 1
ATOM 6032 N N . PHE D 1 61 ? -10.440 -33.241 28.468 1.00 7.41 61 PHE D N 1
ATOM 6033 C CA . PHE D 1 61 ? -8.986 -33.263 28.524 1.00 7.39 61 PHE D CA 1
ATOM 6034 C C . PHE D 1 61 ? -8.415 -34.497 27.877 1.00 7.84 61 PHE D C 1
ATOM 6035 O O . PHE D 1 61 ? -7.384 -34.453 27.232 1.00 7.58 61 PHE D O 1
ATOM 6068 N N . ASN D 1 63 ? -8.180 -36.853 23.382 1.00 6.68 65 ASN D N 1
ATOM 6069 C CA . ASN D 1 63 ? -7.365 -36.899 22.143 1.00 6.53 65 ASN D CA 1
ATOM 6070 C C . ASN D 1 63 ? -7.189 -38.341 21.774 1.00 6.26 65 ASN D C 1
ATOM 6071 O O . ASN D 1 63 ? -6.344 -39.027 22.342 1.00 6.68 65 ASN D O 1
ATOM 6076 N N . ARG D 1 64 ? -7.978 -38.779 20.809 1.00 6.90 66 ARG D N 1
ATOM 6077 C CA . ARG D 1 64 ? -7.928 -40.150 20.344 1.00 6.89 66 ARG D CA 1
ATOM 6078 C C . ARG D 1 64 ? -6.642 -40.580 19.634 1.00 7.04 66 ARG D C 1
ATOM 6079 O O . ARG D 1 64 ? -6.496 -41.758 19.346 1.00 8.33 66 ARG D O 1
ATOM 6087 N N . VAL D 1 65 ? -5.681 -39.676 19.457 1.00 7.89 67 VAL D N 1
ATOM 6088 C CA . VAL D 1 65 ? -4.330 -40.124 19.128 1.00 8.26 67 VAL D CA 1
ATOM 6089 C C . VAL D 1 65 ? -3.832 -41.170 20.131 1.00 8.16 67 VAL D C 1
ATOM 6090 O O . VAL D 1 65 ? -3.135 -42.122 19.775 1.00 8.36 67 VAL D O 1
ATOM 6094 N N . PHE D 1 66 ? -4.199 -40.990 21.392 1.00 7.90 68 PHE D N 1
ATOM 6095 C CA . PHE D 1 66 ? -3.823 -41.897 22.464 1.00 7.92 68 PHE D CA 1
ATOM 6096 C C . PHE D 1 66 ? -4.823 -43.035 22.578 1.00 8.01 68 PHE D C 1
ATOM 6097 O O . PHE D 1 66 ? -5.577 -43.141 23.529 1.00 8.36 68 PHE D O 1
ATOM 6105 N N . THR D 1 67 ? -4.780 -43.884 21.549 1.00 7.66 69 THR D N 1
ATOM 6106 C CA . THR D 1 67 ? -5.609 -45.086 21.434 1.00 7.25 69 THR D CA 1
ATOM 6107 C C . THR D 1 67 ? -4.741 -46.117 20.761 1.00 8.08 69 THR D C 1
ATOM 6108 O O . THR D 1 67 ? -4.097 -45.829 19.750 1.00 8.58 69 THR D O 1
ATOM 6112 N N . LYS D 1 68 ? -4.711 -47.316 21.324 1.00 8.72 70 LYS D N 1
ATOM 6113 C CA . LYS D 1 68 ? -4.026 -48.429 20.688 1.00 9.37 70 LYS D CA 1
ATOM 6114 C C . LYS D 1 68 ? -4.902 -48.974 19.555 1.00 8.89 70 LYS D C 1
ATOM 6115 O O . LYS D 1 68 ? -5.977 -49.492 19.808 1.00 9.96 70 LYS D O 1
ATOM 6121 N N . TYR D 1 69 ? -4.457 -48.815 18.318 1.00 10.40 71 TYR D N 1
ATOM 6122 C CA . TYR D 1 69 ? -5.187 -49.275 17.135 1.00 10.27 71 TYR D CA 1
ATOM 6123 C C . TYR D 1 69 ? -4.511 -50.489 16.543 1.00 11.22 71 TYR D C 1
ATOM 6124 O O . TYR D 1 69 ? -3.317 -50.435 16.215 1.00 11.82 71 TYR D O 1
ATOM 6133 N N . PRO D 1 70 ? -5.263 -51.577 16.383 1.00 11.67 72 PRO D N 1
ATOM 6134 C CA . PRO D 1 70 ? -4.667 -52.696 15.654 1.00 12.19 72 PRO D CA 1
ATOM 6135 C C . PRO D 1 70 ? -4.390 -52.305 14.214 1.00 13.18 72 PRO D C 1
ATOM 6136 O O . PRO D 1 70 ? -5.035 -51.425 13.670 1.00 13.23 72 PRO D O 1
ATOM 6140 N N . LYS D 1 71 ? -3.426 -52.965 13.592 1.00 14.08 73 LYS D N 1
ATOM 6141 C CA . LYS D 1 71 ? -3.087 -52.660 12.198 1.00 16.20 73 LYS D CA 1
ATOM 6142 C C . LYS D 1 71 ? -4.242 -52.815 11.225 1.00 15.92 73 LYS D C 1
ATOM 6143 O O . LYS D 1 71 ? -4.303 -52.103 10.226 1.00 17.61 73 LYS D O 1
ATOM 6149 N N . ASP D 1 72 ? -5.170 -53.710 11.517 1.00 15.90 74 ASP D N 1
ATOM 6150 C CA . ASP D 1 72 ? -6.296 -53.953 10.620 1.00 16.75 74 ASP D CA 1
ATOM 6151 C C . ASP D 1 72 ? -7.485 -53.014 10.824 1.00 15.52 74 ASP D C 1
ATOM 6152 O O . ASP D 1 72 ? -8.533 -53.218 10.232 1.00 17.03 74 ASP D O 1
ATOM 6157 N N . ILE D 1 73 ? -7.318 -51.981 11.648 1.00 12.60 75 ILE D N 1
ATOM 6158 C CA . ILE D 1 73 ? -8.286 -50.873 11.665 1.00 11.93 75 ILE D CA 1
ATOM 6159 C C . ILE D 1 73 ? -7.595 -49.551 11.343 1.00 11.53 75 ILE D C 1
ATOM 6160 O O . ILE D 1 73 ? -6.723 -49.133 12.097 1.00 11.41 75 ILE D O 1
ATOM 6165 N N . PRO D 1 74 ? -7.989 -48.878 10.245 1.00 12.03 76 PRO D N 1
ATOM 6166 C CA . PRO D 1 74 ? -7.380 -47.592 9.947 1.00 11.68 76 PRO D CA 1
ATOM 6167 C C . PRO D 1 74 ? -7.509 -46.631 11.128 1.00 10.18 76 PRO D C 1
ATOM 6168 O O . PRO D 1 74 ? -8.576 -46.543 11.759 1.00 10.59 76 PRO D O 1
ATOM 6172 N N . ASP D 1 75 ? -6.404 -45.953 11.428 1.00 10.00 77 ASP D N 1
ATOM 6173 C CA . ASP D 1 75 ? -6.309 -45.097 12.606 1.00 9.49 77 ASP D CA 1
ATOM 6174 C C . ASP D 1 75 ? -6.534 -43.669 12.117 1.00 9.11 77 ASP D C 1
ATOM 6175 O O . ASP D 1 75 ? -5.621 -43.006 11.642 1.00 9.65 77 ASP D O 1
ATOM 6180 N N . TYR D 1 76 ? -7.771 -43.199 12.242 1.00 8.77 78 TYR D N 1
ATOM 6181 C CA . TYR D 1 76 ? -8.175 -41.896 11.726 1.00 8.33 78 TYR D CA 1
ATOM 6182 C C . TYR D 1 76 ? -7.320 -40.779 12.339 1.00 9.26 78 TYR D C 1
ATOM 6183 O O . TYR D 1 76 ? -6.936 -39.808 11.673 1.00 9.31 78 TYR D O 1
ATOM 6192 N N . PHE D 1 77 ? -7.009 -40.940 13.610 1.00 8.69 79 PHE D N 1
ATOM 6193 C CA . PHE D 1 77 ? -6.394 -39.890 14.416 1.00 9.18 79 PHE D CA 1
ATOM 6194 C C . PHE D 1 77 ? -4.918 -39.749 14.113 1.00 8.43 79 PHE D C 1
ATOM 6195 O O . PHE D 1 77 ? -4.424 -38.632 13.866 1.00 9.48 79 PHE D O 1
ATOM 6203 N N . LYS D 1 78 ? -4.191 -40.861 14.153 1.00 8.59 80 LYS D N 1
ATOM 6204 C CA . LYS D 1 78 ? -2.766 -40.795 13.865 1.00 9.47 80 LYS D CA 1
ATOM 6205 C C . LYS D 1 78 ? -2.485 -40.396 12.416 1.00 10.87 80 LYS D C 1
ATOM 6206 O O . LYS D 1 78 ? -1.561 -39.635 12.163 1.00 10.75 80 LYS D O 1
ATOM 6212 N N . GLN D 1 79 ? -3.316 -40.840 11.489 1.00 10.72 81 GLN D N 1
ATOM 6213 C CA . GLN D 1 79 ? -3.141 -40.485 10.079 1.00 11.38 81 GLN D CA 1
ATOM 6214 C C . GLN D 1 79 ? -3.302 -38.990 9.861 1.00 11.29 81 GLN D C 1
ATOM 6215 O O . GLN D 1 79 ? -2.783 -38.453 8.882 1.00 11.89 81 GLN D O 1
ATOM 6221 N N . SER D 1 80 ? -4.053 -38.313 10.726 1.00 11.12 82 SER D N 1
ATOM 6222 C CA . SER D 1 80 ? -4.397 -36.912 10.462 1.00 11.47 82 SER D CA 1
ATOM 6223 C C . SER D 1 80 ? -3.215 -35.976 10.642 1.00 11.49 82 SER D C 1
ATOM 6224 O O . SER D 1 80 ? -3.255 -34.871 10.119 1.00 12.65 82 SER D O 1
ATOM 6227 N N . PHE D 1 81 ? -2.172 -36.411 11.354 1.00 10.73 83 PHE D N 1
ATOM 6228 C CA . PHE D 1 81 ? -0.994 -35.580 11.576 1.00 11.27 83 PHE D CA 1
ATOM 6229 C C . PHE D 1 81 ? -0.023 -35.694 10.391 1.00 11.41 83 PHE D C 1
ATOM 6230 O O . PHE D 1 81 ? -0.024 -36.725 9.684 1.00 12.50 83 PHE D O 1
ATOM 6238 N N . PRO D 1 82 ? 0.789 -34.640 10.145 1.00 12.38 84 PRO D N 1
ATOM 6239 C CA . PRO D 1 82 ? 1.031 -33.449 10.972 1.00 12.33 84 PRO D CA 1
ATOM 6240 C C . PRO D 1 82 ? -0.082 -32.395 11.021 1.00 12.30 84 PRO D C 1
ATOM 6241 O O . PRO D 1 82 ? -0.079 -31.579 11.938 1.00 12.83 84 PRO D O 1
ATOM 6245 N N . GLU D 1 83 ? -1.013 -32.416 10.069 1.00 12.14 85 GLU D N 1
ATOM 6246 C CA . GLU D 1 83 ? -2.022 -31.356 9.961 1.00 13.45 85 GLU D CA 1
ATOM 6247 C C . GLU D 1 83 ? -2.942 -31.308 11.182 1.00 12.87 85 GLU D C 1
ATOM 6248 O O . GLU D 1 83 ? -3.282 -30.229 11.681 1.00 14.93 85 GLU D O 1
ATOM 6254 N N . GLY D 1 84 ? -3.316 -32.484 11.664 1.00 12.30 86 GLY D N 1
ATOM 6255 C CA . GLY D 1 84 ? -4.074 -32.627 12.891 1.00 11.95 86 GLY D CA 1
ATOM 6256 C C . GLY D 1 84 ? -5.558 -32.730 12.645 1.00 10.79 86 GLY D C 1
ATOM 6257 O O . GLY D 1 84 ? -6.022 -33.005 11.536 1.00 9.88 86 GLY D O 1
ATOM 6258 N N . TYR D 1 85 ? -6.324 -32.531 13.709 1.00 9.30 87 TYR D N 1
ATOM 6259 C CA . TYR D 1 85 ? -7.773 -32.722 13.630 1.00 8.55 87 TYR D CA 1
ATOM 6260 C C . TYR D 1 85 ? -8.417 -31.914 14.747 1.00 8.31 87 TYR D C 1
ATOM 6261 O O . TYR D 1 85 ? -7.743 -31.427 15.660 1.00 8.89 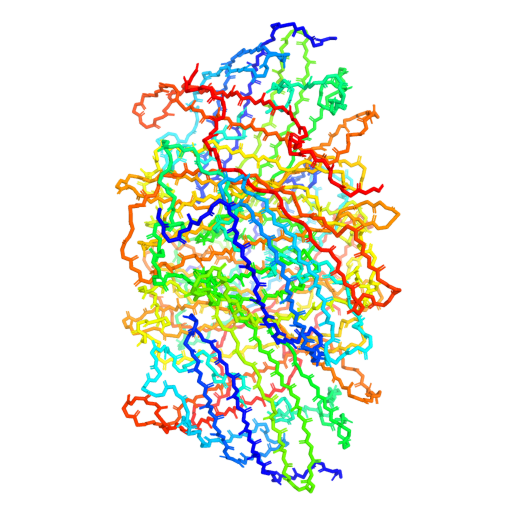87 TYR D O 1
ATOM 6270 N N . SER D 1 86 ? -9.729 -31.768 14.652 1.00 7.83 88 SER D N 1
ATOM 6271 C CA A SER D 1 86 ? -10.541 -31.169 15.715 0.70 8.05 88 SER D CA 1
ATOM 6272 C CA B SER D 1 86 ? -10.532 -31.165 15.706 0.30 7.88 88 SER D CA 1
ATOM 6273 C C . SER D 1 86 ? -11.670 -32.115 16.041 1.00 7.53 88 SER D C 1
ATOM 6274 O O . SER D 1 86 ? -11.985 -33.007 15.254 1.00 7.71 88 SER D O 1
ATOM 6279 N N . TRP D 1 87 ? -12.273 -31.914 17.204 1.00 6.37 89 TRP D N 1
ATOM 6280 C CA . TRP D 1 87 ? -13.475 -32.634 17.560 1.00 6.50 89 TRP D CA 1
ATOM 6281 C C . TRP D 1 87 ? -14.503 -31.722 18.189 1.00 6.75 89 TRP D C 1
ATOM 6282 O O . TRP D 1 87 ? -14.182 -30.656 18.734 1.00 6.77 89 TRP D O 1
ATOM 6293 N N . GLU D 1 88 ? -15.749 -32.168 18.075 1.00 6.57 90 GLU D N 1
ATOM 6294 C CA . GLU D 1 88 ? -16.915 -31.465 18.604 1.00 7.11 90 GLU D CA 1
ATOM 6295 C C . GLU D 1 88 ? -17.755 -32.505 19.302 1.00 6.82 90 GLU D C 1
ATOM 6296 O O . GLU D 1 88 ? -17.921 -33.613 18.789 1.00 7.41 90 GLU D O 1
ATOM 6302 N N . ARG D 1 89 ? -18.311 -32.157 20.449 1.00 6.09 91 ARG D N 1
ATOM 6303 C CA . ARG D 1 89 ? -19.009 -33.143 21.258 1.00 6.05 91 ARG D CA 1
ATOM 6304 C C . ARG D 1 89 ? -20.215 -32.544 21.942 1.00 5.35 91 ARG D C 1
ATOM 6305 O O . ARG D 1 89 ? -20.159 -31.424 22.456 1.00 6.32 91 ARG D O 1
ATOM 6313 N N . SER D 1 90 ? -21.297 -33.299 21.998 1.00 5.24 92 SER D N 1
ATOM 6314 C CA . SER D 1 90 ? -22.390 -33.007 22.927 1.00 6.16 92 SER D CA 1
ATOM 6315 C C . SER D 1 90 ? -22.473 -34.083 23.998 1.00 6.03 92 SER D C 1
ATOM 6316 O O . SER D 1 90 ? -22.221 -35.271 23.719 1.00 5.52 92 SER D O 1
ATOM 6319 N N . MET D 1 91 ? -22.834 -33.663 25.202 1.00 6.37 93 MET D N 1
ATOM 6320 C CA . MET D 1 91 ? -22.979 -34.531 26.345 1.00 6.30 93 MET D CA 1
ATOM 6321 C C . MET D 1 91 ? -24.362 -34.290 26.901 1.00 6.03 93 MET D C 1
ATOM 6322 O O . MET D 1 91 ? -24.640 -33.229 27.444 1.00 8.01 93 MET D O 1
ATOM 6327 N N . THR D 1 92 ? -25.236 -35.292 26.757 1.00 5.73 94 THR D N 1
ATOM 6328 C CA . THR D 1 92 ? -26.644 -35.173 27.154 1.00 6.01 94 THR D CA 1
ATOM 6329 C C . THR D 1 92 ? -26.882 -36.011 28.379 1.00 7.03 94 THR D C 1
ATOM 6330 O O . THR D 1 92 ? -26.856 -37.235 28.313 1.00 6.42 94 THR D O 1
ATOM 6334 N N . PHE D 1 93 ? -27.036 -35.343 29.504 1.00 7.51 95 PHE D N 1
ATOM 6335 C CA . PHE D 1 93 ? -27.206 -36.030 30.781 1.00 8.00 95 PHE D CA 1
ATOM 6336 C C . PHE D 1 93 ? -28.675 -36.345 30.996 1.00 8.58 95 PHE D C 1
ATOM 6337 O O . PHE D 1 93 ? -29.566 -35.668 30.491 1.00 9.25 95 PHE D O 1
ATOM 6345 N N . GLU D 1 94 ? -28.945 -37.375 31.793 1.00 8.96 96 GLU D N 1
ATOM 6346 C CA . GLU D 1 94 ? -30.310 -37.855 31.917 1.00 9.55 96 GLU D CA 1
ATOM 6347 C C . GLU D 1 94 ? -31.257 -36.916 32.648 1.00 9.32 96 GLU D C 1
ATOM 6348 O O . GLU D 1 94 ? -32.465 -37.129 32.587 1.00 11.07 96 GLU D O 1
ATOM 6354 N N . ASP D 1 95 ? -30.728 -35.931 33.376 1.00 9.47 97 ASP D N 1
ATOM 6355 C CA . ASP D 1 95 ? -31.572 -34.986 34.148 1.00 10.08 97 ASP D CA 1
ATOM 6356 C C . ASP D 1 95 ? -31.689 -33.620 33.477 1.00 10.48 97 ASP D C 1
ATOM 6357 O O . ASP D 1 95 ? -32.095 -32.639 34.127 1.00 11.65 97 ASP D O 1
ATOM 6362 N N . GLY D 1 96 ? -31.356 -33.563 32.190 1.00 10.38 98 GLY D N 1
ATOM 6363 C CA . GLY D 1 96 ? -31.511 -32.340 31.426 1.00 11.10 98 GLY D CA 1
ATOM 6364 C C . GLY D 1 96 ? -30.263 -31.507 31.236 1.00 10.64 98 GLY D C 1
ATOM 6365 O O . GLY D 1 96 ? -30.256 -30.613 30.396 1.00 11.61 98 GLY D O 1
ATOM 6366 N N . GLY D 1 97 ? -29.222 -31.742 32.028 1.00 9.71 99 GLY D N 1
ATOM 6367 C CA . GLY D 1 97 ? -27.970 -31.040 31.801 1.00 8.74 99 GLY D CA 1
ATOM 6368 C C . GLY D 1 97 ? -27.445 -31.373 30.411 1.00 9.07 99 GLY D C 1
ATOM 6369 O O . GLY D 1 97 ? -27.540 -32.505 29.943 1.00 9.32 99 GLY D O 1
ATOM 6370 N N . ILE D 1 98 ? -26.909 -30.369 29.736 1.00 8.24 100 ILE D N 1
ATOM 6371 C CA . ILE D 1 98 ? -26.302 -30.552 28.417 1.00 8.59 100 ILE D CA 1
ATOM 6372 C C . ILE D 1 98 ? -24.986 -29.818 28.413 1.00 7.91 100 ILE D C 1
ATOM 6373 O O . ILE D 1 98 ? -24.925 -28.647 28.811 1.00 8.34 100 ILE D O 1
ATOM 6378 N N . CYS D 1 99 ? -23.937 -30.477 27.934 1.00 7.27 101 CYS D N 1
ATOM 6379 C CA . CYS D 1 99 ? -22.682 -29.772 27.642 1.00 7.39 101 CYS D CA 1
ATOM 6380 C C . CYS D 1 99 ? -22.321 -29.870 26.176 1.00 7.66 101 CYS D C 1
ATOM 6381 O O . CYS D 1 99 ? -22.627 -30.855 25.524 1.00 7.91 101 CYS D O 1
ATOM 6384 N N . THR D 1 100 ? -21.662 -28.830 25.684 1.00 7.63 102 THR D N 1
ATOM 6385 C CA . THR D 1 100 ? -20.967 -28.875 24.414 1.00 8.67 102 THR D CA 1
ATOM 6386 C C . THR D 1 100 ? -19.487 -28.688 24.735 1.00 8.51 102 THR D C 1
ATOM 6387 O O . THR D 1 100 ? -19.108 -27.991 25.674 1.00 8.52 102 THR D O 1
ATOM 6391 N N . ALA D 1 101 ? -18.654 -29.353 23.966 1.00 7.71 103 ALA D N 1
ATOM 6392 C CA . ALA D 1 101 ? -17.219 -29.145 24.031 1.00 7.87 103 ALA D CA 1
ATOM 6393 C C . ALA D 1 101 ? -16.608 -29.223 22.648 1.00 8.15 103 ALA D C 1
ATOM 6394 O O . ALA D 1 101 ? -17.080 -29.955 21.784 1.00 9.04 103 ALA D O 1
ATOM 6396 N N . THR D 1 102 ? -15.554 -28.445 22.444 1.00 8.78 104 THR D N 1
ATOM 6397 C CA . THR D 1 102 ? -14.806 -28.498 21.216 1.00 9.11 104 THR D CA 1
ATOM 6398 C C . THR D 1 102 ? -13.326 -28.440 21.548 1.00 8.91 104 THR D C 1
ATOM 6399 O O . THR D 1 102 ? -12.918 -27.860 22.558 1.00 9.32 104 THR D O 1
ATOM 6403 N N . SER D 1 103 ? -12.538 -29.081 20.701 1.00 7.58 105 SER D N 1
ATOM 6404 C CA . SER D 1 103 ? -11.104 -29.079 20.856 1.00 8.43 105 SER D CA 1
ATOM 6405 C C . SER D 1 103 ? -10.417 -29.061 19.510 1.00 8.61 105 SER D C 1
ATOM 6406 O O . SER D 1 103 ? -10.803 -29.769 18.575 1.00 9.00 105 SER D O 1
ATOM 6409 N N . ASP D 1 104 ? -9.395 -28.219 19.416 1.00 8.95 106 ASP D N 1
ATOM 6410 C CA . ASP D 1 104 ? -8.509 -28.201 18.269 1.00 10.40 106 ASP D CA 1
ATOM 6411 C C . ASP D 1 104 ? -7.177 -28.779 18.726 1.00 10.16 106 ASP D C 1
ATOM 6412 O O . ASP D 1 104 ? -6.587 -28.287 19.686 1.00 10.63 106 ASP D O 1
ATOM 6417 N N . ILE D 1 105 ? -6.731 -29.830 18.051 1.00 11.08 107 ILE D N 1
ATOM 6418 C CA . ILE D 1 105 ? -5.508 -30.538 18.419 1.00 11.13 107 ILE D CA 1
ATOM 6419 C C . ILE D 1 105 ? -4.438 -30.312 17.400 1.00 10.71 107 ILE D C 1
ATOM 6420 O O . ILE D 1 105 ? -4.593 -30.697 16.248 1.00 11.28 107 ILE D O 1
ATOM 6425 N N . THR D 1 106 ? -3.366 -29.685 17.849 1.00 10.33 108 THR D N 1
ATOM 6426 C CA . THR D 1 106 ? -2.238 -29.366 16.994 1.00 11.24 108 THR D CA 1
ATOM 6427 C C . THR D 1 106 ? -0.986 -30.003 17.535 1.00 10.94 108 THR D C 1
ATOM 6428 O O . THR D 1 106 ? -0.936 -30.406 18.673 1.00 9.96 108 THR D O 1
ATOM 6432 N N . LEU D 1 107 ? 0.020 -30.111 16.685 1.00 10.46 109 LEU D N 1
ATOM 6433 C CA . LEU D 1 107 ? 1.267 -30.749 17.045 1.00 11.11 109 LEU D CA 1
ATOM 6434 C C . LEU D 1 107 ? 2.417 -29.877 16.603 1.00 11.58 109 LEU D C 1
ATOM 6435 O O . LEU D 1 107 ? 2.435 -29.393 15.470 1.00 12.55 109 LEU D O 1
ATOM 6440 N N . GLU D 1 108 ? 3.379 -29.706 17.496 1.00 12.05 110 GLU D N 1
ATOM 6441 C CA . GLU D 1 108 ? 4.652 -29.010 17.173 1.00 13.96 110 GLU D CA 1
ATOM 6442 C C . GLU D 1 108 ? 5.765 -29.817 17.808 1.00 13.92 110 GLU D C 1
ATOM 6443 O O . GLU D 1 108 ? 5.762 -30.015 19.018 1.00 12.10 110 GLU D O 1
ATOM 6449 N N . GLY D 1 109 ? 6.696 -30.314 16.996 1.00 14.07 111 GLY D N 1
ATOM 6450 C CA . GLY D 1 109 ? 7.732 -31.214 17.499 1.00 14.50 111 GLY D CA 1
ATOM 6451 C C . GLY D 1 109 ? 7.091 -32.419 18.173 1.00 14.85 111 GLY D C 1
ATOM 6452 O O . GLY D 1 109 ? 6.274 -33.097 17.559 1.00 15.56 111 GLY D O 1
ATOM 6453 N N . ASP D 1 110 ? 7.461 -32.675 19.425 1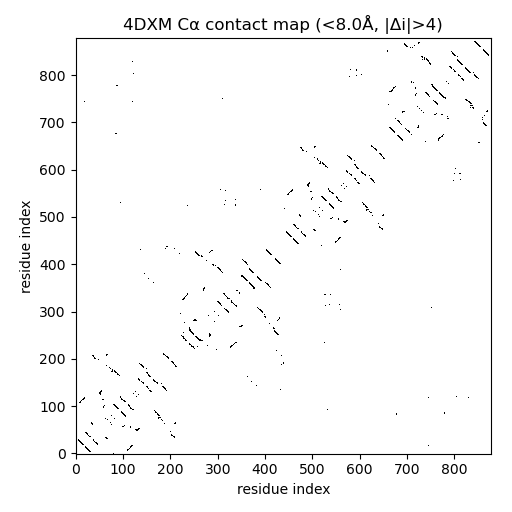.00 14.37 112 ASP D N 1
ATOM 6454 C CA . ASP D 1 110 ? 6.938 -33.841 20.156 1.00 14.84 112 ASP D CA 1
ATOM 6455 C C . ASP D 1 110 ? 5.783 -33.483 21.071 1.00 13.77 112 ASP D C 1
ATOM 6456 O O . ASP D 1 110 ? 5.437 -34.276 21.923 1.00 14.38 112 ASP D O 1
ATOM 6461 N N . CYS D 1 111 ? 5.201 -32.297 20.915 1.00 12.47 113 CYS D N 1
ATOM 6462 C CA . CYS D 1 111 ? 4.209 -31.830 21.861 1.00 11.71 113 CYS D CA 1
ATOM 6463 C C . CYS D 1 111 ? 2.891 -31.419 21.212 1.00 10.48 113 CYS D C 1
ATOM 6464 O O . CYS D 1 111 ? 2.860 -30.566 20.319 1.00 11.42 113 CYS D O 1
ATOM 6467 N N . PHE D 1 112 ? 1.809 -32.035 21.684 1.00 10.49 114 PHE D N 1
ATOM 6468 C CA . PHE D 1 112 ? 0.460 -31.648 21.290 1.00 9.73 114 PHE D CA 1
ATOM 6469 C C . PHE D 1 112 ? 0.010 -30.437 22.094 1.00 10.17 114 PHE D C 1
ATOM 6470 O O . PHE D 1 112 ? 0.400 -30.293 23.251 1.00 10.74 114 PHE D O 1
ATOM 6478 N N . PHE D 1 113 ? -0.811 -29.596 21.476 1.00 10.10 115 PHE D N 1
ATOM 6479 C CA . PHE D 1 113 ? -1.577 -28.576 22.184 1.00 9.98 115 PHE D CA 1
ATOM 6480 C C . PHE D 1 113 ? -3.049 -28.791 21.913 1.00 10.03 115 PHE D C 1
ATOM 6481 O O . PHE D 1 113 ? -3.448 -28.970 20.756 1.00 10.51 115 PHE D O 1
ATOM 6489 N N . TYR D 1 114 ? -3.840 -28.782 22.982 1.00 10.42 116 TYR D N 1
ATOM 6490 C CA . TYR D 1 114 ? -5.295 -28.829 22.875 1.00 10.29 116 TYR D CA 1
ATOM 6491 C C . TYR D 1 114 ? -5.897 -27.488 23.301 1.00 10.05 116 TYR D C 1
ATOM 6492 O O . TYR D 1 114 ? -5.729 -27.066 24.446 1.00 11.27 116 TYR D O 1
ATOM 6501 N N A GLU D 1 115 ? -6.621 -26.860 22.382 0.80 9.91 117 GLU D N 1
ATOM 6502 N N B GLU D 1 115 ? -6.591 -26.819 22.384 0.20 10.31 117 GLU D N 1
ATOM 6503 C CA A GLU D 1 115 ? -7.360 -25.631 22.659 0.80 10.06 117 GLU D CA 1
ATOM 6504 C CA B GLU D 1 115 ? -7.341 -25.609 22.724 0.20 10.22 117 GLU D CA 1
ATOM 6505 C C A GLU D 1 115 ? -8.810 -26.057 22.862 0.80 8.94 117 GLU D C 1
ATOM 6506 C C B GLU D 1 115 ? -8.806 -26.003 22.863 0.20 9.37 117 GLU D C 1
ATOM 6507 O O A GLU D 1 115 ? -9.454 -26.467 21.898 0.80 8.89 117 GLU D O 1
ATOM 6508 O O B GLU D 1 115 ? -9.462 -26.326 21.874 0.20 9.35 117 GLU D O 1
ATOM 6519 N N . ILE D 1 116 ? -9.304 -25.965 24.095 1.00 8.18 118 ILE D N 1
ATOM 6520 C CA . ILE D 1 116 ? -10.590 -26.578 24.455 1.00 7.51 118 ILE D CA 1
ATOM 6521 C C . ILE D 1 116 ? -11.576 -25.529 24.924 1.00 7.89 118 ILE D C 1
ATOM 6522 O O . ILE D 1 116 ? -11.241 -24.643 25.724 1.00 7.92 118 ILE D O 1
ATOM 6527 N N . ARG D 1 117 ? -12.818 -25.674 24.458 1.00 7.46 119 ARG D N 1
ATOM 6528 C CA . ARG D 1 117 ? -13.944 -24.876 24.966 1.00 7.54 119 ARG D CA 1
ATOM 6529 C C . ARG D 1 117 ? -14.980 -25.820 25.548 1.00 7.32 119 ARG D C 1
ATOM 6530 O O . ARG D 1 117 ? -15.281 -26.835 24.936 1.00 7.92 119 ARG D O 1
ATOM 6538 N N . PHE D 1 118 ? -15.532 -25.509 26.723 1.00 7.40 120 PHE D N 1
ATOM 6539 C CA . PHE D 1 118 ? -16.497 -26.389 27.394 1.00 7.05 120 PHE D CA 1
ATOM 6540 C C . PHE D 1 118 ? -17.630 -25.524 27.931 1.00 7.58 120 PHE D C 1
ATOM 6541 O O . PHE D 1 118 ? -17.361 -24.564 28.641 1.00 8.74 120 PHE D O 1
ATOM 6549 N N . ASP D 1 119 ? -18.875 -25.875 27.619 1.00 7.23 121 ASP D N 1
ATOM 6550 C CA . ASP D 1 119 ? -20.015 -25.153 28.185 1.00 7.76 121 ASP D CA 1
ATOM 6551 C C . ASP D 1 119 ? -21.098 -26.105 28.604 1.00 8.12 121 ASP D C 1
ATOM 6552 O O . ASP D 1 119 ? -21.559 -26.900 27.796 1.00 9.81 121 ASP D O 1
ATOM 6557 N N . GLY D 1 120 ? -21.509 -26.007 29.862 1.00 8.19 122 GLY D N 1
ATOM 6558 C CA . GLY D 1 120 ? -22.599 -26.827 30.391 1.00 8.24 122 GLY D CA 1
ATOM 6559 C C . GLY D 1 120 ? -23.740 -25.969 30.884 1.00 8.14 122 GLY D C 1
ATOM 6560 O O . GLY D 1 120 ? -23.533 -24.965 31.572 1.00 9.05 122 GLY D O 1
ATOM 6561 N N . VAL D 1 121 ? -24.956 -26.389 30.564 1.00 7.14 123 VAL D N 1
ATOM 6562 C CA . VAL D 1 121 ? -26.151 -25.640 30.890 1.00 6.78 123 VAL D CA 1
ATOM 6563 C C . VAL D 1 121 ? -27.224 -26.539 31.483 1.00 7.34 123 VAL D C 1
ATOM 6564 O O . VAL D 1 121 ? -27.254 -27.744 31.228 1.00 7.13 123 VAL D O 1
ATOM 6568 N N . ASN D 1 122 ? -28.129 -25.937 32.239 1.00 7.31 124 ASN D N 1
ATOM 6569 C CA . ASN D 1 122 ? -29.324 -26.622 32.731 1.00 8.09 124 ASN D CA 1
ATOM 6570 C C . ASN D 1 122 ? -29.082 -27.820 33.659 1.00 7.64 124 ASN D C 1
ATOM 6571 O O . ASN D 1 122 ? -29.914 -28.709 33.762 1.00 8.21 124 ASN D O 1
ATOM 6576 N N . PHE D 1 123 ? -28.000 -27.773 34.423 1.00 6.88 125 PHE D N 1
ATOM 6577 C CA . PHE D 1 123 ? -27.803 -28.792 35.441 1.00 7.36 125 PHE D CA 1
ATOM 6578 C C . PHE D 1 123 ? -28.694 -28.452 36.640 1.00 8.07 125 PHE D C 1
ATOM 6579 O O . PHE D 1 123 ? -28.659 -27.336 37.143 1.00 9.17 125 PHE D O 1
ATOM 6587 N N . PRO D 1 124 ? -29.505 -29.418 37.079 1.00 8.45 126 PRO D N 1
ATOM 6588 C CA . PRO D 1 124 ? -30.318 -29.125 38.250 1.00 9.64 126 PRO D CA 1
ATOM 6589 C C . PRO D 1 124 ? -29.480 -28.712 39.469 1.00 9.52 126 PRO D C 1
ATOM 6590 O O . PRO D 1 124 ? -28.414 -29.278 39.729 1.00 8.81 126 PRO D O 1
ATOM 6594 N N . PRO D 1 125 ? -29.940 -27.704 40.216 1.00 11.05 127 PRO D N 1
ATOM 6595 C CA . PRO D 1 125 ? -29.078 -27.190 41.276 1.00 11.61 127 PRO D CA 1
ATOM 6596 C C . PRO D 1 125 ? -28.818 -28.175 42.420 1.00 12.23 127 PRO D C 1
ATOM 6597 O O . PRO D 1 125 ? -27.799 -28.031 43.078 1.00 13.09 127 PRO D O 1
ATOM 6601 N N . ASN D 1 126 ? -29.719 -29.127 42.647 1.00 13.03 128 ASN D N 1
ATOM 6602 C CA . ASN D 1 126 ? -29.536 -30.160 43.679 1.00 13.94 128 ASN D CA 1
ATOM 6603 C C . ASN D 1 126 ? -29.105 -31.488 43.101 1.00 13.33 128 ASN D C 1
ATOM 6604 O O . ASN D 1 126 ? -29.073 -32.490 43.812 1.00 13.78 128 ASN D O 1
ATOM 6609 N N . GLY D 1 127 ? -28.768 -31.504 41.815 1.00 10.99 129 GLY D N 1
ATOM 6610 C CA . GLY D 1 127 ? -28.311 -32.726 41.153 1.00 10.82 129 GLY D CA 1
ATOM 6611 C C . GLY D 1 127 ? -26.868 -33.057 41.466 1.00 10.22 129 GLY D C 1
ATOM 6612 O O . GLY D 1 127 ? -26.168 -32.286 42.116 1.00 9.88 129 GLY D O 1
ATOM 6613 N N . PRO D 1 128 ? -26.402 -34.218 41.014 1.00 9.47 130 PRO D N 1
ATOM 6614 C CA . PRO D 1 128 ? -25.086 -34.716 41.430 1.00 9.37 130 PRO D CA 1
ATOM 6615 C C . PRO D 1 128 ? -23.919 -33.898 40.877 1.00 8.46 130 PRO D C 1
ATOM 6616 O O . PRO D 1 128 ? -22.833 -33.919 41.437 1.00 9.00 130 PRO D O 1
ATOM 6620 N N . VAL D 1 129 ? -24.125 -33.203 39.767 1.00 8.24 131 VAL D N 1
ATOM 6621 C CA . VAL D 1 129 ? -23.065 -32.359 39.223 1.00 7.58 131 VAL D CA 1
ATOM 6622 C C . VAL D 1 129 ? -22.871 -31.103 40.079 1.00 7.78 131 VAL D C 1
ATOM 6623 O O . VAL D 1 129 ? -21.790 -30.831 40.575 1.00 7.95 131 VAL D O 1
ATOM 6627 N N . MET D 1 130 ? -23.929 -30.364 40.313 1.00 8.17 132 MET D N 1
ATOM 6628 C CA . MET D 1 130 ? -23.788 -29.139 41.086 1.00 9.32 132 MET D CA 1
ATOM 6629 C C . MET D 1 130 ? -23.567 -29.411 42.572 1.00 9.77 132 MET D C 1
ATOM 6630 O O . MET D 1 130 ? -23.046 -28.539 43.281 1.00 11.03 132 MET D O 1
ATOM 6635 N N . GLN D 1 131 ? -23.937 -30.603 43.057 1.00 8.78 133 GLN D N 1
ATOM 6636 C CA . GLN D 1 131 ? -23.654 -30.949 44.447 1.00 10.14 133 GLN D CA 1
ATOM 6637 C C . GLN D 1 131 ? -22.381 -31.810 44.633 1.00 9.74 133 GLN D C 1
ATOM 6638 O O . GLN D 1 131 ? -22.082 -32.241 45.766 1.00 10.44 133 GLN D O 1
ATOM 6644 N N . LYS D 1 132 ? -21.608 -32.005 43.563 1.00 9.80 134 LYS D N 1
ATOM 6645 C CA . LYS D 1 132 ? -20.333 -32.711 43.642 1.00 10.45 134 LYS D CA 1
ATOM 6646 C C . LYS D 1 132 ? -20.490 -34.105 44.281 1.00 10.35 134 LYS D C 1
ATOM 6647 O O . LYS D 1 132 ? -19.752 -34.476 45.199 1.00 10.95 134 LYS D O 1
ATOM 6653 N N . LYS D 1 133 ? -21.446 -34.882 43.769 1.00 10.61 135 LYS D N 1
ATOM 6654 C CA . LYS D 1 133 ? -21.722 -36.235 44.295 1.00 11.07 135 LYS D CA 1
ATOM 6655 C C . LYS D 1 133 ? -21.225 -37.357 43.383 1.00 10.43 135 LYS D C 1
ATOM 6656 O O . LYS D 1 133 ? -21.565 -38.518 43.576 1.00 10.57 135 LYS D O 1
ATOM 6662 N N . THR D 1 134 ? -20.392 -37.010 42.407 1.00 9.94 136 THR D N 1
ATOM 6663 C CA . THR D 1 134 ? -19.838 -38.024 41.517 1.00 9.36 136 THR D CA 1
ATOM 6664 C C . THR D 1 134 ? -18.544 -38.615 42.100 1.00 9.31 136 THR D C 1
ATOM 6665 O O . THR D 1 134 ? -17.763 -37.936 42.789 1.00 9.79 136 THR D O 1
ATOM 6669 N N . LEU D 1 135 ? -18.321 -39.894 41.818 1.00 7.93 137 LEU D N 1
ATOM 6670 C CA . LEU D 1 135 ? -17.087 -40.580 42.194 1.00 8.91 137 LEU D CA 1
ATOM 6671 C C . LEU D 1 135 ? -16.126 -40.809 41.046 1.00 8.39 137 LEU D C 1
ATOM 6672 O O . LEU D 1 135 ? -14.929 -40.632 41.218 1.00 9.72 137 LEU D O 1
ATOM 6677 N N . LYS D 1 136 ? -16.644 -41.204 39.883 1.00 7.64 138 LYS D N 1
ATOM 6678 C CA . LYS D 1 136 ? -15.821 -41.498 38.710 1.00 7.21 138 LYS D CA 1
ATOM 6679 C C . LYS D 1 136 ? -16.727 -41.757 37.535 1.00 6.79 138 LYS D C 1
ATOM 6680 O O . LYS D 1 136 ? -17.910 -42.022 37.725 1.00 8.52 138 LYS D O 1
ATOM 6686 N N . TRP D 1 137 ? -16.165 -41.742 36.327 1.00 6.50 139 TRP D N 1
ATOM 6687 C CA . TRP D 1 137 ? -16.829 -42.342 35.172 1.00 6.25 139 TRP D CA 1
ATOM 6688 C C . TRP D 1 137 ? -16.556 -43.854 35.194 1.00 6.81 139 TRP D C 1
ATOM 6689 O O . TRP D 1 137 ? -15.442 -44.287 35.503 1.00 7.74 139 TRP D O 1
ATOM 6700 N N . GLU D 1 138 ? -17.551 -44.646 34.832 1.00 5.71 140 GLU D N 1
ATOM 6701 C CA . GLU D 1 138 ? -17.284 -46.047 34.577 1.00 5.89 140 GLU D CA 1
ATOM 6702 C C . GLU D 1 138 ? -16.435 -46.179 33.303 1.00 6.26 140 GLU D C 1
ATOM 6703 O O . GLU D 1 138 ? -16.461 -45.313 32.429 1.00 6.20 140 GLU D O 1
ATOM 6709 N N . PRO D 1 139 ? -15.688 -47.292 33.167 1.00 6.51 141 PRO D N 1
ATOM 6710 C CA . PRO D 1 139 ? -15.130 -47.636 31.841 1.00 6.78 141 PRO D CA 1
ATOM 6711 C C . PRO D 1 139 ? -16.251 -47.720 30.798 1.00 6.49 141 PRO D C 1
ATOM 6712 O O . PRO D 1 139 ? -17.422 -47.874 31.166 1.00 7.05 141 PRO D O 1
ATOM 6716 N N . SER D 1 140 ? -15.909 -47.572 29.526 1.00 5.97 142 SER D N 1
ATOM 6717 C CA . SER D 1 140 ? -16.908 -47.462 28.480 1.00 6.17 142 SER D CA 1
ATOM 6718 C C . SER D 1 140 ? -16.451 -48.130 27.188 1.00 6.27 142 SER D C 1
ATOM 6719 O O . SER D 1 140 ? -15.275 -48.431 27.021 1.00 6.27 142 SER D O 1
ATOM 6722 N N . THR D 1 141 ? -17.401 -48.283 26.267 1.00 5.36 143 THR D N 1
ATOM 6723 C CA . THR D 1 141 ? -17.147 -48.705 24.889 1.00 5.90 143 THR D CA 1
ATOM 6724 C C . THR D 1 141 ? -17.851 -47.721 23.960 1.00 6.46 143 THR D C 1
ATOM 6725 O O . THR D 1 141 ? -19.077 -47.626 23.971 1.00 6.81 143 THR D O 1
ATOM 6729 N N . GLU D 1 142 ? -17.047 -46.954 23.234 1.00 6.29 144 GLU D N 1
ATOM 6730 C CA . GLU D 1 142 ? -17.493 -45.996 22.224 1.00 6.66 144 GLU D CA 1
ATOM 6731 C C . GLU D 1 142 ? -17.618 -46.674 20.870 1.00 6.47 144 GLU D C 1
ATOM 6732 O O . GLU D 1 142 ? -16.773 -47.498 20.509 1.00 6.83 144 GLU D O 1
ATOM 6738 N N . LYS D 1 143 ? -18.724 -46.406 20.188 1.00 5.88 145 LYS D N 1
ATOM 6739 C CA . LYS D 1 143 ? -19.040 -46.931 18.875 1.00 5.90 145 LYS D CA 1
ATOM 6740 C C . LYS D 1 143 ? -18.602 -45.907 17.818 1.00 6.46 145 LYS D C 1
ATOM 6741 O O . LYS D 1 143 ? -19.098 -44.793 17.794 1.00 6.60 145 LYS D O 1
ATOM 6747 N N . MET D 1 144 ? -17.656 -46.323 16.974 1.00 6.52 146 MET D N 1
ATOM 6748 C CA A MET D 1 144 ? -17.042 -45.461 15.971 0.80 7.13 146 MET D CA 1
ATOM 6749 C CA B MET D 1 144 ? -17.023 -45.469 15.966 0.20 7.12 146 MET D CA 1
ATOM 6750 C C . MET D 1 144 ? -17.556 -45.825 14.575 1.00 7.95 146 MET D C 1
ATOM 6751 O O . MET D 1 144 ? -17.547 -46.993 14.183 1.00 8.18 146 MET D O 1
ATOM 6760 N N . TYR D 1 145 ? -17.981 -44.826 13.812 1.00 7.51 147 TYR D N 1
ATOM 6761 C CA . TYR D 1 145 ? -18.491 -45.053 12.474 1.00 8.33 147 TYR D CA 1
ATOM 6762 C C . TYR D 1 145 ? -18.336 -43.797 11.626 1.00 8.03 147 TYR D C 1
ATOM 6763 O O . TYR D 1 145 ? -18.435 -42.693 12.141 1.00 9.10 147 TYR D O 1
ATOM 6772 N N . VAL D 1 146 ? -18.164 -43.977 10.320 1.00 8.25 148 VAL D N 1
ATOM 6773 C CA . VAL D 1 146 ? -18.096 -42.859 9.400 1.00 8.63 148 VAL D CA 1
ATOM 6774 C C . VAL D 1 146 ? -19.497 -42.295 9.120 1.00 9.06 148 VAL D C 1
ATOM 6775 O O . VAL D 1 146 ? -20.466 -43.018 8.973 1.00 9.54 148 VAL D O 1
ATOM 6779 N N . ARG D 1 147 ? -19.583 -40.973 9.090 1.00 9.33 149 ARG D N 1
ATOM 6780 C CA . ARG D 1 147 ? -20.810 -40.267 8.746 1.00 10.83 149 ARG D CA 1
ATOM 6781 C C . ARG D 1 147 ? -20.403 -39.018 7.990 1.00 11.30 149 ARG D C 1
ATOM 6782 O O . ARG D 1 147 ? -19.596 -38.208 8.475 1.00 11.43 149 ARG D O 1
ATOM 6790 N N . ASP D 1 148 ? -20.932 -38.870 6.776 1.00 12.64 150 ASP D N 1
ATOM 6791 C CA . ASP D 1 148 ? -20.640 -37.695 5.921 1.00 14.16 150 ASP D CA 1
ATOM 6792 C C . ASP D 1 148 ? -19.146 -37.371 5.814 1.00 13.47 150 ASP D C 1
ATOM 6793 O O . ASP D 1 148 ? -18.728 -36.200 5.873 1.00 15.72 150 ASP D O 1
ATOM 6798 N N . GLY D 1 149 ? -18.335 -38.421 5.652 1.00 13.27 151 GLY D N 1
ATOM 6799 C CA . GLY D 1 149 ? -16.923 -38.278 5.352 1.00 13.14 151 GLY D CA 1
ATOM 6800 C C . GLY D 1 149 ? -15.983 -38.043 6.521 1.00 12.50 151 GLY D C 1
ATOM 6801 O O . GLY D 1 149 ? -14.777 -37.895 6.329 1.00 12.19 151 GLY D O 1
ATOM 6802 N N . VAL D 1 150 ? -16.524 -38.030 7.732 1.00 11.27 152 VAL D N 1
ATOM 6803 C CA . VAL D 1 150 ? -15.731 -37.834 8.942 1.00 10.90 152 VAL D CA 1
ATOM 6804 C C . VAL D 1 150 ? -16.112 -38.939 9.912 1.00 9.93 152 VAL D C 1
ATOM 6805 O O . VAL D 1 150 ? -16.962 -39.766 9.586 1.00 10.24 152 VAL D O 1
ATOM 6809 N N . LEU D 1 151 ? -15.464 -38.985 11.075 1.00 8.29 153 LEU D N 1
ATOM 6810 C CA . LEU D 1 151 ? -15.637 -40.101 12.000 1.00 7.44 153 LEU D CA 1
ATOM 6811 C C . LEU D 1 151 ? -16.518 -39.642 13.181 1.00 8.14 153 LEU D C 1
ATOM 6812 O O . LEU D 1 151 ? -16.288 -38.598 13.784 1.00 9.68 153 LEU D O 1
ATOM 6817 N N . MET D 1 152 ? -17.524 -40.435 13.498 1.00 7.49 154 MET D N 1
ATOM 6818 C CA A MET D 1 152 ? -18.400 -40.183 14.628 0.80 8.77 154 MET D CA 1
ATOM 6819 C CA B MET D 1 152 ? -18.411 -40.154 14.614 0.20 7.88 154 MET D CA 1
ATOM 6820 C C . MET D 1 152 ? -18.156 -41.206 15.701 1.00 8.62 154 MET D C 1
ATOM 6821 O O . MET D 1 152 ? -17.847 -42.366 15.398 1.00 9.06 154 MET D O 1
ATOM 6830 N N . GLY D 1 153 ? -18.287 -40.800 16.957 1.00 7.57 155 GLY D N 1
ATOM 6831 C CA . GLY D 1 153 ? -18.271 -41.748 18.074 1.00 7.14 155 GLY D CA 1
ATOM 6832 C C . GLY D 1 153 ? -19.449 -41.485 18.959 1.00 6.96 155 GLY D C 1
ATOM 6833 O O . GLY D 1 153 ? -19.717 -40.325 19.325 1.00 8.31 155 GLY D O 1
ATOM 6834 N N . ASP D 1 154 ? -20.165 -42.542 19.303 1.00 6.49 156 ASP D N 1
ATOM 6835 C CA . ASP D 1 154 ? -21.248 -42.431 20.278 1.00 6.81 156 ASP D CA 1
ATOM 6836 C C . ASP D 1 154 ? -20.918 -43.328 21.453 1.00 6.50 156 ASP D C 1
ATOM 6837 O O . ASP D 1 154 ? -20.485 -44.469 21.264 1.00 6.73 156 ASP D O 1
ATOM 6842 N N . VAL D 1 155 ? -21.041 -42.798 22.663 1.00 5.81 157 VAL D N 1
ATOM 6843 C CA . VAL D 1 155 ? -20.787 -43.594 23.843 1.00 6.99 157 VAL D CA 1
ATOM 6844 C C . VAL D 1 155 ? -21.781 -43.325 24.965 1.00 6.72 157 VAL D C 1
ATOM 6845 O O . VAL D 1 155 ? -22.101 -42.185 25.310 1.00 7.79 157 VAL D O 1
ATOM 6849 N N . ASN D 1 156 ? -22.293 -44.424 25.508 1.00 6.14 158 ASN D N 1
ATOM 6850 C CA . ASN D 1 156 ? -23.137 -44.416 26.705 1.00 6.50 158 ASN D CA 1
ATOM 6851 C C . ASN D 1 156 ? -22.246 -44.370 27.925 1.00 5.87 158 ASN D C 1
ATOM 6852 O O . ASN D 1 156 ? -21.565 -45.343 28.227 1.00 7.79 158 ASN D O 1
ATOM 6857 N N . MET D 1 157 ? -22.200 -43.226 28.593 1.00 4.67 159 MET D N 1
ATOM 6858 C CA . MET D 1 157 ? -21.337 -43.005 29.735 1.00 5.57 159 MET D CA 1
ATOM 6859 C C . MET D 1 157 ? -22.149 -43.027 31.024 1.00 5.83 159 MET D C 1
ATOM 6860 O O . MET D 1 157 ? -23.348 -42.753 31.035 1.00 5.79 159 MET D O 1
ATOM 6865 N N . ALA D 1 158 ? -21.465 -43.300 32.128 1.00 5.45 160 ALA D N 1
ATOM 6866 C CA . ALA D 1 158 ? -22.127 -43.360 33.435 1.00 6.26 160 ALA D CA 1
ATOM 6867 C C . ALA D 1 158 ? -21.191 -42.891 34.524 1.00 6.64 160 ALA D C 1
ATOM 6868 O O . ALA D 1 158 ? -20.054 -43.374 34.619 1.00 7.53 160 ALA D O 1
ATOM 6870 N N . LEU D 1 159 ? -21.661 -41.929 35.313 1.00 6.93 161 LEU D N 1
ATOM 6871 C CA . LEU D 1 159 ? -20.983 -41.538 36.531 1.00 7.36 161 LEU D CA 1
ATOM 6872 C C . LEU D 1 159 ? -21.465 -42.384 37.690 1.00 7.29 161 LEU D C 1
ATOM 6873 O O . LEU D 1 159 ? -22.669 -42.427 37.989 1.00 7.84 161 LEU D O 1
ATOM 6878 N N . LEU D 1 160 ? -20.514 -42.988 38.399 1.00 7.77 162 LEU D N 1
ATOM 6879 C CA . LEU D 1 160 ? -20.818 -43.652 39.667 1.00 8.27 162 LEU D CA 1
ATOM 6880 C C . LEU D 1 160 ? -21.010 -42.580 40.721 1.00 8.54 162 LEU D C 1
ATOM 6881 O O . LEU D 1 160 ? -20.194 -41.654 40.801 1.00 8.54 162 LEU D O 1
ATOM 6886 N N . LEU D 1 161 ? -22.080 -42.690 41.508 1.00 8.87 163 LEU D N 1
ATOM 6887 C CA . LEU D 1 161 ? -22.436 -41.677 42.494 1.00 11.12 163 LEU D CA 1
ATOM 6888 C C . LEU D 1 161 ? -22.095 -42.100 43.900 1.00 13.27 163 LEU D C 1
ATOM 6889 O O . LEU D 1 161 ? -22.089 -43.309 44.214 1.00 13.18 163 LEU D O 1
ATOM 6894 N N . GLU D 1 162 ? -21.871 -41.087 44.740 1.00 15.88 164 GLU D N 1
ATOM 6895 C CA . GLU D 1 162 ? -21.767 -41.261 46.182 1.00 19.48 164 GLU D CA 1
ATOM 6896 C C . GLU D 1 162 ? -23.085 -41.842 46.661 1.00 20.81 164 GLU D C 1
ATOM 6897 O O . GLU D 1 162 ? -24.162 -41.386 46.262 1.00 22.34 164 GLU D O 1
ATOM 6903 N N . GLY D 1 163 ? -23.009 -42.873 47.482 1.00 22.25 165 GLY D N 1
ATOM 6904 C CA . GLY D 1 163 ? -24.239 -43.512 47.958 1.00 22.56 165 GLY D CA 1
ATOM 6905 C C . GLY D 1 163 ? -24.774 -44.559 47.000 1.00 22.44 165 GLY D C 1
ATOM 6906 O O . GLY D 1 163 ? -25.811 -45.197 47.257 1.00 23.46 165 GLY D O 1
ATOM 6907 N N . GLY D 1 164 ? -24.072 -44.742 45.888 1.00 21.29 166 GLY D N 1
ATOM 6908 C CA . GLY D 1 164 ? -24.376 -45.781 44.956 1.00 20.31 166 GLY D CA 1
ATOM 6909 C C . GLY D 1 164 ? -25.356 -45.297 43.911 1.00 18.50 166 GLY D C 1
ATOM 6910 O O . GLY D 1 164 ? -26.052 -44.279 44.059 1.00 19.82 166 GLY D O 1
ATOM 6911 N N . GLY D 1 165 ? -25.400 -46.048 42.841 1.00 15.26 167 GLY D N 1
ATOM 6912 C CA . GLY D 1 165 ? -26.239 -45.692 41.724 1.00 12.92 167 GLY D CA 1
ATOM 6913 C C . GLY D 1 165 ? -25.395 -44.999 40.694 1.00 10.58 167 GLY D C 1
ATOM 6914 O O . GLY D 1 165 ? -24.256 -44.610 40.957 1.00 10.08 167 GLY D O 1
ATOM 6915 N N . HIS D 1 166 ? -25.965 -44.891 39.502 1.00 8.37 168 HIS D N 1
ATOM 6916 C CA . HIS D 1 166 ? -25.299 -44.255 38.385 1.00 7.97 168 HIS D CA 1
ATOM 6917 C C . HIS D 1 166 ? -26.112 -43.107 37.819 1.00 7.87 168 HIS D C 1
ATOM 6918 O O . HIS D 1 166 ? -27.348 -43.089 37.922 1.00 8.76 168 HIS D O 1
ATOM 6925 N N . TYR D 1 167 ? -25.393 -42.158 37.227 1.00 7.95 169 TYR D N 1
ATOM 6926 C CA . TYR D 1 167 ? -25.963 -41.006 36.545 1.00 7.63 169 TYR D CA 1
ATOM 6927 C C . TYR D 1 167 ? -25.464 -41.061 35.101 1.00 7.38 169 TYR D C 1
ATOM 6928 O O . TYR D 1 167 ? -24.259 -41.027 34.841 1.00 7.50 169 TYR D O 1
ATOM 6937 N N . ARG D 1 168 ? -26.404 -41.150 34.168 1.00 6.05 170 ARG D N 1
ATOM 6938 C CA . ARG D 1 168 ? -26.105 -41.455 32.753 1.00 6.97 170 ARG D CA 1
ATOM 6939 C C . ARG D 1 168 ? -25.934 -40.193 31.911 1.00 6.02 170 ARG D C 1
ATOM 6940 O O . ARG D 1 168 ? -26.608 -39.169 32.122 1.00 6.96 170 ARG D O 1
ATOM 6948 N N . CYS D 1 169 ? -25.044 -40.298 30.932 1.00 6.80 171 CYS D N 1
ATOM 6949 C CA . CYS D 1 169 ? -24.783 -39.270 29.960 1.00 7.18 171 CYS D CA 1
ATOM 6950 C C . CYS D 1 169 ? -24.506 -39.913 28.634 1.00 6.86 171 CYS D C 1
ATOM 6951 O O . CYS D 1 169 ? -23.721 -40.880 28.561 1.00 8.06 171 CYS D O 1
ATOM 6954 N N . ASP D 1 170 ? -25.082 -39.349 27.571 1.00 7.20 172 ASP D N 1
ATOM 6955 C CA . ASP D 1 170 ? -24.830 -39.836 26.209 1.00 7.76 172 ASP D CA 1
ATOM 6956 C C . ASP D 1 170 ? -23.934 -38.843 25.483 1.00 7.16 172 ASP D C 1
ATOM 6957 O O . ASP D 1 170 ? -24.279 -37.677 25.376 1.00 7.33 172 ASP D O 1
ATOM 6962 N N . PHE D 1 171 ? -22.806 -39.325 24.984 1.00 6.54 173 PHE D N 1
ATOM 6963 C CA . PHE D 1 171 ? -21.887 -38.513 24.207 1.00 5.97 173 PHE D CA 1
ATOM 6964 C C . PHE D 1 171 ? -22.085 -38.788 22.723 1.00 6.72 173 PHE D C 1
ATOM 6965 O O . PHE D 1 171 ? -22.154 -39.948 22.297 1.00 7.12 173 PHE D O 1
ATOM 6973 N N . LYS D 1 172 ? -22.078 -37.727 21.929 1.00 5.73 174 LYS D N 1
ATOM 6974 C CA . LYS D 1 172 ? -21.928 -37.827 20.478 1.00 6.98 174 LYS D CA 1
ATOM 6975 C C . LYS D 1 172 ? -20.794 -36.902 20.087 1.00 5.89 174 LYS D C 1
ATOM 6976 O O . LYS D 1 172 ? -20.810 -35.701 20.358 1.00 6.45 174 LYS D O 1
ATOM 6982 N N . THR D 1 173 ? -19.789 -37.473 19.457 1.00 5.81 175 THR D N 1
ATOM 6983 C CA . THR D 1 173 ? -18.591 -36.750 19.048 1.00 5.96 175 THR D CA 1
ATOM 6984 C C . THR D 1 173 ? -18.388 -36.868 17.547 1.00 6.41 175 THR D C 1
ATOM 6985 O O . THR D 1 173 ? -18.545 -37.942 16.987 1.00 6.38 175 THR D O 1
ATOM 6989 N N . THR D 1 174 ? -18.052 -35.753 16.896 1.00 5.59 176 THR D N 1
ATOM 6990 C CA . THR D 1 174 ? -17.584 -35.740 15.507 1.00 6.66 176 THR D CA 1
ATOM 6991 C C . THR D 1 174 ? -16.104 -35.381 15.511 1.00 6.47 176 THR D C 1
ATOM 6992 O O . THR D 1 174 ? -15.693 -34.381 16.095 1.00 7.60 176 THR D O 1
ATOM 6996 N N . TYR D 1 175 ? -15.304 -36.272 14.930 1.00 6.64 177 TYR D N 1
ATOM 6997 C CA . TYR D 1 175 ? -13.866 -36.088 14.801 1.00 6.45 177 TYR D CA 1
ATOM 6998 C C . TYR D 1 175 ? -13.568 -35.767 13.356 1.00 7.58 177 TYR D C 1
ATOM 6999 O O . TYR D 1 175 ? -13.992 -36.500 12.469 1.00 7.15 177 TYR D O 1
ATOM 7008 N N . LYS D 1 176 ? -12.846 -34.661 13.132 1.00 7.02 178 LYS D N 1
ATOM 7009 C CA . LYS D 1 176 ? -12.687 -34.053 11.808 1.00 8.02 178 LYS D CA 1
ATOM 7010 C C . LYS D 1 176 ? -11.207 -33.827 11.469 1.00 8.16 178 LYS D C 1
ATOM 7011 O O . LYS D 1 176 ? -10.581 -32.850 11.937 1.00 8.55 178 LYS D O 1
ATOM 7017 N N . ALA D 1 177 ? -10.667 -34.729 10.651 1.00 9.12 179 ALA D N 1
ATOM 7018 C CA . ALA D 1 177 ? -9.289 -34.628 10.187 1.00 9.41 179 ALA D CA 1
ATOM 7019 C C . ALA D 1 177 ? -9.129 -33.419 9.261 1.00 11.28 179 ALA D C 1
ATOM 7020 O O . ALA D 1 177 ? -10.047 -33.068 8.512 1.00 11.66 179 ALA D O 1
ATOM 7022 N N . LYS D 1 178 ? -7.953 -32.801 9.313 1.00 12.63 180 LYS D N 1
ATOM 7023 C CA . LYS D 1 178 ? -7.624 -31.621 8.471 1.00 14.88 180 LYS D CA 1
ATOM 7024 C C . LYS D 1 178 ? -6.951 -31.989 7.148 1.00 16.68 180 LYS D C 1
ATOM 7025 O O . LYS D 1 178 ? -6.420 -31.119 6.449 1.00 18.60 180 LYS D O 1
ATOM 7031 N N . LYS D 1 179 ? -6.952 -33.269 6.827 1.00 16.73 181 LYS D N 1
ATOM 7032 C CA . LYS D 1 179 ? -6.565 -33.751 5.492 1.00 17.79 181 LYS D CA 1
ATOM 7033 C C . LYS D 1 179 ? -7.246 -35.086 5.245 1.00 17.53 181 LYS D C 1
ATOM 7034 O O . LYS D 1 179 ? -7.782 -35.697 6.165 1.00 17.25 181 LYS D O 1
ATOM 7040 N N . GLY D 1 180 ? -7.236 -35.527 3.997 1.00 17.65 182 GLY D N 1
ATOM 7041 C CA . GLY D 1 180 ? -7.784 -36.818 3.638 1.00 17.41 182 GLY D CA 1
ATOM 7042 C C . GLY D 1 180 ? -6.995 -37.941 4.283 1.00 17.17 182 GLY D C 1
ATOM 7043 O O . GLY D 1 180 ? -5.754 -37.979 4.198 1.00 18.16 182 GLY D O 1
ATOM 7044 N N . VAL D 1 181 ? -7.715 -38.842 4.953 1.00 15.90 183 VAL D N 1
ATOM 7045 C CA . VAL D 1 181 ? -7.135 -40.054 5.537 1.00 15.57 183 VAL D CA 1
ATOM 7046 C C . VAL D 1 181 ? -7.964 -41.280 5.148 1.00 14.96 183 VAL D C 1
ATOM 7047 O O . VAL D 1 181 ? -9.103 -41.152 4.709 1.00 15.14 183 VAL D O 1
ATOM 7051 N N . GLN D 1 182 ? -7.382 -42.460 5.321 1.00 14.36 184 GLN D N 1
ATOM 7052 C CA . GLN D 1 182 ? -8.096 -43.712 5.101 1.00 14.99 184 GLN D CA 1
ATOM 7053 C C . GLN D 1 182 ? -9.121 -43.898 6.196 1.00 14.03 184 GLN D C 1
ATOM 7054 O O . GLN D 1 182 ? -8.783 -43.867 7.369 1.00 13.86 184 GLN D O 1
ATOM 7060 N N . LEU D 1 183 ? -10.370 -44.086 5.796 1.00 12.97 185 LEU D N 1
ATOM 7061 C CA . LEU D 1 183 ? -11.475 -44.200 6.742 1.00 12.43 185 LEU D CA 1
ATOM 7062 C C . LEU D 1 183 ? -11.680 -45.624 7.210 1.00 12.22 185 LEU D C 1
ATOM 7063 O O . LEU D 1 183 ? -11.620 -46.546 6.412 1.00 13.53 185 LEU D O 1
ATOM 7068 N N . PRO D 1 184 ? -11.966 -45.790 8.501 1.00 10.71 186 PRO D N 1
ATOM 7069 C CA . PRO D 1 184 ? -12.208 -47.111 9.047 1.00 10.76 186 PRO D CA 1
ATOM 7070 C C . PRO D 1 184 ? -13.631 -47.594 8.887 1.00 10.36 186 PRO D C 1
ATOM 7071 O O . PRO D 1 184 ? -14.545 -46.786 8.741 1.00 11.39 186 PRO D O 1
ATOM 7075 N N . ASP D 1 185 ? -13.805 -48.911 8.977 1.00 10.57 187 ASP D N 1
ATOM 7076 C CA . ASP D 1 185 ? -15.110 -49.503 9.106 1.00 11.20 187 ASP D CA 1
ATOM 7077 C C . ASP D 1 185 ? -15.591 -49.316 10.565 1.00 8.70 187 ASP D C 1
ATOM 7078 O O . ASP D 1 185 ? -14.843 -48.915 11.479 1.00 9.63 187 ASP D O 1
ATOM 7083 N N . TYR D 1 186 ? -16.849 -49.645 10.794 1.00 7.68 188 TYR D N 1
ATOM 7084 C CA . TYR D 1 186 ? -17.438 -49.612 12.134 1.00 6.99 188 TYR D CA 1
ATOM 7085 C C . TYR D 1 186 ? -16.577 -50.378 13.132 1.00 7.58 188 TYR D C 1
ATOM 7086 O O . TYR D 1 186 ? -16.127 -51.489 12.851 1.00 8.23 188 TYR D O 1
ATOM 7095 N N . HIS D 1 187 ? -16.298 -49.773 14.286 1.00 6.77 189 HIS D N 1
ATOM 7096 C CA . HIS D 1 187 ? -15.479 -50.420 15.299 1.00 6.81 189 HIS D CA 1
ATOM 7097 C C . HIS D 1 187 ? -15.767 -49.824 16.655 1.00 6.11 189 HIS D C 1
ATOM 7098 O O . HIS D 1 187 ? -16.637 -48.946 16.808 1.00 6.70 189 HIS D O 1
ATOM 7105 N N . PHE D 1 188 ? -15.024 -50.306 17.632 1.00 6.16 190 PHE D N 1
ATOM 7106 C CA . PHE D 1 188 ? -15.201 -49.928 19.025 1.00 6.08 190 PHE D CA 1
ATOM 7107 C C . PHE D 1 188 ? -13.917 -49.380 19.599 1.00 6.53 190 PHE D C 1
ATOM 7108 O O . PHE D 1 188 ? -12.827 -49.805 19.221 1.00 7.31 190 PHE D O 1
ATOM 7116 N N . VAL D 1 189 ? -14.066 -48.461 20.547 1.00 6.00 191 VAL D N 1
ATOM 7117 C CA . VAL D 1 189 ? -12.939 -48.010 21.368 1.00 6.11 191 VAL D CA 1
ATOM 7118 C C . VAL D 1 189 ? -13.341 -48.191 22.828 1.00 6.57 191 VAL D C 1
ATOM 7119 O O . VAL D 1 189 ? -14.308 -47.592 23.313 1.00 6.91 191 VAL D O 1
ATOM 7123 N N . ASP D 1 190 ? -12.628 -49.079 23.496 1.00 6.67 192 ASP D N 1
ATOM 7124 C CA . ASP D 1 190 ? -12.823 -49.259 24.933 1.00 6.95 192 ASP D CA 1
ATOM 7125 C C . ASP D 1 190 ? -11.985 -48.240 25.684 1.00 6.80 192 ASP D C 1
ATOM 7126 O O . ASP D 1 190 ? -10.826 -48.010 25.299 1.00 7.01 192 ASP D O 1
ATOM 7131 N N . HIS D 1 191 ? -12.548 -47.638 26.747 1.00 5.66 193 HIS D N 1
ATOM 7132 C CA . HIS D 1 191 ? -11.889 -46.587 27.508 1.00 6.48 193 HIS D CA 1
ATOM 7133 C C . HIS D 1 191 ? -11.951 -46.889 29.000 1.00 6.04 193 HIS D C 1
ATOM 7134 O O . HIS D 1 191 ? -12.900 -47.538 29.506 1.00 7.15 193 HIS D O 1
ATOM 7141 N N . ARG D 1 192 ? -10.964 -46.378 29.722 1.00 6.78 194 ARG D N 1
ATOM 7142 C CA . ARG D 1 192 ? -11.063 -46.210 31.169 1.00 7.67 194 ARG D CA 1
ATOM 7143 C C . ARG D 1 192 ? -10.341 -44.913 31.547 1.00 7.26 194 ARG D C 1
ATOM 7144 O O . ARG D 1 192 ? -9.130 -44.812 31.401 1.00 7.28 194 ARG D O 1
ATOM 7152 N N . ILE D 1 193 ? -11.106 -43.922 31.989 1.00 7.16 195 ILE D N 1
ATOM 7153 C CA . ILE D 1 193 ? -10.551 -42.648 32.444 1.00 7.00 195 ILE D CA 1
ATOM 7154 C C . ILE D 1 193 ? -10.620 -42.590 33.977 1.00 6.84 195 ILE D C 1
ATOM 7155 O O . ILE D 1 193 ? -11.618 -42.990 34.581 1.00 7.34 195 ILE D O 1
ATOM 7160 N N . GLU D 1 194 ? -9.559 -42.087 34.602 1.00 7.35 196 GLU D N 1
ATOM 7161 C CA . GLU D 1 194 ? -9.455 -42.080 36.054 1.00 8.40 196 GLU D CA 1
ATOM 7162 C C . GLU D 1 194 ? -8.739 -40.836 36.568 1.00 8.39 196 GLU D C 1
ATOM 7163 O O . GLU D 1 194 ? -7.685 -40.496 36.079 1.00 8.39 196 GLU D O 1
ATOM 7169 N N . ILE D 1 195 ? -9.305 -40.189 37.582 1.00 7.81 197 ILE D N 1
ATOM 7170 C CA . ILE D 1 195 ? -8.543 -39.201 38.361 1.00 8.32 197 ILE D CA 1
ATOM 7171 C C . ILE D 1 195 ? -7.671 -40.007 39.333 1.00 9.43 197 ILE D C 1
ATOM 7172 O O . ILE D 1 195 ? -8.183 -40.738 40.211 1.00 11.22 197 ILE D O 1
ATOM 7177 N N . LEU D 1 196 ? -6.360 -39.880 39.176 1.00 8.56 198 LEU D N 1
ATOM 7178 C CA . LEU D 1 196 ? -5.426 -40.624 40.020 1.00 9.79 198 LEU D CA 1
ATOM 7179 C C . LEU D 1 196 ? -5.252 -39.980 41.380 1.00 9.83 198 LEU D C 1
ATOM 7180 O O . LEU D 1 196 ? -5.054 -40.678 42.373 1.00 11.54 198 LEU D O 1
ATOM 7185 N N . SER D 1 197 ? -5.308 -38.653 41.422 1.00 9.26 199 SER D N 1
ATOM 7186 C CA . SER D 1 197 ? -5.142 -37.896 42.657 1.00 9.86 199 SER D CA 1
ATOM 7187 C C . SER D 1 197 ? -5.594 -36.462 42.445 1.00 10.06 199 SER D C 1
ATOM 7188 O O . SER D 1 197 ? -5.677 -35.989 41.302 1.00 9.91 199 SER D O 1
ATOM 7191 N N . HIS D 1 198 ? -5.925 -35.798 43.544 1.00 10.05 200 HIS D N 1
ATOM 7192 C CA . HIS D 1 198 ? -6.333 -34.408 43.502 1.00 11.42 200 HIS D CA 1
ATOM 7193 C C . HIS D 1 198 ? -6.174 -33.781 44.859 1.00 12.29 200 HIS D C 1
ATOM 7194 O O . HIS D 1 198 ? -6.071 -34.492 45.852 1.00 12.40 200 HIS D O 1
ATOM 7201 N N . ASP D 1 199 ? -6.177 -32.453 44.909 1.00 13.28 201 ASP D N 1
ATOM 7202 C CA . ASP D 1 199 ? -6.253 -31.718 46.197 1.00 15.33 201 ASP D CA 1
ATOM 7203 C C . ASP D 1 199 ? -7.723 -31.421 46.520 1.00 17.12 201 ASP D C 1
ATOM 7204 O O . ASP D 1 199 ? -8.591 -31.723 45.725 1.00 16.47 201 ASP D O 1
ATOM 7209 N N A LYS D 1 200 ? -7.989 -30.812 47.674 0.50 18.60 202 LYS D N 1
ATOM 7210 N N B LYS D 1 200 ? -8.023 -30.857 47.688 0.50 18.57 202 LYS D N 1
ATOM 7211 C CA A LYS D 1 200 ? -9.346 -30.819 48.235 0.50 19.79 202 LYS D CA 1
ATOM 7212 C CA B LYS D 1 200 ? -9.408 -30.934 48.181 0.50 19.69 202 LYS D CA 1
ATOM 7213 C C A LYS D 1 200 ? -10.430 -30.231 47.310 0.50 19.64 202 LYS D C 1
ATOM 7214 C C B LYS D 1 200 ? -10.458 -30.249 47.276 0.50 19.59 202 LYS D C 1
ATOM 7215 O O A LYS D 1 200 ? -11.499 -30.827 47.152 0.50 20.02 202 LYS D O 1
ATOM 7216 O O B LYS D 1 200 ? -11.549 -30.797 47.099 0.50 19.95 202 LYS D O 1
ATOM 7227 N N . ASP D 1 201 ? -10.130 -29.097 46.683 1.00 18.81 203 ASP D N 1
ATOM 7228 C CA . ASP D 1 201 ? -11.077 -28.374 45.803 1.00 18.40 203 ASP D CA 1
ATOM 7229 C C . ASP D 1 201 ? -10.816 -28.673 44.307 1.00 15.61 203 ASP D C 1
ATOM 7230 O O . ASP D 1 201 ? -11.354 -28.007 43.430 1.00 15.35 203 ASP D O 1
ATOM 7235 N N . TYR D 1 202 ? -9.987 -29.675 44.009 1.00 13.15 204 TYR D N 1
ATOM 7236 C CA . TYR D 1 202 ? -9.669 -30.052 42.628 1.00 11.75 204 TYR D CA 1
ATOM 7237 C C . TYR D 1 202 ? -8.985 -28.925 41.863 1.00 11.38 204 TYR D C 1
ATOM 7238 O O . TYR D 1 202 ? -9.058 -28.862 40.636 1.00 10.86 204 TYR D O 1
ATOM 7247 N N . ASN D 1 203 ? -8.275 -28.046 42.571 1.00 11.24 205 ASN D N 1
ATOM 7248 C CA . ASN D 1 203 ? -7.424 -27.070 41.893 1.00 11.32 205 ASN D CA 1
ATOM 7249 C C . ASN D 1 203 ? -6.255 -27.722 41.164 1.00 10.81 205 ASN D C 1
ATOM 7250 O O . ASN D 1 203 ? -5.744 -27.177 40.185 1.00 11.92 205 ASN D O 1
ATOM 7255 N N . ASN D 1 204 ? -5.810 -28.856 41.686 1.00 10.01 206 ASN D N 1
ATOM 7256 C CA . ASN D 1 204 ? -4.726 -29.631 41.096 1.00 10.79 206 ASN D CA 1
ATOM 7257 C C . ASN D 1 204 ? -5.202 -31.061 40.966 1.00 10.97 206 ASN D C 1
ATOM 7258 O O . ASN D 1 204 ? -5.596 -31.651 41.958 1.00 12.73 206 ASN D O 1
ATOM 7263 N N . VAL D 1 205 ? -5.199 -31.597 39.745 1.00 9.74 207 VAL D N 1
ATOM 7264 C CA . VAL D 1 205 ? -5.726 -32.937 39.467 1.00 9.01 207 VAL D CA 1
ATOM 7265 C C . VAL D 1 205 ? -4.735 -33.672 38.572 1.00 8.48 207 VAL D C 1
ATOM 7266 O O . VAL D 1 205 ? -4.186 -33.111 37.624 1.00 9.19 207 VAL D O 1
ATOM 7270 N N . LYS D 1 206 ? -4.553 -34.953 38.854 1.00 8.66 208 LYS D N 1
ATOM 7271 C CA . LYS D 1 206 ? -3.773 -35.821 37.988 1.00 8.89 208 LYS D CA 1
ATOM 7272 C C . LYS D 1 206 ? -4.724 -36.825 37.357 1.00 7.73 208 LYS D C 1
ATOM 7273 O O . LYS D 1 206 ? -5.449 -37.511 38.060 1.00 8.62 208 LYS D O 1
ATOM 7279 N N . LEU D 1 207 ? -4.722 -36.888 36.032 1.00 7.91 209 LEU D N 1
ATOM 7280 C CA . LEU D 1 207 ? -5.739 -37.604 35.274 1.00 7.99 209 LEU D CA 1
ATOM 7281 C C . LEU D 1 207 ? -5.084 -38.597 34.323 1.00 8.47 209 LEU D C 1
ATOM 7282 O O . LEU D 1 207 ? -4.052 -38.311 33.721 1.00 11.04 209 LEU D O 1
ATOM 7287 N N . TYR D 1 208 ? -5.713 -39.753 34.163 1.00 7.31 210 TYR D N 1
ATOM 7288 C CA . TYR D 1 208 ? -5.185 -40.828 33.338 1.00 7.75 210 TYR D CA 1
ATOM 7289 C C . TYR D 1 208 ? -6.284 -41.387 32.431 1.00 6.84 210 TYR D C 1
ATOM 7290 O O . TYR D 1 208 ? -7.448 -41.478 32.844 1.00 7.72 210 TYR D O 1
ATOM 7299 N N . GLU D 1 209 ? -5.922 -41.779 31.217 1.00 6.79 211 GLU D N 1
ATOM 7300 C CA . GLU D 1 209 ? -6.853 -42.519 30.360 1.00 7.30 211 GLU D CA 1
ATOM 7301 C C . GLU D 1 209 ? -6.107 -43.598 29.594 1.00 7.45 211 GLU D C 1
ATOM 7302 O O . GLU D 1 209 ? -4.969 -43.419 29.178 1.00 8.20 211 GLU D O 1
ATOM 7308 N N . HIS D 1 210 ? -6.780 -44.727 29.444 1.00 7.67 212 HIS D N 1
ATOM 7309 C CA . HIS D 1 210 ? -6.323 -45.802 28.597 1.00 8.00 212 HIS D CA 1
ATOM 7310 C C . HIS D 1 210 ? -7.450 -46.089 27.609 1.00 6.61 212 HIS D C 1
ATOM 7311 O O . HIS D 1 210 ? -8.595 -46.227 28.016 1.00 7.77 212 HIS D O 1
ATOM 7318 N N . ALA D 1 211 ? -7.111 -46.260 26.330 1.00 7.05 213 ALA D N 1
ATOM 7319 C CA . ALA D 1 211 ? -8.082 -46.517 25.261 1.00 6.59 213 ALA D CA 1
ATOM 7320 C C . ALA D 1 211 ? -7.513 -47.517 24.246 1.00 7.31 213 ALA D C 1
ATOM 7321 O O . ALA D 1 211 ? -6.344 -47.412 23.856 1.00 7.15 213 ALA D O 1
ATOM 7323 N N . VAL D 1 212 ? -8.335 -48.474 23.814 1.00 6.70 214 VAL D N 1
ATOM 7324 C CA . VAL D 1 212 ? -7.906 -49.513 22.872 1.00 7.31 214 VAL D CA 1
ATOM 7325 C C . VAL D 1 212 ? -9.018 -49.741 21.858 1.00 6.57 214 VAL D C 1
ATOM 7326 O O . VAL D 1 212 ? -10.171 -49.973 22.247 1.00 8.33 214 VAL D O 1
ATOM 7330 N N . ALA D 1 213 ? -8.683 -49.699 20.579 1.00 6.82 215 ALA D N 1
ATOM 7331 C CA . ALA D 1 213 ? -9.658 -49.933 19.522 1.00 6.47 215 ALA D CA 1
ATOM 7332 C C . ALA D 1 213 ? -9.734 -51.413 19.170 1.00 7.38 215 ALA D C 1
ATOM 7333 O O . ALA D 1 213 ? -8.729 -52.129 19.277 1.00 8.77 215 ALA D O 1
ATOM 7335 N N . ARG D 1 214 ? -10.924 -51.856 18.748 1.00 7.50 216 ARG D N 1
ATOM 7336 C CA . ARG D 1 214 ? -11.138 -53.263 18.372 1.00 7.64 216 ARG D CA 1
ATOM 7337 C C . ARG D 1 214 ? -12.352 -53.408 17.516 1.00 8.14 216 ARG D C 1
ATOM 7338 O O . ARG D 1 214 ? -13.242 -52.561 17.526 1.00 7.84 216 ARG D O 1
ATOM 7346 N N . TYR D 1 215 ? -12.408 -54.507 16.787 1.00 8.51 217 TYR D N 1
ATOM 7347 C CA . TYR D 1 215 ? -13.675 -55.028 16.307 1.00 9.45 217 TYR D CA 1
ATOM 7348 C C . TYR D 1 215 ? -14.330 -55.861 17.411 1.00 10.25 217 TYR D C 1
ATOM 7349 O O . TYR D 1 215 ? -13.766 -56.070 18.475 1.00 11.96 217 TYR D O 1
ATOM 7358 N N . SER D 1 216 ? -15.542 -56.342 17.183 1.00 10.62 218 SER D N 1
ATOM 7359 C CA . SER D 1 216 ? -16.117 -57.318 18.103 1.00 11.80 218 SER D CA 1
ATOM 7360 C C . SER D 1 216 ? -15.299 -58.599 18.057 1.00 14.46 218 SER D C 1
ATOM 7361 O O . SER D 1 216 ? -14.978 -59.076 16.972 1.00 16.34 218 SER D O 1
ATOM 7364 N N . MET D 1 217 ? -15.070 -59.177 19.234 1.00 17.31 219 MET D N 1
ATOM 7365 C CA . MET D 1 217 ? -14.365 -60.457 19.348 1.00 19.52 219 MET D CA 1
ATOM 7366 C C . MET D 1 217 ? -15.310 -61.664 19.181 1.00 18.20 219 MET D C 1
ATOM 7367 O O . MET D 1 217 ? -14.871 -62.824 19.115 1.00 18.91 219 MET D O 1
ATOM 7372 N N . LEU D 1 218 ? -16.607 -61.402 19.093 1.00 15.33 220 LEU D N 1
ATOM 7373 C CA . LEU D 1 218 ? -17.578 -62.475 18.890 1.00 14.72 220 LEU D CA 1
ATOM 7374 C C . LEU D 1 218 ? -17.537 -62.882 17.423 1.00 16.01 220 LEU D C 1
ATOM 7375 O O . LEU D 1 218 ? -17.652 -62.054 16.540 1.00 16.47 220 LEU D O 1
ATOM 7380 N N . PRO D 1 219 ? -17.382 -64.182 17.145 1.00 17.28 221 PRO D N 1
ATOM 7381 C CA . PRO D 1 219 ? -17.216 -64.571 15.731 1.00 19.36 221 PRO D CA 1
ATOM 7382 C C . PRO D 1 219 ? -18.461 -64.366 14.863 1.00 21.02 221 PRO D C 1
ATOM 7383 O O . PRO D 1 219 ? -19.577 -64.462 15.349 1.00 20.65 221 PRO D O 1
ATOM 7387 N N . ARG D 1 220 ? -18.265 -64.066 13.579 1.00 24.10 222 ARG D N 1
ATOM 7388 C CA . ARG D 1 220 ? -19.385 -63.974 12.640 1.00 26.96 222 ARG D CA 1
ATOM 7389 C C . ARG D 1 220 ? -19.828 -65.372 12.230 1.00 28.24 222 ARG D C 1
ATOM 7390 O O . ARG D 1 220 ? -19.003 -66.184 11.815 1.00 27.97 222 ARG D O 1
ATOM 7398 N N . GLN D 1 221 ? -21.122 -65.645 12.356 1.00 29.61 223 GLN D N 1
ATOM 7399 C CA . GLN D 1 221 ? -21.702 -66.918 11.925 1.00 31.25 223 GLN D CA 1
ATOM 7400 C C . GLN D 1 221 ? -22.351 -66.858 10.530 1.00 32.25 223 GLN D C 1
ATOM 7401 O O . GLN D 1 221 ? -22.485 -67.891 9.870 1.00 32.56 223 GLN D O 1
ATOM 7407 N N . ALA D 1 222 ? -22.749 -65.667 10.080 1.00 33.20 224 ALA D N 1
ATOM 7408 C CA . ALA D 1 222 ? -23.463 -65.532 8.799 1.00 34.02 224 ALA D CA 1
ATOM 7409 C C . ALA D 1 222 ? -22.497 -65.519 7.615 1.00 34.52 224 ALA D C 1
ATOM 7410 O O . ALA D 1 222 ? -21.456 -64.857 7.651 1.00 35.55 224 ALA D O 1
#

Foldseek 3Di:
DLADQKFKEKEKEWEDAARQTWIKIKIWMAGLQQLKIKIKMATDPRPLPQWAPQVCFVLVANSSANEDPQWFRQQVQLPQVGKKKWKWKAWPQGKIKIKIWGWHDDRRYIYIYMYMYIDDDDCPDCTSVVFFDHKDKWKWKWADDPQWIKIKIWIWTAGHVGDIIIIIMIMTMGRPDHGDHGHIWIKIKDKDFPDADDSRSITMIMMGIYIDHDPDDDD/DADQKFKEKEKEWEEAARQTWIKIKIWMDGLQQLKIKIKMATDDRPLPQWACQVCQVLVANSSANEDPQWFDQQVQLPQQGWKKWKWKAWPQGKIKIKIWGWHDDDRYIYIYMYMYIDDDPCPDCTSVNFFDHKDKWKWKWADDPQWIKTKIWIWTAGVVGDIIIIIMIMTMGRPDDGDHGHIWIKIKDKDFPDADPSRSITMIMMGIYIDHDPPDDDDD/DLADQKFKEKEKEWEAAQRQTWIKIKIWMAGLQQLKIKIKIATDPRPLPQWAPQVCQVQVANSSANEDPQWFDQQVQLPQVGKKKWKWKAWPQGKIKIKIWGWHDDRRYIYIYMYMYIDDDPCPDCTSVVFFDHKDKWKWKWADDPQWIKIKIWIWTQGNVGDIIIIIMIMTMGRPDDDDHGHIWMKIKDKDFPDADDSRSITMIMMGIYIDHDPDDDD/DLADQKFKEKEKEWEEAARQTWIKIWIWMAGLQQLKIKIKIATPDRPLPQWAPQVCFVQVANSSANEDPPWFRQQVQLPQVGKKKWKWKAWPQGKIKIKIWGWHDDRRYIYIYMYMYIHDDPCPDCTSNVFFDHKAKWKWKWADDPQWIKTWIWIWTAGHVGDIIIMIMIMTMGRPDDDDHGHIWIKIKDKDFPDADDSRSITMIMMGIYIDHDPDDDPD

Radius of gyration: 27.5 Å; Cα contacts (8 Å, |Δi|>4): 2617; chains: 4; bounding box: 81×82×50 Å

CATH classification: 2.40.155.10